Protein 5ITW (pdb70)

Secondary structure (DSSP, 8-state):
--S--TT-EEEEETTTSHHHHHHHHHHHHTT-EEEEEES-HHHHHHHHHHH--TTEEEEE--TTSHHHHHHHHHHHHHHHS---EEEE---------GGG--HHHHHHHHIIIIIHHHHHHHHHHHHHHHHT-EEEEEE--GGGTSPPTT-HHHHHHHHHHHHHHHHHHHHHGGGTEEEEEEEE-SB--HHHHHHHHHHSSS-HHHHHHHHHTTSTTSSPBPHHHHHHHHHHHHSGGGTT--S-EEEESTTGGG-/--S--TT-EEEEETTTSHHHHHHHHHHHHTT-EEEEEES-HHHHHHHHHHH--TTEEEEE--TTSHHHHHHHHHHHHHHHS---EEEE---------TTT--HHHHHHHHIIIIIHHHHHHHHHHHHHHHHT-EEEEEE--GGGTSPPTT-HHHHHHHHHHHHHHHHHHHHHGGGTEEEEEEEE-SB--HHHHHHHHHHSSS-HHHHHHHHHHTSTTSSPBPHHHHHHHHHHHHSGGGTT--S-EEEESTTGGG-/--S--TT-EEEEETTTSHHHHHHHHHHHHTT-EEEEEES-HHHHHHHHHHH--TTEEEEE--TTSHHHHHHHHHHHHHHHS---EEEE---------GGG--HHHHHHHHIIIIIHHHHHHHHHHHHHHHHT-EEEEEE--GGGTSPPTT-HHHHHHHHHHHHHHHHHHHHHGGGTEEEEEEEE--B--HHHHHHHHHHSSS-HHHHHHHHHTTSTT-SPBPHHHHHHHHHHHHSGGGTT--S-EEEESTTGGG-/--S--TT-EEEEETTTSHHHHHHHHHHHHTT-EEEEEES-HHHHHHHHHHH--TTEEEEE--TTSHHHHHHHHHHHHHHHS---EEEE---------GGG--HHHHHHHHIIIIIHHHHHHHHHHHHHHHHT-EEEEEE--GGGTSPPTT-HHHHHHHHHHHHHHHHHHHHHGGGTEEEEEEEE--B--HHHHHHHHHHSSS-HHHHHHHHHTTSTTSSPBPHHHHHHHHHHHHSGGGTT--S-EEEESTTGGG-

Structure (mmCIF, N/CA/C/O backbone):
data_5ITW
#
_entry.id   5ITW
#
_cell.length_a   72.520
_cell.length_b   87.200
_cell.length_c   78.290
_cell.angle_alpha   90.00
_cell.angle_beta   101.08
_cell.angle_gamma   90.00
#
_symmetry.space_group_name_H-M   'P 1 21 1'
#
loop_
_entity.id
_entity.type
_entity.pdbx_description
1 polymer 'Dihydroanticapsin 7-dehydrogenase'
2 non-polymer 'SULFATE ION'
3 water water
#
loop_
_atom_site.group_PDB
_atom_site.id
_atom_site.type_symbol
_atom_site.label_atom_id
_atom_site.label_alt_id
_atom_site.label_comp_id
_atom_site.label_asym_id
_atom_site.label_entity_id
_atom_site.label_seq_id
_atom_site.pdbx_PDB_ins_code
_atom_site.Cartn_x
_atom_site.Cartn_y
_atom_site.Cartn_z
_atom_site.occupancy
_atom_site.B_iso_or_equiv
_atom_site.auth_seq_id
_atom_site.auth_comp_id
_atom_site.auth_asym_id
_atom_site.auth_atom_id
_atom_site.pdbx_PDB_model_num
ATOM 1 N N . MET A 1 1 ? 80.169 26.227 54.722 1.00 55.52 1 MET A N 1
ATOM 2 C CA . MET A 1 1 ? 81.354 25.689 53.996 1.00 23.02 1 MET A CA 1
ATOM 3 C C . MET A 1 1 ? 81.539 26.254 52.606 1.00 21.21 1 MET A C 1
ATOM 4 O O . MET A 1 1 ? 80.722 27.045 52.167 1.00 21.62 1 MET A O 1
ATOM 9 N N . ILE A 1 2 ? 82.645 25.905 51.945 1.00 21.69 2 ILE A N 1
ATOM 10 C CA . ILE A 1 2 ? 82.911 26.487 50.621 1.00 18.87 2 ILE A CA 1
ATOM 11 C C . ILE A 1 2 ? 81.828 26.100 49.615 1.00 18.06 2 ILE A C 1
ATOM 12 O O . ILE A 1 2 ? 81.553 26.866 48.679 1.00 20.40 2 ILE A O 1
ATOM 17 N N A MET A 1 3 ? 81.243 24.915 49.740 0.51 17.38 3 MET A N 1
ATOM 18 N N B MET A 1 3 ? 81.244 24.915 49.745 0.49 15.51 3 MET A N 1
ATOM 19 C CA A MET A 1 3 ? 80.163 24.543 48.827 0.51 18.92 3 MET A CA 1
ATOM 20 C CA B MET A 1 3 ? 80.164 24.522 48.841 0.49 12.52 3 MET A CA 1
ATOM 21 C C A MET A 1 3 ? 78.864 25.277 49.109 0.51 17.56 3 MET A C 1
ATOM 22 C C B MET A 1 3 ? 78.863 25.268 49.112 0.49 13.80 3 MET A C 1
ATOM 23 O O A MET A 1 3 ? 78.141 25.609 48.173 0.51 17.77 3 MET A O 1
ATOM 24 O O B MET A 1 3 ? 78.143 25.609 48.172 0.49 14.04 3 MET A O 1
ATOM 33 N N . ASN A 1 4 ? 78.578 25.505 50.390 1.00 17.37 4 ASN A N 1
ATOM 34 C CA . ASN A 1 4 ? 77.473 26.357 50.782 1.00 16.07 4 ASN A CA 1
ATOM 35 C C . ASN A 1 4 ? 76.110 25.843 50.329 1.00 15.06 4 ASN A C 1
ATOM 36 O O . ASN A 1 4 ? 75.280 26.620 49.867 1.00 17.47 4 ASN A O 1
ATOM 41 N N . LEU A 1 5 ? 75.896 24.540 50.509 1.00 14.04 5 LEU A N 1
ATOM 42 C CA . LEU A 1 5 ? 74.615 23.944 50.112 1.00 13.47 5 LEU A CA 1
ATOM 43 C C . LEU A 1 5 ? 73.675 23.711 51.308 1.00 13.23 5 LEU A C 1
ATOM 44 O O . LEU A 1 5 ? 72.510 23.461 51.108 1.00 14.87 5 LEU A O 1
ATOM 49 N N . THR A 1 6 ? 74.149 23.938 52.536 1.00 15.64 6 THR A N 1
ATOM 50 C CA . THR A 1 6 ? 73.298 23.762 53.679 1.00 15.79 6 THR A CA 1
ATOM 51 C C . THR A 1 6 ? 72.042 24.654 53.541 1.00 14.57 6 THR A C 1
ATOM 52 O O . THR A 1 6 ? 72.134 25.853 53.264 1.00 16.54 6 THR A O 1
ATOM 56 N N . ASP A 1 7 ? 70.879 24.037 53.768 1.00 15.09 7 ASP A N 1
ATOM 57 C CA . ASP A 1 7 ? 69.597 24.726 53.736 1.00 15.16 7 ASP A CA 1
ATOM 58 C C . ASP A 1 7 ? 69.143 25.249 52.388 1.00 14.01 7 ASP A C 1
ATOM 59 O O . ASP A 1 7 ? 68.159 25.996 52.306 1.00 17.11 7 ASP A O 1
ATOM 64 N 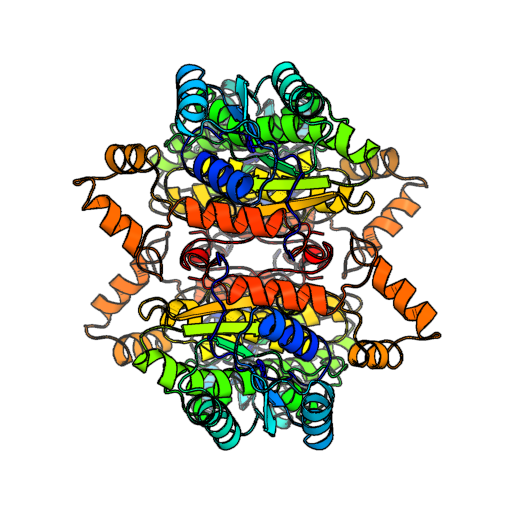N . LYS A 1 8 ? 69.872 24.919 51.336 1.00 13.57 8 LYS A N 1
ATOM 65 C CA . LYS A 1 8 ? 69.410 25.193 49.992 1.00 12.81 8 LYS A CA 1
ATOM 66 C C . LYS A 1 8 ? 68.375 24.119 49.645 1.00 11.53 8 LYS A C 1
ATOM 67 O O . LYS A 1 8 ? 68.492 22.992 50.092 1.00 14.48 8 LYS A O 1
ATOM 73 N N . THR A 1 9 ? 67.378 24.484 48.845 1.00 11.83 9 THR A N 1
ATOM 74 C CA . THR A 1 9 ? 66.332 23.554 48.445 1.00 11.23 9 THR A CA 1
ATOM 75 C C . THR A 1 9 ? 66.567 23.109 47.014 1.00 10.63 9 THR A C 1
ATOM 76 O O . THR A 1 9 ? 66.666 23.966 46.111 1.00 10.54 9 THR A O 1
ATOM 80 N N . VAL A 1 10 ? 66.699 21.802 46.834 1.00 9.99 10 VAL A N 1
ATOM 81 C CA . VAL A 1 10 ? 67.100 21.210 45.591 1.00 9.36 10 VAL A CA 1
ATOM 82 C C . VAL A 1 10 ? 66.002 20.243 45.161 1.00 8.85 10 VAL A C 1
ATOM 83 O O . VAL A 1 10 ? 65.669 19.306 45.872 1.00 11.23 10 VAL A O 1
ATOM 87 N N A LEU A 1 11 ? 65.463 20.469 43.965 0.60 8.96 11 LEU A N 1
ATOM 88 N N B LEU A 1 11 ? 65.458 20.473 43.967 0.40 8.78 11 LEU A N 1
ATOM 89 C CA A LEU A 1 11 ? 64.389 19.640 43.378 0.60 9.09 11 LEU A CA 1
ATOM 90 C CA B LEU A 1 11 ? 64.390 19.649 43.386 0.40 8.89 11 LEU A CA 1
ATOM 91 C C A LEU A 1 11 ? 65.030 18.787 42.310 0.60 8.99 11 LEU A C 1
ATOM 92 C C B LEU A 1 11 ? 65.031 18.788 42.309 0.40 8.88 11 LEU A C 1
ATOM 93 O O A LEU A 1 11 ? 65.619 19.308 41.361 0.60 9.56 11 LEU A O 1
ATOM 94 O O B LEU A 1 11 ? 65.622 19.305 41.356 0.40 9.32 11 LEU A O 1
ATOM 103 N N . ILE A 1 12 ? 64.934 17.472 42.488 1.00 8.84 12 ILE A N 1
ATOM 104 C CA . ILE A 1 12 ? 65.600 16.495 41.611 1.00 9.55 12 ILE A CA 1
ATOM 105 C C . ILE A 1 12 ? 64.546 15.653 40.918 1.00 8.55 12 ILE A C 1
ATOM 106 O O . ILE A 1 12 ? 63.869 14.855 41.570 1.00 10.03 12 ILE A O 1
ATOM 111 N N . THR A 1 13 ? 64.467 15.794 39.594 1.00 9.39 13 THR A N 1
ATOM 112 C CA . THR A 1 13 ? 63.568 14.912 38.823 1.00 9.30 13 THR A CA 1
ATOM 113 C C . THR A 1 13 ? 64.294 13.585 38.585 1.00 9.85 13 THR A C 1
ATOM 114 O O . THR A 1 13 ? 65.502 13.502 38.430 1.00 10.06 13 THR A O 1
ATOM 118 N N . GLY A 1 14 ? 63.527 12.503 38.547 1.00 10.29 14 GLY A N 1
ATOM 119 C CA . GLY A 1 14 ? 64.134 11.163 38.444 1.00 10.41 14 GLY A CA 1
ATOM 120 C C . GLY A 1 14 ? 65.027 10.861 39.656 1.00 10.83 14 GLY A C 1
ATOM 121 O O . GLY A 1 14 ? 65.982 10.100 39.537 1.00 12.46 14 GLY A O 1
ATOM 122 N N . GLY A 1 15 ? 64.706 11.419 40.818 1.00 9.75 15 GLY A N 1
ATOM 123 C CA . GLY A 1 15 ? 65.530 11.261 41.996 1.00 9.66 15 GLY A CA 1
ATOM 124 C C . GLY A 1 15 ? 65.404 10.002 42.807 1.00 9.67 15 GLY A C 1
ATOM 125 O O . GLY A 1 15 ? 66.137 9.832 43.786 1.00 11.40 15 GLY A O 1
ATOM 126 N N . ALA A 1 16 ? 64.463 9.130 42.452 1.00 9.69 16 ALA A N 1
ATOM 127 C CA . ALA A 1 16 ? 64.174 7.989 43.332 1.00 10.70 16 ALA A CA 1
ATOM 128 C C . ALA A 1 16 ? 64.995 6.755 43.009 1.00 12.38 16 ALA A C 1
ATOM 129 O O . ALA A 1 16 ? 64.832 5.732 43.667 1.00 16.73 16 ALA A O 1
ATOM 131 N N . SER A 1 17 ? 65.888 6.803 42.026 1.00 11.03 17 SER A N 1
ATOM 132 C CA . SER A 1 17 ? 66.755 5.678 41.712 1.00 11.52 17 SER A CA 1
ATOM 133 C C . SER A 1 17 ? 67.978 6.156 40.973 1.00 11.10 17 SER A C 1
ATOM 134 O O . SER A 1 17 ? 68.034 7.287 40.515 1.00 11.84 17 SER A O 1
ATOM 137 N N . GLY A 1 18 ? 68.949 5.274 40.836 1.00 12.26 18 GLY A N 1
ATOM 138 C CA . GLY A 1 18 ? 70.089 5.522 39.957 1.00 11.89 18 GLY A CA 1
ATOM 139 C C . GLY A 1 18 ? 70.894 6.756 40.303 1.00 10.76 18 GLY A C 1
ATOM 140 O O . GLY A 1 18 ? 71.150 7.061 41.477 1.00 11.14 18 GLY A O 1
ATOM 141 N N . ILE A 1 19 ? 71.325 7.461 39.270 1.00 10.74 19 ILE A N 1
ATOM 142 C CA . ILE A 1 19 ? 72.067 8.710 39.456 1.00 10.95 19 ILE A CA 1
ATOM 143 C C . ILE A 1 19 ? 71.266 9.717 40.280 1.00 9.62 19 ILE A C 1
ATOM 144 O O . ILE A 1 19 ? 71.797 10.397 41.160 1.00 10.07 19 ILE A O 1
ATOM 149 N N . GLY A 1 20 ? 69.965 9.748 40.042 1.00 10.24 20 GLY A N 1
ATOM 150 C CA . GLY A 1 20 ? 69.113 10.652 40.783 1.00 9.77 20 GLY A CA 1
ATOM 151 C C . GLY A 1 20 ? 69.169 10.412 42.283 1.00 9.67 20 GLY A C 1
ATOM 152 O O . GLY A 1 20 ? 69.272 11.376 43.050 1.00 10.22 20 GLY A O 1
ATOM 153 N N . TYR A 1 21 ? 69.080 9.140 42.691 1.00 10.04 21 TYR A N 1
ATOM 154 C CA . TYR A 1 21 ? 69.143 8.846 44.105 1.00 10.41 21 TYR A CA 1
ATOM 155 C C . TYR A 1 21 ? 70.539 9.095 44.663 1.00 9.94 21 TYR A C 1
ATOM 156 O O . TYR A 1 21 ? 70.686 9.532 45.812 1.00 10.58 21 TYR A O 1
ATOM 165 N N . ALA A 1 22 ? 71.583 8.768 43.892 1.00 10.03 22 ALA A N 1
ATOM 166 C CA . ALA A 1 22 ? 72.939 9.145 44.354 1.00 10.19 22 ALA A CA 1
ATOM 167 C C . ALA A 1 22 ? 73.022 10.654 44.609 1.00 10.02 22 ALA A C 1
ATOM 168 O O . ALA A 1 22 ? 73.665 11.104 45.570 1.00 10.88 22 ALA A O 1
ATOM 170 N N . ALA A 1 23 ? 72.364 11.445 43.765 1.00 9.78 23 ALA A N 1
ATOM 171 C CA . ALA A 1 23 ? 72.311 12.893 43.979 1.00 9.23 23 ALA A CA 1
ATOM 172 C C . ALA A 1 23 ? 71.548 13.268 45.234 1.00 9.36 23 ALA A C 1
ATOM 173 O O . ALA A 1 23 ? 72.003 14.110 46.010 1.00 10.76 23 ALA A O 1
ATOM 175 N N . VAL A 1 24 ? 70.438 12.593 45.467 1.00 9.51 24 VAL A N 1
ATOM 176 C CA . VAL A 1 24 ? 69.724 12.777 46.730 1.00 10.97 24 VAL A CA 1
ATOM 177 C C . VAL A 1 24 ? 70.680 12.600 47.905 1.00 10.84 24 VAL A C 1
ATOM 178 O O . VAL A 1 24 ? 70.720 13.427 48.835 1.00 11.57 24 VAL A O 1
ATOM 182 N N . GLN A 1 25 ? 71.396 11.464 47.903 1.00 10.35 25 GLN A N 1
ATOM 183 C CA . GLN A 1 25 ? 72.315 11.192 49.028 1.00 10.90 25 GLN A CA 1
ATOM 184 C C . GLN A 1 25 ? 73.390 12.255 49.169 1.00 10.98 25 GLN A C 1
ATOM 185 O O . GLN A 1 25 ? 73.681 12.698 50.278 1.00 12.08 25 GLN A O 1
ATOM 191 N N . ALA A 1 26 ? 73.962 12.664 48.046 1.00 10.88 26 ALA A N 1
ATOM 192 C CA . ALA A 1 26 ? 75.028 13.657 48.094 1.00 11.08 26 ALA A CA 1
ATOM 193 C C . ALA A 1 26 ? 74.513 14.990 48.650 1.00 10.53 26 ALA A C 1
ATOM 194 O O . ALA A 1 26 ? 75.170 15.633 49.491 1.00 11.85 26 ALA A O 1
ATOM 196 N N . PHE A 1 27 ? 73.361 15.451 48.160 1.00 10.90 27 PHE A N 1
ATOM 197 C CA . PHE A 1 27 ? 72.793 16.707 48.650 1.00 10.75 27 PHE A CA 1
ATOM 198 C C . PHE A 1 27 ? 72.351 16.633 50.101 1.00 10.86 27 PHE A C 1
ATOM 199 O O . PHE A 1 27 ? 72.587 17.564 50.869 1.00 12.08 27 PHE A O 1
ATOM 207 N N . LEU A 1 28 ? 71.736 15.524 50.501 1.00 11.51 28 LEU A N 1
ATOM 208 C CA . LEU A 1 28 ? 71.365 15.370 51.919 1.00 12.52 28 LEU A CA 1
ATOM 209 C C . LEU A 1 28 ? 72.638 15.406 52.800 1.00 12.69 28 LEU A C 1
ATOM 210 O O . LEU A 1 28 ? 72.620 15.959 53.886 1.00 14.69 28 LEU A O 1
ATOM 215 N N . GLY A 1 29 ? 73.734 14.840 52.300 1.00 11.99 29 GLY A N 1
ATOM 216 C CA . GLY A 1 29 ? 75.008 14.858 53.006 1.00 13.31 29 GLY A CA 1
ATOM 217 C C . GLY A 1 29 ? 75.577 16.249 53.221 1.00 13.29 29 GLY A C 1
ATOM 218 O O . GLY A 1 29 ? 76.312 16.472 54.163 1.00 17.95 29 GLY A O 1
ATOM 219 N N . GLN A 1 30 ? 75.198 17.179 52.347 1.00 13.50 30 GLN A N 1
ATOM 220 C CA . GLN A 1 30 ? 75.554 18.587 52.480 1.00 14.19 30 GLN A CA 1
ATOM 221 C C . GLN A 1 30 ? 74.512 19.391 53.225 1.00 14.65 30 GLN A C 1
ATOM 222 O O . GLN A 1 30 ? 74.595 20.601 53.278 1.00 17.94 30 GLN A O 1
ATOM 228 N N . GLN A 1 31 ? 73.527 18.725 53.794 1.00 14.34 31 GLN A N 1
ATOM 229 C CA . GLN A 1 31 ? 72.440 19.342 54.559 1.00 15.37 31 GLN A CA 1
ATOM 230 C C . GLN A 1 31 ? 71.561 20.269 53.713 1.00 13.76 31 GLN A C 1
ATOM 231 O O . GLN A 1 31 ? 70.979 21.226 54.226 1.00 14.95 31 GLN A O 1
ATOM 237 N N . ALA A 1 32 ? 71.461 19.964 52.422 1.00 12.59 32 ALA A N 1
ATOM 238 C CA . ALA A 1 32 ? 70.456 20.580 51.583 1.00 12.09 32 ALA A CA 1
ATOM 239 C C . ALA A 1 32 ? 69.133 19.893 51.830 1.00 12.30 32 ALA A C 1
ATOM 240 O O . ALA A 1 32 ? 69.087 18.717 52.207 1.00 14.08 32 ALA A O 1
ATOM 242 N N . ASN A 1 33 ? 68.046 20.641 51.610 1.00 11.77 33 ASN A N 1
ATOM 243 C CA . ASN A 1 33 ? 66.714 20.057 51.545 1.00 11.08 33 ASN A CA 1
ATOM 244 C C . ASN A 1 33 ? 66.480 19.581 50.140 1.00 11.56 33 ASN A C 1
ATOM 245 O O . ASN A 1 33 ? 66.842 20.233 49.159 1.00 14.94 33 ASN A O 1
ATOM 250 N N . VAL A 1 34 ? 65.948 18.375 50.039 1.00 10.29 34 VAL A N 1
ATOM 251 C CA . VAL A 1 34 ? 65.803 17.723 48.742 1.00 9.81 34 VAL A CA 1
ATOM 252 C C . VAL A 1 34 ? 64.337 17.378 48.518 1.00 9.26 34 VAL A C 1
ATOM 253 O O . VAL A 1 34 ? 63.730 16.715 49.361 1.00 10.74 34 VAL A O 1
ATOM 257 N N . VAL A 1 35 ? 63.802 17.798 47.362 1.00 9.30 35 VAL A N 1
ATOM 258 C CA . VAL A 1 35 ? 62.511 17.345 46.894 1.00 9.22 35 VAL A CA 1
ATOM 259 C C . VAL A 1 35 ? 62.739 16.455 45.683 1.00 9.29 35 VAL A C 1
ATOM 260 O O . VAL A 1 35 ? 63.322 16.893 44.696 1.00 10.18 35 VAL A O 1
ATOM 264 N N . VAL A 1 36 ?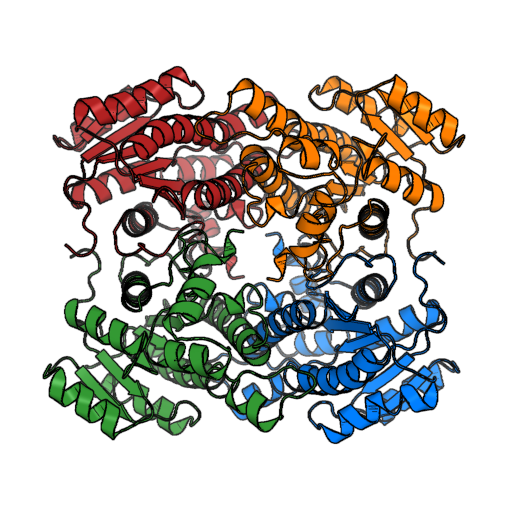 62.256 15.210 45.761 1.00 9.74 36 VAL A N 1
ATOM 265 C CA . VAL A 1 36 ? 62.349 14.293 44.648 1.00 9.46 36 VAL A CA 1
ATOM 266 C C . VAL A 1 36 ? 61.026 14.309 43.910 1.00 9.49 36 VAL A C 1
ATOM 267 O O . VAL A 1 36 ? 59.975 14.042 44.501 1.00 10.62 36 VAL A O 1
ATOM 271 N N . ALA A 1 37 ? 61.106 14.544 42.595 1.00 9.14 37 ALA A N 1
ATOM 272 C CA . ALA A 1 37 ? 59.948 14.478 41.700 1.00 9.76 37 ALA A CA 1
ATOM 273 C C . ALA A 1 37 ? 60.170 13.277 40.790 1.00 10.21 37 ALA A C 1
ATOM 274 O O . ALA A 1 37 ? 61.082 13.293 39.985 1.00 12.40 37 ALA A O 1
ATOM 276 N N . ASP A 1 38 ? 59.372 12.239 40.964 1.00 10.19 38 ASP A N 1
ATOM 277 C CA . ASP A 1 38 ? 59.575 11.039 40.163 1.00 10.14 38 ASP A CA 1
ATOM 278 C C . ASP A 1 38 ? 58.245 10.342 39.967 1.00 11.01 38 ASP A C 1
ATOM 279 O O . ASP A 1 38 ? 57.298 10.591 40.690 1.00 11.09 38 ASP A O 1
ATOM 284 N N . ILE A 1 39 ? 58.223 9.435 38.990 1.00 12.46 39 ILE A N 1
ATOM 285 C CA . ILE A 1 39 ? 56.947 8.955 38.512 1.00 13.11 39 ILE A CA 1
ATOM 286 C C . ILE A 1 39 ? 56.376 7.764 39.267 1.00 12.26 39 ILE A C 1
ATOM 287 O O . ILE A 1 39 ? 55.172 7.573 39.246 1.00 14.78 39 ILE A O 1
ATOM 292 N N . ASP A 1 40 ? 57.227 6.977 39.947 1.00 13.89 40 ASP A N 1
ATOM 293 C CA . ASP A 1 40 ? 56.746 5.752 40.647 1.00 15.54 40 ASP A CA 1
ATOM 294 C C . ASP A 1 40 ? 56.568 6.078 42.126 1.00 13.31 40 ASP A C 1
ATOM 295 O O . ASP A 1 40 ? 57.545 6.270 42.880 1.00 14.18 40 ASP A O 1
ATOM 300 N N . GLU A 1 41 ? 55.313 6.145 42.540 1.00 16.51 41 GLU A N 1
ATOM 301 C CA . GLU A 1 41 ? 54.965 6.563 43.890 1.00 16.17 41 GLU A CA 1
ATOM 302 C C . GLU A 1 41 ? 55.478 5.590 44.962 1.00 15.74 41 GLU A C 1
ATOM 303 O O . GLU A 1 41 ? 56.068 6.017 45.953 1.00 15.98 41 GLU A O 1
ATOM 309 N N . ALA A 1 42 ? 55.270 4.288 44.772 1.00 15.59 42 ALA A N 1
ATOM 310 C CA . ALA A 1 42 ? 55.763 3.322 45.737 1.00 14.95 42 ALA A CA 1
ATOM 311 C C . ALA A 1 42 ? 57.274 3.425 45.908 1.00 14.11 42 ALA A C 1
ATOM 312 O O . ALA A 1 42 ? 57.805 3.349 47.009 1.00 17.09 42 ALA A O 1
ATOM 314 N N . GLN A 1 43 ? 57.983 3.553 44.809 1.00 14.22 43 GLN A N 1
ATOM 315 C CA . GLN A 1 43 ? 59.428 3.656 44.841 1.00 14.96 43 GLN A CA 1
ATOM 316 C C . GLN A 1 43 ? 59.891 4.919 45.603 1.00 13.93 43 GLN A C 1
ATOM 317 O O . GLN A 1 43 ? 60.805 4.869 46.427 1.00 14.88 43 GLN A O 1
ATOM 323 N N . GLY A 1 44 ? 59.256 6.048 45.314 1.00 13.65 44 GLY A N 1
ATOM 324 C CA . GLY A 1 44 ? 59.564 7.276 46.038 1.00 12.14 44 GLY A CA 1
ATOM 325 C C . GLY A 1 44 ? 59.313 7.185 47.519 1.00 11.88 44 GLY A C 1
ATOM 326 O O . GLY A 1 44 ? 60.093 7.629 48.360 1.00 13.25 44 GLY A O 1
ATOM 327 N N . GLU A 1 45 ? 58.175 6.598 47.861 1.00 12.95 45 GLU A N 1
ATOM 328 C CA . GLU A 1 45 ? 57.774 6.508 49.254 1.00 14.46 45 GLU A CA 1
ATOM 329 C C . GLU A 1 45 ? 58.702 5.557 49.994 1.00 14.89 45 GLU A C 1
ATOM 330 O O . GLU A 1 45 ? 59.047 5.782 51.143 1.00 16.83 45 GLU A O 1
ATOM 336 N N . ALA A 1 46 ? 59.115 4.481 49.334 1.00 16.89 46 ALA A N 1
ATOM 337 C CA . ALA A 1 46 ? 60.072 3.552 49.945 1.00 16.00 46 ALA A CA 1
ATOM 338 C C . ALA A 1 46 ? 61.421 4.209 50.185 1.00 14.96 46 ALA A C 1
ATOM 339 O O . ALA A 1 46 ? 62.016 4.008 51.235 1.00 16.71 46 ALA A O 1
ATOM 341 N N . MET A 1 47 ? 61.840 5.084 49.252 1.00 14.95 47 MET A N 1
ATOM 342 C CA . MET A 1 47 ? 63.089 5.846 49.429 1.00 16.28 47 MET A CA 1
ATOM 343 C C . MET A 1 47 ? 62.984 6.750 50.662 1.00 13.74 47 MET A C 1
ATOM 344 O O . MET A 1 47 ? 63.890 6.790 51.495 1.00 14.92 47 MET A O 1
ATOM 349 N N . VAL A 1 48 ? 61.857 7.446 50.791 1.00 13.04 48 VAL A N 1
ATOM 350 C CA . VAL A 1 48 ? 61.663 8.315 51.943 1.00 14.47 48 VAL A CA 1
ATOM 351 C C . VAL A 1 48 ? 61.690 7.531 53.242 1.00 14.53 48 VAL A C 1
ATOM 352 O O . VAL A 1 48 ? 62.314 7.938 54.226 1.00 15.14 48 VAL A O 1
ATOM 356 N N . ARG A 1 49 ? 60.990 6.413 53.274 1.00 17.27 49 ARG A N 1
ATOM 357 C CA . ARG A 1 49 ? 60.933 5.660 54.515 1.00 18.80 49 ARG A CA 1
ATOM 358 C C . ARG A 1 49 ? 62.303 5.161 54.927 1.00 18.86 49 ARG A C 1
ATOM 359 O O . ARG A 1 49 ? 62.692 5.238 56.108 1.00 21.92 49 ARG A O 1
ATOM 367 N N . LYS A 1 50 ? 63.052 4.663 53.951 1.00 17.13 50 LYS A N 1
ATOM 368 C CA . LYS A 1 50 ? 64.386 4.133 54.210 1.00 21.58 50 LYS A CA 1
ATOM 369 C C . LYS A 1 50 ? 65.340 5.224 54.693 1.00 19.24 50 LYS A C 1
ATOM 370 O O . LYS A 1 50 ? 66.139 4.992 55.590 1.00 18.33 50 LYS A O 1
ATOM 376 N N . GLU A 1 51 ? 65.276 6.400 54.061 1.00 17.73 51 GLU A N 1
ATOM 377 C CA . GLU A 1 51 ? 66.241 7.448 54.344 1.00 17.70 51 GLU A CA 1
ATOM 378 C C . GLU A 1 51 ? 65.998 8.030 55.719 1.00 15.75 51 GLU A C 1
ATOM 379 O O . GLU A 1 51 ? 66.926 8.438 56.397 1.00 17.04 51 GLU A O 1
ATOM 385 N N . ASN A 1 52 ? 64.722 8.140 56.078 1.00 16.48 52 ASN A N 1
ATOM 386 C CA . ASN A 1 52 ? 64.300 8.709 57.363 1.00 17.45 52 ASN A CA 1
ATOM 387 C C . ASN A 1 52 ? 65.030 10.001 57.677 1.00 17.09 52 ASN A C 1
ATOM 388 O O . ASN A 1 52 ? 65.679 10.143 58.700 1.00 18.67 52 ASN A O 1
ATOM 393 N N . ASN A 1 53 ? 64.868 10.960 56.775 1.00 15.09 53 ASN A N 1
ATOM 394 C CA . ASN A 1 53 ? 65.550 12.240 56.848 1.00 14.25 53 ASN A CA 1
ATOM 395 C C . ASN A 1 53 ? 64.525 13.331 56.634 1.00 12.83 53 ASN A C 1
ATOM 396 O O . ASN A 1 53 ? 63.923 13.411 55.569 1.00 12.88 53 ASN A O 1
ATOM 401 N N . ASP A 1 54 ? 64.356 14.210 57.620 1.00 13.50 54 ASP A N 1
ATOM 402 C CA . ASP A 1 54 ? 63.364 15.278 57.540 1.00 14.56 54 ASP A CA 1
ATOM 403 C C . ASP A 1 54 ? 63.708 16.346 56.512 1.00 13.55 54 ASP A C 1
ATOM 404 O O . ASP A 1 54 ? 62.878 17.188 56.214 1.00 15.60 54 ASP A O 1
ATOM 409 N N . ARG A 1 55 ? 64.910 16.297 55.941 1.00 12.33 55 ARG A N 1
ATOM 410 C CA . ARG A 1 55 ? 65.267 17.200 54.819 1.00 12.30 55 ARG A CA 1
ATOM 411 C C . ARG A 1 55 ? 64.873 16.630 53.455 1.00 11.30 55 ARG A C 1
ATOM 412 O O . ARG A 1 55 ? 65.142 17.261 52.434 1.00 11.91 55 ARG A O 1
ATOM 420 N N . LEU A 1 56 ? 64.234 15.456 53.430 1.00 11.44 56 LEU A N 1
ATOM 421 C CA . LEU A 1 56 ? 63.812 14.831 52.177 1.00 10.38 56 LEU A CA 1
ATOM 422 C C . LEU A 1 56 ? 62.299 14.835 52.054 1.00 11.48 56 LEU A C 1
ATOM 423 O O . LEU A 1 56 ? 61.582 14.469 52.983 1.00 12.56 56 LEU A O 1
ATOM 428 N N . HIS A 1 57 ? 61.820 15.153 50.854 1.00 9.86 57 HIS A N 1
ATOM 429 C CA . HIS A 1 57 ? 60.391 15.099 50.511 1.00 10.42 57 HIS A CA 1
ATOM 430 C C . HIS A 1 57 ? 60.238 14.470 49.139 1.00 10.31 57 HIS A C 1
ATOM 431 O O . HIS A 1 57 ? 60.989 14.796 48.235 1.00 12.83 57 HIS A O 1
ATOM 438 N N . PHE A 1 58 ? 59.213 13.650 48.984 1.00 10.44 58 PHE A N 1
ATOM 439 C CA . PHE A 1 58 ? 58.883 13.056 47.690 1.00 9.54 58 PHE A CA 1
ATOM 440 C C . PHE A 1 58 ? 57.541 13.569 47.179 1.00 9.81 58 PHE A C 1
ATOM 441 O O . PHE A 1 58 ? 56.571 13.578 47.933 1.00 11.76 58 PHE A O 1
ATOM 449 N N . VAL A 1 59 ? 57.486 13.928 45.890 1.00 9.80 59 VAL A N 1
ATOM 450 C CA . VAL A 1 59 ? 56.242 14.323 45.232 1.00 10.80 59 VAL A CA 1
ATOM 451 C C . VAL A 1 59 ? 56.134 13.579 43.903 1.00 10.77 59 VAL A C 1
ATOM 452 O O . VAL A 1 59 ? 56.923 13.732 42.998 1.00 10.29 59 VAL A O 1
ATOM 456 N N . GLN A 1 60 ? 55.137 12.712 43.823 1.00 11.79 60 GLN A N 1
ATOM 457 C CA . GLN A 1 60 ? 54.942 11.963 42.590 1.00 11.58 60 GLN A CA 1
ATOM 458 C C . GLN A 1 60 ? 54.688 12.947 41.461 1.00 11.78 60 GLN A C 1
ATOM 459 O O . GLN A 1 60 ? 53.861 13.847 41.580 1.00 12.22 60 GLN A O 1
ATOM 465 N N . THR A 1 61 ? 55.405 12.758 40.362 1.00 10.49 61 THR A N 1
ATOM 466 C CA . THR A 1 61 ? 55.387 13.705 39.253 1.00 10.32 61 THR A CA 1
ATOM 467 C C . THR A 1 61 ? 55.632 12.998 37.944 1.00 10.53 61 THR A C 1
ATOM 468 O O . THR A 1 61 ? 56.647 12.329 37.792 1.00 11.60 61 THR A O 1
ATOM 472 N N . ASP A 1 62 ? 54.723 13.212 37.001 1.00 10.47 62 ASP A N 1
ATOM 473 C CA . ASP A 1 62 ? 54.949 12.900 35.584 1.00 11.07 62 ASP A CA 1
ATOM 474 C C . ASP A 1 62 ? 55.373 14.169 34.884 1.00 11.08 62 ASP A C 1
ATOM 475 O O . ASP A 1 62 ? 54.552 15.073 34.665 1.00 11.61 62 ASP A O 1
ATOM 480 N N . ILE A 1 63 ? 56.664 14.302 34.583 1.00 10.36 63 ILE A N 1
ATOM 481 C CA . ILE A 1 63 ? 57.185 15.573 34.064 1.00 11.90 63 ILE A CA 1
ATOM 482 C C . ILE A 1 63 ? 56.697 15.901 32.666 1.00 11.65 63 ILE A C 1
ATOM 483 O O . ILE A 1 63 ? 56.930 17.004 32.190 1.00 13.24 63 ILE A O 1
ATOM 488 N N . THR A 1 64 ? 56.025 14.960 31.988 1.00 11.83 64 THR A N 1
ATOM 489 C CA . THR A 1 64 ? 55.466 15.274 30.686 1.00 13.03 64 THR A CA 1
ATOM 490 C C . THR A 1 64 ? 54.146 16.045 30.806 1.00 12.69 64 THR A C 1
ATOM 491 O O . THR A 1 64 ? 53.590 16.447 29.793 1.00 16.19 64 THR A O 1
ATOM 495 N N . ASP A 1 65 ? 53.631 16.167 32.029 1.00 11.67 65 ASP A N 1
ATOM 496 C CA . ASP A 1 65 ? 52.378 16.863 32.316 1.00 11.79 65 ASP A CA 1
ATOM 497 C C . ASP A 1 65 ? 52.713 18.217 32.958 1.00 11.46 65 ASP A C 1
ATOM 498 O O . ASP A 1 65 ? 53.328 18.266 34.010 1.00 11.86 65 ASP A O 1
ATOM 503 N N . GLU A 1 66 ? 52.317 19.309 32.306 1.00 12.13 66 GLU A N 1
ATOM 504 C CA . GLU A 1 66 ? 52.681 20.624 32.800 1.00 11.85 66 GLU A CA 1
ATOM 505 C C . GLU A 1 66 ? 52.150 20.920 34.219 1.00 10.76 66 GLU A C 1
ATOM 506 O O . GLU A 1 66 ? 52.864 21.464 35.050 1.00 11.24 66 GLU A O 1
ATOM 512 N N . ALA A 1 67 ? 50.893 20.549 34.468 1.00 11.82 67 ALA A N 1
ATOM 513 C CA . ALA A 1 67 ? 50.333 20.761 35.795 1.00 12.52 67 ALA A CA 1
ATOM 514 C C . ALA A 1 67 ? 51.146 20.039 36.864 1.00 11.81 67 ALA A C 1
ATOM 515 O O . ALA A 1 67 ? 51.368 20.556 37.957 1.00 12.24 67 ALA A O 1
ATOM 517 N N . ALA A 1 68 ? 51.625 18.834 36.552 1.00 11.55 68 ALA A N 1
ATOM 518 C CA . ALA A 1 68 ? 52.457 18.074 37.510 1.00 11.46 68 ALA A CA 1
ATOM 519 C C . ALA A 1 68 ? 53.780 18.745 37.742 1.00 9.81 68 ALA A C 1
ATOM 520 O O . ALA A 1 68 ? 54.290 18.745 38.860 1.00 10.43 68 ALA A O 1
ATOM 522 N N . CYS A 1 69 ? 54.357 19.331 36.698 1.00 10.77 69 CYS A N 1
ATOM 523 C CA . CYS A 1 69 ? 55.620 20.078 36.852 1.00 10.34 69 CYS A CA 1
ATOM 524 C C . CYS A 1 69 ? 55.420 21.289 37.746 1.00 10.10 69 CYS A C 1
ATOM 525 O O . CYS A 1 69 ? 56.213 21.552 38.650 1.00 11.23 69 CYS A O 1
ATOM 528 N N . GLN A 1 70 ? 54.351 22.043 37.499 1.00 10.96 70 GLN A N 1
ATOM 529 C CA . GLN A 1 70 ? 54.027 23.189 38.343 1.00 11.87 70 GLN A CA 1
ATOM 530 C C . GLN A 1 70 ? 53.842 22.753 39.806 1.00 11.71 70 GLN A C 1
ATOM 531 O O . GLN A 1 70 ? 54.366 23.371 40.744 1.00 12.07 70 GLN A O 1
ATOM 537 N N . HIS A 1 71 ? 53.136 21.644 39.992 1.00 11.55 71 HIS A N 1
ATOM 538 C CA . HIS A 1 71 ? 52.885 21.108 41.340 1.00 11.87 71 HIS A CA 1
ATOM 539 C C . HIS A 1 71 ? 54.186 20.700 42.056 1.00 10.87 71 HIS A C 1
ATOM 540 O O . HIS A 1 71 ? 54.339 20.893 43.262 1.00 11.69 71 HIS A O 1
ATOM 547 N N . ALA A 1 72 ? 55.150 20.148 41.321 1.00 10.15 72 ALA A N 1
ATOM 548 C CA . ALA A 1 72 ? 56.425 19.781 41.919 1.00 10.32 72 ALA A CA 1
ATOM 549 C C . ALA A 1 72 ? 57.196 20.999 42.402 1.00 10.50 72 ALA A C 1
ATOM 550 O O . ALA A 1 72 ? 57.740 20.997 43.506 1.00 11.08 72 ALA A O 1
ATOM 552 N N . VAL A 1 73 ? 57.215 22.049 41.579 1.00 10.76 73 VAL A N 1
ATOM 553 C CA . VAL A 1 73 ? 57.867 23.305 41.989 1.00 10.20 73 VAL A CA 1
ATOM 554 C C . VAL A 1 73 ? 57.174 23.895 43.220 1.00 10.42 73 VAL A C 1
ATOM 555 O O . VAL A 1 73 ? 57.826 24.278 44.187 1.00 11.81 73 VAL A O 1
ATOM 559 N N . GLU A 1 74 ? 55.847 23.910 43.201 1.00 10.95 74 GLU A N 1
ATOM 560 C CA . GLU A 1 74 ? 55.076 24.416 44.335 1.00 11.93 74 GLU A CA 1
ATOM 561 C C . GLU A 1 74 ? 55.345 23.621 45.605 1.00 12.35 74 GLU A C 1
ATOM 562 O O . GLU A 1 74 ? 55.402 24.174 46.705 1.00 12.75 74 GLU A O 1
ATOM 568 N N A SER A 1 75 ? 55.476 22.311 45.444 0.61 12.17 75 SER A N 1
ATOM 569 N N B SER A 1 75 ? 55.474 22.310 45.439 0.39 12.52 75 SER A N 1
ATOM 570 C CA A SER A 1 75 ? 55.767 21.464 46.595 0.61 12.61 75 SER A CA 1
ATOM 571 C CA B SER A 1 75 ? 55.778 21.420 46.548 0.39 13.26 75 SER A CA 1
ATOM 572 C C A SER A 1 75 ? 57.078 21.845 47.252 0.61 12.11 75 SER A C 1
ATOM 573 C C B SER A 1 75 ? 57.082 21.814 47.237 0.39 12.19 75 SER A C 1
ATOM 574 O O A SER A 1 75 ? 57.167 21.837 48.463 0.61 14.14 75 SER A O 1
ATOM 575 O O B SER A 1 75 ? 57.162 21.825 48.458 0.39 12.39 75 SER A O 1
ATOM 580 N N . ALA A 1 76 ? 58.100 22.156 46.454 1.00 11.83 76 ALA A N 1
ATOM 581 C CA . ALA A 1 76 ? 59.348 22.579 47.030 1.00 12.63 76 ALA A CA 1
ATOM 582 C C . ALA A 1 76 ? 59.156 23.896 47.813 1.00 11.99 76 ALA A C 1
ATOM 583 O O . ALA A 1 76 ? 59.629 23.990 48.936 1.00 12.37 76 ALA A O 1
ATOM 585 N N . VAL A 1 77 ? 58.462 24.866 47.212 1.00 11.48 77 VAL A N 1
ATOM 586 C CA . VAL A 1 77 ? 58.266 26.162 47.840 1.00 12.09 77 VAL A CA 1
ATOM 587 C C . VAL A 1 77 ? 57.448 26.005 49.133 1.00 12.44 77 VAL A C 1
ATOM 588 O O . VAL A 1 77 ? 57.785 26.592 50.170 1.00 14.58 77 VAL A O 1
ATOM 592 N N . HIS A 1 78 ? 56.399 25.187 49.090 1.00 12.54 78 HIS A N 1
ATOM 593 C CA . HIS A 1 78 ? 55.575 24.971 50.276 1.00 14.25 78 HIS A CA 1
ATOM 594 C C . HIS A 1 78 ? 56.245 24.177 51.370 1.00 13.52 78 HIS A C 1
ATOM 595 O O . HIS A 1 78 ? 56.064 24.458 52.546 1.00 17.31 78 HIS A O 1
ATOM 602 N N . THR A 1 79 ? 57.021 23.163 50.989 1.00 11.90 79 THR A N 1
ATOM 603 C CA . THR A 1 79 ? 57.619 22.268 51.968 1.00 12.56 79 THR A CA 1
ATOM 604 C C . THR A 1 79 ? 58.829 22.891 52.666 1.00 12.68 79 THR A C 1
ATOM 605 O O . THR A 1 79 ? 58.964 22.778 53.900 1.00 13.94 79 THR A O 1
ATOM 609 N N . PHE A 1 80 ? 59.709 23.519 51.890 1.00 11.17 80 PHE A N 1
ATOM 610 C CA . PHE A 1 80 ? 60.962 23.991 52.414 1.00 11.68 80 PHE A CA 1
ATOM 611 C C . PHE A 1 80 ? 61.129 25.507 52.323 1.00 12.90 80 PHE A C 1
ATOM 612 O O . PHE A 1 80 ? 62.112 26.030 52.838 1.00 17.73 80 PHE A O 1
ATOM 620 N N . GLY A 1 81 ? 60.198 26.219 51.691 1.00 11.88 81 GLY A N 1
ATOM 621 C CA . GLY A 1 81 ? 60.202 27.680 51.705 1.00 12.43 81 GLY A CA 1
ATOM 622 C C . GLY A 1 81 ? 60.661 28.358 50.427 1.00 12.50 81 GLY A C 1
ATOM 623 O O . GLY A 1 81 ? 60.503 29.577 50.289 1.00 14.90 81 GLY A O 1
ATOM 624 N N . GLY A 1 82 ? 61.227 27.601 49.499 1.00 12.24 82 GLY A N 1
ATOM 625 C CA . GLY A 1 82 ? 61.790 28.178 48.300 1.00 11.98 82 GLY A CA 1
ATOM 626 C C . GLY A 1 82 ? 62.334 27.090 47.417 1.00 11.58 82 GLY A C 1
ATOM 627 O O . GLY A 1 82 ? 62.080 25.919 47.648 1.00 13.43 82 GLY A O 1
ATOM 628 N N . LEU A 1 83 ? 63.056 27.511 46.376 1.00 12.80 83 LEU A N 1
ATOM 629 C CA . LEU A 1 83 ? 63.659 26.602 45.425 1.00 11.60 83 LEU A CA 1
ATOM 630 C C . LEU A 1 83 ? 64.926 27.240 44.899 1.00 11.44 83 LEU A C 1
ATOM 631 O O . LEU A 1 83 ? 64.885 28.237 44.201 1.00 13.19 83 LEU A O 1
ATOM 636 N N . ASP A 1 84 ? 66.052 26.646 45.250 1.00 9.73 84 ASP A N 1
ATOM 637 C CA . ASP A 1 84 ? 67.364 27.166 44.873 1.00 10.30 84 ASP A CA 1
ATOM 638 C C . ASP A 1 84 ? 67.943 26.491 43.643 1.00 9.22 84 ASP A C 1
ATOM 639 O O . ASP A 1 84 ? 68.645 27.143 42.860 1.00 10.03 84 ASP A O 1
ATOM 644 N N . VAL A 1 85 ? 67.727 25.172 43.535 1.00 9.09 85 VAL A N 1
ATOM 645 C CA . VAL A 1 85 ? 68.364 24.401 42.481 1.00 9.20 85 VAL A CA 1
ATOM 646 C C . VAL A 1 85 ? 67.326 23.432 41.913 1.00 8.35 85 VAL A C 1
ATOM 647 O O . VAL A 1 85 ? 66.650 22.737 42.675 1.00 9.39 85 VAL A O 1
ATOM 651 N N . LEU A 1 86 ? 67.231 23.383 40.579 1.00 8.12 86 LEU A N 1
ATOM 652 C CA . LEU A 1 86 ? 66.483 22.304 39.871 1.00 8.23 86 LEU A CA 1
ATOM 653 C C . LEU A 1 86 ? 67.479 21.429 39.167 1.00 8.47 86 LEU A C 1
ATOM 654 O O . LEU A 1 86 ? 68.290 21.937 38.392 1.00 8.86 86 LEU A O 1
ATOM 659 N N . ILE A 1 87 ? 67.377 20.124 39.401 1.00 8.25 87 ILE A N 1
ATOM 660 C CA . ILE A 1 87 ? 68.165 19.136 38.681 1.00 8.08 87 ILE A CA 1
ATOM 661 C C . ILE A 1 87 ? 67.206 18.345 37.809 1.00 7.26 87 ILE A C 1
ATOM 662 O O . ILE A 1 87 ? 66.400 17.553 38.302 1.00 8.91 87 ILE A O 1
ATOM 667 N N . ASN A 1 88 ? 67.291 18.578 36.507 1.00 8.20 88 ASN A N 1
ATOM 668 C CA . ASN A 1 88 ? 66.483 17.855 35.501 1.00 8.22 88 ASN A CA 1
ATOM 669 C C . ASN A 1 88 ? 67.231 16.579 35.107 1.00 8.56 88 ASN A C 1
ATOM 670 O O . ASN A 1 88 ? 68.006 16.562 34.145 1.00 9.86 88 ASN A O 1
ATOM 675 N N . ASN A 1 89 ? 67.035 15.532 35.911 1.00 8.44 89 ASN A N 1
ATOM 676 C CA . ASN A 1 89 ? 67.730 14.263 35.733 1.00 8.80 89 ASN A CA 1
ATOM 677 C C . ASN A 1 89 ? 66.872 13.185 35.077 1.00 11.19 89 ASN A C 1
ATOM 678 O O . ASN A 1 89 ? 67.444 12.228 34.559 1.00 14.01 89 ASN A O 1
ATOM 683 N N . ALA A 1 90 ? 65.551 13.313 35.072 1.00 10.30 90 ALA A N 1
ATOM 684 C CA . ALA A 1 90 ? 64.721 12.278 34.461 1.00 12.10 90 ALA A CA 1
ATOM 685 C C . ALA A 1 90 ? 65.063 12.077 33.016 1.00 12.03 90 ALA A C 1
ATOM 686 O O . ALA A 1 90 ? 65.285 13.045 32.249 1.00 15.08 90 ALA A O 1
ATOM 688 N N . GLY A 1 91 ? 65.024 10.818 32.605 1.00 13.09 91 GLY A N 1
ATOM 689 C CA . GLY A 1 91 ? 65.299 10.474 31.216 1.00 12.64 91 GLY A CA 1
ATOM 690 C C . GLY A 1 91 ? 64.979 9.023 30.955 1.00 14.10 91 GLY A C 1
ATOM 691 O O . GLY A 1 91 ? 64.876 8.216 31.870 1.00 20.86 91 GLY A O 1
ATOM 692 N N . ILE A 1 92 ? 64.786 8.717 29.681 1.00 11.62 92 ILE A N 1
ATOM 693 C CA . ILE A 1 92 ? 64.598 7.365 29.222 1.00 12.48 92 ILE A CA 1
ATOM 694 C C . ILE A 1 92 ? 65.428 7.092 27.982 1.00 11.61 92 ILE A C 1
ATOM 695 O O . ILE A 1 92 ? 65.794 7.974 27.213 1.00 12.29 92 ILE A O 1
ATOM 700 N N . GLU A 1 93 ? 65.674 5.809 27.775 1.00 12.99 93 GLU A N 1
ATOM 701 C CA . GLU A 1 93 ? 66.358 5.303 26.585 1.00 14.31 93 GLU A CA 1
ATOM 702 C C . GLU A 1 93 ? 65.458 4.272 25.914 1.00 14.49 93 GLU A C 1
ATOM 703 O O . GLU A 1 93 ? 65.045 3.311 26.550 1.00 17.33 93 GLU A O 1
ATOM 709 N N . ILE A 1 94 ? 65.168 4.471 24.631 1.00 15.15 94 ILE A N 1
ATOM 710 C CA . ILE A 1 94 ? 64.558 3.429 23.777 1.00 16.80 94 ILE A CA 1
ATOM 711 C C . ILE A 1 94 ? 65.521 3.158 22.638 1.00 16.52 94 ILE A C 1
ATOM 712 O O . ILE A 1 94 ? 66.052 4.091 22.026 1.00 21.31 94 ILE A O 1
ATOM 717 N N . VAL A 1 95 ? 65.774 1.872 22.374 1.00 16.06 95 VAL A N 1
ATOM 718 C CA . VAL A 1 95 ? 66.733 1.473 21.376 1.00 16.15 95 VAL A CA 1
ATOM 719 C C . VAL A 1 95 ? 65.987 1.117 20.086 1.00 15.77 95 VAL A C 1
ATOM 720 O O . VAL A 1 95 ? 65.190 0.177 20.076 1.00 18.83 95 VAL A O 1
ATOM 724 N N . ALA A 1 96 ? 66.284 1.835 19.008 1.00 14.43 96 ALA A N 1
ATOM 725 C CA . ALA A 1 96 ? 65.723 1.541 17.696 1.00 14.91 96 ALA A CA 1
ATOM 726 C C . ALA A 1 96 ? 66.496 2.285 16.640 1.00 14.62 96 ALA A C 1
ATOM 727 O O . ALA A 1 96 ? 66.831 3.456 16.854 1.00 15.27 96 ALA A O 1
ATOM 729 N N . PRO A 1 97 ? 66.652 1.706 15.450 1.00 14.84 97 PRO A N 1
ATOM 730 C CA . PRO A 1 97 ? 67.231 2.478 14.344 1.00 15.84 97 PRO A CA 1
ATOM 731 C C . PRO A 1 97 ? 66.222 3.465 13.782 1.00 14.14 97 PRO A C 1
ATOM 732 O O . PRO A 1 97 ? 65.010 3.185 13.812 1.00 15.66 97 PRO A O 1
ATOM 736 N N . ILE A 1 98 ? 66.701 4.576 13.252 1.00 14.38 98 ILE A N 1
ATOM 737 C CA . ILE A 1 98 ? 65.797 5.542 12.646 1.00 13.47 98 ILE A CA 1
ATOM 738 C C . ILE A 1 98 ? 64.840 4.949 11.614 1.00 15.10 98 ILE A C 1
ATOM 739 O O . ILE A 1 98 ? 63.654 5.263 11.624 1.00 16.18 98 ILE A O 1
ATOM 744 N N . HIS A 1 99 ? 65.358 4.069 10.754 1.00 15.38 99 HIS A N 1
ATOM 745 C CA . HIS A 1 99 ? 64.531 3.592 9.666 1.00 14.79 99 HIS A CA 1
ATOM 746 C C . HIS A 1 99 ? 63.403 2.676 10.118 1.00 16.92 99 HIS A C 1
ATOM 747 O O . HIS A 1 99 ? 62.502 2.399 9.314 1.00 18.46 99 HIS A O 1
ATOM 754 N N . GLU A 1 100 ? 63.457 2.193 11.370 1.00 15.98 100 GLU A N 1
ATOM 755 C CA . GLU A 1 100 ? 62.417 1.351 11.937 1.00 17.13 100 GLU A CA 1
ATOM 756 C C . GLU A 1 100 ? 61.645 1.934 13.082 1.00 18.71 100 GLU A C 1
ATOM 757 O O . GLU A 1 100 ? 60.693 1.336 13.561 1.00 22.16 100 GLU A O 1
ATOM 763 N N . MET A 1 101 ? 62.072 3.077 13.589 1.00 15.46 101 MET A N 1
ATOM 764 C CA . MET A 1 101 ? 61.517 3.558 14.824 1.00 15.78 101 MET A CA 1
ATOM 765 C C . MET A 1 101 ? 60.079 4.022 14.660 1.00 15.28 101 MET A C 1
ATOM 766 O O . MET A 1 101 ? 59.727 4.801 13.767 1.00 16.29 101 MET A O 1
ATOM 771 N N . GLU A 1 102 ? 59.253 3.588 15.591 1.00 14.89 102 GLU A N 1
ATOM 772 C CA . GLU A 1 102 ? 57.877 4.075 15.671 1.00 16.97 102 GLU A CA 1
ATOM 773 C C . GLU A 1 102 ? 57.847 5.543 16.099 1.00 15.16 102 GLU A C 1
ATOM 774 O O . GLU A 1 102 ? 58.526 5.909 17.048 1.00 15.37 102 GLU A O 1
ATOM 780 N N . LEU A 1 103 ? 56.991 6.329 15.460 1.00 15.87 103 LEU A N 1
ATOM 781 C CA . LEU A 1 103 ? 56.807 7.710 15.862 1.00 16.39 103 LEU A CA 1
ATOM 782 C C . LEU A 1 103 ? 56.413 7.814 17.349 1.00 14.76 103 LEU A C 1
ATOM 783 O O . LEU A 1 103 ? 56.882 8.704 18.060 1.00 15.97 103 LEU A O 1
ATOM 788 N N . SER A 1 104 ? 55.571 6.899 17.820 1.00 16.13 104 SER A N 1
ATOM 789 C CA . SER A 1 104 ? 55.176 6.929 19.223 1.00 16.94 104 SER A CA 1
ATOM 790 C C . SER A 1 104 ? 56.382 6.779 20.173 1.00 15.38 104 SER A C 1
ATOM 791 O O . SER A 1 104 ? 56.418 7.418 21.224 1.00 16.35 104 SER A O 1
ATOM 794 N N . ASP A 1 105 ? 57.364 5.962 19.781 1.00 14.54 105 ASP A N 1
ATOM 795 C CA . ASP A 1 105 ? 58.572 5.761 20.588 1.00 14.35 105 ASP A CA 1
ATOM 796 C C . ASP A 1 105 ? 59.480 6.982 20.497 1.00 12.81 105 ASP A C 1
ATOM 797 O O . ASP A 1 105 ? 60.048 7.427 21.511 1.00 13.09 105 ASP A O 1
ATOM 802 N N . TRP A 1 106 ? 59.661 7.511 19.295 1.00 12.84 106 TRP A N 1
ATOM 803 C CA . TRP A 1 106 ? 60.405 8.758 19.125 1.00 13.15 106 TRP A CA 1
ATOM 804 C C . TRP A 1 106 ? 59.818 9.834 20.078 1.00 12.51 106 TRP A C 1
ATOM 805 O O . TRP A 1 106 ? 60.534 10.509 20.811 1.00 13.59 106 TRP A O 1
ATOM 816 N N . ASN A 1 107 ? 58.494 9.970 20.050 1.00 13.59 107 ASN A N 1
ATOM 817 C CA . ASN A 1 107 ? 57.834 10.995 20.838 1.00 14.50 107 ASN A CA 1
ATOM 818 C C . ASN A 1 107 ? 58.030 10.789 22.310 1.00 14.34 107 ASN A C 1
ATOM 819 O O . ASN A 1 107 ? 58.236 11.749 23.053 1.00 16.67 107 ASN A O 1
ATOM 824 N N . LYS A 1 108 ? 57.961 9.546 22.756 1.00 14.69 108 LYS A N 1
ATOM 825 C CA . LYS A 1 108 ? 58.179 9.239 24.195 1.00 15.87 108 LYS A CA 1
ATOM 826 C C . LYS A 1 108 ? 59.557 9.716 24.646 1.00 13.95 108 LYS A C 1
ATOM 827 O O . LYS A 1 108 ? 59.695 10.308 25.712 1.00 14.48 108 LYS A O 1
ATOM 833 N N . VAL A 1 109 ? 60.582 9.390 23.849 1.00 12.34 109 VAL A N 1
ATOM 834 C CA . VAL A 1 109 ? 61.948 9.794 24.218 1.00 12.41 109 VAL A CA 1
ATOM 835 C C . VAL A 1 109 ? 62.031 11.323 24.314 1.00 11.73 109 VAL A C 1
ATOM 836 O O . VAL A 1 109 ? 62.567 11.839 25.290 1.00 12.49 109 VAL A O 1
ATOM 840 N N . LEU A 1 110 ? 61.544 12.003 23.287 1.00 11.70 110 LEU A N 1
ATOM 841 C CA . LEU A 1 110 ? 61.640 13.455 23.303 1.00 12.54 110 LEU A CA 1
ATOM 842 C C . LEU A 1 110 ? 60.790 14.064 24.442 1.00 10.99 110 LEU A C 1
ATOM 843 O O . LEU A 1 110 ? 61.188 15.050 25.056 1.00 11.35 110 LEU A O 1
ATOM 848 N N A GLN A 1 111 ? 59.622 13.484 24.701 0.50 12.18 111 GLN A N 1
ATOM 849 N N B GLN A 1 111 ? 59.619 13.482 24.709 0.50 11.73 111 GLN A N 1
ATOM 850 C CA A GLN A 1 111 ? 58.738 14.030 25.717 0.50 12.96 111 GLN A CA 1
ATOM 851 C CA B GLN A 1 111 ? 58.741 14.031 25.746 0.50 12.28 111 GLN A CA 1
ATOM 852 C C A GLN A 1 111 ? 59.345 13.970 27.122 0.50 12.39 111 GLN A C 1
ATOM 853 C C B GLN A 1 111 ? 59.355 13.975 27.129 0.50 12.05 111 GLN A C 1
ATOM 854 O O A GLN A 1 111 ? 59.253 14.936 27.892 0.50 12.25 111 GLN A O 1
ATOM 855 O O B GLN A 1 111 ? 59.256 14.937 27.897 0.50 12.24 111 GLN A O 1
ATOM 866 N N . VAL A 1 112 ? 59.939 12.826 27.472 1.00 12.34 112 VAL A N 1
ATOM 867 C CA . VAL A 1 112 ? 60.535 12.710 28.801 1.00 12.01 112 VAL A CA 1
ATOM 868 C C . VAL A 1 112 ? 61.840 13.505 28.874 1.00 10.58 112 VAL A C 1
ATOM 869 O O . VAL A 1 112 ? 62.081 14.256 29.829 1.00 12.50 112 VAL A O 1
ATOM 873 N N . ASN A 1 113 ? 62.690 13.313 27.873 1.00 10.69 113 ASN A N 1
ATOM 874 C CA . ASN A 1 113 ? 64.060 13.776 27.983 1.00 10.41 113 ASN A CA 1
ATOM 875 C C . ASN A 1 113 ? 64.211 15.281 27.722 1.00 10.28 113 ASN A C 1
ATOM 876 O O . ASN A 1 113 ? 65.150 15.860 28.224 1.00 10.55 113 ASN A O 1
ATOM 881 N N . LEU A 1 114 ? 63.314 15.820 26.907 1.00 9.60 114 LEU A N 1
ATOM 882 C CA . LEU A 1 114 ? 63.458 17.179 26.461 1.00 9.44 114 LEU A CA 1
ATOM 883 C C . LEU A 1 114 ? 62.246 18.010 26.843 1.00 9.68 114 LEU A C 1
ATOM 884 O O . LEU A 1 114 ? 62.353 19.060 27.492 1.00 10.21 114 LEU A O 1
ATOM 889 N N . THR A 1 115 ? 61.054 17.610 26.436 1.00 10.15 115 THR A N 1
ATOM 890 C CA . THR A 1 115 ? 59.857 18.419 26.807 1.00 10.31 115 THR A CA 1
ATOM 891 C C . THR A 1 115 ? 59.677 18.524 28.307 1.00 9.32 115 THR A C 1
ATOM 892 O O . THR A 1 115 ? 59.348 19.605 28.822 1.00 10.42 115 THR A O 1
ATOM 896 N N . GLY A 1 116 ? 59.890 17.428 29.024 1.00 9.72 116 GLY A N 1
ATOM 897 C CA . GLY A 1 116 ? 59.736 17.476 30.457 1.00 9.83 116 GLY A CA 1
ATOM 898 C C . GLY A 1 116 ? 60.754 18.396 31.136 1.00 9.25 116 GLY A C 1
ATOM 899 O O . GLY A 1 116 ? 60.437 19.064 32.124 1.00 10.09 116 GLY A O 1
ATOM 900 N N . MET A 1 117 ? 61.951 18.440 30.588 1.00 8.63 117 MET A N 1
ATOM 901 C CA . MET A 1 117 ? 62.974 19.358 31.030 1.00 9.18 117 MET A CA 1
ATOM 902 C C . MET A 1 117 ? 62.538 20.806 30.797 1.00 8.61 117 MET A C 1
ATOM 903 O O . MET A 1 117 ? 62.714 21.682 31.655 1.00 9.49 117 MET A O 1
ATOM 908 N N . PHE A 1 118 ? 61.961 21.057 29.631 1.00 8.63 118 PHE A N 1
ATOM 909 C CA . PHE A 1 118 ? 61.398 22.384 29.346 1.00 8.57 118 PHE A CA 1
ATOM 910 C C . PHE A 1 118 ? 60.325 22.758 30.375 1.00 8.85 118 PHE A C 1
ATOM 911 O O . PHE A 1 118 ? 60.347 23.848 30.941 1.00 9.22 118 PHE A O 1
ATOM 919 N N . LEU A 1 119 ? 59.360 21.869 30.608 1.00 9.33 119 LEU A N 1
ATOM 920 C CA . LEU A 1 119 ? 58.220 22.186 31.461 1.00 9.19 119 LEU A CA 1
ATOM 921 C C . LEU A 1 119 ? 58.642 22.398 32.922 1.00 8.95 119 LEU A C 1
ATOM 922 O O . LEU A 1 119 ? 58.181 23.341 33.572 1.00 10.14 119 LEU A O 1
ATOM 927 N N . MET A 1 120 ? 59.548 21.572 33.421 1.00 8.66 120 MET A N 1
ATOM 928 C CA . MET A 1 120 ? 60.078 21.749 34.768 1.00 8.35 120 MET A CA 1
ATOM 929 C C . MET A 1 120 ? 60.821 23.063 34.850 1.00 8.79 120 MET A C 1
ATOM 930 O O . MET A 1 120 ? 60.669 23.812 35.830 1.00 9.21 120 MET A O 1
ATOM 935 N N . SER A 1 121 ? 61.665 23.321 33.858 1.00 8.09 121 SER A N 1
ATOM 936 C CA . SER A 1 121 ? 62.451 24.558 33.857 1.00 9.16 121 SER A CA 1
ATOM 937 C C . SER A 1 121 ? 61.570 25.794 33.790 1.00 8.73 121 SER A C 1
ATOM 938 O O . SER A 1 121 ? 61.823 26.783 34.452 1.00 9.65 121 SER A O 1
ATOM 941 N N . LYS A 1 122 ? 60.528 25.735 32.972 1.00 9.01 122 LYS A N 1
ATOM 942 C CA . LYS A 1 122 ? 59.605 26.851 32.844 1.00 9.33 122 LYS A CA 1
ATOM 943 C C . LYS A 1 122 ? 59.067 27.288 34.199 1.00 8.94 122 LYS A C 1
ATOM 944 O O . LYS A 1 122 ? 59.122 28.466 34.546 1.00 10.05 122 LYS A O 1
ATOM 950 N N . HIS A 1 123 ? 58.567 26.320 34.971 1.00 9.52 123 HIS A N 1
ATOM 951 C CA . HIS A 1 123 ? 57.996 26.660 36.253 1.00 10.16 123 HIS A CA 1
ATOM 952 C C . HIS A 1 123 ? 59.022 26.967 37.338 1.00 9.78 123 HIS A C 1
ATOM 953 O O . HIS A 1 123 ? 58.790 27.864 38.153 1.00 10.08 123 HIS A O 1
ATOM 960 N N . ALA A 1 124 ? 60.173 26.300 37.284 1.00 8.87 124 ALA A N 1
ATOM 961 C CA . ALA A 1 124 ? 61.250 26.687 38.205 1.00 8.90 124 ALA A CA 1
ATOM 962 C C . ALA A 1 124 ? 61.704 28.125 37.908 1.00 9.38 124 ALA A C 1
ATOM 963 O O . ALA A 1 124 ? 61.950 28.906 38.847 1.00 9.94 124 ALA A O 1
ATOM 965 N N . LEU A 1 125 ? 61.837 28.457 36.635 1.00 9.58 125 LEU A N 1
ATOM 966 C CA . LEU A 1 125 ? 62.296 29.802 36.260 1.00 9.65 125 LEU A CA 1
ATOM 967 C C . LEU A 1 125 ? 61.337 30.897 36.699 1.00 10.49 125 LEU A C 1
ATOM 968 O O . LEU A 1 125 ? 61.789 31.961 37.125 1.00 11.49 125 LEU A O 1
ATOM 973 N N . LYS A 1 126 ? 60.034 30.674 36.602 1.00 10.36 126 LYS A N 1
ATOM 974 C CA . LYS A 1 126 ? 59.102 31.673 37.117 1.00 11.99 126 LYS A CA 1
ATOM 975 C C . LYS A 1 126 ? 59.434 32.011 38.570 1.00 12.85 126 LYS A C 1
ATOM 976 O O . LYS A 1 126 ? 59.453 33.178 38.979 1.00 13.46 126 LYS A O 1
ATOM 982 N N . HIS A 1 127 ? 59.677 30.997 39.386 1.00 10.78 127 HIS A N 1
ATOM 983 C CA . HIS A 1 127 ? 60.044 31.198 40.748 1.00 11.30 127 HIS A CA 1
ATOM 984 C C . HIS A 1 127 ? 61.424 31.880 40.904 1.00 11.78 127 HIS A C 1
ATOM 985 O O . HIS A 1 127 ? 61.579 32.823 41.703 1.00 12.91 127 HIS A O 1
ATOM 992 N N . MET A 1 128 ? 62.403 31.347 40.179 1.00 9.75 128 MET A N 1
ATOM 993 C CA . MET A 1 128 ? 63.779 31.833 40.314 1.00 10.58 128 MET A CA 1
ATOM 994 C C . MET A 1 128 ? 63.955 33.287 39.852 1.00 10.75 128 MET A C 1
ATOM 995 O O . MET A 1 128 ? 64.777 34.032 40.410 1.00 11.77 128 MET A O 1
ATOM 1000 N N . LEU A 1 129 ? 63.171 33.675 38.846 1.00 11.62 129 LEU A N 1
ATOM 1001 C CA . LEU A 1 129 ? 63.122 35.091 38.469 1.00 13.53 129 LEU A CA 1
ATOM 1002 C C . LEU A 1 129 ? 62.709 35.962 39.649 1.00 16.05 129 LEU A C 1
ATOM 1003 O O . LEU A 1 129 ? 63.351 36.971 39.968 1.00 18.96 129 LEU A O 1
ATOM 1008 N N . ALA A 1 130 ? 61.654 35.556 40.317 1.00 17.94 130 ALA A N 1
ATOM 1009 C CA . ALA A 1 130 ? 61.171 36.285 41.456 1.00 22.52 130 ALA A CA 1
ATOM 1010 C C . ALA A 1 130 ? 62.127 36.199 42.660 1.00 23.39 130 ALA A C 1
ATOM 1011 O O . ALA A 1 130 ? 62.218 37.157 43.415 1.00 30.80 130 ALA A O 1
ATOM 1013 N N . ALA A 1 131 ? 62.834 35.085 42.815 1.00 20.03 131 ALA A N 1
ATOM 1014 C CA . ALA A 1 131 ? 63.798 34.927 43.904 1.00 20.89 131 ALA A CA 1
ATOM 1015 C C . ALA A 1 131 ? 65.074 35.744 43.699 1.00 20.39 131 ALA A C 1
ATOM 1016 O O . ALA A 1 131 ? 65.830 35.964 44.648 1.00 25.52 131 ALA A O 1
ATOM 1018 N N . GLY A 1 132 ? 65.320 36.150 42.458 1.00 16.12 132 GLY A N 1
ATOM 1019 C CA . GLY A 1 132 ? 66.511 36.918 42.137 1.00 16.64 132 GLY A CA 1
ATOM 1020 C C . GLY A 1 132 ? 67.770 36.102 41.901 1.00 14.10 132 GLY A C 1
ATOM 1021 O O . GLY A 1 132 ? 68.848 36.666 41.751 1.00 14.69 132 GLY A O 1
ATOM 1022 N N . LYS A 1 133 ? 67.653 34.781 41.892 1.00 12.13 133 LYS A N 1
ATOM 1023 C CA . LYS A 1 133 ? 68.773 33.885 41.683 1.00 13.14 133 LYS A CA 1
ATOM 1024 C C . LYS A 1 133 ? 68.234 32.467 41.534 1.00 11.28 133 LYS A C 1
ATOM 1025 O O . LYS A 1 133 ? 67.105 32.168 41.886 1.00 12.03 133 LYS A O 1
ATOM 1031 N N . GLY A 1 134 ? 69.076 31.603 41.011 1.00 9.87 134 GLY A N 1
ATOM 1032 C CA . GLY A 1 134 ? 68.729 30.195 40.888 1.00 10.04 134 GLY A CA 1
ATOM 1033 C C . GLY A 1 134 ? 69.824 29.434 40.192 1.00 8.92 134 GLY A C 1
ATOM 1034 O O . GLY A 1 134 ? 70.829 29.992 39.803 1.00 9.24 134 GLY A O 1
ATOM 1035 N N . ASN A 1 135 ? 69.572 28.137 40.029 1.00 9.19 135 ASN A N 1
ATOM 1036 C CA . ASN A 1 135 ? 70.547 27.257 39.449 1.00 9.04 135 ASN A CA 1
ATOM 1037 C C . ASN A 1 135 ? 69.757 26.093 38.861 1.00 9.32 135 ASN A C 1
ATOM 1038 O O . ASN A 1 135 ? 68.930 25.488 39.547 1.00 9.69 135 ASN A O 1
ATOM 1043 N N . ILE A 1 136 ? 70.019 25.794 37.592 1.00 8.95 136 ILE A N 1
ATOM 1044 C CA . ILE A 1 136 ? 69.425 24.651 36.909 1.00 8.84 136 ILE A CA 1
ATOM 1045 C C . ILE A 1 136 ? 70.558 23.773 36.391 1.00 8.19 136 ILE A C 1
ATOM 1046 O O . ILE A 1 136 ? 71.488 24.271 35.726 1.00 8.84 136 ILE A O 1
ATOM 1051 N N . ILE A 1 137 ? 70.466 22.474 36.708 1.00 7.61 137 ILE A N 1
ATOM 1052 C CA . ILE A 1 137 ? 71.452 21.487 36.272 1.00 7.82 137 ILE A CA 1
ATOM 1053 C C . ILE A 1 137 ? 70.690 20.414 35.484 1.00 7.22 137 ILE A C 1
ATOM 1054 O O . ILE A 1 137 ? 69.774 19.830 36.008 1.00 8.42 137 ILE A O 1
ATOM 1059 N N . ASN A 1 138 ? 71.112 20.227 34.257 1.00 7.44 138 ASN A N 1
ATOM 1060 C CA . ASN A 1 138 ? 70.472 19.246 33.386 1.00 8.28 138 ASN A CA 1
ATOM 1061 C C . ASN A 1 138 ? 71.377 18.050 33.177 1.00 8.13 138 ASN A C 1
ATOM 1062 O O . ASN A 1 138 ? 72.593 18.175 33.010 1.00 8.10 138 ASN A O 1
ATOM 1067 N N . THR A 1 139 ? 70.779 16.860 33.241 1.00 8.33 139 THR A N 1
ATOM 1068 C CA . THR A 1 139 ? 71.518 15.649 32.885 1.00 8.22 139 THR A CA 1
ATOM 1069 C C . THR A 1 139 ? 71.456 15.499 31.383 1.00 8.13 139 THR A C 1
ATOM 1070 O O . THR A 1 139 ? 70.415 15.211 30.791 1.00 9.01 139 THR A O 1
ATOM 1074 N N . CYS A 1 140 ? 72.596 15.760 30.758 1.00 7.80 140 CYS A N 1
ATOM 1075 C CA . CYS A 1 140 ? 72.779 15.567 29.343 1.00 7.91 140 CYS A CA 1
ATOM 1076 C C . CYS A 1 140 ? 73.366 14.127 29.175 1.00 8.31 140 CYS A C 1
ATOM 1077 O O . CYS A 1 140 ? 72.852 13.212 29.813 1.00 9.51 140 CYS A O 1
ATOM 1080 N N A SER A 1 141 ? 74.381 13.946 28.337 0.95 8.57 141 SER A N 1
ATOM 1081 N N B SER A 1 141 ? 74.366 13.943 28.324 0.05 9.46 141 SER A N 1
ATOM 1082 C CA A SER A 1 141 ? 74.986 12.637 28.058 0.95 8.76 141 SER A CA 1
ATOM 1083 C CA B SER A 1 141 ? 75.009 12.638 28.098 0.05 9.51 141 SER A CA 1
ATOM 1084 C C A SER A 1 141 ? 76.143 12.873 27.154 0.95 8.61 141 SER A C 1
ATOM 1085 C C B SER A 1 141 ? 76.149 12.870 27.146 0.05 8.78 141 SER A C 1
ATOM 1086 O O A SER A 1 141 ? 76.166 13.848 26.400 0.95 9.19 141 SER A O 1
ATOM 1087 O O B SER A 1 141 ? 76.174 13.849 26.396 0.05 9.28 141 SER A O 1
ATOM 1092 N N . VAL A 1 142 ? 77.092 11.951 27.163 1.00 8.93 142 VAL A N 1
ATOM 1093 C CA . VAL A 1 142 ? 78.020 11.828 26.056 1.00 9.62 142 VAL A CA 1
ATOM 1094 C C . VAL A 1 142 ? 77.280 11.871 24.714 1.00 9.21 142 VAL A C 1
ATOM 1095 O O . VAL A 1 142 ? 77.779 12.443 23.744 1.00 10.52 142 VAL A O 1
ATOM 1099 N N . GLY A 1 143 ? 76.083 11.272 24.664 1.00 9.60 143 GLY A N 1
ATOM 1100 C CA . GLY A 1 143 ? 75.281 11.237 23.458 1.00 11.01 143 GLY A CA 1
ATOM 1101 C C . GLY A 1 143 ? 74.771 12.597 22.993 1.00 10.90 143 GLY A C 1
ATOM 1102 O O . GLY A 1 143 ? 74.262 12.708 21.874 1.00 13.02 143 GLY A O 1
ATOM 1103 N N . GLY A 1 144 ? 74.867 13.640 23.826 1.00 10.41 144 GLY A N 1
ATOM 1104 C CA . GLY A 1 144 ? 74.613 15.004 23.370 1.00 10.63 144 GLY A CA 1
ATOM 1105 C C . GLY A 1 144 ? 75.775 15.641 22.646 1.00 10.87 144 GLY A C 1
ATOM 1106 O O . GLY A 1 144 ? 75.612 16.699 22.045 1.00 12.23 144 GLY A O 1
ATOM 1107 N N . LEU A 1 145 ? 76.959 15.004 22.717 1.00 10.81 145 LEU A N 1
ATOM 1108 C CA . LEU A 1 145 ? 78.220 15.499 22.174 1.00 11.21 145 LEU A CA 1
ATOM 1109 C C . LEU A 1 145 ? 78.690 14.709 20.961 1.00 10.72 145 LEU A C 1
ATOM 1110 O O . LEU A 1 145 ? 79.186 15.279 19.978 1.00 12.79 145 LEU A O 1
ATOM 1115 N N . VAL A 1 146 ? 78.587 13.388 21.057 1.00 11.19 146 VAL A N 1
ATOM 1116 C CA . VAL A 1 146 ? 78.929 12.457 19.970 1.00 11.23 146 VAL A CA 1
ATOM 1117 C C . VAL A 1 146 ? 77.765 11.489 19.894 1.00 11.29 146 VAL A C 1
ATOM 1118 O O . VAL A 1 146 ? 76.897 11.455 20.773 1.00 13.49 146 VAL A O 1
ATOM 1122 N N . ALA A 1 147 ? 77.743 10.681 18.856 1.00 11.09 147 ALA A N 1
ATOM 1123 C CA . ALA A 1 147 ? 76.663 9.713 18.779 1.00 12.63 147 ALA A CA 1
ATOM 1124 C C . ALA A 1 147 ? 77.052 8.382 19.414 1.00 13.14 147 ALA A C 1
ATOM 1125 O O . ALA A 1 147 ? 77.957 7.751 18.952 1.00 18.99 147 ALA A O 1
ATOM 1127 N N . TRP A 1 148 ? 76.334 7.980 20.450 1.00 13.87 148 TRP A N 1
ATOM 1128 C CA . TRP A 1 148 ? 76.374 6.594 20.861 1.00 14.20 148 TRP A CA 1
ATOM 1129 C C . TRP A 1 148 ? 75.693 5.769 19.742 1.00 13.14 148 TRP A C 1
ATOM 1130 O O . TRP A 1 148 ? 74.664 6.146 19.213 1.00 14.34 148 TRP A O 1
ATOM 1141 N N A PRO A 1 149 ? 76.232 4.573 19.442 0.56 16.43 149 PRO A N 1
ATOM 1142 N N B PRO A 1 149 ? 76.286 4.656 19.328 0.44 14.11 149 PRO A N 1
ATOM 1143 C CA A PRO A 1 149 ? 75.602 3.745 18.413 0.56 16.78 149 PRO A CA 1
ATOM 1144 C CA B PRO A 1 149 ? 75.575 3.844 18.331 0.44 15.25 149 PRO A CA 1
ATOM 1145 C C A PRO A 1 149 ? 74.213 3.251 18.827 0.56 15.78 149 PRO A C 1
ATOM 1146 C C B PRO A 1 149 ? 74.214 3.286 18.806 0.44 15.99 149 PRO A C 1
ATOM 1147 O O A PRO A 1 149 ? 73.959 2.972 19.999 0.56 16.22 149 PRO A O 1
ATOM 1148 O O B PRO A 1 149 ? 73.983 2.974 19.984 0.44 14.85 149 PRO A O 1
ATOM 1155 N N . ASP A 1 150 ? 73.316 3.168 17.837 1.00 14.72 150 ASP A N 1
ATOM 1156 C CA . ASP A 1 150 ? 72.019 2.462 17.992 1.00 15.51 150 ASP A CA 1
ATOM 1157 C C . ASP A 1 150 ? 70.937 3.117 18.831 1.00 13.99 150 ASP A C 1
ATOM 1158 O O . ASP A 1 150 ? 69.833 2.565 18.975 1.00 15.31 150 ASP A O 1
ATOM 1163 N N . ILE A 1 151 ? 71.210 4.343 19.325 1.00 12.40 151 ILE A N 1
ATOM 1164 C CA . ILE A 1 151 ? 70.215 5.082 20.100 1.00 11.70 151 ILE A CA 1
ATOM 1165 C C . ILE A 1 151 ? 70.050 6.504 19.566 1.00 11.34 151 ILE A C 1
ATOM 1166 O O . ILE A 1 151 ? 70.197 7.496 20.268 1.00 10.95 151 ILE A O 1
ATOM 1171 N N . PRO A 1 152 ? 69.684 6.612 18.267 1.00 11.25 152 PRO A N 1
ATOM 1172 C CA . PRO A 1 152 ? 69.649 7.936 17.644 1.00 11.11 152 PRO A CA 1
ATOM 1173 C C . PRO A 1 152 ? 68.622 8.885 18.246 1.00 10.55 152 PRO A C 1
ATOM 1174 O O . PRO A 1 152 ? 68.913 10.094 18.371 1.00 11.32 152 PRO A O 1
ATOM 1178 N N . ALA A 1 153 ? 67.432 8.442 18.608 1.00 11.68 153 ALA A N 1
ATOM 1179 C CA . ALA A 1 153 ? 66.455 9.328 19.248 1.00 11.80 153 ALA A CA 1
ATOM 1180 C C . ALA A 1 153 ? 66.999 9.819 20.576 1.00 11.58 153 ALA A C 1
ATOM 1181 O O . ALA A 1 153 ? 66.835 11.007 20.944 1.00 11.63 153 ALA A O 1
ATOM 1183 N N . TYR A 1 154 ? 67.607 8.954 21.370 1.00 11.02 154 TYR A N 1
ATOM 1184 C CA . TYR A 1 154 ? 68.200 9.376 22.642 1.00 9.97 154 TYR A CA 1
ATOM 1185 C C . TYR A 1 154 ? 69.241 10.445 22.395 1.00 9.43 154 TYR A C 1
ATOM 1186 O O . TYR A 1 154 ? 69.243 11.502 23.053 1.00 9.38 154 TYR A O 1
ATOM 1195 N N . ASN A 1 155 ? 70.144 10.194 21.450 1.00 9.29 155 ASN A N 1
ATOM 1196 C CA . ASN A 1 155 ? 71.187 11.157 21.171 1.00 9.64 155 ASN A CA 1
ATOM 1197 C C . ASN A 1 155 ? 70.598 12.511 20.762 1.00 8.91 155 ASN A C 1
ATOM 1198 O O . ASN A 1 155 ? 71.029 13.582 21.201 1.00 9.21 155 ASN A O 1
ATOM 1203 N N . ALA A 1 156 ? 69.623 12.449 19.854 1.00 9.12 156 ALA A N 1
ATOM 1204 C CA . ALA A 1 156 ? 68.956 13.689 19.433 1.00 8.79 156 ALA A CA 1
ATOM 1205 C C . ALA A 1 156 ? 68.371 14.414 20.627 1.00 9.00 156 ALA A C 1
ATOM 1206 O O . ALA A 1 156 ? 68.529 15.637 20.765 1.00 9.43 156 ALA A O 1
ATOM 1208 N N . SER A 1 157 ? 67.670 13.695 21.500 1.00 9.32 157 SER A N 1
ATOM 1209 C CA . SER A 1 157 ? 67.094 14.389 22.691 1.00 8.52 157 SER A CA 1
ATOM 1210 C C . SER A 1 157 ? 68.156 15.049 23.536 1.00 7.76 157 SER A C 1
ATOM 1211 O O . SER A 1 157 ? 67.908 16.142 24.070 1.00 9.35 157 SER A O 1
ATOM 1214 N N . LYS A 1 158 ? 69.341 14.429 23.626 1.00 8.41 158 LYS A N 1
ATOM 1215 C CA . LYS A 1 158 ? 70.406 14.952 24.462 1.00 8.46 158 LYS A CA 1
ATOM 1216 C C . LYS A 1 158 ? 71.140 16.112 23.799 1.00 8.29 158 LYS A C 1
ATOM 1217 O O . LYS A 1 158 ? 71.605 16.998 24.521 1.00 8.72 158 LYS A O 1
ATOM 1223 N N . GLY A 1 159 ? 71.181 16.150 22.464 1.00 8.38 159 GLY A N 1
ATOM 1224 C CA . GLY A 1 159 ? 71.604 17.363 21.795 1.00 8.28 159 GLY A CA 1
ATOM 1225 C C . GLY A 1 159 ? 70.651 18.487 22.091 1.00 8.44 159 GLY A C 1
ATOM 1226 O O . GLY A 1 159 ? 71.050 19.664 22.273 1.00 8.79 159 GLY A O 1
ATOM 1227 N N . GLY A 1 160 ? 69.352 18.189 22.150 1.00 8.47 160 GLY A N 1
ATOM 1228 C CA . GLY A 1 160 ? 68.371 19.196 22.555 1.00 8.30 160 GLY A CA 1
ATOM 1229 C C . GLY A 1 160 ? 68.639 19.655 23.964 1.00 8.57 160 GLY A C 1
ATOM 1230 O O . GLY A 1 160 ? 68.570 20.885 24.239 1.00 8.95 160 GLY A O 1
ATOM 1231 N N . VAL A 1 161 ? 68.928 18.745 24.898 1.00 8.29 161 VAL A N 1
ATOM 1232 C CA . VAL A 1 161 ? 69.254 19.128 26.261 1.00 8.26 161 VAL A CA 1
ATOM 1233 C C . VAL A 1 161 ? 70.460 20.050 26.315 1.00 7.69 161 VAL A C 1
ATOM 1234 O O . VAL A 1 161 ? 70.435 21.049 27.046 1.00 8.13 161 VAL A O 1
ATOM 1238 N N . LEU A 1 162 ? 71.489 19.716 25.567 1.00 7.99 162 LEU A N 1
ATOM 1239 C CA . LEU A 1 162 ? 72.699 20.523 25.541 1.00 7.93 162 LEU A CA 1
ATOM 1240 C C . LEU A 1 162 ? 72.358 21.973 25.147 1.00 7.57 162 LEU A C 1
ATOM 1241 O O . LEU A 1 162 ? 72.775 22.949 25.795 1.00 8.36 162 LEU A O 1
ATOM 1246 N N . GLN A 1 163 ? 71.620 22.089 24.048 1.00 7.36 163 GLN A N 1
ATOM 1247 C CA . GLN A 1 163 ? 71.316 23.433 23.566 1.00 7.91 163 GLN A CA 1
ATOM 1248 C C . GLN A 1 163 ? 70.269 24.148 24.395 1.00 8.02 163 GLN A C 1
ATOM 1249 O O . GLN A 1 163 ? 70.333 25.389 24.508 1.00 8.51 163 GLN A O 1
ATOM 1255 N N . LEU A 1 164 ? 69.333 23.443 25.007 1.00 7.99 164 LEU A N 1
ATOM 1256 C CA . LEU A 1 164 ? 68.408 24.067 25.957 1.00 8.19 164 LEU A CA 1
ATOM 1257 C C . LEU A 1 164 ? 69.184 24.641 27.149 1.00 7.52 164 LEU A C 1
ATOM 1258 O O . LEU A 1 164 ? 68.871 25.719 27.644 1.00 8.47 164 LEU A O 1
ATOM 1263 N N . THR A 1 165 ? 70.176 23.886 27.618 1.00 7.75 165 THR A N 1
ATOM 1264 C CA . THR A 1 165 ? 71.040 24.305 28.695 1.00 7.31 165 THR A CA 1
ATOM 1265 C C . THR A 1 165 ? 71.723 25.626 28.333 1.00 7.47 165 THR A C 1
ATOM 1266 O O . THR A 1 165 ? 71.678 26.590 29.104 1.00 8.34 165 THR A O 1
ATOM 1270 N N . LYS A 1 166 ? 72.381 25.653 27.183 1.00 7.81 166 LYS A N 1
ATOM 1271 C CA A LYS A 1 166 ? 73.087 26.863 26.775 0.37 8.25 166 LYS A CA 1
ATOM 1272 C CA B LYS A 1 166 ? 73.090 26.858 26.773 0.63 8.62 166 LYS A CA 1
ATOM 1273 C C . LYS A 1 166 ? 72.122 28.028 26.613 1.00 8.52 166 LYS A C 1
ATOM 1274 O O . LYS A 1 166 ? 72.446 29.168 26.940 1.00 8.41 166 LYS A O 1
ATOM 1285 N N . SER A 1 167 ? 70.941 27.748 26.061 1.00 8.16 167 SER A N 1
ATOM 1286 C CA . SER A 1 167 ? 69.973 28.821 25.816 1.00 8.43 167 SER A CA 1
ATOM 1287 C C . SER A 1 167 ? 69.462 29.428 27.093 1.00 7.73 167 SER A C 1
ATOM 1288 O O . SER A 1 167 ? 69.399 30.655 27.226 1.00 9.35 167 SER A O 1
ATOM 1291 N N . MET A 1 168 ? 69.072 28.587 28.059 1.00 8.19 168 MET A N 1
ATOM 1292 C CA . MET A 1 168 ? 68.618 29.117 29.338 1.00 8.09 168 MET A CA 1
ATOM 1293 C C . MET A 1 168 ? 69.790 29.836 30.046 1.00 8.25 168 MET A C 1
ATOM 1294 O O . MET A 1 168 ? 69.578 30.882 30.700 1.00 8.95 168 MET A O 1
ATOM 1299 N N . ALA A 1 169 ? 71.002 29.332 29.904 1.00 7.99 169 ALA A N 1
ATOM 1300 C CA . ALA A 1 169 ? 72.143 30.039 30.497 1.00 8.04 169 ALA A CA 1
ATOM 1301 C C . ALA A 1 169 ? 72.267 31.463 29.932 1.00 8.40 169 ALA A C 1
ATOM 1302 O O . ALA A 1 169 ? 72.433 32.443 30.678 1.00 9.41 169 ALA A O 1
ATOM 1304 N N . VAL A 1 170 ? 72.207 31.582 28.599 1.00 8.54 170 VAL A N 1
ATOM 1305 C CA . VAL A 1 170 ? 72.362 32.886 27.948 1.00 9.41 170 VAL A CA 1
ATOM 1306 C C . VAL A 1 170 ? 71.211 33.783 28.321 1.00 9.62 170 VAL A C 1
ATOM 1307 O O . VAL A 1 170 ? 71.423 34.986 28.599 1.00 11.91 170 VAL A O 1
ATOM 1311 N N . ASP A 1 171 ? 70.000 33.271 28.312 1.00 9.44 171 ASP A N 1
ATOM 1312 C CA . ASP A 1 171 ? 68.815 34.136 28.485 1.00 10.10 171 ASP A CA 1
ATOM 1313 C C . ASP A 1 171 ? 68.620 34.549 29.930 1.00 9.63 171 ASP A C 1
ATOM 1314 O O . ASP A 1 171 ? 68.076 35.625 30.175 1.00 11.60 171 ASP A O 1
ATOM 1319 N N . TYR A 1 172 ? 69.087 33.759 30.897 1.00 8.80 172 TYR A N 1
ATOM 1320 C CA . TYR A 1 172 ? 68.824 34.018 32.304 1.00 9.05 172 TYR A CA 1
ATOM 1321 C C . TYR A 1 172 ? 70.043 34.421 33.138 1.00 8.86 172 TYR A C 1
ATOM 1322 O O . TYR A 1 172 ? 69.913 34.690 34.325 1.00 9.82 172 TYR A O 1
ATOM 1331 N N . ALA A 1 173 ? 71.208 34.531 32.506 1.00 9.11 173 ALA A N 1
ATOM 1332 C CA . ALA A 1 173 ? 72.396 34.916 33.223 1.00 10.23 173 ALA A CA 1
ATOM 1333 C C . ALA A 1 173 ? 72.230 36.273 33.903 1.00 10.31 173 ALA A C 1
ATOM 1334 O O . ALA A 1 173 ? 72.729 36.496 35.017 1.00 11.53 173 ALA A O 1
ATOM 1336 N N . LYS A 1 174 ? 71.566 37.215 33.232 1.00 10.60 174 LYS A N 1
ATOM 1337 C CA . LYS A 1 174 ? 71.417 38.554 33.814 1.00 11.88 174 LYS A CA 1
ATOM 1338 C C . LYS A 1 174 ? 70.546 38.530 35.073 1.00 11.32 174 LYS A C 1
ATOM 1339 O O . LYS A 1 174 ? 70.511 39.513 35.831 1.00 14.36 174 LYS A O 1
ATOM 1345 N N . HIS A 1 175 ? 69.794 37.455 35.247 1.00 10.81 175 HIS A N 1
ATOM 1346 C CA . HIS A 1 175 ? 68.949 37.223 36.412 1.00 11.26 175 HIS A CA 1
ATOM 1347 C C . HIS A 1 175 ? 69.634 36.376 37.491 1.00 11.22 175 HIS A C 1
ATOM 1348 O O . HIS A 1 175 ? 68.984 35.914 38.415 1.00 12.14 175 HIS A O 1
ATOM 1355 N N . GLN A 1 176 ? 70.937 36.146 37.335 1.00 10.78 176 GLN A N 1
ATOM 1356 C CA . GLN A 1 176 ? 71.715 35.348 38.273 1.00 11.43 176 GLN A CA 1
ATOM 1357 C C . GLN A 1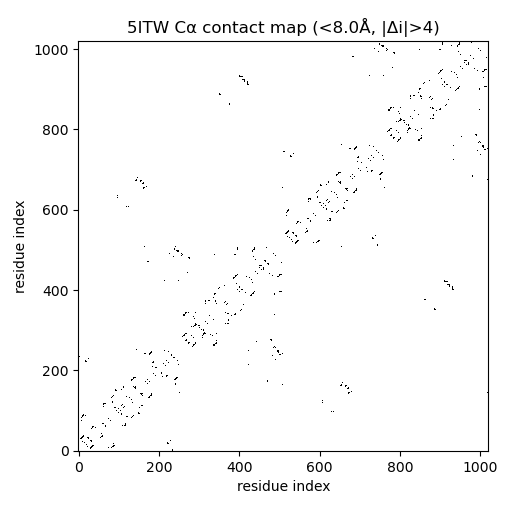 176 ? 71.170 33.924 38.414 1.00 10.15 176 GLN A C 1
ATOM 1358 O O . GLN A 1 176 ? 71.205 33.350 39.494 1.00 11.44 176 GLN A O 1
ATOM 1364 N N . ILE A 1 177 ? 70.657 33.395 37.313 1.00 9.72 177 ILE A N 1
ATOM 1365 C CA . ILE A 1 177 ? 70.265 31.990 37.266 1.00 8.90 177 ILE A CA 1
ATOM 1366 C C . ILE A 1 177 ? 71.286 31.243 36.413 1.00 9.11 177 ILE A C 1
ATOM 1367 O O . ILE A 1 177 ? 71.298 31.417 35.205 1.00 10.64 177 ILE A O 1
ATOM 1372 N N . ARG A 1 178 ? 72.147 30.463 37.069 1.00 8.55 178 ARG A N 1
ATOM 1373 C CA . ARG A 1 178 ? 73.133 29.694 36.363 1.00 8.61 178 ARG A CA 1
ATOM 1374 C C . ARG A 1 178 ? 72.517 28.406 35.836 1.00 8.28 178 ARG A C 1
ATOM 1375 O O . ARG A 1 178 ? 71.676 27.812 36.504 1.00 9.03 178 ARG A O 1
ATOM 1383 N N . VAL A 1 179 ? 72.925 28.029 34.643 1.00 7.56 179 VAL A N 1
ATOM 1384 C CA . VAL A 1 179 ? 72.349 26.819 33.987 1.00 7.26 179 VAL A CA 1
ATOM 1385 C C . VAL A 1 179 ? 73.470 26.033 33.343 1.00 7.44 179 VAL A C 1
ATOM 1386 O O . VAL A 1 179 ? 74.187 26.559 32.505 1.00 7.93 179 VAL A O 1
ATOM 1390 N N . ASN A 1 180 ? 73.668 24.777 33.789 1.00 7.28 180 ASN A N 1
ATOM 1391 C CA . ASN A 1 180 ? 74.784 23.978 33.323 1.00 7.37 180 ASN A CA 1
ATOM 1392 C C . ASN A 1 180 ? 74.292 22.556 33.109 1.00 7.02 180 ASN A C 1
ATOM 1393 O O . ASN A 1 180 ? 73.183 22.197 33.554 1.00 8.18 180 ASN A O 1
ATOM 1398 N N . CYS A 1 181 ? 75.100 21.729 32.446 1.00 7.17 181 CYS A N 1
ATOM 1399 C CA . CYS A 1 181 ? 74.776 20.309 32.325 1.00 7.67 181 CYS A CA 1
ATOM 1400 C C . CYS A 1 181 ? 75.972 19.435 32.596 1.00 7.13 181 CYS A C 1
ATOM 1401 O O . CYS A 1 181 ? 77.106 19.839 32.466 1.00 8.63 181 CYS A O 1
ATOM 1404 N N . VAL A 1 182 ? 75.629 18.210 33.007 1.00 7.27 182 VAL A N 1
ATOM 1405 C CA . VAL A 1 182 ? 76.592 17.141 33.106 1.00 7.43 182 VAL A CA 1
ATOM 1406 C C . VAL A 1 182 ? 76.365 16.178 31.945 1.00 7.41 182 VAL A C 1
ATOM 1407 O O . VAL A 1 182 ? 75.205 15.882 31.625 1.00 8.21 182 VAL A O 1
ATOM 1411 N N . CYS A 1 183 ? 77.445 15.698 31.377 1.00 7.55 183 CYS A N 1
ATOM 1412 C CA . CYS A 1 183 ? 77.403 14.731 30.260 1.00 7.70 183 CYS A CA 1
ATOM 1413 C C . CYS A 1 183 ? 78.030 13.409 30.695 1.00 7.08 183 CYS A C 1
ATOM 1414 O O . CYS A 1 183 ? 79.210 13.189 30.509 1.00 8.64 183 CYS A O 1
ATOM 1417 N N . PRO A 1 184 ? 77.227 12.525 31.326 1.00 7.82 184 PRO A N 1
ATOM 1418 C CA . PRO A 1 184 ? 77.786 11.236 31.770 1.00 8.51 184 PRO A CA 1
ATOM 1419 C C . PRO A 1 184 ? 78.117 10.332 30.614 1.00 7.57 184 PRO A C 1
ATOM 1420 O O . PRO A 1 184 ? 77.406 10.304 29.586 1.00 8.67 184 PRO A O 1
ATOM 1424 N N . GLY A 1 185 ? 79.163 9.536 30.798 1.00 8.30 185 GLY A N 1
ATOM 1425 C CA . GLY A 1 185 ? 79.423 8.367 29.978 1.00 8.48 185 GLY A CA 1
ATOM 1426 C C . GLY A 1 185 ? 78.545 7.201 30.377 1.00 9.35 185 GLY A C 1
ATOM 1427 O O . GLY A 1 185 ? 77.363 7.357 30.678 1.00 11.19 185 GLY A O 1
ATOM 1428 N N . ILE A 1 186 ? 79.142 6.007 30.353 1.00 9.61 186 ILE A N 1
ATOM 1429 C CA . ILE A 1 186 ? 78.427 4.775 30.687 1.00 10.53 186 ILE A CA 1
ATOM 1430 C C . ILE A 1 186 ? 78.508 4.537 32.194 1.00 9.92 186 ILE A C 1
ATOM 1431 O O . ILE A 1 186 ? 79.590 4.322 32.743 1.00 11.35 186 ILE A O 1
ATOM 1436 N N . ILE A 1 187 ? 77.355 4.640 32.856 1.00 10.29 187 ILE A N 1
ATOM 1437 C CA . ILE A 1 187 ? 77.242 4.584 34.306 1.00 9.65 187 ILE A CA 1
ATOM 1438 C C . ILE A 1 187 ? 76.589 3.274 34.707 1.00 10.87 187 ILE A C 1
ATOM 1439 O O . ILE A 1 187 ? 75.559 2.871 34.144 1.00 12.57 187 ILE A O 1
ATOM 1444 N N . ASP A 1 188 ? 77.149 2.636 35.734 1.00 10.64 188 ASP A N 1
ATOM 1445 C CA . ASP A 1 188 ? 76.637 1.351 36.201 1.00 11.12 188 ASP A CA 1
ATOM 1446 C C . ASP A 1 188 ? 75.472 1.604 37.169 1.00 12.23 188 ASP A C 1
ATOM 1447 O O . ASP A 1 188 ? 75.674 1.895 38.371 1.00 16.87 188 ASP A O 1
ATOM 1452 N N . THR A 1 189 ? 74.269 1.540 36.655 1.00 13.28 189 THR A N 1
ATOM 1453 C CA . THR A 1 189 ? 73.071 1.615 37.464 1.00 14.61 189 THR A CA 1
ATOM 1454 C C . THR A 1 189 ? 72.203 0.392 37.139 1.00 17.17 189 THR A C 1
ATOM 1455 O O . THR A 1 189 ? 72.356 -0.208 36.060 1.00 14.53 189 THR A O 1
ATOM 1459 N N . PRO A 1 190 ? 71.329 -0.036 38.091 1.00 18.42 190 PRO A N 1
ATOM 1460 C CA . PRO A 1 190 ? 70.436 -1.150 37.756 1.00 18.46 190 PRO A CA 1
ATOM 1461 C C . PRO A 1 190 ? 69.643 -0.920 36.460 1.00 18.72 190 PRO A C 1
ATOM 1462 O O . PRO A 1 190 ? 69.465 -1.824 35.656 1.00 18.55 190 PRO A O 1
ATOM 1466 N N . LEU A 1 191 ? 69.227 0.298 36.201 1.00 18.70 191 LEU A N 1
ATOM 1467 C CA . LEU A 1 191 ? 68.525 0.578 34.943 1.00 18.67 191 LEU A CA 1
ATOM 1468 C C . LEU A 1 191 ? 69.381 0.346 33.646 1.00 17.62 191 LEU A C 1
ATOM 1469 O O . LEU A 1 191 ? 68.941 -0.243 32.612 1.00 20.22 191 LEU A O 1
ATOM 1474 N N . ASN A 1 192 ? 70.638 0.762 33.723 1.00 15.37 192 ASN A N 1
ATOM 1475 C CA . ASN A 1 192 ? 71.553 0.484 32.599 1.00 14.76 192 ASN A CA 1
ATOM 1476 C C . ASN A 1 192 ? 71.867 -0.997 32.485 1.00 13.22 192 ASN A C 1
ATOM 1477 O O . ASN A 1 192 ? 72.065 -1.510 31.383 1.00 14.65 192 ASN A O 1
ATOM 1482 N N . GLU A 1 193 ? 71.923 -1.691 33.615 1.00 12.81 193 GLU A N 1
ATOM 1483 C CA . GLU A 1 193 ? 72.162 -3.115 33.547 1.00 11.62 193 GLU A CA 1
ATOM 1484 C C . GLU A 1 193 ? 71.047 -3.783 32.730 1.00 10.59 193 GLU A C 1
ATOM 1485 O O . GLU A 1 193 ? 71.271 -4.774 31.991 1.00 12.58 193 GLU A O 1
ATOM 1491 N N . LYS A 1 194 ? 69.823 -3.329 32.889 1.00 11.50 194 LYS A N 1
ATOM 1492 C CA . LYS A 1 194 ? 68.716 -3.867 32.070 1.00 12.16 194 LYS A CA 1
ATOM 1493 C C . LYS A 1 194 ? 68.924 -3.638 30.584 1.00 12.26 194 LYS A C 1
ATOM 1494 O O . LYS A 1 194 ? 68.733 -4.530 29.745 1.00 12.69 194 LYS A O 1
ATOM 1500 N N . SER A 1 195 ? 69.338 -2.421 30.246 1.00 11.43 195 SER A N 1
ATOM 1501 C CA . SER A 1 195 ? 69.627 -2.141 28.857 1.00 12.19 195 SER A CA 1
ATOM 1502 C C . SER A 1 195 ? 70.795 -2.967 28.319 1.00 11.13 195 SER A C 1
ATOM 1503 O O . SER A 1 195 ? 70.754 -3.459 27.181 1.00 12.84 195 SER A O 1
ATOM 1506 N N . PHE A 1 196 ? 71.813 -3.144 29.154 1.00 11.57 196 PHE A N 1
ATOM 1507 C CA . PHE A 1 196 ? 72.930 -3.991 28.756 1.00 11.44 196 PHE A CA 1
ATOM 1508 C C . PHE A 1 196 ? 72.448 -5.384 28.354 1.00 12.63 196 PHE A C 1
ATOM 1509 O O . PHE A 1 196 ? 72.797 -5.920 27.286 1.00 12.03 196 PHE A O 1
ATOM 1517 N N A LEU A 1 197 ? 71.657 -5.989 29.220 0.54 12.01 197 LEU A N 1
ATOM 1518 N N B LEU A 1 197 ? 71.640 -6.003 29.219 0.46 12.10 197 LEU A N 1
ATOM 1519 C CA A LEU A 1 197 ? 71.226 -7.346 28.990 0.54 11.81 197 LEU A CA 1
ATOM 1520 C CA B LEU A 1 197 ? 71.167 -7.376 28.960 0.46 12.49 197 LEU A CA 1
ATOM 1521 C C A LEU A 1 197 ? 70.286 -7.467 27.774 0.54 12.57 197 LEU A C 1
ATOM 1522 C C B LEU A 1 197 ? 70.295 -7.460 27.742 0.46 12.48 197 LEU A C 1
ATOM 1523 O O A LEU A 1 197 ? 70.367 -8.437 27.001 0.54 14.30 197 LEU A O 1
ATOM 1524 O O B LEU A 1 197 ? 70.376 -8.435 26.990 0.46 14.20 197 LEU A O 1
ATOM 1533 N N . GLU A 1 198 ? 69.409 -6.476 27.586 1.00 11.89 198 GLU A N 1
ATOM 1534 C CA . GLU A 1 198 ? 68.434 -6.556 26.539 1.00 12.90 198 GLU A CA 1
ATOM 1535 C C . GLU A 1 198 ? 69.048 -6.366 25.164 1.00 13.39 198 GLU A C 1
ATOM 1536 O O . GLU A 1 198 ? 68.507 -6.882 24.181 1.00 16.41 198 GLU A O 1
ATOM 1542 N N . ASN A 1 199 ? 70.161 -5.629 25.087 1.00 13.14 199 ASN A N 1
ATOM 1543 C CA . ASN A 1 199 ? 70.730 -5.184 23.790 1.00 14.45 199 ASN A CA 1
ATOM 1544 C C . ASN A 1 199 ? 72.045 -5.850 23.376 1.00 15.29 199 ASN A C 1
ATOM 1545 O O . ASN A 1 199 ? 72.649 -5.464 22.410 1.00 18.05 199 ASN A O 1
ATOM 1550 N N . ASN A 1 200 ? 72.467 -6.848 24.141 1.00 14.48 200 ASN A N 1
ATOM 1551 C CA . ASN A 1 200 ? 73.737 -7.532 23.883 1.00 14.19 200 ASN A CA 1
ATOM 1552 C C . ASN A 1 200 ? 73.612 -9.005 24.254 1.00 14.11 200 ASN A C 1
ATOM 1553 O O . ASN A 1 200 ? 72.867 -9.345 25.162 1.00 15.15 200 ASN A O 1
ATOM 1558 N N . GLU A 1 201 ? 74.364 -9.840 23.564 1.00 15.81 201 GLU A N 1
ATOM 1559 C CA . GLU A 1 201 ? 74.474 -11.250 23.920 1.00 17.20 201 GLU A CA 1
ATOM 1560 C C . GLU A 1 201 ? 75.382 -11.380 25.131 1.00 15.20 201 GLU A C 1
ATOM 1561 O O . GLU A 1 201 ? 76.318 -10.596 25.310 1.00 16.32 201 GLU A O 1
ATOM 1567 N N . GLY A 1 202 ? 75.129 -12.431 25.930 1.00 14.86 202 GLY A N 1
ATOM 1568 C CA . GLY A 1 202 ? 75.990 -12.744 27.057 1.00 14.80 202 GLY A CA 1
ATOM 1569 C C . GLY A 1 202 ? 75.327 -12.566 28.402 1.00 13.26 202 GLY A C 1
ATOM 1570 O O . GLY A 1 202 ? 74.213 -12.029 28.519 1.00 12.69 202 GLY A O 1
ATOM 1571 N N . THR A 1 203 ? 76.046 -12.973 29.431 1.00 12.90 203 THR A N 1
ATOM 1572 C CA . THR A 1 203 ? 75.604 -12.710 30.795 1.00 11.88 203 THR A CA 1
ATOM 1573 C C . THR A 1 203 ? 75.823 -11.241 31.144 1.00 12.03 203 THR A C 1
ATOM 1574 O O . THR A 1 203 ? 76.595 -10.525 30.494 1.00 12.95 203 THR A O 1
ATOM 1578 N N . LEU A 1 204 ? 75.151 -10.810 32.202 1.00 12.31 204 LEU A N 1
ATOM 1579 C CA . LEU A 1 204 ? 75.330 -9.427 32.636 1.00 12.14 204 LEU A CA 1
ATOM 1580 C C . LEU A 1 204 ? 76.802 -9.121 32.876 1.00 12.31 204 LEU A C 1
ATOM 1581 O O . LEU A 1 204 ? 77.312 -8.049 32.432 1.00 14.39 204 LEU A O 1
ATOM 1586 N N . GLU A 1 205 ? 77.501 -10.025 33.574 1.00 12.90 205 GLU A N 1
ATOM 1587 C CA . GLU A 1 205 ? 78.888 -9.706 33.882 1.00 15.66 205 GLU A CA 1
ATOM 1588 C C . GLU A 1 205 ? 79.746 -9.625 32.626 1.00 13.73 205 GLU A C 1
ATOM 1589 O O . GLU A 1 205 ? 80.662 -8.803 32.539 1.00 14.84 205 GLU A O 1
ATOM 1595 N N . GLU A 1 206 ? 79.520 -10.511 31.662 1.00 13.31 206 GLU A N 1
ATOM 1596 C CA . GLU A 1 206 ? 80.260 -10.469 30.408 1.00 14.74 206 GLU A CA 1
ATOM 1597 C C . GLU A 1 206 ? 80.020 -9.145 29.696 1.00 13.37 206 GLU A C 1
ATOM 1598 O O . GLU A 1 206 ? 80.932 -8.515 29.160 1.00 14.97 206 GLU A O 1
ATOM 1604 N N . ILE A 1 207 ? 78.764 -8.701 29.676 1.00 12.07 207 ILE A N 1
ATOM 1605 C CA . ILE A 1 207 ? 78.446 -7.479 28.943 1.00 12.52 207 ILE A CA 1
ATOM 1606 C C . ILE A 1 207 ? 79.064 -6.243 29.660 1.00 12.13 207 ILE A C 1
ATOM 1607 O O . ILE A 1 207 ? 79.589 -5.331 29.012 1.00 13.08 207 ILE A O 1
ATOM 1612 N N . LYS A 1 208 ? 79.000 -6.218 30.987 1.00 12.18 208 LYS A N 1
ATOM 1613 C CA . LYS A 1 208 ? 79.621 -5.107 31.724 1.00 13.32 208 LYS A CA 1
ATOM 1614 C C . LYS A 1 208 ? 81.124 -5.015 31.421 1.00 14.29 208 LYS A C 1
ATOM 1615 O O . LYS A 1 208 ? 81.680 -3.899 31.325 1.00 15.33 208 LYS A O 1
ATOM 1621 N N . LYS A 1 209 ? 81.785 -6.166 31.326 1.00 14.47 209 LYS A N 1
ATOM 1622 C CA . LYS A 1 209 ? 83.196 -6.175 30.966 1.00 15.49 209 LYS A CA 1
ATOM 1623 C C . LYS A 1 209 ? 83.446 -5.525 29.600 1.00 15.13 209 LYS A C 1
ATOM 1624 O O . LYS A 1 209 ? 84.393 -4.763 29.411 1.00 17.10 209 LYS A O 1
ATOM 1630 N N . GLU A 1 210 ? 82.619 -5.890 28.640 1.00 14.91 210 GLU A N 1
ATOM 1631 C CA . GLU A 1 210 ? 82.739 -5.285 27.326 1.00 16.16 210 GLU A CA 1
ATOM 1632 C C . GLU A 1 210 ? 82.504 -3.778 27.332 1.00 15.15 210 GLU A C 1
ATOM 1633 O O . GLU A 1 210 ? 83.194 -3.025 26.626 1.00 18.49 210 GLU A O 1
ATOM 1639 N N . LYS A 1 211 ? 81.504 -3.319 28.095 1.00 13.80 211 LYS A N 1
ATOM 1640 C CA . LYS A 1 211 ? 81.183 -1.871 28.141 1.00 14.70 211 LYS A CA 1
ATOM 1641 C C . LYS A 1 211 ? 82.285 -1.097 28.834 1.00 14.48 211 LYS A C 1
ATOM 1642 O O . LYS A 1 211 ? 82.555 0.077 28.498 1.00 15.88 211 LYS A O 1
ATOM 1648 N N . ALA A 1 212 ? 82.932 -1.719 29.808 1.00 13.73 212 ALA A N 1
ATOM 1649 C CA . ALA A 1 212 ? 84.001 -1.027 30.531 1.00 14.07 212 ALA A CA 1
ATOM 1650 C C . ALA A 1 212 ? 85.169 -0.647 29.618 1.00 14.08 212 ALA A C 1
ATOM 1651 O O . ALA A 1 212 ? 85.833 0.383 29.813 1.00 15.45 212 ALA A O 1
ATOM 1653 N N . LYS A 1 213 ? 85.438 -1.501 28.643 1.00 15.19 213 LYS A N 1
ATOM 1654 C CA . LYS A 1 213 ? 86.646 -1.366 27.834 1.00 18.18 213 LYS A CA 1
ATOM 1655 C C . LYS A 1 213 ? 86.635 -0.220 26.855 1.00 15.39 213 LYS A C 1
ATOM 1656 O O . LYS A 1 213 ? 87.668 0.119 26.294 1.00 18.08 213 LYS A O 1
ATOM 1662 N N . VAL A 1 214 ? 85.472 0.375 26.614 1.00 14.30 214 VAL A N 1
ATOM 1663 C CA . VAL A 1 214 ? 85.390 1.408 25.582 1.00 14.79 214 VAL A CA 1
ATOM 1664 C C . VAL A 1 214 ? 85.792 2.786 26.076 1.00 13.43 214 VAL A C 1
ATOM 1665 O O . VAL A 1 214 ? 85.911 3.732 25.293 1.00 16.64 214 VAL A O 1
ATOM 1669 N N . ASN A 1 215 ? 86.065 2.910 27.374 1.00 12.49 215 ASN A N 1
ATOM 1670 C CA A ASN A 1 215 ? 86.537 4.222 27.841 0.42 12.86 215 ASN A CA 1
ATOM 1671 C CA B ASN A 1 215 ? 86.491 4.152 28.036 0.58 12.82 215 ASN A CA 1
ATOM 1672 C C . ASN A 1 215 ? 87.964 4.099 28.365 1.00 11.71 215 ASN A C 1
ATOM 1673 O O . ASN A 1 215 ? 88.412 3.067 28.851 1.00 13.10 215 ASN A O 1
ATOM 1682 N N . PRO A 1 216 ? 88.711 5.213 28.209 1.00 11.57 216 PRO A N 1
ATOM 1683 C CA . PRO A 1 216 ? 90.126 5.196 28.613 1.00 10.44 216 PRO A CA 1
ATOM 1684 C C . PRO A 1 216 ? 90.376 4.732 30.052 1.00 10.04 216 PRO A C 1
ATOM 1685 O O . PRO A 1 216 ? 91.369 4.044 30.303 1.00 10.24 216 PRO A O 1
ATOM 1689 N N A LEU A 1 217 ? 89.508 5.096 30.994 0.46 9.50 217 LEU A N 1
ATOM 1690 N N B LEU A 1 217 ? 89.512 5.099 30.997 0.54 10.06 217 LEU A N 1
ATOM 1691 C CA A LEU A 1 217 ? 89.685 4.665 32.384 0.46 10.10 217 LEU A CA 1
ATOM 1692 C CA B LEU A 1 217 ? 89.695 4.669 32.380 0.54 9.76 217 LEU A CA 1
ATOM 1693 C C A LEU A 1 217 ? 89.444 3.165 32.593 0.46 11.19 217 LEU A C 1
ATOM 1694 C C B LEU A 1 217 ? 89.443 3.172 32.590 0.54 11.09 217 LEU A C 1
ATOM 1695 O O A LEU A 1 217 ? 89.756 2.637 33.659 0.46 12.54 217 LEU A O 1
ATOM 1696 O O B LEU A 1 217 ? 89.750 2.653 33.654 0.54 12.77 217 LEU A O 1
ATOM 1705 N N . LEU A 1 218 ? 88.847 2.508 31.592 1.00 10.78 218 LEU A N 1
ATOM 1706 C CA . LEU A 1 218 ? 88.696 1.043 31.564 1.00 11.61 218 LEU A CA 1
ATOM 1707 C C . LEU A 1 218 ? 87.727 0.553 32.618 1.00 11.93 218 LEU A C 1
ATOM 1708 O O . LEU A 1 218 ? 87.744 -0.629 32.948 1.00 13.88 218 LEU A O 1
ATOM 1713 N N . ARG A 1 219 ? 86.805 1.395 33.053 1.00 11.10 219 ARG A N 1
ATOM 1714 C CA . ARG A 1 219 ? 85.744 1.010 33.947 1.00 10.90 219 ARG A CA 1
ATOM 1715 C C . ARG A 1 219 ? 84.502 1.818 33.667 1.00 9.67 219 ARG A C 1
ATOM 1716 O O . ARG A 1 219 ? 84.592 2.910 33.078 1.00 11.18 219 ARG A O 1
ATOM 1724 N N . LEU A 1 220 ? 83.367 1.311 34.102 1.00 10.13 220 LEU A N 1
ATOM 1725 C CA . LEU A 1 220 ? 82.134 2.061 34.107 1.00 10.56 220 LEU A CA 1
ATOM 1726 C C . LEU A 1 220 ? 82.147 3.073 35.243 1.00 9.81 220 LEU A C 1
ATOM 1727 O O . LEU A 1 220 ? 82.852 2.921 36.236 1.00 10.89 220 LEU A O 1
ATOM 1732 N N . GLY A 1 221 ? 81.414 4.157 35.067 1.00 9.39 221 GLY A N 1
ATOM 1733 C CA . GLY A 1 221 ? 81.243 5.130 36.147 1.00 9.22 221 GLY A CA 1
ATOM 1734 C C . GLY A 1 221 ? 80.240 4.633 37.166 1.00 9.88 221 GLY A C 1
ATOM 1735 O O . GLY A 1 221 ? 79.366 3.816 36.889 1.00 12.05 221 GLY A O 1
ATOM 1736 N N . LYS A 1 222 ? 80.368 5.147 38.371 1.00 10.37 222 LYS A N 1
ATOM 1737 C CA . LYS A 1 222 ? 79.401 4.889 39.445 1.00 10.63 222 LYS A CA 1
ATOM 1738 C C . LYS A 1 222 ? 78.434 6.061 39.562 1.00 9.74 222 LYS A C 1
ATOM 1739 O O . LYS A 1 222 ? 78.816 7.203 39.290 1.00 10.14 222 LYS A O 1
ATOM 1745 N N . PRO A 1 223 ? 77.179 5.825 39.962 1.00 10.23 223 PRO A N 1
ATOM 1746 C CA . PRO A 1 223 ? 76.223 6.932 40.041 1.00 10.86 223 PRO A CA 1
ATOM 1747 C C . PRO A 1 223 ? 76.691 8.082 40.948 1.00 9.65 223 PRO A C 1
ATOM 1748 O O . PRO A 1 223 ? 76.439 9.233 40.647 1.00 10.57 223 PRO A O 1
ATOM 1752 N N . GLU A 1 224 ? 77.379 7.751 42.041 1.00 10.08 224 GLU A N 1
ATOM 1753 C CA . GLU A 1 224 ? 77.902 8.792 42.908 1.00 11.03 224 GLU A CA 1
ATOM 1754 C C . GLU A 1 224 ? 78.863 9.726 42.186 1.00 10.14 224 GLU A C 1
ATOM 1755 O O . GLU A 1 224 ? 78.984 10.887 42.591 1.00 10.52 224 GLU A O 1
ATOM 1761 N N . GLU A 1 225 ? 79.551 9.228 41.157 1.00 9.47 225 GLU A N 1
ATOM 1762 C CA . GLU A 1 225 ? 80.510 10.052 40.430 1.00 9.25 225 GLU A CA 1
ATOM 1763 C C . GLU A 1 225 ? 79.833 11.116 39.553 1.00 9.94 225 GLU A C 1
ATOM 1764 O O . GLU A 1 225 ? 80.411 12.140 39.270 1.00 13.57 225 GLU A O 1
ATOM 1770 N N . ILE A 1 226 ? 78.581 10.872 39.199 1.00 8.36 226 ILE A N 1
ATOM 1771 C CA . ILE A 1 226 ? 77.769 11.884 38.527 1.00 8.43 226 ILE A CA 1
ATOM 1772 C C . ILE A 1 226 ? 77.123 12.792 39.568 1.00 8.60 226 ILE A C 1
ATOM 1773 O O . ILE A 1 226 ? 77.116 14.032 39.393 1.00 9.31 226 ILE A O 1
ATOM 1778 N N . ALA A 1 227 ? 76.607 12.230 40.634 1.00 9.46 227 ALA A N 1
ATOM 1779 C CA . ALA A 1 227 ? 76.105 13.032 41.751 1.00 9.69 227 ALA A CA 1
ATOM 1780 C C . ALA A 1 227 ? 77.100 14.071 42.219 1.00 8.98 227 ALA A C 1
ATOM 1781 O O . ALA A 1 227 ? 76.706 15.215 42.519 1.00 10.17 227 ALA A O 1
ATOM 1783 N N . ASN A 1 228 ? 78.355 13.684 42.287 1.00 9.06 228 ASN A N 1
ATOM 1784 C CA . ASN A 1 228 ? 79.377 14.603 42.774 1.00 9.43 228 ASN A CA 1
ATOM 1785 C C . ASN A 1 228 ? 79.608 15.762 41.832 1.00 8.95 228 ASN A C 1
ATOM 1786 O O . ASN A 1 228 ? 79.951 16.883 42.266 1.00 9.24 228 ASN A O 1
ATOM 1791 N N . VAL A 1 229 ? 79.448 15.539 40.520 1.00 8.98 229 VAL A N 1
ATOM 1792 C CA . VAL A 1 229 ? 79.478 16.654 39.555 1.00 9.01 229 VAL A CA 1
ATOM 1793 C C . VAL A 1 229 ? 78.295 17.584 39.762 1.00 9.36 229 VAL A C 1
ATOM 1794 O O . VAL A 1 229 ? 78.437 18.822 39.723 1.00 9.36 229 VAL A O 1
ATOM 1798 N N . MET A 1 230 ? 77.124 17.019 39.988 1.00 9.17 230 MET A N 1
ATOM 1799 C CA . MET A 1 230 ? 75.963 17.825 40.307 1.00 9.22 230 MET A CA 1
ATOM 1800 C C . MET A 1 230 ? 76.132 18.658 41.566 1.00 9.57 230 MET A C 1
ATOM 1801 O O . MET A 1 230 ? 75.753 19.831 41.599 1.00 9.36 230 MET A O 1
ATOM 1806 N N . LEU A 1 231 ? 76.737 18.091 42.607 1.00 9.63 231 LEU A N 1
ATOM 1807 C CA . LEU A 1 231 ? 77.053 18.829 43.825 1.00 10.70 231 LEU A CA 1
ATOM 1808 C C . LEU A 1 231 ? 77.885 20.055 43.476 1.00 10.22 231 LEU A C 1
ATOM 1809 O O . LEU A 1 231 ? 77.595 21.184 43.918 1.00 10.76 231 LEU A O 1
ATOM 1814 N N . PHE A 1 232 ? 78.939 19.842 42.685 1.00 9.97 232 PHE A N 1
ATOM 1815 C CA . PHE A 1 232 ? 79.826 20.947 42.307 1.00 10.11 232 PHE A CA 1
ATOM 1816 C C . PHE A 1 232 ? 79.052 22.045 41.543 1.00 9.07 232 PHE A C 1
ATOM 1817 O O . PHE A 1 232 ? 79.185 23.216 41.830 1.00 9.37 232 PHE A O 1
ATOM 1825 N N . LEU A 1 233 ? 78.231 21.642 40.572 1.00 8.98 233 LEU A N 1
ATOM 1826 C CA . LEU A 1 233 ? 77.465 22.585 39.754 1.00 9.35 233 LEU A CA 1
ATOM 1827 C C . LEU A 1 233 ? 76.444 23.364 40.577 1.00 9.41 233 LEU A C 1
ATOM 1828 O O . LEU A 1 233 ? 76.179 24.515 40.254 1.00 10.00 233 LEU A O 1
ATOM 1833 N N . ALA A 1 234 ? 75.877 22.762 41.604 1.00 8.57 234 ALA A N 1
ATOM 1834 C CA . ALA A 1 234 ? 74.922 23.451 42.470 1.00 9.75 234 ALA A CA 1
ATOM 1835 C C . ALA A 1 234 ? 75.619 24.398 43.441 1.00 10.89 234 ALA A C 1
ATOM 1836 O O . ALA A 1 234 ? 75.046 25.386 43.875 1.00 12.86 234 ALA A O 1
ATOM 1838 N N . SER A 1 235 ? 76.826 24.013 43.831 1.00 10.83 235 SER A N 1
ATOM 1839 C CA . SER A 1 235 ? 77.604 24.704 44.885 1.00 11.93 235 SER A CA 1
ATOM 1840 C C . SER A 1 235 ? 78.177 26.007 44.403 1.00 11.86 235 SER A C 1
ATOM 1841 O O . SER A 1 235 ? 78.305 26.271 43.212 1.00 11.55 235 SER A O 1
ATOM 1844 N N . ASP A 1 236 ? 78.608 26.778 45.377 1.00 14.52 236 ASP A N 1
ATOM 1845 C CA . ASP A 1 236 ? 79.269 28.030 45.080 1.00 15.99 236 ASP A CA 1
ATOM 1846 C C . ASP A 1 236 ? 80.639 27.832 44.478 1.00 13.68 236 ASP A C 1
ATOM 1847 O O . ASP A 1 236 ? 81.183 28.821 43.933 1.00 15.80 236 ASP A O 1
ATOM 1852 N N . LEU A 1 237 ? 81.203 26.621 44.487 1.00 14.93 237 LEU A N 1
ATOM 1853 C CA . LEU A 1 237 ? 82.498 26.372 43.840 1.00 13.32 237 LEU A CA 1
ATOM 1854 C C . LEU A 1 237 ? 82.413 26.685 42.332 1.00 13.39 237 LEU A C 1
ATOM 1855 O O . LEU A 1 237 ? 83.403 27.104 41.722 1.00 15.47 237 LEU A O 1
ATOM 1860 N N . SER A 1 238 ? 81.236 26.554 41.756 1.00 11.12 238 SER A N 1
ATOM 1861 C CA . SER A 1 238 ? 81.057 26.784 40.343 1.00 9.97 238 SER A CA 1
ATOM 1862 C C . SER A 1 238 ? 80.440 28.156 40.007 1.00 9.08 238 SER A C 1
ATOM 1863 O O . SER A 1 238 ? 79.860 28.318 38.935 1.00 9.67 238 SER A O 1
ATOM 1866 N N . SER A 1 239 ? 80.621 29.140 40.878 1.00 9.59 239 SER A N 1
ATOM 1867 C CA . SER A 1 239 ? 79.940 30.400 40.736 1.00 9.34 239 SER A CA 1
ATOM 1868 C C . SER A 1 239 ? 80.183 31.175 39.436 1.00 9.04 239 SER A C 1
ATOM 1869 O O . SER A 1 239 ? 79.332 31.987 39.082 1.00 10.62 239 SER A O 1
ATOM 1872 N N . TYR A 1 240 ? 81.303 30.978 38.753 1.00 8.47 240 TYR A N 1
ATOM 1873 C CA . TYR A 1 240 ? 81.490 31.665 37.473 1.00 8.47 240 TYR A CA 1
ATOM 1874 C C . TYR A 1 240 ? 81.125 30.798 36.267 1.00 8.78 240 TYR A C 1
ATOM 1875 O O . TYR A 1 240 ? 81.401 31.147 35.142 1.00 10.45 240 TYR A O 1
ATOM 1884 N N . MET A 1 241 ? 80.497 29.653 36.519 1.00 7.75 241 MET A N 1
ATOM 1885 C CA . MET A 1 241 ? 80.135 28.738 35.431 1.00 7.68 241 MET A CA 1
ATOM 1886 C C . MET A 1 241 ? 78.654 28.860 35.105 1.00 7.98 241 MET A C 1
ATOM 1887 O O . MET A 1 241 ? 77.795 28.621 35.943 1.00 8.78 241 MET A O 1
ATOM 1892 N N . THR A 1 242 ? 78.381 29.137 33.824 1.00 7.39 242 THR A N 1
ATOM 1893 C CA . THR A 1 242 ? 77.037 29.015 33.294 1.00 7.25 242 THR A CA 1
ATOM 1894 C C . THR A 1 242 ? 77.180 28.701 31.812 1.00 7.65 242 THR A C 1
ATOM 1895 O O . THR A 1 242 ? 78.124 29.116 31.156 1.00 8.25 242 THR A O 1
ATOM 1899 N N . GLY A 1 243 ? 76.222 27.927 31.324 1.00 7.41 243 GLY A N 1
ATOM 1900 C CA . GLY A 1 243 ? 76.255 27.460 29.953 1.00 8.99 243 GLY A CA 1
ATOM 1901 C C . GLY A 1 243 ? 77.326 26.430 29.654 1.00 8.78 243 GLY A C 1
ATOM 1902 O O . GLY A 1 243 ? 77.625 26.205 28.491 1.00 11.84 243 GLY A O 1
ATOM 1903 N N . SER A 1 244 ? 77.817 25.789 30.702 1.00 9.09 244 SER A N 1
ATOM 1904 C CA . SER A 1 244 ? 78.919 24.803 30.626 1.00 9.50 244 SER A CA 1
ATOM 1905 C C . SER A 1 244 ? 78.339 23.404 30.527 1.00 8.38 244 SER A C 1
ATOM 1906 O O . SER A 1 244 ? 77.347 23.086 31.184 1.00 10.62 244 SER A O 1
ATOM 1909 N N . ALA A 1 245 ? 79.054 22.562 29.809 1.00 7.71 245 ALA A N 1
ATOM 1910 C CA . ALA A 1 245 ? 78.818 21.119 29.767 1.00 8.90 245 ALA A CA 1
ATOM 1911 C C . ALA A 1 245 ? 80.026 20.450 30.405 1.00 10.27 245 ALA A C 1
ATOM 1912 O O . ALA A 1 245 ? 81.157 20.677 29.978 1.00 15.32 245 ALA A O 1
ATOM 1914 N N A ILE A 1 246 ? 79.787 19.695 31.465 0.53 10.40 246 ILE A N 1
ATOM 1915 N N B ILE A 1 246 ? 79.777 19.661 31.428 0.47 9.92 246 ILE A N 1
ATOM 1916 C CA A ILE A 1 246 ? 80.859 18.980 32.167 0.53 10.46 246 ILE A CA 1
ATOM 1917 C CA B ILE A 1 246 ? 80.835 18.932 32.104 0.47 9.27 246 ILE A CA 1
ATOM 1918 C C A ILE A 1 246 ? 80.776 17.503 31.792 0.53 9.95 246 ILE A C 1
ATOM 1919 C C B ILE A 1 246 ? 80.780 17.470 31.747 0.47 8.44 246 ILE A C 1
ATOM 1920 O O A ILE A 1 246 ? 79.818 16.831 32.142 0.53 10.65 246 ILE A O 1
ATOM 1921 O O B ILE A 1 246 ? 79.835 16.811 32.134 0.47 8.88 246 ILE A O 1
ATOM 1930 N N A THR A 1 247 ? 81.778 17.004 31.087 0.53 10.31 247 THR A N 1
ATOM 1931 N N B THR A 1 247 ? 81.786 16.980 31.026 0.47 8.28 247 THR A N 1
ATOM 1932 C CA A THR A 1 247 ? 81.800 15.606 30.723 0.53 9.76 247 THR A CA 1
ATOM 1933 C CA B THR A 1 247 ? 81.837 15.575 30.686 0.47 7.66 247 THR A CA 1
ATOM 1934 C C A THR A 1 247 ? 82.356 14.796 31.883 0.53 8.09 247 THR A C 1
ATOM 1935 C C B THR A 1 247 ? 82.354 14.793 31.873 0.47 7.68 247 THR A C 1
ATOM 1936 O O A THR A 1 247 ? 83.338 15.157 32.502 0.53 10.19 247 THR A O 1
ATOM 1937 O O B THR A 1 247 ? 83.316 15.175 32.498 0.47 9.32 247 THR A O 1
ATOM 1944 N N . ALA A 1 248 ? 81.716 13.658 32.148 1.00 7.71 248 ALA A N 1
ATOM 1945 C CA . ALA A 1 248 ? 82.147 12.723 33.216 1.00 8.55 248 ALA A CA 1
ATOM 1946 C C . ALA A 1 248 ? 81.984 11.319 32.617 1.00 7.73 248 ALA A C 1
ATOM 1947 O O . ALA A 1 248 ? 80.957 10.664 32.784 1.00 8.30 248 ALA A O 1
ATOM 1949 N N . ASP A 1 249 ? 83.016 10.936 31.893 1.00 7.70 249 ASP A N 1
ATOM 1950 C CA . ASP A 1 249 ? 82.917 9.825 30.970 1.00 7.90 249 ASP A CA 1
ATOM 1951 C C . ASP A 1 249 ? 84.140 8.952 30.892 1.00 7.87 249 ASP A C 1
ATOM 1952 O O . ASP A 1 249 ? 84.303 8.174 29.942 1.00 8.62 249 ASP A O 1
ATOM 1957 N N . GLY A 1 250 ? 85.012 9.041 31.891 1.00 8.30 250 GLY A N 1
ATOM 1958 C CA . GLY A 1 250 ? 86.200 8.180 31.857 1.00 8.97 250 GLY A CA 1
ATOM 1959 C C . GLY A 1 250 ? 87.104 8.397 30.690 1.00 8.99 250 GLY A C 1
ATOM 1960 O O . GLY A 1 250 ? 87.921 7.541 30.388 1.00 9.61 250 GLY A O 1
ATOM 1961 N N . GLY A 1 251 ? 87.003 9.568 30.045 1.00 8.81 251 GLY A N 1
ATOM 1962 C CA . GLY A 1 251 ? 87.773 9.873 28.862 1.00 9.92 251 GLY A CA 1
ATOM 1963 C C . GLY A 1 251 ? 87.146 9.583 27.511 1.00 9.16 251 GLY A C 1
ATOM 1964 O O . GLY A 1 251 ? 87.785 9.810 26.485 1.00 10.59 251 GLY A O 1
ATOM 1965 N N . TYR A 1 252 ? 85.903 9.080 27.499 1.00 9.05 252 TYR A N 1
ATOM 1966 C CA . TYR A 1 252 ? 85.319 8.594 26.252 1.00 10.46 252 TYR A CA 1
ATOM 1967 C C . TYR A 1 252 ? 85.393 9.634 25.121 1.00 10.01 252 TYR A C 1
ATOM 1968 O O . TYR A 1 252 ? 85.739 9.310 24.005 1.00 12.47 252 TYR A O 1
ATOM 1977 N N . THR A 1 253 ? 84.984 10.862 25.412 1.00 9.33 253 THR A N 1
ATOM 1978 C CA . THR A 1 253 ? 84.896 11.910 24.380 1.00 10.65 253 THR A CA 1
ATOM 1979 C C . THR A 1 253 ? 86.218 12.568 24.056 1.00 10.13 253 THR A C 1
ATOM 1980 O O . THR A 1 253 ? 86.288 13.370 23.148 1.00 12.99 253 THR A O 1
ATOM 1984 N N . ALA A 1 254 ? 87.278 12.256 24.797 1.00 9.62 254 ALA A N 1
ATOM 1985 C CA . ALA A 1 254 ? 88.600 12.747 24.510 1.00 10.29 254 ALA A CA 1
ATOM 1986 C C . ALA A 1 254 ? 89.299 12.021 23.381 1.00 11.44 254 ALA A C 1
ATOM 1987 O O . ALA A 1 254 ? 90.334 12.494 22.895 1.00 13.71 254 ALA A O 1
ATOM 1989 N N . GLN A 1 255 ? 88.737 10.877 22.963 1.00 13.24 255 GLN A N 1
ATOM 1990 C CA . GLN A 1 255 ? 89.236 10.157 21.837 1.00 15.92 255 GLN A CA 1
ATOM 1991 C C . GLN A 1 255 ? 88.089 10.078 20.758 1.00 21.58 255 GLN A C 1
ATOM 1992 O O . GLN A 1 255 ? 88.456 9.649 19.715 1.00 21.93 255 GLN A O 1
ATOM 1998 N N . MET B 1 1 ? 86.247 14.552 54.441 1.00 38.38 1 MET B N 1
ATOM 1999 C CA . MET B 1 1 ? 85.591 15.409 53.469 1.00 27.07 1 MET B CA 1
ATOM 2000 C C . MET B 1 1 ? 85.679 14.777 52.120 1.00 20.44 1 MET B C 1
ATOM 2001 O O . MET B 1 1 ? 86.593 14.014 51.749 1.00 18.02 1 MET B O 1
ATOM 2006 N N . ILE B 1 2 ? 84.618 15.040 51.430 1.00 18.68 2 ILE B N 1
ATOM 2007 C CA . ILE B 1 2 ? 84.357 14.402 50.161 1.00 18.42 2 ILE B CA 1
ATOM 2008 C C . ILE B 1 2 ? 85.414 14.787 49.135 1.00 14.99 2 ILE B C 1
ATOM 2009 O O . ILE B 1 2 ? 85.694 14.027 48.214 1.00 16.92 2 ILE B O 1
ATOM 2014 N N . MET B 1 3 ? 85.970 15.984 49.252 1.00 13.57 3 MET B N 1
ATOM 2015 C CA . MET B 1 3 ? 87.021 16.365 48.283 1.00 13.05 3 MET B CA 1
ATOM 2016 C C . MET B 1 3 ? 88.332 15.636 48.479 1.00 12.79 3 MET B C 1
ATOM 2017 O O . MET B 1 3 ? 89.018 15.325 47.504 1.00 13.14 3 MET B O 1
ATOM 2022 N N . ASN B 1 4 ? 88.643 15.324 49.734 1.00 13.80 4 ASN B N 1
ATOM 2023 C CA . ASN B 1 4 ? 89.765 14.466 50.055 1.00 14.42 4 ASN B CA 1
ATOM 2024 C C . ASN B 1 4 ? 91.106 15.000 49.554 1.00 13.27 4 ASN B C 1
ATOM 2025 O O . ASN B 1 4 ? 91.946 14.254 49.070 1.00 13.75 4 ASN B O 1
ATOM 2030 N N . LEU B 1 5 ? 91.329 16.309 49.730 1.00 12.16 5 LEU B N 1
ATOM 2031 C CA . LEU B 1 5 ? 92.613 16.944 49.333 1.00 11.70 5 LEU B CA 1
ATOM 2032 C C . LEU B 1 5 ? 93.606 17.075 50.480 1.00 11.66 5 LEU B C 1
ATOM 2033 O O . LEU B 1 5 ? 94.794 17.372 50.261 1.00 12.23 5 LEU B O 1
ATOM 2038 N N . THR B 1 6 ? 93.186 16.827 51.715 1.00 12.29 6 THR B N 1
ATOM 2039 C CA . THR B 1 6 ? 94.088 16.987 52.849 1.00 12.81 6 THR B CA 1
ATOM 2040 C C . THR B 1 6 ? 95.318 16.093 52.672 1.00 12.64 6 THR B C 1
ATOM 2041 O O . THR B 1 6 ? 95.205 14.909 52.392 1.00 13.27 6 THR B O 1
ATOM 2045 N N . ASP B 1 7 ? 96.503 16.645 52.940 1.00 12.68 7 ASP B N 1
ATOM 2046 C CA . ASP B 1 7 ? 97.789 15.936 52.850 1.00 13.23 7 ASP B CA 1
ATOM 2047 C C . ASP B 1 7 ? 98.183 15.457 51.453 1.00 13.32 7 ASP B C 1
ATOM 2048 O O . ASP B 1 7 ? 99.203 14.816 51.299 1.00 15.35 7 ASP B O 1
ATOM 2053 N N . LYS B 1 8 ? 97.444 15.871 50.437 1.00 12.10 8 LYS B N 1
ATOM 2054 C CA . LYS B 1 8 ? 97.900 15.739 49.060 1.00 12.20 8 LYS B CA 1
ATOM 2055 C C . LYS B 1 8 ? 98.928 16.825 48.790 1.00 10.41 8 LYS B C 1
ATOM 2056 O O . LYS B 1 8 ? 98.829 17.898 49.324 1.00 15.04 8 LYS B O 1
ATOM 2062 N N . THR B 1 9 ? 99.843 16.558 47.865 1.00 10.04 9 THR B N 1
ATOM 2063 C CA . THR B 1 9 ? 100.846 17.535 47.471 1.00 9.74 9 THR B CA 1
ATOM 2064 C C . THR B 1 9 ? 100.537 17.991 46.052 1.00 9.02 9 THR B C 1
ATOM 2065 O O . THR B 1 9 ? 100.428 17.201 45.115 1.00 9.49 9 THR B O 1
ATOM 2069 N N . VAL B 1 10 ? 100.437 19.329 45.938 1.00 8.62 10 VAL B N 1
ATOM 2070 C CA . VAL B 1 10 ? 100.009 19.996 44.709 1.00 8.62 10 VAL B CA 1
ATOM 2071 C C . VAL B 1 10 ? 101.111 20.956 44.270 1.00 8.97 10 VAL B C 1
ATOM 2072 O O . VAL B 1 10 ? 101.494 21.853 45.039 1.00 12.05 10 VAL B O 1
ATOM 2076 N N A LEU B 1 11 ? 101.587 20.793 43.049 0.63 8.03 11 LEU B N 1
ATOM 2077 N N B LEU B 1 11 ? 101.587 20.789 43.048 0.37 8.88 11 LEU B N 1
ATOM 2078 C CA A LEU B 1 11 ? 102.625 21.649 42.473 0.63 8.88 11 LEU B CA 1
ATOM 2079 C CA B LEU B 1 11 ? 102.617 21.646 42.478 0.37 8.59 11 LEU B CA 1
ATOM 2080 C C A LEU B 1 11 ? 101.940 22.566 41.468 0.63 9.40 11 LEU B C 1
ATOM 2081 C C B LEU B 1 11 ? 101.936 22.566 41.470 0.37 9.08 11 LEU B C 1
ATOM 2082 O O A LEU B 1 11 ? 101.299 22.098 40.541 0.63 9.97 11 LEU B O 1
ATOM 2083 O O B LEU B 1 11 ? 101.297 22.102 40.536 0.37 9.32 11 LEU B O 1
ATOM 2092 N N . ILE B 1 12 ? 102.050 23.874 41.700 1.00 9.18 12 ILE B N 1
ATOM 2093 C CA . ILE B 1 12 ? 101.343 24.905 40.901 1.00 8.57 12 ILE B CA 1
ATOM 2094 C C . ILE B 1 12 ? 102.361 25.798 40.212 1.00 9.11 12 ILE B C 1
ATOM 2095 O O . ILE B 1 12 ? 103.132 26.521 40.870 1.00 11.42 12 ILE B O 1
ATOM 2100 N N . THR B 1 13 ? 102.412 25.754 38.889 1.00 8.76 13 THR B N 1
ATOM 2101 C CA . THR B 1 13 ? 103.236 26.690 38.147 1.00 9.53 13 THR B CA 1
ATOM 2102 C C . THR B 1 13 ? 102.518 28.028 38.006 1.00 10.52 13 THR B C 1
ATOM 2103 O O . THR B 1 13 ? 101.310 28.098 37.912 1.00 11.07 13 THR B O 1
ATOM 2107 N N . GLY B 1 14 ? 103.290 29.099 38.048 1.00 10.30 14 GLY B N 1
ATOM 2108 C CA . GLY B 1 14 ? 102.711 30.443 38.015 1.00 12.19 14 GLY B CA 1
ATOM 2109 C C . GLY B 1 14 ? 101.869 30.709 39.252 1.00 10.88 14 GLY B C 1
ATOM 2110 O O . GLY B 1 14 ? 100.896 31.436 39.218 1.00 13.14 14 GLY B O 1
ATOM 2111 N N . GLY B 1 15 ? 102.283 30.145 40.382 1.00 11.29 15 GLY B N 1
ATOM 2112 C CA . GLY B 1 15 ? 101.481 30.197 41.578 1.00 10.99 15 GLY B CA 1
ATOM 2113 C C . GLY B 1 15 ? 101.622 31.424 42.457 1.00 12.09 15 GLY B C 1
ATOM 2114 O O . GLY B 1 15 ? 100.915 31.536 43.425 1.00 12.27 15 GLY B O 1
ATOM 2115 N N . ALA B 1 16 ? 102.524 32.342 42.106 1.00 12.41 16 ALA B N 1
ATOM 2116 C CA . ALA B 1 16 ? 102.804 33.464 42.995 1.00 13.53 16 ALA B CA 1
ATOM 2117 C C . ALA B 1 16 ? 101.952 34.698 42.734 1.00 13.43 16 ALA B C 1
ATOM 2118 O O . ALA B 1 16 ? 102.086 35.682 43.390 1.00 17.50 16 ALA B O 1
ATOM 2120 N N . SER B 1 17 ? 101.030 34.622 41.789 1.00 13.04 17 SER B N 1
ATOM 2121 C CA . SER B 1 17 ? 100.125 35.740 41.490 1.00 13.50 17 SER B CA 1
ATOM 2122 C C . SER B 1 17 ? 98.851 35.258 40.808 1.00 12.88 17 SER B C 1
ATOM 2123 O O . SER B 1 17 ? 98.804 34.123 40.308 1.00 12.70 17 SER B O 1
ATOM 2126 N N . GLY B 1 18 ? 97.846 36.119 40.789 1.00 11.98 18 GLY B N 1
ATOM 2127 C CA . GLY B 1 18 ? 96.669 35.884 39.955 1.00 11.86 18 GLY B CA 1
ATOM 2128 C C . GLY B 1 18 ? 95.903 34.625 40.314 1.00 11.30 18 GLY B C 1
ATOM 2129 O O . GLY B 1 18 ? 95.745 34.265 41.485 1.00 11.80 18 GLY B O 1
ATOM 2130 N N . ILE B 1 19 ? 95.433 33.944 39.280 1.00 11.05 19 ILE B N 1
ATOM 2131 C CA . ILE B 1 19 ? 94.740 32.691 39.467 1.00 10.01 19 ILE B CA 1
ATOM 2132 C C . ILE B 1 19 ? 95.634 31.690 40.230 1.00 9.78 19 ILE B C 1
ATOM 2133 O O . ILE B 1 19 ? 95.133 30.965 41.077 1.00 9.82 19 ILE B O 1
ATOM 2138 N N . GLY B 1 20 ? 96.913 31.619 39.853 1.00 10.25 20 GLY B N 1
ATOM 2139 C CA . GLY B 1 20 ? 97.818 30.700 40.536 1.00 10.38 20 GLY B CA 1
ATOM 2140 C C . GLY B 1 20 ? 97.844 30.909 42.040 1.00 9.95 20 GLY B C 1
ATOM 2141 O O . GLY B 1 20 ? 97.778 29.936 42.799 1.00 10.45 20 GLY B O 1
ATOM 2142 N N . TYR B 1 21 ? 97.896 32.178 42.457 1.00 10.34 21 TYR B N 1
ATOM 2143 C CA . TYR B 1 21 ? 97.926 32.456 43.890 1.00 10.76 21 TYR B CA 1
ATOM 2144 C C . TYR B 1 21 ? 96.564 32.177 44.566 1.00 10.04 21 TYR B C 1
ATOM 2145 O O . TYR B 1 21 ? 96.514 31.658 45.677 1.00 10.84 21 TYR B O 1
ATOM 2154 N N . ALA B 1 22 ? 95.471 32.446 43.861 1.00 9.36 22 ALA B N 1
ATOM 2155 C CA . ALA B 1 22 ? 94.180 32.035 44.391 1.00 9.61 22 ALA B CA 1
ATOM 2156 C C . ALA B 1 22 ? 94.133 30.525 44.584 1.00 9.39 22 ALA B C 1
ATOM 2157 O O . ALA B 1 22 ? 93.562 30.009 45.554 1.00 9.98 22 ALA B O 1
ATOM 2159 N N . ALA B 1 23 ? 94.733 29.775 43.648 1.00 8.91 23 ALA B N 1
ATOM 2160 C CA . ALA B 1 23 ? 94.804 28.337 43.773 1.00 8.98 23 ALA B CA 1
ATOM 2161 C C . ALA B 1 23 ? 95.664 27.925 44.983 1.00 8.68 23 ALA B C 1
ATOM 2162 O O . ALA B 1 23 ? 95.285 27.011 45.725 1.00 9.43 23 ALA B O 1
ATOM 2164 N N . VAL B 1 24 ? 96.784 28.605 45.188 1.00 9.15 24 VAL B N 1
ATOM 2165 C CA . VAL B 1 24 ? 97.587 28.337 46.369 1.00 9.85 24 VAL B CA 1
ATOM 2166 C C . VAL B 1 24 ? 96.727 28.480 47.619 1.00 10.54 24 VAL B C 1
ATOM 2167 O O . VAL B 1 24 ? 96.704 27.598 48.482 1.00 11.04 24 VAL B O 1
ATOM 2171 N N . GLN B 1 25 ? 95.999 29.578 47.725 1.00 10.21 25 GLN B N 1
ATOM 2172 C CA . GLN B 1 25 ? 95.155 29.805 48.897 1.00 10.80 25 GLN B CA 1
ATOM 2173 C C . GLN B 1 25 ? 94.082 28.737 49.042 1.00 10.29 25 GLN B C 1
ATOM 2174 O O . GLN B 1 25 ? 93.838 28.241 50.142 1.00 11.46 25 GLN B O 1
ATOM 2180 N N . ALA B 1 26 ? 93.460 28.350 47.917 1.00 10.22 26 ALA B N 1
ATOM 2181 C CA . ALA B 1 26 ? 92.370 27.372 47.967 1.00 10.11 26 ALA B CA 1
ATOM 2182 C C . ALA B 1 26 ? 92.902 26.015 48.429 1.00 9.58 26 ALA B C 1
ATOM 2183 O O . ALA B 1 26 ? 92.278 25.340 49.282 1.00 10.73 26 ALA B O 1
ATOM 2185 N N . PHE B 1 27 ? 94.029 25.592 47.861 1.00 9.14 27 PHE B N 1
ATOM 2186 C CA . PHE B 1 27 ? 94.597 24.296 48.222 1.00 9.27 27 PHE B CA 1
ATOM 2187 C C . PHE B 1 27 ? 95.129 24.272 49.662 1.00 10.33 27 PHE B C 1
ATOM 2188 O O . PHE B 1 27 ? 94.882 23.307 50.398 1.00 11.05 27 PHE B O 1
ATOM 2196 N N . LEU B 1 28 ? 95.798 25.343 50.082 1.00 10.51 28 LEU B N 1
ATOM 2197 C CA . LEU B 1 28 ? 96.192 25.420 51.472 1.00 11.59 28 LEU B CA 1
ATOM 2198 C C . LEU B 1 28 ? 94.968 25.354 52.369 1.00 11.79 28 LEU B C 1
ATOM 2199 O O . LEU B 1 28 ? 95.016 24.757 53.472 1.00 12.70 28 LEU B O 1
ATOM 2204 N N . GLY B 1 29 ? 93.867 25.989 51.975 1.00 11.87 29 GLY B N 1
ATOM 2205 C CA . GLY B 1 29 ? 92.635 25.947 52.753 1.00 13.59 29 GLY B CA 1
ATOM 2206 C C . GLY B 1 29 ? 92.032 24.557 52.867 1.00 12.40 29 GLY B C 1
ATOM 2207 O O . GLY B 1 29 ? 91.260 24.294 53.791 1.00 15.93 29 GLY B O 1
ATOM 2208 N N . GLN B 1 30 ? 92.391 23.641 51.944 1.00 12.00 30 GLN B N 1
ATOM 2209 C CA . GLN B 1 30 ? 91.997 22.237 52.030 1.00 12.01 30 GLN B CA 1
ATOM 2210 C C . GLN B 1 30 ? 93.041 21.385 52.735 1.00 11.85 30 GLN B C 1
ATOM 2211 O O . GLN B 1 30 ? 92.938 20.168 52.719 1.00 13.72 30 GLN B O 1
ATOM 2217 N N . GLN B 1 31 ? 94.029 22.026 53.335 1.00 12.14 31 GLN B N 1
ATOM 2218 C CA . GLN B 1 31 ? 95.125 21.359 54.026 1.00 13.30 31 GLN B CA 1
ATOM 2219 C C . GLN B 1 31 ? 95.949 20.475 53.088 1.00 12.27 31 GLN B C 1
ATOM 2220 O O . GLN B 1 31 ? 96.519 19.459 53.509 1.00 13.18 31 GLN B O 1
ATOM 2226 N N . ALA B 1 32 ? 96.018 20.853 51.813 1.00 11.18 32 ALA B N 1
ATOM 2227 C CA . ALA B 1 32 ? 96.975 20.257 50.912 1.00 10.93 32 ALA B CA 1
ATOM 2228 C C . ALA B 1 32 ? 98.318 20.963 51.097 1.00 10.49 32 ALA B C 1
ATOM 2229 O O . ALA B 1 32 ? 98.369 22.152 51.450 1.00 13.16 32 ALA B O 1
ATOM 2231 N N . ASN B 1 33 ? 99.384 20.233 50.799 1.00 10.81 33 ASN B N 1
ATOM 2232 C CA . ASN B 1 33 ? 100.706 20.852 50.678 1.00 10.81 33 ASN B CA 1
ATOM 2233 C C . ASN B 1 33 ? 100.847 21.430 49.272 1.00 10.42 33 ASN B C 1
ATOM 2234 O O . ASN B 1 33 ? 100.386 20.841 48.301 1.00 11.44 33 ASN B O 1
ATOM 2239 N N . VAL B 1 34 ? 101.398 22.654 49.202 1.00 10.12 34 VAL B N 1
ATOM 2240 C CA . VAL B 1 34 ? 101.521 23.345 47.942 1.00 9.78 34 VAL B CA 1
ATOM 2241 C C . VAL B 1 34 ? 102.960 23.726 47.666 1.00 10.10 34 VAL B C 1
ATOM 2242 O O . VAL B 1 34 ? 103.631 24.341 48.508 1.00 11.59 34 VAL B O 1
ATOM 2246 N N . VAL B 1 35 ? 103.418 23.380 46.470 1.00 10.21 35 VAL B N 1
ATOM 2247 C CA . VAL B 1 35 ? 104.713 23.803 45.984 1.00 10.24 35 VAL B CA 1
ATOM 2248 C C . VAL B 1 35 ? 104.472 24.741 44.792 1.00 9.80 35 VAL B C 1
ATOM 2249 O O . VAL B 1 35 ? 103.782 24.385 43.846 1.00 10.80 35 VAL B O 1
ATOM 2253 N N . VAL B 1 36 ? 104.966 25.968 44.887 1.00 10.55 36 VAL B N 1
ATOM 2254 C CA . VAL B 1 36 ? 104.838 26.939 43.825 1.00 10.58 36 VAL B CA 1
ATOM 2255 C C . VAL B 1 36 ? 106.123 26.983 43.040 1.00 11.31 36 VAL B C 1
ATOM 2256 O O . VAL B 1 36 ? 107.169 27.261 43.631 1.00 13.18 36 VAL B O 1
ATOM 2260 N N . ALA B 1 37 ? 106.004 26.791 41.728 1.00 10.55 37 ALA B N 1
ATOM 2261 C CA . ALA B 1 37 ? 107.090 26.926 40.808 1.00 12.75 37 ALA B CA 1
ATOM 2262 C C . ALA B 1 37 ? 106.807 28.178 40.007 1.00 14.57 37 ALA B C 1
ATOM 2263 O O . ALA B 1 37 ? 105.851 28.211 39.232 1.00 15.92 37 ALA B O 1
ATOM 2265 N N . ASP B 1 38 ? 107.607 29.229 40.169 1.00 13.68 38 ASP B N 1
ATOM 2266 C CA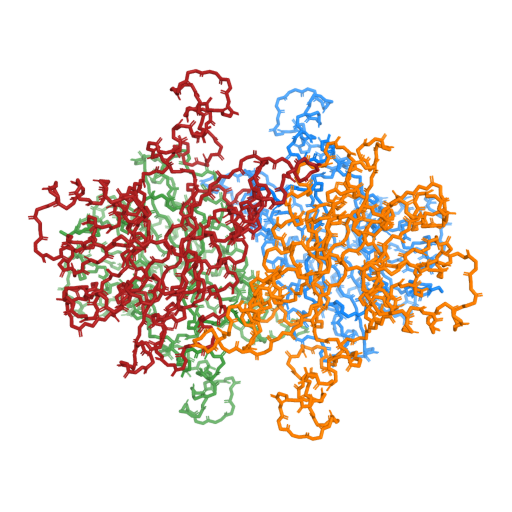 . ASP B 1 38 ? 107.360 30.487 39.479 1.00 14.65 38 ASP B CA 1
ATOM 2267 C C . ASP B 1 38 ? 108.686 31.152 39.284 1.00 19.39 38 ASP B C 1
ATOM 2268 O O . ASP B 1 38 ? 109.683 30.865 39.966 1.00 21.36 38 ASP B O 1
ATOM 2273 N N . ILE B 1 39 ? 108.706 32.073 38.342 1.00 22.17 39 ILE B N 1
ATOM 2274 C CA . ILE B 1 39 ? 109.974 32.603 37.839 1.00 25.28 39 ILE B CA 1
ATOM 2275 C C . ILE B 1 39 ? 110.528 33.771 38.641 1.00 25.80 39 ILE B C 1
ATOM 2276 O O . ILE B 1 39 ? 111.747 33.986 38.617 1.00 31.28 39 ILE B O 1
ATOM 2281 N N . ASP B 1 40 ? 109.686 34.492 39.381 1.00 27.79 40 ASP B N 1
ATOM 2282 C CA . ASP B 1 40 ? 110.099 35.741 40.106 1.00 34.14 40 ASP B CA 1
ATOM 2283 C C . ASP B 1 40 ? 110.312 35.518 41.624 1.00 37.12 40 ASP B C 1
ATOM 2284 O O . ASP B 1 40 ? 109.368 35.240 42.359 1.00 27.48 40 ASP B O 1
ATOM 2289 N N . GLU B 1 41 ? 111.556 35.669 42.081 1.00 30.77 41 GLU B N 1
ATOM 2290 C CA . GLU B 1 41 ? 111.955 35.322 43.488 1.00 32.62 41 GLU B CA 1
ATOM 2291 C C . GLU B 1 41 ? 111.258 36.195 44.500 1.00 28.26 41 GLU B C 1
ATOM 2292 O O . GLU B 1 41 ? 110.766 35.715 45.488 1.00 41.42 41 GLU B O 1
ATOM 2298 N N . ALA B 1 42 ? 111.344 37.497 44.292 1.00 31.12 42 ALA B N 1
ATOM 2299 C CA . ALA B 1 42 ? 110.765 38.474 45.215 1.00 32.38 42 ALA B CA 1
ATOM 2300 C C . ALA B 1 42 ? 109.287 38.216 45.360 1.00 42.98 42 ALA B C 1
ATOM 2301 O O . ALA B 1 42 ? 108.704 38.262 46.451 1.00 38.58 42 ALA B O 1
ATOM 2303 N N . GLN B 1 43 ? 108.662 37.935 44.235 1.00 30.76 43 GLN B N 1
ATOM 2304 C CA . GLN B 1 43 ? 107.271 37.704 44.278 1.00 26.89 43 GLN B CA 1
ATOM 2305 C C . GLN B 1 43 ? 106.960 36.378 45.048 1.00 24.28 43 GLN B C 1
ATOM 2306 O O . GLN B 1 43 ? 106.006 36.302 45.845 1.00 24.50 43 GLN B O 1
ATOM 2312 N N . GLY B 1 44 ? 107.730 35.334 44.783 1.00 24.87 44 GLY B N 1
ATOM 2313 C CA . GLY B 1 44 ? 107.547 34.036 45.502 1.00 22.87 44 GLY B CA 1
ATOM 2314 C C . GLY B 1 44 ? 107.757 34.246 47.013 1.00 28.67 44 GLY B C 1
ATOM 2315 O O . GLY B 1 44 ? 107.015 33.723 47.856 1.00 24.98 44 GLY B O 1
ATOM 2316 N N . GLU B 1 45 ? 108.781 35.013 47.379 1.00 27.34 45 GLU B N 1
ATOM 2317 C CA . GLU B 1 45 ? 109.096 35.214 48.801 1.00 31.96 45 GLU B CA 1
ATOM 2318 C C . GLU B 1 45 ? 107.999 36.031 49.479 1.00 34.48 45 GLU B C 1
ATOM 2319 O O . GLU B 1 45 ? 107.663 35.778 50.623 1.00 29.64 45 GLU B O 1
ATOM 2321 N N . ALA B 1 46 ? 107.454 37.023 48.789 1.00 32.47 46 ALA B N 1
ATOM 2322 C CA . ALA B 1 46 ? 106.343 37.782 49.342 1.00 30.85 46 ALA B CA 1
ATOM 2323 C C . ALA B 1 46 ? 105.131 36.919 49.585 1.00 29.74 46 ALA B C 1
ATOM 2324 O O . ALA B 1 46 ? 104.472 37.078 50.615 1.00 26.88 46 ALA B O 1
ATOM 2326 N N . MET B 1 47 ? 104.858 36.005 48.659 1.00 22.05 47 MET B N 1
ATOM 2327 C CA . MET B 1 47 ? 103.782 35.044 48.862 1.00 22.53 47 MET B CA 1
ATOM 2328 C C . MET B 1 47 ? 104.046 34.208 50.116 1.00 20.77 47 MET B C 1
ATOM 2329 O O . MET B 1 47 ? 103.166 34.064 50.953 1.00 24.5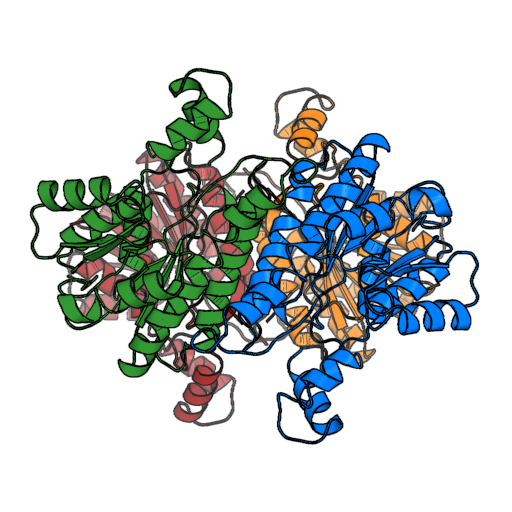2 47 MET B O 1
ATOM 2334 N N . VAL B 1 48 ? 105.232 33.639 50.227 1.00 26.56 48 VAL B N 1
ATOM 2335 C CA . VAL B 1 48 ? 105.569 32.811 51.423 1.00 24.33 48 VAL B CA 1
ATOM 2336 C C . VAL B 1 48 ? 105.423 33.625 52.718 1.00 28.38 48 VAL B C 1
ATOM 2337 O O . VAL B 1 48 ? 104.882 33.141 53.707 1.00 26.55 48 VAL B O 1
ATOM 2341 N N . ARG B 1 49 ? 105.894 34.872 52.726 1.00 30.25 49 ARG B N 1
ATOM 2342 C CA . ARG B 1 49 ? 105.832 35.647 53.933 1.00 33.87 49 ARG B CA 1
ATOM 2343 C C . ARG B 1 49 ? 104.378 35.910 54.339 1.00 35.86 49 ARG B C 1
ATOM 2344 O O . ARG B 1 49 ? 104.020 35.802 55.511 1.00 42.57 49 ARG B O 1
ATOM 2346 N N . LYS B 1 50 ? 103.559 36.268 53.364 1.00 32.74 50 LYS B N 1
ATOM 2347 C CA . LYS B 1 50 ? 102.148 36.595 53.601 1.00 32.04 50 LYS B CA 1
ATOM 2348 C C . LYS B 1 50 ? 101.392 35.363 54.081 1.00 35.77 50 LYS B C 1
ATOM 2349 O O . LYS B 1 50 ? 100.604 35.465 55.030 1.00 34.63 50 LYS B O 1
ATOM 2352 N N . GLU B 1 51 ? 101.623 34.206 53.438 1.00 28.98 51 GLU B N 1
ATOM 2353 C CA . GLU B 1 51 ? 100.857 33.031 53.796 1.00 25.05 51 GLU B CA 1
ATOM 2354 C C . GLU B 1 51 ? 101.290 32.443 55.134 1.00 25.57 51 GLU B C 1
ATOM 2355 O O . GLU B 1 51 ? 100.464 31.934 55.888 1.00 29.63 51 GLU B O 1
ATOM 2361 N N . ASN B 1 52 ? 102.580 32.556 55.433 1.00 26.57 52 ASN B N 1
ATOM 2362 C CA . ASN B 1 52 ? 103.134 32.091 56.711 1.00 24.43 52 ASN B CA 1
ATOM 2363 C C . ASN B 1 52 ? 102.630 30.680 57.070 1.00 22.87 52 ASN B C 1
ATOM 2364 O O . ASN B 1 52 ? 102.057 30.453 58.135 1.00 25.43 52 ASN B O 1
ATOM 2369 N N . ASN B 1 53 ? 102.862 29.740 56.162 1.00 20.74 53 ASN B N 1
ATOM 2370 C CA . ASN B 1 53 ? 102.242 28.422 56.239 1.00 19.25 53 ASN B CA 1
ATOM 2371 C C . ASN B 1 53 ? 103.241 27.310 55.925 1.00 16.80 53 ASN B C 1
ATOM 2372 O O . ASN B 1 53 ? 103.802 27.281 54.852 1.00 17.59 53 ASN B O 1
ATOM 2377 N N . ASP B 1 54 ? 103.468 26.409 56.884 1.00 18.84 54 ASP B N 1
ATOM 2378 C CA . ASP B 1 54 ? 104.436 25.316 56.703 1.00 18.78 54 ASP B CA 1
ATOM 2379 C C . ASP B 1 54 ? 104.044 24.312 55.616 1.00 16.98 54 ASP B C 1
ATOM 2380 O O . ASP B 1 54 ? 104.868 23.512 55.208 1.00 18.48 54 ASP B O 1
ATOM 2385 N N . ARG B 1 55 ? 102.798 24.379 55.124 1.00 15.42 55 ARG B N 1
ATOM 2386 C CA . ARG B 1 55 ? 102.359 23.584 53.981 1.00 14.40 55 ARG B CA 1
ATOM 2387 C C . ARG B 1 55 ? 102.710 24.196 52.642 1.00 13.55 55 ARG B C 1
ATOM 2388 O O . ARG B 1 55 ? 102.355 23.624 51.616 1.00 13.15 55 ARG B O 1
ATOM 2396 N N . LEU B 1 56 ? 103.355 25.370 52.643 1.00 14.57 56 LEU B N 1
ATOM 2397 C CA . LEU B 1 56 ? 103.715 26.057 51.401 1.00 12.56 56 LEU B CA 1
ATOM 2398 C C . LEU B 1 56 ? 105.218 26.101 51.190 1.00 12.15 56 LEU B C 1
ATOM 2399 O O . LEU B 1 56 ? 105.961 26.421 52.115 1.00 15.95 56 LEU B O 1
ATOM 2404 N N . HIS B 1 57 ? 105.641 25.811 49.957 1.00 12.59 57 HIS B N 1
ATOM 2405 C CA . HIS B 1 57 ? 107.046 25.918 49.578 1.00 13.17 57 HIS B CA 1
ATOM 2406 C C . HIS B 1 57 ? 107.152 26.573 48.226 1.00 13.26 57 HIS B C 1
ATOM 2407 O O . HIS B 1 57 ? 106.354 26.288 47.352 1.00 14.45 57 HIS B O 1
ATOM 2414 N N . PHE B 1 58 ? 108.130 27.470 48.089 1.00 14.48 58 PHE B N 1
ATOM 2415 C CA . PHE B 1 58 ? 108.377 28.144 46.825 1.00 16.34 58 PHE B CA 1
ATOM 2416 C C . PHE B 1 58 ? 109.671 27.620 46.248 1.00 15.37 58 PHE B C 1
ATOM 2417 O O . PHE B 1 58 ? 110.674 27.532 46.977 1.00 20.81 58 PHE B O 1
ATOM 2425 N N . VAL B 1 59 ? 109.655 27.272 44.953 1.00 15.91 59 VAL B N 1
ATOM 2426 C CA . VAL B 1 59 ? 110.851 26.888 44.221 1.00 16.44 59 VAL B CA 1
ATOM 2427 C C . VAL B 1 59 ? 110.954 27.723 42.955 1.00 16.79 59 VAL B C 1
ATOM 2428 O O . VAL B 1 59 ? 110.133 27.620 42.052 1.00 16.38 59 VAL B O 1
ATOM 2432 N N . GLN B 1 60 ? 111.953 28.603 42.884 1.00 20.43 60 GLN B N 1
ATOM 2433 C CA . GLN B 1 60 ? 112.106 29.428 41.699 1.00 20.14 60 GLN B CA 1
ATOM 2434 C C . GLN B 1 60 ? 112.331 28.498 40.506 1.00 21.28 60 GLN B C 1
ATOM 2435 O O . GLN B 1 60 ? 113.155 27.594 40.552 1.00 23.91 60 GLN B O 1
ATOM 2441 N N . THR B 1 61 ? 111.583 28.731 39.437 1.00 19.23 61 THR B N 1
ATOM 2442 C CA . THR B 1 61 ? 111.558 27.832 38.289 1.00 18.49 61 THR B CA 1
ATOM 2443 C C . THR B 1 61 ? 111.269 28.619 37.024 1.00 17.25 61 THR B C 1
ATOM 2444 O O . THR B 1 61 ? 110.260 29.302 36.957 1.00 19.16 61 THR B O 1
ATOM 2448 N N . ASP B 1 62 ? 112.147 28.473 36.033 1.00 17.27 62 ASP B N 1
ATOM 2449 C CA . ASP B 1 62 ? 111.869 28.846 34.644 1.00 17.70 62 ASP B CA 1
ATOM 2450 C C . ASP B 1 62 ? 111.388 27.585 33.911 1.00 16.92 62 ASP B C 1
ATOM 2451 O O . ASP B 1 62 ? 112.181 26.728 33.580 1.00 17.87 62 ASP B O 1
ATOM 2456 N N . ILE B 1 63 ? 110.082 27.484 33.660 1.00 15.17 63 ILE B N 1
ATOM 2457 C CA . ILE B 1 63 ? 109.515 26.250 33.093 1.00 15.36 63 ILE B CA 1
ATOM 2458 C C . ILE B 1 63 ? 109.900 26.003 31.642 1.00 17.37 63 ILE B C 1
ATOM 2459 O O . ILE B 1 63 ? 109.618 24.938 31.126 1.00 18.38 63 ILE B O 1
ATOM 2464 N N . THR B 1 64 ? 110.566 26.953 31.002 1.00 16.55 64 THR B N 1
ATOM 2465 C CA . THR B 1 64 ? 111.040 26.718 29.651 1.00 17.93 64 THR B CA 1
ATOM 2466 C C . THR B 1 64 ? 112.355 25.961 29.646 1.00 17.78 64 THR B C 1
ATOM 2467 O O . THR B 1 64 ? 112.825 25.574 28.583 1.00 22.31 64 THR B O 1
ATOM 2471 N N . ASP B 1 65 ? 112.940 25.755 30.833 1.00 17.45 65 ASP B N 1
ATOM 2472 C CA . ASP B 1 65 ? 114.181 25.025 30.998 1.00 17.76 65 ASP B CA 1
ATOM 2473 C C . ASP B 1 65 ? 113.860 23.650 31.601 1.00 17.01 65 ASP B C 1
ATOM 2474 O O . ASP B 1 65 ? 113.289 23.549 32.702 1.00 16.73 65 ASP B O 1
ATOM 2479 N N . GLU B 1 66 ? 114.233 22.585 30.899 1.00 16.53 66 GLU B N 1
ATOM 2480 C CA . GLU B 1 66 ? 113.853 21.247 31.346 1.00 16.04 66 GLU B CA 1
ATOM 2481 C C . GLU B 1 66 ? 114.450 20.881 32.709 1.00 15.38 66 GLU B C 1
ATOM 2482 O O . GLU B 1 66 ? 113.766 20.303 33.560 1.00 16.15 66 GLU B O 1
ATOM 2488 N N . ALA B 1 67 ? 115.716 21.215 32.908 1.00 16.20 67 ALA B N 1
ATOM 2489 C CA . ALA B 1 67 ? 116.338 20.950 34.200 1.00 17.62 67 ALA B CA 1
ATOM 2490 C C . ALA B 1 67 ? 115.592 21.624 35.358 1.00 15.31 67 ALA B C 1
ATOM 2491 O O . ALA B 1 67 ? 115.442 21.061 36.437 1.00 16.21 67 ALA B O 1
ATOM 2493 N N . ALA B 1 68 ? 115.111 22.844 35.120 1.00 15.47 68 ALA B N 1
ATOM 2494 C CA . ALA B 1 68 ? 114.355 23.565 36.154 1.00 14.30 68 ALA B CA 1
ATOM 2495 C C . ALA B 1 68 ? 113.025 22.876 36.431 1.00 14.95 68 ALA B C 1
ATOM 2496 O O . ALA B 1 68 ? 112.578 22.808 37.571 1.00 15.16 68 ALA B O 1
ATOM 2498 N N . CYS B 1 69 ? 112.372 22.384 35.379 1.00 13.14 69 CYS B N 1
ATOM 2499 C CA . CYS B 1 69 ? 111.120 21.625 35.550 1.00 13.58 69 CYS B CA 1
ATOM 2500 C C . CYS B 1 69 ? 111.375 20.358 36.395 1.00 13.71 69 CYS B C 1
ATOM 2501 O O . CYS B 1 69 ? 110.597 20.043 37.309 1.00 13.74 69 CYS B O 1
ATOM 2504 N N . GLN B 1 70 ? 112.430 19.624 36.043 1.00 14.16 70 GLN B N 1
ATOM 2505 C CA . GLN B 1 70 ? 112.765 18.412 36.808 1.00 15.15 70 GLN B CA 1
ATOM 2506 C C . GLN B 1 70 ? 112.996 18.776 38.265 1.00 13.88 70 GLN B C 1
ATOM 2507 O O . GLN B 1 70 ? 112.507 18.105 39.195 1.00 15.02 70 GLN B O 1
ATOM 2513 N N . HIS B 1 71 ? 113.729 19.865 38.469 1.00 13.44 71 HIS B N 1
ATOM 2514 C CA . HIS B 1 71 ? 114.023 20.290 39.837 1.00 14.37 71 HIS B CA 1
ATOM 2515 C C . HIS B 1 71 ? 112.758 20.670 40.623 1.00 14.02 71 HIS B C 1
ATOM 2516 O O . HIS B 1 71 ? 112.661 20.424 41.837 1.00 14.68 71 HIS B O 1
ATOM 2523 N N . ALA B 1 72 ? 111.790 21.286 39.962 1.00 12.69 72 ALA B N 1
ATOM 2524 C CA . ALA B 1 72 ? 110.559 21.661 40.645 1.00 12.28 72 ALA B CA 1
ATOM 2525 C C . ALA B 1 72 ? 109.793 20.416 41.114 1.00 12.37 72 ALA B C 1
ATOM 2526 O O . ALA B 1 72 ? 109.275 20.382 42.232 1.00 12.99 72 ALA B O 1
ATOM 2528 N N . VAL B 1 73 ? 109.700 19.408 40.248 1.00 11.39 73 VAL B N 1
ATOM 2529 C CA . VAL B 1 73 ? 109.040 18.160 40.597 1.00 11.35 73 VAL B CA 1
ATOM 2530 C C . VAL B 1 73 ? 109.777 17.510 41.776 1.00 11.98 73 VAL B C 1
ATOM 2531 O O . VAL B 1 73 ? 109.159 17.071 42.757 1.00 13.10 73 VAL B O 1
ATOM 2535 N N . GLU B 1 74 ? 111.110 17.434 41.706 1.00 13.02 74 GLU B N 1
ATOM 2536 C CA . GLU B 1 74 ? 111.908 16.865 42.797 1.00 13.93 74 GLU B CA 1
ATOM 2537 C C . GLU B 1 74 ? 111.710 17.622 44.107 1.00 14.30 74 GLU B C 1
ATOM 2538 O O . GLU B 1 74 ? 111.691 17.021 45.175 1.00 14.94 74 GLU B O 1
ATOM 2544 N N A SER B 1 75 ? 111.607 18.942 44.027 0.72 13.84 75 SER B N 1
ATOM 2545 N N B SER B 1 75 ? 111.613 18.946 44.013 0.28 14.97 75 SER B N 1
ATOM 2546 C CA A SER B 1 75 ? 111.390 19.760 45.208 0.72 15.92 75 SER B CA 1
ATOM 2547 C CA B SER B 1 75 ? 111.381 19.810 45.165 0.28 16.39 75 SER B CA 1
ATOM 2548 C C A SER B 1 75 ? 110.099 19.404 45.900 0.72 13.95 75 SER B C 1
ATOM 2549 C C B SER B 1 75 ? 110.100 19.428 45.887 0.28 12.28 75 SER B C 1
ATOM 2550 O O A SER B 1 75 ? 110.052 19.327 47.111 0.72 16.27 75 SER B O 1
ATOM 2551 O O B SER B 1 75 ? 110.078 19.339 47.110 0.28 13.70 75 SER B O 1
ATOM 2556 N N . ALA B 1 76 ? 109.043 19.149 45.129 1.00 12.84 76 ALA B N 1
ATOM 2557 C CA . ALA B 1 76 ? 107.795 18.734 45.733 1.00 11.86 76 ALA B CA 1
ATOM 2558 C C . ALA B 1 76 ? 107.964 17.406 46.460 1.00 12.08 76 ALA B C 1
ATOM 2559 O O . ALA B 1 76 ? 107.552 17.249 47.601 1.00 12.06 76 ALA B O 1
ATOM 2561 N N . VAL B 1 77 ? 108.582 16.450 45.789 1.00 11.46 77 VAL B N 1
ATOM 2562 C CA . VAL B 1 77 ? 108.750 15.103 46.359 1.00 12.08 77 VAL B CA 1
ATOM 2563 C C . VAL B 1 77 ? 109.659 15.158 47.605 1.00 12.71 77 VAL B C 1
ATOM 2564 O O . VAL B 1 77 ? 109.361 14.527 48.631 1.00 13.74 77 VAL B O 1
ATOM 2568 N N . HIS B 1 78 ? 110.732 15.948 47.546 1.00 12.04 78 HIS B N 1
ATOM 2569 C CA . HIS B 1 78 ? 111.602 16.065 48.713 1.00 13.38 78 HIS B CA 1
ATOM 2570 C C . HIS B 1 78 ? 110.948 16.797 49.873 1.00 14.16 78 HIS B C 1
ATOM 2571 O O . HIS B 1 78 ? 111.201 16.434 51.029 1.00 17.16 78 HIS B O 1
ATOM 2578 N N . THR B 1 79 ? 110.219 17.868 49.580 1.00 13.05 79 THR B N 1
ATOM 2579 C CA . THR B 1 79 ? 109.730 18.723 50.624 1.00 14.09 79 THR B CA 1
ATOM 2580 C C . THR B 1 79 ? 108.565 18.102 51.352 1.00 13.22 79 THR B C 1
ATOM 2581 O O . THR B 1 79 ? 108.513 18.139 52.593 1.00 16.11 79 THR B O 1
ATOM 2585 N N . PHE B 1 80 ? 107.661 17.484 50.597 1.00 13.72 80 PHE B N 1
ATOM 2586 C CA . PHE B 1 80 ? 106.435 16.958 51.164 1.00 13.68 80 PHE B CA 1
ATOM 2587 C C . PHE B 1 80 ? 106.208 15.444 51.054 1.00 13.42 80 PHE B C 1
ATOM 2588 O O . PHE B 1 80 ? 105.253 14.939 51.632 1.00 16.87 80 PHE B O 1
ATOM 2596 N N . GLY B 1 81 ? 107.071 14.733 50.340 1.00 12.58 81 GLY B N 1
ATOM 2597 C CA . GLY B 1 81 ? 107.049 13.285 50.301 1.00 13.22 81 GLY B CA 1
ATOM 2598 C C . GLY B 1 81 ? 106.516 12.672 49.039 1.00 13.76 81 GLY B C 1
ATOM 2599 O O . GLY B 1 81 ? 106.715 11.487 48.824 1.00 17.33 81 GLY B O 1
ATOM 2600 N N . GLY B 1 82 ? 105.880 13.458 48.180 1.00 13.07 82 GLY B N 1
ATOM 2601 C CA . GLY B 1 82 ? 105.306 12.933 46.973 1.00 13.08 82 GLY B CA 1
ATOM 2602 C C . GLY B 1 82 ? 104.725 14.063 46.145 1.00 10.72 82 GLY B C 1
ATOM 2603 O O . GLY B 1 82 ? 104.996 15.224 46.395 1.00 12.65 82 GLY B O 1
ATOM 2604 N N . LEU B 1 83 ? 103.976 13.693 45.122 1.00 10.32 83 LEU B N 1
ATOM 2605 C CA . LEU B 1 83 ? 103.334 14.647 44.182 1.00 9.73 83 LEU B CA 1
ATOM 2606 C C . LEU B 1 83 ? 102.046 14.024 43.672 1.00 9.42 83 LEU B C 1
ATOM 2607 O O . LEU B 1 83 ? 102.087 13.055 42.919 1.00 11.83 83 LEU B O 1
ATOM 2612 N N . ASP B 1 84 ? 100.945 14.572 44.108 1.00 8.51 84 ASP B N 1
ATOM 2613 C CA . ASP B 1 84 ? 99.643 14.073 43.754 1.00 8.81 84 ASP B CA 1
ATOM 2614 C C . ASP B 1 84 ? 99.008 14.802 42.572 1.00 8.26 84 ASP B C 1
ATOM 2615 O O . ASP B 1 84 ? 98.277 14.178 41.778 1.00 8.68 84 ASP B O 1
ATOM 2620 N N . VAL B 1 85 ? 99.231 16.119 42.507 1.00 7.75 85 VAL B N 1
ATOM 2621 C CA . VAL B 1 85 ? 98.563 16.964 41.528 1.00 7.46 85 VAL B CA 1
ATOM 2622 C C . VAL B 1 85 ? 99.586 17.963 40.967 1.00 7.65 85 VAL B C 1
ATOM 2623 O O . VAL B 1 85 ? 100.299 18.594 41.747 1.00 8.87 85 VAL B O 1
ATOM 2627 N N . LEU B 1 86 ? 99.656 18.054 39.628 1.00 7.49 86 LEU B N 1
ATOM 2628 C CA . LEU B 1 86 ? 100.390 19.098 38.960 1.00 7.59 86 LEU B CA 1
ATOM 2629 C C . LEU B 1 86 ? 99.348 20.035 38.347 1.00 7.36 86 LEU B C 1
ATOM 2630 O O . LEU B 1 86 ? 98.480 19.587 37.582 1.00 8.16 86 LEU B O 1
ATOM 2635 N N . ILE B 1 87 ? 99.466 21.339 38.626 1.00 6.92 87 ILE B N 1
ATOM 2636 C CA . ILE B 1 87 ? 98.649 22.366 38.001 1.00 7.40 87 ILE B CA 1
ATOM 2637 C C . ILE B 1 87 ? 99.544 23.236 37.130 1.00 7.54 87 ILE B C 1
ATOM 2638 O O . ILE B 1 87 ? 100.387 24.013 37.629 1.00 8.38 87 ILE B O 1
ATOM 2643 N N . ASN B 1 88 ? 99.420 23.022 35.815 1.00 7.40 88 ASN B N 1
ATOM 2644 C CA . ASN B 1 88 ? 100.161 23.827 34.839 1.00 7.85 88 ASN B CA 1
ATOM 2645 C C . ASN B 1 88 ? 99.393 25.092 34.574 1.00 8.35 88 ASN B C 1
ATOM 2646 O O . ASN B 1 88 ? 98.566 25.147 33.655 1.00 9.40 88 ASN B O 1
ATOM 2651 N N . ASN B 1 89 ? 99.631 26.100 35.392 1.00 9.01 89 ASN B N 1
ATOM 2652 C CA . ASN B 1 89 ? 98.930 27.362 35.315 1.00 9.31 89 ASN B CA 1
ATOM 2653 C C . ASN B 1 89 ? 99.710 28.481 34.659 1.00 10.24 89 ASN B C 1
ATOM 2654 O O . ASN B 1 89 ? 99.091 29.440 34.188 1.00 14.34 89 ASN B O 1
ATOM 2659 N N . ALA B 1 90 ? 101.031 28.401 34.614 1.00 10.00 90 ALA B N 1
ATOM 2660 C CA . ALA B 1 90 ? 101.815 29.463 34.036 1.00 11.13 90 ALA B CA 1
ATOM 2661 C C . ALA B 1 90 ? 101.407 29.757 32.613 1.00 11.77 90 ALA B C 1
ATOM 2662 O O . ALA B 1 90 ? 101.195 28.856 31.786 1.00 13.19 90 ALA B O 1
ATOM 2664 N N . GLY B 1 91 ? 101.387 31.045 32.291 1.00 14.08 91 GLY B N 1
ATOM 2665 C CA . GLY B 1 91 ? 101.083 31.467 30.955 1.00 13.99 91 GLY B CA 1
ATOM 2666 C C . GLY B 1 91 ? 101.317 32.946 30.782 1.00 16.18 91 GLY B C 1
ATOM 2667 O O . GLY B 1 91 ? 101.300 33.702 31.758 1.00 22.49 91 GLY B O 1
ATOM 2668 N N . ILE B 1 92 ? 101.584 33.354 29.554 1.00 12.00 92 ILE B N 1
ATOM 2669 C CA . ILE B 1 92 ? 101.743 34.767 29.213 1.00 12.06 92 ILE B CA 1
ATOM 2670 C C . ILE B 1 92 ? 100.918 35.109 27.999 1.00 12.33 92 ILE B C 1
ATOM 2671 O O . ILE B 1 92 ? 100.559 34.244 27.185 1.00 12.81 92 ILE B O 1
ATOM 2676 N N . GLU B 1 93 ? 100.659 36.403 27.890 1.00 13.73 93 GLU B N 1
ATOM 2677 C CA . GLU B 1 93 ? 99.940 36.968 26.778 1.00 15.48 93 GLU B CA 1
ATOM 2678 C C . GLU B 1 93 ? 100.838 38.034 26.159 1.00 16.31 93 GLU B C 1
ATOM 2679 O O . GLU B 1 93 ? 101.276 38.949 26.867 1.00 17.71 93 GLU B O 1
ATOM 2685 N N . ILE B 1 94 ? 101.094 37.926 24.862 1.00 15.33 94 ILE B N 1
ATOM 2686 C CA . ILE B 1 94 ? 101.678 39.046 24.095 1.00 15.81 94 ILE B CA 1
ATOM 2687 C C . ILE B 1 94 ? 100.663 39.372 23.021 1.00 15.96 94 ILE B C 1
ATOM 2688 O O . ILE B 1 94 ? 100.142 38.500 22.356 1.00 21.04 94 ILE B O 1
ATOM 2693 N N . VAL B 1 95 ? 100.356 40.670 22.884 1.00 16.22 95 VAL B N 1
ATOM 2694 C CA . VAL B 1 95 ? 99.357 41.132 21.941 1.00 15.14 95 VAL B CA 1
ATOM 2695 C C . VAL B 1 95 ? 100.071 41.611 20.654 1.00 17.67 95 VAL B C 1
ATOM 2696 O O . VAL B 1 95 ? 100.881 42.536 20.681 1.00 19.28 95 VAL B O 1
ATOM 2700 N N . ALA B 1 96 ? 99.778 40.947 19.540 1.00 15.00 96 ALA B N 1
ATOM 2701 C CA . ALA B 1 96 ? 100.338 41.300 18.241 1.00 15.46 96 ALA B CA 1
ATOM 2702 C C . ALA B 1 96 ? 99.565 40.572 17.154 1.00 13.73 96 ALA B C 1
ATOM 2703 O O . ALA B 1 96 ? 99.191 39.422 17.334 1.00 15.35 96 ALA B O 1
ATOM 2705 N N . PRO B 1 97 ? 99.351 41.224 16.019 1.00 16.05 97 PRO B N 1
ATOM 2706 C CA . PRO B 1 97 ? 98.723 40.521 14.903 1.00 16.48 97 PRO B CA 1
ATOM 2707 C C . PRO B 1 97 ? 99.705 39.611 14.235 1.00 15.86 97 PRO B C 1
ATOM 2708 O O . PRO B 1 97 ? 100.903 39.879 14.241 1.00 16.18 97 PRO B O 1
ATOM 2712 N N . ILE B 1 98 ? 99.199 38.548 13.630 1.00 15.50 98 ILE B N 1
ATOM 2713 C CA . ILE B 1 98 ? 100.101 37.593 12.971 1.00 14.76 98 ILE B CA 1
ATOM 2714 C C . ILE B 1 98 ? 101.012 38.279 11.971 1.00 15.83 98 ILE B C 1
ATOM 2715 O O . ILE B 1 98 ? 102.181 37.951 11.884 1.00 16.29 98 ILE B O 1
ATOM 2720 N N . HIS B 1 99 ? 100.471 39.214 11.188 1.00 15.44 99 HIS B N 1
ATOM 2721 C CA . HIS B 1 99 ? 101.275 39.780 10.091 1.00 17.31 99 HIS B CA 1
ATOM 2722 C C . HIS B 1 99 ? 102.402 40.669 10.570 1.00 16.83 99 HIS B C 1
ATOM 2723 O O . HIS B 1 99 ? 103.292 41.003 9.791 1.00 20.16 99 HIS B O 1
ATOM 2730 N N . GLU B 1 100 ? 102.358 41.057 11.850 1.00 16.99 100 GLU B N 1
ATOM 2731 C CA . GLU B 1 100 ? 103.410 41.871 12.446 1.00 19.72 100 GLU B CA 1
ATOM 2732 C C . GLU B 1 100 ? 104.212 41.162 13.514 1.00 18.14 100 GLU B C 1
ATOM 2733 O O . GLU B 1 100 ? 105.192 41.723 13.989 1.00 20.97 100 GLU B O 1
ATOM 2739 N N . MET B 1 101 ? 103.815 39.987 13.963 1.00 16.33 101 MET B N 1
ATOM 2740 C CA . MET B 1 101 ? 104.431 39.439 15.156 1.00 17.02 101 MET B CA 1
ATOM 2741 C C . MET B 1 101 ? 105.866 38.964 14.921 1.00 16.83 101 MET B C 1
ATOM 2742 O O . MET B 1 101 ? 106.165 38.254 13.955 1.00 17.47 101 MET B O 1
ATOM 2747 N N . GLU B 1 102 ? 106.747 39.360 15.844 1.00 16.83 102 GLU B N 1
ATOM 2748 C CA . GLU B 1 102 ? 108.122 38.900 15.844 1.00 16.34 102 GLU B CA 1
ATOM 2749 C C . GLU B 1 102 ? 108.158 37.409 16.184 1.00 16.74 102 GLU B C 1
ATOM 2750 O O . GLU B 1 102 ? 107.479 36.963 17.106 1.00 15.90 102 GLU B O 1
ATOM 2756 N N . LEU B 1 103 ? 108.987 36.660 15.460 1.00 16.79 103 LEU B N 1
ATOM 2757 C CA . LEU B 1 103 ? 109.175 35.248 15.764 1.00 16.94 103 LEU B CA 1
ATOM 2758 C C . LEU B 1 103 ? 109.619 35.054 17.217 1.00 16.41 103 LEU B C 1
ATOM 2759 O O . LEU B 1 103 ? 109.161 34.119 17.887 1.00 16.61 103 LEU B O 1
ATOM 2764 N N . SER B 1 104 ? 110.479 35.947 17.721 1.00 16.07 104 SER B N 1
ATOM 2765 C CA . SER B 1 104 ? 110.912 35.812 19.101 1.00 16.85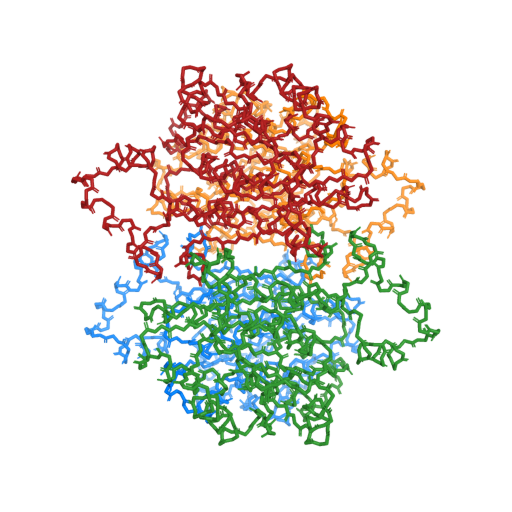 104 SER B CA 1
ATOM 2766 C C . SER B 1 104 ? 109.742 35.921 20.099 1.00 15.84 104 SER B C 1
ATOM 2767 O O . SER B 1 104 ? 109.725 35.219 21.116 1.00 17.11 104 SER B O 1
ATOM 2770 N N . ASP B 1 105 ? 108.747 36.751 19.777 1.00 15.71 105 ASP B N 1
ATOM 2771 C CA . ASP B 1 105 ? 107.572 36.895 20.626 1.00 15.26 105 ASP B CA 1
ATOM 2772 C C . ASP B 1 105 ? 106.642 35.686 20.514 1.00 14.55 105 ASP B C 1
ATOM 2773 O O . ASP B 1 105 ? 106.112 35.213 21.509 1.00 14.12 105 ASP B O 1
ATOM 2778 N N . TRP B 1 106 ? 106.431 35.210 19.292 1.00 13.68 106 TRP B N 1
ATOM 2779 C CA . TRP B 1 106 ? 105.678 33.971 19.054 1.00 13.35 106 TRP B CA 1
ATOM 2780 C C . TRP B 1 106 ? 106.288 32.862 19.924 1.00 13.26 106 TRP B C 1
ATOM 2781 O O . TRP B 1 106 ? 105.594 32.147 20.645 1.00 12.97 106 TRP B O 1
ATOM 2792 N N . ASN B 1 107 ? 107.590 32.711 19.808 1.00 14.10 107 ASN B N 1
ATOM 2793 C CA . ASN B 1 107 ? 108.281 31.655 20.541 1.00 15.85 107 ASN B CA 1
ATOM 2794 C C . ASN B 1 107 ? 108.152 31.792 22.038 1.00 14.48 107 ASN B C 1
ATOM 2795 O O . ASN B 1 107 ? 107.978 30.775 22.710 1.00 16.96 107 ASN B O 1
ATOM 2800 N N . LYS B 1 108 ? 108.210 33.027 22.553 1.00 14.98 108 LYS B N 1
ATOM 2801 C CA . LYS B 1 108 ? 108.061 33.251 24.013 1.00 16.27 108 LYS B CA 1
ATOM 2802 C C . LYS B 1 108 ? 106.698 32.741 24.475 1.00 14.38 108 LYS B C 1
ATOM 2803 O O . LYS B 1 108 ? 106.592 32.022 25.460 1.00 14.83 108 LYS B O 1
ATOM 2809 N N . VAL B 1 109 ? 105.651 33.092 23.732 1.00 13.55 109 VAL B N 1
ATOM 2810 C CA . VAL B 1 109 ? 104.301 32.651 24.107 1.00 12.77 109 VAL B CA 1
ATOM 2811 C C . VAL B 1 109 ? 104.208 31.132 24.093 1.00 12.25 109 VAL B C 1
ATOM 2812 O O . VAL B 1 109 ? 103.699 30.517 25.034 1.00 12.54 109 VAL B O 1
ATOM 2816 N N . LEU B 1 110 ? 104.662 30.508 23.005 1.00 11.68 110 LEU B N 1
ATOM 2817 C CA . LEU B 1 110 ? 104.529 29.042 22.917 1.00 11.95 110 LEU B CA 1
ATOM 2818 C C . LEU B 1 110 ? 105.413 28.351 23.931 1.00 11.36 110 LEU B C 1
ATOM 2819 O O . LEU B 1 110 ? 105.047 27.298 24.483 1.00 12.23 110 LEU B O 1
ATOM 2824 N N . GLN B 1 111 ? 106.606 28.887 24.194 1.00 11.78 111 GLN B N 1
ATOM 2825 C CA . GLN B 1 111 ? 107.513 28.259 25.133 1.00 12.46 111 GLN B CA 1
ATOM 2826 C C . GLN B 1 111 ? 106.978 28.234 26.539 1.00 11.76 111 GLN B C 1
ATOM 2827 O O . GLN B 1 111 ? 107.095 27.210 27.226 1.00 13.01 111 GLN B O 1
ATOM 2833 N N . VAL B 1 112 ? 106.424 29.349 26.994 1.00 11.94 112 VAL B N 1
ATOM 2834 C CA . VAL B 1 112 ? 105.882 29.387 28.346 1.00 12.07 112 VAL B CA 1
ATOM 2835 C C . VAL B 1 112 ? 104.571 28.599 28.405 1.00 11.76 112 VAL B C 1
ATOM 2836 O O . VAL B 1 112 ? 104.359 27.776 29.302 1.00 12.19 112 VAL B O 1
ATOM 2840 N N . ASN B 1 113 ? 103.690 28.835 27.439 1.00 10.36 113 ASN B N 1
ATOM 2841 C CA . ASN B 1 113 ? 102.326 28.387 27.583 1.00 9.75 113 ASN B CA 1
ATOM 2842 C C . ASN B 1 113 ? 102.139 26.914 27.260 1.00 9.08 113 ASN B C 1
ATOM 2843 O O . ASN B 1 113 ? 101.219 26.281 27.739 1.00 10.57 113 ASN B O 1
ATOM 2848 N N . LEU B 1 114 ? 102.995 26.421 26.376 1.00 9.47 114 LEU B N 1
ATOM 2849 C CA . LEU B 1 114 ? 102.857 25.074 25.832 1.00 9.47 114 LEU B CA 1
ATOM 2850 C C . LEU B 1 114 ? 104.089 24.198 26.084 1.00 9.78 114 LEU B C 1
ATOM 2851 O O . LEU B 1 114 ? 103.969 23.153 26.688 1.00 10.01 114 LEU B O 1
ATOM 2856 N N . THR B 1 115 ? 105.262 24.638 25.651 1.00 10.10 115 THR B N 1
ATOM 2857 C CA . THR B 1 115 ? 106.472 23.834 25.920 1.00 11.21 115 THR B CA 1
ATOM 2858 C C . THR B 1 115 ? 106.684 23.625 27.404 1.00 11.03 115 THR B C 1
ATOM 2859 O O . THR B 1 115 ? 107.008 22.499 27.823 1.00 11.64 115 THR B O 1
ATOM 2863 N N . GLY B 1 116 ? 106.485 24.651 28.215 1.00 10.55 116 GLY B N 1
ATOM 2864 C CA . GLY B 1 116 ? 106.705 24.512 29.636 1.00 10.56 116 GLY B CA 1
ATOM 2865 C C . GLY B 1 116 ? 105.723 23.531 30.248 1.00 10.37 116 GLY B C 1
ATOM 2866 O O . GLY B 1 116 ? 106.049 22.830 31.193 1.00 10.89 116 GLY B O 1
ATOM 2867 N N . MET B 1 117 ? 104.493 23.541 29.744 1.00 9.94 117 MET B N 1
ATOM 2868 C CA . MET B 1 117 ? 103.487 22.579 30.187 1.00 9.69 117 MET B CA 1
ATOM 2869 C C . MET B 1 117 ? 103.913 21.154 29.842 1.00 9.31 117 MET B C 1
ATOM 2870 O O . MET B 1 117 ? 103.746 20.234 30.656 1.00 10.13 117 MET B O 1
ATOM 2875 N N . PHE B 1 118 ? 104.416 20.975 28.632 1.00 9.99 118 PHE B N 1
ATOM 2876 C CA . PHE B 1 118 ? 104.985 19.685 28.241 1.00 9.87 118 PHE B CA 1
ATOM 2877 C C . PHE B 1 118 ? 106.100 19.255 29.214 1.00 9.55 118 PHE B C 1
ATOM 2878 O O . PHE B 1 118 ? 106.077 18.121 29.711 1.00 10.01 118 PHE B O 1
ATOM 2886 N N . LEU B 1 119 ? 107.070 20.123 29.462 1.00 9.30 119 LEU B N 1
ATOM 2887 C CA . LEU B 1 119 ? 108.233 19.748 30.248 1.00 10.37 119 LEU B CA 1
ATOM 2888 C C . LEU B 1 119 ? 107.881 19.454 31.713 1.00 10.47 119 LEU B C 1
ATOM 2889 O O . LEU B 1 119 ? 108.357 18.458 32.294 1.00 10.80 119 LEU B O 1
ATOM 2894 N N . MET B 1 120 ? 106.997 20.253 32.286 1.00 9.80 120 MET B N 1
ATOM 2895 C CA . MET B 1 120 ? 106.536 20.002 33.639 1.00 8.93 120 MET B CA 1
ATOM 2896 C C . MET B 1 120 ? 105.792 18.666 33.694 1.00 8.49 120 MET B C 1
ATOM 2897 O O . MET B 1 120 ? 105.960 17.879 34.622 1.00 9.68 120 MET B O 1
ATOM 2902 N N . SER B 1 121 ? 104.878 18.480 32.738 1.00 8.21 121 SER B N 1
ATOM 2903 C CA . SER B 1 121 ? 104.103 17.265 32.700 1.00 8.41 121 SER B CA 1
ATOM 2904 C C . SER B 1 121 ? 104.991 16.028 32.528 1.00 8.63 121 SER B C 1
ATOM 2905 O O . SER B 1 121 ? 104.759 14.992 33.161 1.00 9.24 121 SER B O 1
ATOM 2908 N N . LYS B 1 122 ? 105.995 16.125 31.667 1.00 8.95 122 LYS B N 1
ATOM 2909 C CA . LYS B 1 122 ? 106.900 15.012 31.444 1.00 9.64 122 LYS B CA 1
ATOM 2910 C C . LYS B 1 122 ? 107.473 14.530 32.770 1.00 9.04 122 LYS B C 1
ATOM 2911 O O . LYS B 1 122 ? 107.471 13.313 33.032 1.00 10.45 122 LYS B O 1
ATOM 2917 N N . HIS B 1 123 ? 108.034 15.432 33.562 1.00 9.35 123 HIS B N 1
ATOM 2918 C CA . HIS B 1 123 ? 108.690 15.060 34.800 1.00 9.74 123 HIS B CA 1
ATOM 2919 C C . HIS B 1 123 ? 107.697 14.675 35.891 1.00 9.37 123 HIS B C 1
ATOM 2920 O O . HIS B 1 123 ? 107.951 13.736 36.659 1.00 10.85 123 HIS B O 1
ATOM 2927 N N . ALA B 1 124 ? 106.529 15.310 35.921 1.00 9.60 124 ALA B N 1
ATOM 2928 C CA . ALA B 1 124 ? 105.511 14.870 36.862 1.00 9.09 124 ALA B CA 1
ATOM 2929 C C . ALA B 1 124 ? 105.024 13.457 36.530 1.00 8.87 124 ALA B C 1
ATOM 2930 O O . ALA B 1 124 ? 104.799 12.662 37.432 1.00 9.29 124 ALA B O 1
ATOM 2932 N N . LEU B 1 125 ? 104.860 13.206 35.232 1.00 9.05 125 LEU B N 1
ATOM 2933 C CA . LEU B 1 125 ? 104.374 11.891 34.824 1.00 9.44 125 LEU B CA 1
ATOM 2934 C C . LEU B 1 125 ? 105.358 10.801 35.184 1.00 9.63 125 LEU B C 1
ATOM 2935 O O . LEU B 1 125 ? 104.938 9.692 35.541 1.00 10.32 125 LEU B O 1
ATOM 2940 N N . LYS B 1 126 ? 106.654 11.051 35.059 1.00 10.13 126 LYS B N 1
ATOM 2941 C CA . LYS B 1 126 ? 107.606 10.008 35.444 1.00 11.56 126 LYS B CA 1
ATOM 2942 C C . LYS B 1 126 ? 107.361 9.598 36.908 1.00 9.68 126 LYS B C 1
ATOM 2943 O O . LYS B 1 126 ? 107.338 8.396 37.251 1.00 11.48 126 LYS B O 1
ATOM 2949 N N . HIS B 1 127 ? 107.117 10.582 37.783 1.00 10.57 127 HIS B N 1
ATOM 2950 C CA . HIS B 1 127 ? 106.803 10.274 39.157 1.00 9.00 127 HIS B CA 1
ATOM 2951 C C . HIS B 1 127 ? 105.446 9.568 39.331 1.00 9.30 127 HIS B C 1
ATOM 2952 O O . HIS B 1 127 ? 105.319 8.566 40.053 1.00 10.22 127 HIS B O 1
ATOM 2959 N N . MET B 1 128 ? 104.422 10.133 38.703 1.00 9.09 128 MET B N 1
ATOM 2960 C CA . MET B 1 128 ? 103.049 9.635 38.849 1.00 9.29 128 MET B CA 1
ATOM 2961 C C . MET B 1 128 ? 102.873 8.217 38.288 1.00 9.18 128 MET B C 1
ATOM 2962 O O . MET B 1 128 ? 102.069 7.421 38.809 1.00 10.14 128 MET B O 1
ATOM 2967 N N . LEU B 1 129 ? 103.572 7.896 37.202 1.00 9.46 129 LEU B N 1
ATOM 2968 C CA . LEU B 1 129 ? 103.594 6.532 36.674 1.00 10.14 129 LEU B CA 1
ATOM 2969 C C . LEU B 1 129 ? 104.104 5.577 37.742 1.00 10.10 129 LEU B C 1
ATOM 2970 O O . LEU B 1 129 ? 103.501 4.543 38.020 1.00 12.65 129 LEU B O 1
ATOM 2975 N N . ALA B 1 130 ? 105.214 5.927 38.374 1.00 10.42 130 ALA B N 1
ATOM 2976 C CA . ALA B 1 130 ? 105.772 5.080 39.412 1.00 11.69 130 ALA B CA 1
ATOM 2977 C C . ALA B 1 130 ? 104.863 5.004 40.621 1.00 10.38 130 ALA B C 1
ATOM 2978 O O . ALA B 1 130 ? 104.747 3.944 41.250 1.00 11.86 130 ALA B O 1
ATOM 2980 N N . ALA B 1 131 ? 104.198 6.101 40.978 1.00 10.36 131 ALA B N 1
ATOM 2981 C CA . ALA B 1 131 ? 103.329 6.148 42.133 1.00 10.33 131 ALA B CA 1
ATOM 2982 C C . ALA B 1 131 ? 102.024 5.412 41.936 1.00 10.78 131 ALA B C 1
ATOM 2983 O O . ALA B 1 131 ? 101.317 5.099 42.903 1.00 13.31 131 ALA B O 1
ATOM 2985 N N . GLY B 1 132 ? 101.693 5.131 40.685 1.00 10.51 132 GLY B N 1
ATOM 2986 C CA . GLY B 1 132 ? 100.468 4.379 40.357 1.00 11.31 132 GLY B CA 1
ATOM 2987 C C . GLY B 1 132 ? 99.213 5.220 40.228 1.00 10.82 132 GLY B C 1
ATOM 2988 O O . GLY B 1 132 ? 98.135 4.661 40.010 1.00 12.65 132 GLY B O 1
ATOM 2989 N N . LYS B 1 133 ? 99.337 6.540 40.340 1.00 10.63 133 LYS B N 1
ATOM 2990 C CA . LYS B 1 133 ? 98.181 7.449 40.217 1.00 11.55 133 LYS B CA 1
ATOM 2991 C C . LYS B 1 133 ? 98.677 8.877 40.156 1.00 10.08 133 LYS B C 1
ATOM 2992 O O . LYS B 1 133 ? 99.814 9.146 40.498 1.00 10.51 133 LYS B O 1
ATOM 2998 N N . GLY B 1 134 ? 97.802 9.764 39.679 1.00 9.08 134 GLY B N 1
ATOM 2999 C CA . GLY B 1 134 ? 98.143 11.184 39.667 1.00 8.92 134 GLY B CA 1
ATOM 3000 C C . GLY B 1 134 ? 97.038 11.981 39.062 1.00 8.15 134 GLY B C 1
ATOM 3001 O O . GLY B 1 134 ? 95.995 11.452 38.668 1.00 8.34 134 GLY B O 1
ATOM 3002 N N . ASN B 1 135 ? 97.283 13.274 38.971 1.00 7.96 135 ASN B N 1
ATOM 3003 C CA . ASN B 1 135 ? 96.274 14.204 38.466 1.00 8.36 135 ASN B CA 1
ATOM 3004 C C . ASN B 1 135 ? 97.018 15.411 37.898 1.00 7.46 135 ASN B C 1
ATOM 3005 O O . ASN B 1 135 ? 97.896 15.966 38.581 1.00 8.46 135 ASN B O 1
ATOM 3010 N N . ILE B 1 136 ? 96.731 15.765 36.649 1.00 7.72 136 ILE B N 1
ATOM 3011 C CA . ILE B 1 136 ? 97.276 16.952 36.025 1.00 6.96 136 ILE B CA 1
ATOM 3012 C C . ILE B 1 136 ? 96.107 17.817 35.619 1.00 6.73 136 ILE B C 1
ATOM 3013 O O . ILE B 1 136 ? 95.145 17.392 34.965 1.00 7.93 136 ILE B O 1
ATOM 3018 N N . ILE B 1 137 ? 96.205 19.100 36.009 1.00 6.34 137 ILE B N 1
ATOM 3019 C CA . ILE B 1 137 ? 95.203 20.134 35.661 1.00 7.23 137 ILE B CA 1
ATOM 3020 C C . ILE B 1 137 ? 95.905 21.214 34.899 1.00 7.29 137 ILE B C 1
ATOM 3021 O O . ILE B 1 137 ? 96.892 21.799 35.409 1.00 8.46 137 ILE B O 1
ATOM 3026 N N . ASN B 1 138 ? 95.468 21.474 33.670 1.00 7.00 138 ASN B N 1
ATOM 3027 C CA . ASN B 1 138 ? 96.055 22.536 32.866 1.00 7.29 138 ASN B CA 1
ATOM 3028 C C . ASN B 1 138 ? 95.146 23.731 32.802 1.00 7.37 138 ASN B C 1
ATOM 3029 O O . ASN B 1 138 ? 93.936 23.595 32.651 1.00 7.96 138 ASN B O 1
ATOM 3034 N N . THR B 1 139 ? 95.730 24.923 32.929 1.00 7.77 139 THR B N 1
ATOM 3035 C CA . THR B 1 139 ? 95.002 26.148 32.664 1.00 7.75 139 THR B CA 1
ATOM 3036 C C . THR B 1 139 ? 94.999 26.372 31.171 1.00 7.75 139 THR B C 1
ATOM 3037 O O . THR B 1 139 ? 96.016 26.690 30.564 1.00 8.83 139 THR B O 1
ATOM 3041 N N . CYS B 1 140 ? 93.829 26.178 30.583 1.00 7.82 140 CYS B N 1
ATOM 3042 C CA . CYS B 1 140 ? 93.586 26.457 29.171 1.00 7.96 140 CYS B CA 1
ATOM 3043 C C . CYS B 1 140 ? 93.018 27.882 29.121 1.00 8.20 140 CYS B C 1
ATOM 3044 O O . CYS B 1 140 ? 93.560 28.745 29.820 1.00 10.18 140 CYS B O 1
ATOM 3047 N N . SER B 1 141 ? 91.961 28.119 28.362 1.00 7.86 141 SER B N 1
ATOM 3048 C CA . SER B 1 141 ? 91.345 29.441 28.217 1.00 8.45 141 SER B CA 1
ATOM 3049 C C . SER B 1 141 ? 90.120 29.242 27.357 1.00 8.16 141 SER B C 1
ATOM 3050 O O . SER B 1 141 ? 90.079 28.337 26.515 1.00 9.02 141 SER B O 1
ATOM 3053 N N . VAL B 1 142 ? 89.186 30.191 27.449 1.00 8.46 142 VAL B N 1
ATOM 3054 C CA . VAL B 1 142 ? 88.211 30.383 26.379 1.00 8.82 142 VAL B CA 1
ATOM 3055 C C . VAL B 1 142 ? 88.903 30.444 25.013 1.00 8.81 142 VAL B C 1
ATOM 3056 O O . VAL B 1 142 ? 88.386 29.951 24.024 1.00 9.30 142 VAL B O 1
ATOM 3060 N N . GLY B 1 143 ? 90.091 31.055 24.971 1.00 10.08 143 GLY B N 1
ATOM 3061 C CA . GLY B 1 143 ? 90.879 31.185 23.760 1.00 10.73 143 GLY B CA 1
ATOM 3062 C C . GLY B 1 143 ? 91.388 29.854 23.188 1.00 11.25 143 GLY B C 1
ATOM 3063 O O . GLY B 1 143 ? 91.856 29.805 22.044 1.00 13.92 143 GLY B O 1
ATOM 3064 N N . GLY B 1 144 ? 91.299 28.766 23.944 1.00 10.49 144 GLY B N 1
ATOM 3065 C CA . GLY B 1 144 ? 91.541 27.439 23.378 1.00 11.02 144 GLY B CA 1
ATOM 3066 C C . GLY B 1 144 ? 90.353 26.819 22.663 1.00 9.83 144 GLY B C 1
ATOM 3067 O O . GLY B 1 144 ? 90.514 25.814 21.981 1.00 11.91 144 GLY B O 1
ATOM 3068 N N . LEU B 1 145 ? 89.176 27.449 22.809 1.00 10.21 145 LEU B N 1
ATOM 3069 C CA . LEU B 1 145 ? 87.903 26.985 22.268 1.00 10.61 145 LEU B CA 1
ATOM 3070 C C . LEU B 1 145 ? 87.411 27.863 21.140 1.00 10.57 145 LEU B C 1
ATOM 3071 O O . LEU B 1 145 ? 86.891 27.363 20.139 1.00 12.42 145 LEU B O 1
ATOM 3076 N N . VAL B 1 146 ? 87.512 29.175 21.325 1.00 10.43 146 VAL B N 1
ATOM 3077 C CA . VAL B 1 146 ? 87.158 30.167 20.311 1.00 11.19 146 VAL B CA 1
ATOM 3078 C C . VAL B 1 146 ? 88.314 31.141 20.247 1.00 10.10 146 VAL B C 1
ATOM 3079 O O . VAL B 1 146 ? 89.188 31.117 21.119 1.00 12.97 146 VAL B O 1
ATOM 3083 N N . ALA B 1 147 ? 88.334 32.041 19.292 1.00 11.04 147 ALA B N 1
ATOM 3084 C CA . ALA B 1 147 ? 89.420 32.977 19.211 1.00 12.47 147 ALA B CA 1
ATOM 3085 C C . ALA B 1 147 ? 89.055 34.278 19.890 1.00 13.75 147 ALA B C 1
ATOM 3086 O O . ALA B 1 147 ? 88.120 34.938 19.513 1.00 19.74 147 ALA B O 1
ATOM 3088 N N . TRP B 1 148 ? 89.783 34.635 20.946 1.00 13.97 148 TRP B N 1
ATOM 3089 C CA . TRP B 1 148 ? 89.776 36.011 21.437 1.00 13.60 148 TRP B CA 1
ATOM 3090 C C . TRP B 1 148 ? 90.405 36.918 20.353 1.00 13.46 148 TRP B C 1
ATOM 3091 O O . TRP B 1 148 ? 91.422 36.541 19.747 1.00 13.86 148 TRP B O 1
ATOM 3102 N N . PRO B 1 149 ? 89.876 38.119 20.151 1.00 15.75 149 PRO B N 1
ATOM 3103 C CA . PRO B 1 149 ? 90.489 38.963 19.127 1.00 15.41 149 PRO B CA 1
ATOM 3104 C C . PRO B 1 149 ? 91.901 39.432 19.521 1.00 14.44 149 PRO B C 1
ATOM 3105 O O . PRO B 1 149 ? 92.177 39.662 20.701 1.00 15.95 149 PRO B O 1
ATOM 3109 N N . ASP B 1 150 ? 92.770 39.575 18.529 1.00 14.34 150 ASP B N 1
ATOM 3110 C CA . ASP B 1 150 ? 94.050 40.268 18.657 1.00 16.18 150 ASP B CA 1
ATOM 3111 C C . ASP B 1 150 ? 95.149 39.561 19.426 1.00 14.35 150 ASP B C 1
ATOM 3112 O O . ASP B 1 150 ? 96.255 40.103 19.583 1.00 14.93 150 ASP B O 1
ATOM 3117 N N . ILE B 1 151 ? 94.908 38.311 19.819 1.00 12.39 151 ILE B N 1
ATOM 3118 C CA . ILE B 1 151 ? 95.929 37.531 20.550 1.00 11.60 151 ILE B CA 1
ATOM 3119 C C . ILE B 1 151 ? 96.098 36.155 19.945 1.00 11.10 151 ILE B C 1
ATOM 3120 O O . ILE B 1 151 ? 95.925 35.115 20.592 1.00 11.56 151 ILE B O 1
ATOM 3125 N N . PRO B 1 152 ? 96.398 36.111 18.636 1.00 11.37 152 PRO B N 1
ATOM 3126 C CA . PRO B 1 152 ? 96.413 34.828 17.934 1.00 11.46 152 PRO B CA 1
ATOM 3127 C C . PRO B 1 152 ? 97.443 33.826 18.447 1.00 11.26 152 PRO B C 1
ATOM 3128 O O . PRO B 1 152 ? 97.135 32.637 18.522 1.00 11.63 152 PRO B O 1
ATOM 3132 N N . ALA B 1 153 ? 98.629 34.276 18.837 1.00 11.58 153 ALA B N 1
ATOM 3133 C CA . ALA B 1 153 ? 99.640 33.365 19.387 1.00 12.37 153 ALA B CA 1
ATOM 3134 C C . ALA B 1 153 ? 99.145 32.764 20.699 1.00 11.26 153 ALA B C 1
ATOM 3135 O O . ALA B 1 153 ? 99.286 31.559 20.945 1.00 12.42 153 ALA B O 1
ATOM 3137 N N . TYR B 1 154 ? 98.532 33.591 21.526 1.00 10.59 154 TYR B N 1
ATOM 3138 C CA . TYR B 1 154 ? 97.948 33.093 22.784 1.00 10.07 154 TYR B CA 1
ATOM 3139 C C . TYR B 1 154 ? 96.897 32.036 22.504 1.00 9.46 154 TYR B C 1
ATOM 3140 O O . TYR B 1 154 ? 96.915 30.935 23.087 1.00 9.76 154 TYR B O 1
ATOM 3149 N N . ASN B 1 155 ? 95.957 32.345 21.619 1.00 9.40 155 ASN B N 1
ATOM 3150 C CA . ASN B 1 155 ? 94.899 31.373 21.315 1.00 8.91 155 ASN B CA 1
ATOM 3151 C C . ASN B 1 155 ? 95.473 30.077 20.754 1.00 8.78 155 ASN B C 1
ATOM 3152 O O . ASN B 1 155 ? 95.080 28.985 21.170 1.00 9.49 155 ASN B O 1
ATOM 3157 N N . ALA B 1 156 ? 96.437 30.174 19.843 1.00 9.47 156 ALA B N 1
ATOM 3158 C CA . ALA B 1 156 ? 97.095 28.997 19.320 1.00 9.40 156 ALA B CA 1
ATOM 3159 C C . ALA B 1 156 ? 97.720 28.177 20.442 1.00 9.12 156 ALA B C 1
ATOM 3160 O O . ALA B 1 156 ? 97.548 26.932 20.478 1.00 9.84 156 ALA B O 1
ATOM 3162 N N . SER B 1 157 ? 98.439 28.827 21.364 1.00 9.47 157 SER B N 1
ATOM 3163 C CA . SER B 1 157 ? 99.044 28.108 22.455 1.00 9.06 157 SER B CA 1
ATOM 3164 C C . SER B 1 157 ? 98.010 27.374 23.279 1.00 8.67 157 SER B C 1
ATOM 3165 O O . SER B 1 157 ? 98.261 26.233 23.727 1.00 9.32 157 SER B O 1
ATOM 3168 N N . LYS B 1 158 ? 96.846 27.984 23.470 1.00 8.87 158 LYS B N 1
ATOM 3169 C CA . LYS B 1 158 ? 95.807 27.384 24.285 1.00 8.56 158 LYS B CA 1
ATOM 3170 C C . LYS B 1 158 ? 95.047 26.271 23.579 1.00 8.03 158 LYS B C 1
ATOM 3171 O O . LYS B 1 158 ? 94.585 25.335 24.243 1.00 8.41 158 LYS B O 1
ATOM 3177 N N . GLY B 1 159 ? 94.948 26.344 22.265 1.00 8.43 159 GLY B N 1
ATOM 3178 C CA . GLY B 1 159 ? 94.495 25.171 21.524 1.00 8.78 159 GLY B CA 1
ATOM 3179 C C . GLY B 1 159 ? 95.459 24.006 21.699 1.00 8.38 159 GLY B C 1
ATOM 3180 O O . GLY B 1 159 ? 95.056 22.838 21.813 1.00 9.30 159 GLY B O 1
ATOM 3181 N N . GLY B 1 160 ? 96.761 24.326 21.723 1.00 9.02 160 GLY B N 1
ATOM 3182 C CA . GLY B 1 160 ? 97.764 23.294 22.045 1.00 9.19 160 GLY B CA 1
ATOM 3183 C C . GLY B 1 160 ? 97.568 22.718 23.434 1.00 8.62 160 GLY B C 1
ATOM 3184 O O . GLY B 1 160 ? 97.590 21.490 23.600 1.00 9.18 160 GLY B O 1
ATOM 3185 N N . VAL B 1 161 ? 97.303 23.576 24.419 1.00 8.68 161 VAL B N 1
ATOM 3186 C CA . VAL B 1 161 ? 97.032 23.115 25.759 1.00 8.41 161 VAL B CA 1
ATOM 3187 C C . VAL B 1 161 ? 95.818 22.184 25.808 1.00 8.00 161 VAL B C 1
ATOM 3188 O O . VAL B 1 161 ? 95.841 21.132 26.453 1.00 8.06 161 VAL B O 1
ATOM 3192 N N . LEU B 1 162 ? 94.749 22.546 25.118 1.00 8.25 162 LEU B N 1
ATOM 3193 C CA . LEU B 1 162 ? 93.539 21.730 25.093 1.00 7.70 162 LEU B CA 1
ATOM 3194 C C . LEU B 1 162 ? 93.852 20.325 24.576 1.00 7.79 162 LEU B C 1
ATOM 3195 O O . LEU B 1 162 ? 93.451 19.306 25.181 1.00 8.28 162 LEU B O 1
ATOM 3200 N N . GLN B 1 163 ? 94.521 20.243 23.438 1.00 7.99 163 GLN B N 1
ATOM 3201 C CA . GLN B 1 163 ? 94.813 18.945 22.878 1.00 8.20 163 GLN B CA 1
ATOM 3202 C C . GLN B 1 163 ? 95.882 18.181 23.638 1.00 8.52 163 GLN B C 1
ATOM 3203 O O . GLN B 1 163 ? 95.826 16.941 23.665 1.00 9.11 163 GLN B O 1
ATOM 3209 N N . LEU B 1 164 ? 96.840 18.859 24.238 1.00 8.52 164 LEU B N 1
ATOM 3210 C CA . LEU B 1 164 ? 97.798 18.175 25.096 1.00 8.75 164 LEU B CA 1
ATOM 3211 C C . LEU B 1 164 ? 97.063 17.546 26.281 1.00 8.37 164 LEU B C 1
ATOM 3212 O O . LEU B 1 164 ? 97.398 16.438 26.706 1.00 9.23 164 LEU B O 1
ATOM 3217 N N . THR B 1 165 ? 96.100 18.280 26.829 1.00 7.90 165 THR B N 1
ATOM 3218 C CA . THR B 1 165 ? 95.290 17.773 27.923 1.00 8.11 165 THR B CA 1
ATOM 3219 C C . THR B 1 165 ? 94.577 16.479 27.528 1.00 7.83 165 THR B C 1
ATOM 3220 O O . THR B 1 165 ? 94.659 15.456 28.225 1.00 8.28 165 THR B O 1
ATOM 3224 N N A LYS B 1 166 ? 93.881 16.505 26.401 0.52 8.00 166 LYS B N 1
ATOM 3225 N N B LYS B 1 166 ? 93.875 16.510 26.401 0.48 7.96 166 LYS B N 1
ATOM 3226 C CA A LYS B 1 166 ? 93.154 15.316 25.936 0.52 8.01 166 LYS B CA 1
ATOM 3227 C CA B LYS B 1 166 ? 93.133 15.330 25.933 0.48 8.74 166 LYS B CA 1
ATOM 3228 C C A LYS B 1 166 ? 94.086 14.153 25.642 0.52 8.23 166 LYS B C 1
ATOM 3229 C C B LYS B 1 166 ? 94.077 14.159 25.635 0.48 8.45 166 LYS B C 1
ATOM 3230 O O A LYS B 1 166 ? 93.776 13.002 25.941 0.52 8.71 166 LYS B O 1
ATOM 3231 O O B LYS B 1 166 ? 93.769 13.006 25.939 0.48 8.88 166 LYS B O 1
ATOM 3242 N N . SER B 1 167 ? 95.246 14.478 25.081 1.00 7.90 167 SER B N 1
ATOM 3243 C CA . SER B 1 167 ? 96.199 13.472 24.720 1.00 9.12 167 SER B CA 1
ATOM 3244 C C . SER B 1 167 ? 96.759 12.755 25.957 1.00 8.46 167 SER B C 1
ATOM 3245 O O . SER B 1 167 ? 96.820 11.508 26.013 1.00 9.26 167 SER B O 1
ATOM 3248 N N . MET B 1 168 ? 97.194 13.510 26.949 1.00 8.62 168 MET B N 1
ATOM 3249 C CA . MET B 1 168 ? 97.699 12.898 28.162 1.00 8.47 168 MET B CA 1
ATOM 3250 C C . MET B 1 168 ? 96.581 12.141 28.875 1.00 8.15 168 MET B C 1
ATOM 3251 O O . MET B 1 168 ? 96.816 11.079 29.460 1.00 8.41 168 MET B O 1
ATOM 3256 N N . ALA B 1 169 ? 95.357 12.647 28.825 1.00 7.55 169 ALA B N 1
ATOM 3257 C CA . ALA B 1 169 ? 94.251 11.931 29.417 1.00 8.18 169 ALA B CA 1
ATOM 3258 C C . ALA B 1 169 ? 94.097 10.536 28.790 1.00 8.46 169 ALA B C 1
ATOM 3259 O O . ALA B 1 169 ? 93.950 9.523 29.479 1.00 9.26 169 ALA B O 1
ATOM 3261 N N . VAL B 1 170 ? 94.068 10.488 27.466 1.00 8.72 170 VAL B N 1
ATOM 3262 C CA . VAL B 1 170 ? 93.872 9.220 26.757 1.00 9.60 170 VAL B CA 1
ATOM 3263 C C . VAL B 1 170 ? 95.047 8.292 27.017 1.00 9.59 170 VAL B C 1
ATOM 3264 O O . VAL B 1 170 ? 94.845 7.077 27.216 1.00 11.43 170 VAL B O 1
ATOM 3268 N N . ASP B 1 171 ? 96.263 8.816 26.956 1.00 9.67 171 ASP B N 1
ATOM 3269 C CA . ASP B 1 171 ? 97.455 7.964 27.038 1.00 10.18 171 ASP B CA 1
ATOM 3270 C C . ASP B 1 171 ? 97.693 7.434 28.464 1.00 9.65 171 ASP B C 1
ATOM 3271 O O . ASP B 1 171 ? 98.296 6.362 28.616 1.00 11.49 171 ASP B O 1
ATOM 3276 N N . TYR B 1 172 ? 97.264 8.167 29.490 1.00 9.00 172 TYR B N 1
ATOM 3277 C CA . TYR B 1 172 ? 97.585 7.840 30.869 1.00 9.02 172 TYR B CA 1
ATOM 3278 C C . TYR B 1 172 ? 96.409 7.382 31.717 1.00 9.30 172 TYR B C 1
ATOM 3279 O O . TYR B 1 172 ? 96.592 7.074 32.901 1.00 9.25 172 TYR B O 1
ATOM 3288 N N . ALA B 1 173 ? 95.222 7.305 31.126 1.00 9.32 173 ALA B N 1
ATOM 3289 C CA . ALA B 1 173 ? 94.067 6.858 31.882 1.00 9.07 173 ALA B CA 1
ATOM 3290 C C . ALA B 1 173 ? 94.261 5.457 32.467 1.00 10.03 173 ALA B C 1
ATOM 3291 O O . ALA B 1 173 ? 93.825 5.191 33.595 1.00 10.76 173 ALA B O 1
ATOM 3293 N N . LYS B 1 174 ? 94.917 4.569 31.721 1.00 10.62 174 LYS B N 1
ATOM 3294 C CA . LYS B 1 174 ? 95.129 3.216 32.220 1.00 11.36 174 LYS B CA 1
ATOM 3295 C C . LYS B 1 174 ? 96.066 3.185 33.420 1.00 11.24 174 LYS B C 1
ATOM 3296 O O . LYS B 1 174 ? 96.122 2.143 34.100 1.00 13.83 174 LYS B O 1
ATOM 3302 N N . HIS B 1 175 ? 96.813 4.266 33.637 1.00 10.50 175 HIS B N 1
ATOM 3303 C CA . HIS B 1 175 ? 97.709 4.444 34.744 1.00 10.54 175 HIS B CA 1
ATOM 3304 C C . HIS B 1 175 ? 97.067 5.245 35.871 1.00 10.56 175 HIS B C 1
ATOM 3305 O O . HIS B 1 175 ? 97.763 5.655 36.805 1.00 11.42 175 HIS B O 1
ATOM 3312 N N . GLN B 1 176 ? 95.762 5.463 35.800 1.00 10.49 176 GLN B N 1
ATOM 3313 C CA . GLN B 1 176 ? 95.057 6.196 36.853 1.00 10.49 176 GLN B CA 1
ATOM 3314 C C . GLN B 1 176 ? 95.608 7.601 37.060 1.00 9.67 176 GLN B C 1
ATOM 3315 O O . GLN B 1 176 ? 95.624 8.118 38.173 1.00 11.20 176 GLN B O 1
ATOM 3321 N N . ILE B 1 177 ? 96.027 8.215 35.960 1.00 8.19 177 ILE B N 1
ATOM 3322 C CA . ILE B 1 177 ? 96.462 9.611 35.997 1.00 8.60 177 ILE B CA 1
ATOM 3323 C C . ILE B 1 177 ? 95.404 10.411 35.233 1.00 7.78 177 ILE B C 1
ATOM 3324 O O . ILE B 1 177 ? 95.324 10.326 34.009 1.00 9.24 177 ILE B O 1
ATOM 3329 N N . ARG B 1 178 ? 94.568 11.123 35.969 1.00 7.21 178 ARG B N 1
ATOM 3330 C CA . ARG B 1 178 ? 93.516 11.931 35.370 1.00 7.44 178 ARG B CA 1
ATOM 3331 C C . ARG B 1 178 ? 94.109 13.244 34.881 1.00 7.14 178 ARG B C 1
ATOM 3332 O O . ARG B 1 178 ? 94.972 13.828 35.547 1.00 8.13 178 ARG B O 1
ATOM 3340 N N . VAL B 1 179 ? 93.650 13.704 33.715 1.00 6.85 179 VAL B N 1
ATOM 3341 C CA . VAL B 1 179 ? 94.191 14.941 33.138 1.00 6.82 179 VAL B CA 1
ATOM 3342 C C . VAL B 1 179 ? 93.042 15.728 32.603 1.00 6.65 179 VAL B C 1
ATOM 3343 O O . VAL B 1 179 ? 92.310 15.264 31.734 1.00 7.36 179 VAL B O 1
ATOM 3347 N N . ASN B 1 180 ? 92.877 16.960 33.097 1.00 6.54 180 ASN B N 1
ATOM 3348 C CA . ASN B 1 180 ? 91.745 17.800 32.717 1.00 6.62 180 ASN B CA 1
ATOM 3349 C C . ASN B 1 180 ? 92.221 19.251 32.591 1.00 6.62 180 ASN B C 1
ATOM 3350 O O . ASN B 1 180 ? 93.342 19.563 32.995 1.00 7.73 180 ASN B O 1
ATOM 3355 N N . CYS B 1 181 ? 91.393 20.098 31.984 1.00 6.42 181 CYS B N 1
ATOM 3356 C CA . CYS B 1 181 ? 91.743 21.506 31.948 1.00 6.89 181 CYS B CA 1
ATOM 3357 C C . CYS B 1 181 ? 90.558 22.350 32.320 1.00 7.21 181 CYS B C 1
ATOM 3358 O O . CYS B 1 181 ? 89.397 21.972 32.218 1.00 8.29 181 CYS B O 1
ATOM 3361 N N . VAL B 1 182 ? 90.898 23.558 32.818 1.00 7.56 182 VAL B N 1
ATOM 3362 C CA . VAL B 1 182 ? 89.913 24.591 32.998 1.00 7.01 182 VAL B CA 1
ATOM 3363 C C . VAL B 1 182 ? 90.129 25.646 31.919 1.00 7.53 182 VAL B C 1
ATOM 3364 O O . VAL B 1 182 ? 91.273 25.954 31.550 1.00 8.45 182 VAL B O 1
ATOM 3368 N N . CYS B 1 183 ? 89.033 26.179 31.443 1.00 6.90 183 CYS B N 1
ATOM 3369 C CA . CYS B 1 183 ? 89.027 27.190 30.366 1.00 7.28 183 CYS B CA 1
ATOM 3370 C C . CYS B 1 183 ? 88.404 28.495 30.915 1.00 7.03 183 CYS B C 1
ATOM 3371 O O . CYS B 1 183 ? 87.211 28.709 30.771 1.00 8.16 183 CYS B O 1
ATOM 3374 N N . PRO B 1 184 ? 89.248 29.324 31.579 1.00 7.54 184 PRO B N 1
ATOM 3375 C CA . PRO B 1 184 ? 88.699 30.553 32.106 1.00 7.24 184 PRO B CA 1
ATOM 3376 C C . PRO B 1 184 ? 88.313 31.535 31.016 1.00 7.72 184 PRO B C 1
ATOM 3377 O O . PRO B 1 184 ? 88.985 31.613 29.986 1.00 8.29 184 PRO B O 1
ATOM 3381 N N . GLY B 1 185 ? 87.297 32.303 31.326 1.00 7.55 185 GLY B N 1
ATOM 3382 C CA . GLY B 1 185 ? 86.990 33.514 30.554 1.00 7.61 185 GLY B CA 1
ATOM 3383 C C . GLY B 1 185 ? 87.883 34.665 30.954 1.00 7.98 185 GLY B C 1
ATOM 3384 O O . GLY B 1 185 ? 89.072 34.497 31.187 1.00 10.95 185 GLY B O 1
ATOM 3385 N N . ILE B 1 186 ? 87.265 35.825 31.091 1.00 8.38 186 ILE B N 1
ATOM 3386 C CA . ILE B 1 186 ? 87.974 37.052 31.454 1.00 8.60 186 ILE B CA 1
ATOM 3387 C C . ILE B 1 186 ? 87.961 37.212 32.946 1.00 8.23 186 ILE B C 1
ATOM 3388 O O . ILE B 1 186 ? 86.914 37.382 33.561 1.00 9.54 186 ILE B O 1
ATOM 3393 N N . ILE B 1 187 ? 89.147 37.068 33.528 1.00 8.67 187 ILE B N 1
ATOM 3394 C CA . ILE B 1 187 ? 89.325 37.072 34.976 1.00 9.00 187 ILE B CA 1
ATOM 3395 C C . ILE B 1 187 ? 90.000 38.361 35.421 1.00 9.65 187 ILE B C 1
ATOM 3396 O O . ILE B 1 187 ? 90.975 38.809 34.826 1.00 11.08 187 ILE B O 1
ATOM 3401 N N . ASP B 1 188 ? 89.498 38.916 36.509 1.00 9.78 188 ASP B N 1
ATOM 3402 C CA . ASP B 1 188 ? 90.052 40.169 37.051 1.00 10.44 188 ASP B CA 1
ATOM 3403 C C . ASP B 1 188 ? 91.282 39.871 37.912 1.00 10.72 188 ASP B C 1
ATOM 3404 O O . ASP B 1 188 ? 91.161 39.530 39.081 1.00 15.21 188 ASP B O 1
ATOM 3409 N N . THR B 1 189 ? 92.451 39.973 37.283 1.00 11.20 189 THR B N 1
ATOM 3410 C CA . THR B 1 189 ? 93.740 39.805 37.935 1.00 13.41 189 THR B CA 1
ATOM 3411 C C . THR B 1 189 ? 94.597 41.021 37.604 1.00 14.20 189 THR B C 1
ATOM 3412 O O . THR B 1 189 ? 94.337 41.739 36.622 1.00 12.63 189 THR B O 1
ATOM 3416 N N A PRO B 1 190 ? 95.552 41.365 38.488 0.54 17.75 190 PRO B N 1
ATOM 3417 N N B PRO B 1 190 ? 95.691 41.195 38.358 0.46 14.34 190 PRO B N 1
ATOM 3418 C CA A PRO B 1 190 ? 96.410 42.502 38.141 0.54 18.92 190 PRO B CA 1
ATOM 3419 C CA B PRO B 1 190 ? 96.483 42.412 38.138 0.46 15.16 190 PRO B CA 1
ATOM 3420 C C A PRO B 1 190 ? 97.078 42.423 36.751 0.54 16.19 190 PRO B C 1
ATOM 3421 C C B PRO B 1 190 ? 97.089 42.414 36.750 0.46 15.90 190 PRO B C 1
ATOM 3422 O O A PRO B 1 190 ? 97.149 43.441 36.075 0.54 17.77 190 PRO B O 1
ATOM 3423 O O B PRO B 1 190 ? 97.151 43.447 36.091 0.46 15.79 190 PRO B O 1
ATOM 3430 N N . LEU B 1 191 ? 97.517 41.244 36.301 1.00 18.36 191 LEU B N 1
ATOM 3431 C CA . LEU B 1 191 ? 98.108 41.144 34.961 1.00 18.79 191 LEU B CA 1
ATOM 3432 C C . LEU B 1 191 ? 97.096 41.474 33.878 1.00 15.81 191 LEU B C 1
ATOM 3433 O O . LEU B 1 191 ? 97.427 42.151 32.898 1.00 15.37 191 LEU B O 1
ATOM 3438 N N A ASN B 1 192 ? 95.857 41.038 34.067 0.63 13.86 192 ASN B N 1
ATOM 3439 N N B ASN B 1 192 ? 95.863 41.044 34.067 0.37 13.60 192 ASN B N 1
ATOM 3440 C CA A ASN B 1 192 ? 94.828 41.388 33.110 0.63 12.99 192 ASN B CA 1
ATOM 3441 C CA B ASN B 1 192 ? 94.838 41.365 33.118 0.37 12.66 192 ASN B CA 1
ATOM 3442 C C A ASN B 1 192 ? 94.486 42.855 33.145 0.63 11.78 192 ASN B C 1
ATOM 3443 C C B ASN B 1 192 ? 94.458 42.839 33.154 0.37 11.64 192 ASN B C 1
ATOM 3444 O O A ASN B 1 192 ? 94.197 43.427 32.116 0.63 12.78 192 ASN B O 1
ATOM 3445 O O B ASN B 1 192 ? 94.186 43.422 32.122 0.37 12.34 192 ASN B O 1
ATOM 3454 N N . GLU B 1 193 ? 94.486 43.445 34.336 1.00 10.67 193 GLU B N 1
ATOM 3455 C CA . GLU B 1 193 ? 94.257 44.913 34.433 1.00 11.06 193 GLU B CA 1
ATOM 3456 C C . GLU B 1 193 ? 95.269 45.668 33.581 1.00 10.66 193 GLU B C 1
ATOM 3457 O O . GLU B 1 193 ? 94.927 46.665 32.910 1.00 11.38 193 GLU B O 1
ATOM 3463 N N . LYS B 1 194 ? 96.520 45.233 33.622 1.00 10.89 194 LYS B N 1
ATOM 3464 C CA . LYS B 1 194 ? 97.555 45.881 32.853 1.00 11.14 194 LYS B CA 1
ATOM 3465 C C . LYS B 1 194 ? 97.266 45.751 31.357 1.00 10.08 194 LYS B C 1
ATOM 3466 O O . LYS B 1 194 ? 97.375 46.722 30.599 1.00 12.27 194 LYS B O 1
ATOM 3472 N N . SER B 1 195 ? 96.906 44.530 30.940 1.00 10.13 195 SER B N 1
ATOM 3473 C CA . SER B 1 195 ? 96.569 44.316 29.558 1.00 10.16 195 SER B CA 1
ATOM 3474 C C . SER B 1 195 ? 95.335 45.114 29.127 1.00 10.86 195 SER B C 1
ATOM 3475 O O . SER B 1 195 ? 95.306 45.663 28.015 1.00 11.34 195 SER B O 1
ATOM 3478 N N . PHE B 1 196 ? 94.342 45.192 30.000 1.00 10.56 196 PHE B N 1
ATOM 3479 C CA . PHE B 1 196 ? 93.150 45.995 29.717 1.00 11.27 196 PHE B CA 1
ATOM 3480 C C . PHE B 1 196 ? 93.547 47.417 29.365 1.00 11.14 196 PHE B C 1
ATOM 3481 O O . PHE B 1 196 ? 93.107 47.965 28.362 1.00 11.54 196 PHE B O 1
ATOM 3489 N N . LEU B 1 197 ? 94.365 48.022 30.215 1.00 10.11 197 LEU B N 1
ATOM 3490 C CA . LEU B 1 197 ? 94.720 49.425 30.009 1.00 10.24 197 LEU B CA 1
ATOM 3491 C C . LEU B 1 197 ? 95.546 49.594 28.738 1.00 12.41 197 LEU B C 1
ATOM 3492 O O . LEU B 1 197 ? 95.395 50.589 28.037 1.00 15.31 197 LEU B O 1
ATOM 3497 N N . GLU B 1 198 ? 96.475 48.669 28.485 1.00 12.17 198 GLU B N 1
ATOM 3498 C CA . GLU B 1 198 ? 97.410 48.788 27.366 1.00 14.33 198 GLU B CA 1
ATOM 3499 C C . GLU B 1 198 ? 96.715 48.690 26.029 1.00 14.28 198 GLU B C 1
ATOM 3500 O O . GLU B 1 198 ? 97.170 49.246 25.042 1.00 17.24 198 GLU B O 1
ATOM 3506 N N . ASN B 1 199 ? 95.622 47.912 26.005 1.00 13.36 199 ASN B N 1
ATOM 3507 C CA . ASN B 1 199 ? 95.021 47.490 24.750 1.00 13.36 199 ASN B CA 1
ATOM 3508 C C . ASN B 1 199 ? 93.627 48.025 24.470 1.00 13.46 199 ASN B C 1
ATOM 3509 O O . ASN B 1 199 ? 92.997 47.627 23.469 1.00 16.97 199 ASN B O 1
ATOM 3514 N N . ASN B 1 200 ? 93.157 48.964 25.277 1.00 13.18 200 ASN B N 1
ATOM 3515 C CA . ASN B 1 200 ? 91.818 49.543 25.100 1.00 12.99 200 ASN B CA 1
ATOM 3516 C C . ASN B 1 200 ? 91.823 50.995 25.535 1.00 12.90 200 ASN B C 1
ATOM 3517 O O . ASN B 1 200 ? 92.591 51.383 26.424 1.00 14.80 200 ASN B O 1
ATOM 3522 N N . GLU B 1 201 ? 90.948 51.786 24.920 1.00 14.53 201 GLU B N 1
ATOM 3523 C CA . GLU B 1 201 ? 90.718 53.155 25.341 1.00 16.03 201 GLU B CA 1
ATOM 3524 C C . GLU B 1 201 ? 89.866 53.145 26.594 1.00 14.85 201 GLU B C 1
ATOM 3525 O O . GLU B 1 201 ? 89.013 52.277 26.767 1.00 15.99 201 GLU B O 1
ATOM 3531 N N . GLY B 1 202 ? 90.122 54.118 27.473 1.00 14.72 202 GLY B N 1
ATOM 3532 C CA . GLY B 1 202 ? 89.329 54.318 28.646 1.00 14.56 202 GLY B CA 1
ATOM 3533 C C . GLY B 1 202 ? 90.069 54.180 29.946 1.00 13.22 202 GLY B C 1
ATOM 3534 O O . GLY B 1 202 ? 91.207 53.718 29.989 1.00 13.69 202 GLY B O 1
ATOM 3535 N N . THR B 1 203 ? 89.390 54.563 31.019 1.00 13.62 203 THR B N 1
ATOM 3536 C CA . THR B 1 203 ? 89.914 54.291 32.348 1.00 13.40 203 THR B CA 1
ATOM 3537 C C . THR B 1 203 ? 89.811 52.802 32.676 1.00 11.84 203 THR B C 1
ATOM 3538 O O . THR B 1 203 ? 89.066 52.045 32.033 1.00 12.77 203 THR B O 1
ATOM 3542 N N . LEU B 1 204 ? 90.509 52.390 33.731 1.00 11.72 204 LEU B N 1
ATOM 3543 C CA . LEU B 1 204 ? 90.444 50.989 34.149 1.00 11.65 204 LEU B CA 1
ATOM 3544 C C . LEU B 1 204 ? 88.998 50.589 34.396 1.00 13.01 204 LEU B C 1
ATOM 3545 O O . LEU B 1 204 ? 88.557 49.514 33.949 1.00 12.98 204 LEU B O 1
ATOM 3550 N N . GLU B 1 205 ? 88.268 51.428 35.141 1.00 12.72 205 GLU B N 1
ATOM 3551 C CA A GLU B 1 205 ? 86.912 51.029 35.497 0.55 13.96 205 GLU B CA 1
ATOM 3552 C CA B GLU B 1 205 ? 86.888 51.087 35.493 0.45 14.20 205 GLU B CA 1
ATOM 3553 C C . GLU B 1 205 ? 86.018 50.940 34.253 1.00 12.40 205 GLU B C 1
ATOM 3554 O O . GLU B 1 205 ? 85.170 50.055 34.159 1.00 14.95 205 GLU B O 1
ATOM 3565 N N . GLU B 1 206 ? 86.209 51.850 33.298 1.00 12.74 206 GLU B N 1
ATOM 3566 C CA . GLU B 1 206 ? 85.436 51.792 32.050 1.00 12.40 206 GLU B CA 1
ATOM 3567 C C . GLU B 1 206 ? 85.732 50.515 31.287 1.00 13.28 206 GLU B C 1
ATOM 3568 O O . GLU B 1 206 ? 84.822 49.877 30.767 1.00 13.33 206 GLU B O 1
ATOM 3574 N N . ILE B 1 207 ? 87.007 50.167 31.194 1.00 11.18 207 ILE B N 1
ATOM 3575 C CA . ILE B 1 207 ? 87.381 48.971 30.431 1.00 11.31 207 ILE B CA 1
ATOM 3576 C C . ILE B 1 207 ? 86.886 47.695 31.119 1.00 11.65 207 ILE B C 1
ATOM 3577 O O . ILE B 1 207 ? 86.400 46.793 30.450 1.00 12.13 207 ILE B O 1
ATOM 3582 N N . LYS B 1 208 ? 86.974 47.639 32.451 1.00 11.30 208 LYS B N 1
ATOM 3583 C CA . LYS B 1 208 ? 86.426 46.487 33.159 1.00 11.88 208 LYS B CA 1
ATOM 3584 C C . LYS B 1 208 ? 84.943 46.345 32.858 1.00 11.78 208 LYS B C 1
ATOM 3585 O O . LYS B 1 208 ? 84.454 45.238 32.709 1.00 12.60 208 LYS B O 1
ATOM 3591 N N . LYS B 1 209 ? 84.210 47.458 32.802 1.00 12.17 209 LYS B N 1
ATOM 3592 C CA . LYS B 1 209 ? 82.784 47.376 32.489 1.00 12.74 209 LYS B CA 1
ATOM 3593 C C . LYS B 1 209 ? 82.570 46.831 31.086 1.00 12.16 209 LYS B C 1
ATOM 3594 O O . LYS B 1 209 ? 81.655 46.039 30.854 1.00 12.84 209 LYS B O 1
ATOM 3600 N N . GLU B 1 210 ? 83.357 47.320 30.130 1.00 10.86 210 GLU B N 1
ATOM 3601 C CA . GLU B 1 210 ? 83.258 46.842 28.754 1.00 12.27 210 GLU B CA 1
ATOM 3602 C C . GLU B 1 210 ? 83.517 45.342 28.680 1.00 12.39 210 GLU B C 1
ATOM 3603 O O . GLU B 1 210 ? 82.810 44.629 27.956 1.00 14.31 210 GLU B O 1
ATOM 3609 N N . LYS B 1 211 ? 84.541 44.871 29.374 1.00 10.94 211 LYS B N 1
ATOM 3610 C CA . LYS B 1 211 ? 84.909 43.472 29.351 1.00 11.81 211 LYS B CA 1
ATOM 3611 C C . LYS B 1 211 ? 83.858 42.630 30.078 1.00 12.78 211 LYS B C 1
ATOM 3612 O O . LYS B 1 211 ? 83.602 41.494 29.698 1.00 14.97 211 LYS B O 1
ATOM 3618 N N . ALA B 1 212 ? 83.246 43.184 31.125 1.00 11.93 212 ALA B N 1
ATOM 3619 C CA . ALA B 1 212 ? 82.202 42.479 31.833 1.00 12.24 212 ALA B CA 1
ATOM 3620 C C . ALA B 1 212 ? 81.021 42.205 30.941 1.00 13.30 212 ALA B C 1
ATOM 3621 O O . ALA B 1 212 ? 80.418 41.149 31.022 1.00 14.36 212 ALA B O 1
ATOM 3623 N N . LYS B 1 213 ? 80.688 43.152 30.078 1.00 13.44 213 LYS B N 1
ATOM 3624 C CA . LYS B 1 213 ? 79.469 43.061 29.269 1.00 14.23 213 LYS B CA 1
ATOM 3625 C C . LYS B 1 213 ? 79.470 42.072 28.162 1.00 13.67 213 LYS B C 1
ATOM 3626 O O . LYS B 1 213 ? 78.392 41.731 27.670 1.00 17.55 213 LYS B O 1
ATOM 3632 N N . VAL B 1 214 ? 80.637 41.547 27.814 1.00 13.61 214 VAL B N 1
ATOM 3633 C CA . VAL B 1 214 ? 80.677 40.544 26.765 1.00 13.69 214 VAL B CA 1
ATOM 3634 C C . VAL B 1 214 ? 80.282 39.177 27.258 1.00 12.72 214 VAL B C 1
ATOM 3635 O O . VAL B 1 214 ? 80.169 38.263 26.451 1.00 16.01 214 VAL B O 1
ATOM 3639 N N . ASN B 1 215 ? 80.098 39.038 28.585 1.00 11.45 215 ASN B N 1
ATOM 3640 C CA . ASN B 1 215 ? 79.698 37.781 29.189 1.00 11.27 215 ASN B CA 1
ATOM 3641 C C . ASN B 1 215 ? 78.258 37.824 29.611 1.00 10.02 215 ASN B C 1
ATOM 3642 O O . ASN B 1 215 ? 77.819 38.812 30.193 1.00 10.72 215 ASN B O 1
ATOM 3647 N N . PRO B 1 216 ? 77.524 36.725 29.421 1.00 9.41 216 PRO B N 1
ATOM 3648 C CA . PRO B 1 216 ? 76.147 36.721 29.881 1.00 9.10 216 PRO B CA 1
ATOM 3649 C C . PRO B 1 216 ? 75.960 37.104 31.367 1.00 8.39 216 PRO B C 1
ATOM 3650 O O . PRO B 1 216 ? 74.978 37.757 31.698 1.00 9.52 216 PRO B O 1
ATOM 3654 N N A LEU B 1 217 ? 76.864 36.676 32.249 0.76 8.51 217 LEU B N 1
ATOM 3655 N N B LEU B 1 217 ? 76.864 36.673 32.225 0.24 8.32 217 LEU B N 1
ATOM 3656 C CA A LEU B 1 217 ? 76.735 36.989 33.689 0.76 9.51 217 LEU B CA 1
ATOM 3657 C CA B LEU B 1 217 ? 76.755 36.966 33.628 0.24 8.69 217 LEU B CA 1
ATOM 3658 C C A LEU B 1 217 ? 77.002 38.451 33.968 0.76 9.16 217 LEU B C 1
ATOM 3659 C C B LEU B 1 217 ? 77.016 38.433 33.965 0.24 9.43 217 LEU B C 1
ATOM 3660 O O A LEU B 1 217 ? 76.734 38.875 35.094 0.76 11.17 217 LEU B O 1
ATOM 3661 O O B LEU B 1 217 ? 76.741 38.856 35.090 0.24 9.99 217 LEU B O 1
ATOM 3670 N N . LEU B 1 218 ? 77.564 39.181 33.006 1.00 9.37 218 LEU B N 1
ATOM 3671 C CA . LEU B 1 218 ? 77.727 40.651 33.099 1.00 9.65 218 LEU B CA 1
ATOM 3672 C C . LEU B 1 218 ? 78.707 41.054 34.191 1.00 9.61 218 LEU B C 1
ATOM 3673 O O . LEU B 1 218 ? 78.624 42.149 34.733 1.00 10.72 218 LEU B O 1
ATOM 3678 N N . ARG B 1 219 ? 79.670 40.202 34.448 1.00 9.67 219 ARG B N 1
ATOM 3679 C CA . ARG B 1 219 ? 80.777 40.496 35.354 1.00 9.57 219 ARG B CA 1
ATOM 3680 C C . ARG B 1 219 ? 81.988 39.721 34.930 1.00 9.05 219 ARG B C 1
ATOM 3681 O O . ARG B 1 219 ? 81.875 38.687 34.253 1.00 9.86 219 ARG B O 1
ATOM 3689 N N . LEU B 1 220 ? 83.163 40.207 35.321 1.00 9.36 220 LEU B N 1
ATOM 3690 C CA . LEU B 1 220 ? 84.397 39.474 35.222 1.00 9.78 220 LEU B CA 1
ATOM 3691 C C . LEU B 1 220 ? 84.437 38.377 36.265 1.00 9.31 220 LEU B C 1
ATOM 3692 O O . LEU B 1 220 ? 83.790 38.469 37.310 1.00 10.71 220 LEU B O 1
ATOM 3697 N N . GLY B 1 221 ? 85.214 37.350 35.982 1.00 9.07 221 GLY B N 1
ATOM 3698 C CA . GLY B 1 221 ? 85.433 36.341 37.010 1.00 9.90 221 GLY B CA 1
ATOM 3699 C C . GLY B 1 221 ? 86.475 36.783 38.020 1.00 9.28 221 GLY B C 1
ATOM 3700 O O . GLY B 1 221 ? 87.342 37.600 37.724 1.00 11.21 221 GLY B O 1
ATOM 3701 N N . LYS B 1 222 ? 86.397 36.212 39.207 1.00 9.38 222 LYS B N 1
ATOM 3702 C CA . LYS B 1 222 ? 87.410 36.424 40.214 1.00 9.68 222 LYS B CA 1
ATOM 3703 C C . LYS B 1 222 ? 88.385 35.264 40.182 1.00 8.93 222 LYS B C 1
ATOM 3704 O O . LYS B 1 222 ? 87.998 34.124 39.895 1.00 9.53 222 LYS B O 1
ATOM 3710 N N . PRO B 1 223 ? 89.659 35.482 40.542 1.00 9.50 223 PRO B N 1
ATOM 3711 C CA . PRO B 1 223 ? 90.608 34.386 40.486 1.00 9.28 223 PRO B CA 1
ATOM 3712 C C . PRO B 1 223 ? 90.204 33.213 41.370 1.00 9.17 223 PRO B C 1
ATOM 3713 O O . PRO B 1 223 ? 90.444 32.067 41.004 1.00 9.25 223 PRO B O 1
ATOM 3717 N N . GLU B 1 224 ? 89.580 33.471 42.514 1.00 9.19 224 GLU B N 1
ATOM 3718 C CA . GLU B 1 224 ? 89.124 32.403 43.387 1.00 9.26 224 GLU B CA 1
ATOM 3719 C C . GLU B 1 224 ? 88.108 31.481 42.702 1.00 9.08 224 GLU B C 1
ATOM 3720 O O . GLU B 1 224 ? 88.018 30.306 43.053 1.00 10.05 224 GLU B O 1
ATOM 3726 N N . GLU B 1 225 ? 87.351 32.015 41.738 1.00 8.66 225 GLU B N 1
ATOM 3727 C CA . GLU B 1 225 ? 86.363 31.223 41.039 1.00 8.68 225 GLU B CA 1
ATOM 3728 C C . GLU B 1 225 ? 87.021 30.209 40.098 1.00 8.34 225 GLU B C 1
ATOM 3729 O O . GLU B 1 225 ? 86.434 29.175 39.797 1.00 12.34 225 GLU B O 1
ATOM 3735 N N . ILE B 1 226 ? 88.201 30.521 39.593 1.00 7.97 226 ILE B N 1
ATOM 3736 C CA . ILE B 1 226 ? 88.975 29.548 38.815 1.00 8.36 226 ILE B CA 1
ATOM 3737 C C . ILE B 1 226 ? 89.694 28.570 39.752 1.00 7.59 226 ILE B C 1
ATOM 3738 O O . ILE B 1 226 ? 89.688 27.354 39.524 1.00 7.98 226 ILE B O 1
ATOM 3743 N N . ALA B 1 227 ? 90.261 29.056 40.850 1.00 7.94 227 ALA B N 1
ATOM 3744 C CA . ALA B 1 227 ? 90.825 28.187 41.887 1.00 8.65 227 ALA B CA 1
ATOM 3745 C C . ALA B 1 227 ? 89.839 27.131 42.340 1.00 8.15 227 ALA B C 1
ATOM 3746 O O . ALA B 1 227 ? 90.234 25.988 42.578 1.00 8.28 227 ALA B O 1
ATOM 3748 N N . ASN B 1 228 ? 88.572 27.495 42.484 1.00 7.67 228 ASN B N 1
ATOM 3749 C CA . ASN B 1 228 ? 87.568 26.569 42.974 1.00 8.06 228 ASN B CA 1
ATOM 3750 C C . ASN B 1 228 ? 87.299 25.451 41.955 1.00 7.50 228 ASN B C 1
ATOM 3751 O O . ASN B 1 228 ? 87.011 24.317 42.344 1.00 9.08 228 ASN B O 1
ATOM 3756 N N . VAL B 1 229 ? 87.384 25.773 40.669 1.00 7.77 229 VAL B N 1
ATOM 3757 C CA . VAL B 1 229 ? 87.287 24.733 39.644 1.00 8.62 229 VAL B CA 1
ATOM 3758 C C . VAL B 1 229 ? 88.489 23.794 39.740 1.00 8.03 229 VAL B C 1
ATOM 3759 O O . VAL B 1 229 ? 88.359 22.561 39.585 1.00 8.30 229 VAL B O 1
ATOM 3763 N N . MET B 1 230 ? 89.671 24.362 39.979 1.00 7.99 230 MET B N 1
ATOM 3764 C CA . MET B 1 230 ? 90.853 23.524 40.165 1.00 7.78 230 MET B CA 1
ATOM 3765 C C . MET B 1 230 ? 90.716 22.612 41.380 1.00 7.25 230 MET B C 1
ATOM 3766 O O . MET B 1 230 ? 91.117 21.463 41.314 1.00 8.08 230 MET B O 1
ATOM 3771 N N . LEU B 1 231 ? 90.157 23.095 42.487 1.00 7.68 231 LEU B N 1
ATOM 3772 C CA . LEU B 1 231 ? 89.872 22.236 43.630 1.00 8.12 231 LEU B CA 1
ATOM 3773 C C . LEU B 1 231 ? 89.053 21.030 43.191 1.00 8.00 231 LEU B C 1
ATOM 3774 O O . LEU B 1 231 ? 89.348 19.890 43.523 1.00 8.74 231 LEU B O 1
ATOM 3779 N N . PHE B 1 232 ? 87.979 21.309 42.458 1.00 7.97 232 PHE B N 1
ATOM 3780 C CA . PHE B 1 232 ? 87.083 20.259 42.025 1.00 8.07 232 PHE B CA 1
ATOM 3781 C C . PHE B 1 232 ? 87.823 19.244 41.147 1.00 7.92 232 PHE B C 1
ATOM 3782 O O . PHE B 1 232 ? 87.714 18.037 41.360 1.00 8.26 232 PHE B O 1
ATOM 3790 N N . LEU B 1 233 ? 88.593 19.713 40.162 1.00 7.83 233 LEU B N 1
ATOM 3791 C CA . LEU B 1 233 ? 89.333 18.813 39.279 1.00 7.18 233 LEU B CA 1
ATOM 3792 C C . LEU B 1 233 ? 90.404 17.989 39.995 1.00 7.83 233 LEU B C 1
ATOM 3793 O O . LEU B 1 233 ? 90.662 16.844 39.605 1.00 8.80 233 LEU B O 1
ATOM 3798 N N . ALA B 1 234 ? 91.021 18.522 41.055 1.00 7.60 234 ALA B N 1
ATOM 3799 C CA . ALA B 1 234 ? 91.986 17.788 41.829 1.00 8.23 234 ALA B CA 1
ATOM 3800 C C . ALA B 1 234 ? 91.350 16.784 42.783 1.00 8.36 234 ALA B C 1
ATOM 3801 O O . ALA B 1 234 ? 91.962 15.755 43.144 1.00 10.78 234 ALA B O 1
ATOM 3803 N N . SER B 1 235 ? 90.139 17.095 43.223 1.00 8.62 235 SER B N 1
ATOM 3804 C CA . SER B 1 235 ? 89.420 16.376 44.252 1.00 9.38 235 SER B CA 1
ATOM 3805 C C . SER B 1 235 ? 88.841 15.071 43.741 1.00 9.81 235 SER B C 1
ATOM 3806 O O . SER B 1 235 ? 88.655 14.874 42.558 1.00 9.28 235 SER B O 1
ATOM 3809 N N . ASP B 1 236 ? 88.413 14.265 44.680 1.00 11.89 236 ASP B N 1
ATOM 3810 C CA . ASP B 1 236 ? 87.736 13.014 44.370 1.00 12.67 236 ASP B CA 1
ATOM 3811 C C . ASP B 1 236 ? 86.335 13.255 43.826 1.00 11.79 236 ASP B C 1
ATOM 3812 O O . ASP B 1 236 ? 85.786 12.301 43.258 1.00 12.93 236 ASP B O 1
ATOM 3817 N N . LEU B 1 237 ? 85.766 14.457 43.924 1.00 11.45 237 LEU B N 1
ATOM 3818 C CA . LEU B 1 237 ? 84.475 14.731 43.294 1.00 12.89 237 LEU B CA 1
ATOM 3819 C C . LEU B 1 237 ? 84.502 14.490 41.798 1.00 12.40 237 LEU B C 1
ATOM 3820 O O . LEU B 1 237 ? 83.506 14.088 41.205 1.00 13.50 237 LEU B O 1
ATOM 3825 N N . SER B 1 238 ? 85.663 14.696 41.188 1.00 9.54 238 SER B N 1
ATOM 3826 C CA . SER B 1 238 ? 85.811 14.537 39.761 1.00 9.01 238 SER B CA 1
ATOM 3827 C C . SER B 1 238 ? 86.410 13.188 39.344 1.00 8.53 238 SER B C 1
ATOM 3828 O O . SER B 1 238 ? 86.954 13.065 38.264 1.00 8.64 238 SER B O 1
ATOM 3831 N N . SER B 1 239 ? 86.223 12.168 40.173 1.00 8.63 239 SER B N 1
ATOM 3832 C CA . SER B 1 239 ? 86.895 10.892 39.952 1.00 8.76 239 SER B CA 1
ATOM 3833 C C . SER B 1 239 ? 86.601 10.169 38.629 1.00 8.71 239 SER B C 1
ATOM 3834 O O . SER B 1 239 ? 87.428 9.372 38.173 1.00 9.74 239 SER B O 1
ATOM 3837 N N . TYR B 1 240 ? 85.454 10.431 37.992 1.00 8.26 240 TYR B N 1
ATOM 3838 C CA . TYR B 1 240 ? 85.211 9.810 36.672 1.00 8.14 240 TYR B CA 1
ATOM 3839 C C . TYR B 1 240 ? 85.503 10.749 35.529 1.00 8.95 240 TYR B C 1
ATOM 3840 O O . TYR B 1 240 ? 85.167 10.469 34.377 1.00 10.59 240 TYR B O 1
ATOM 3849 N N . MET B 1 241 ? 86.171 11.883 35.808 1.00 8.26 241 MET B N 1
ATOM 3850 C CA . MET B 1 241 ? 86.494 12.860 34.770 1.00 7.78 241 MET B CA 1
ATOM 3851 C C . MET B 1 241 ? 87.951 12.797 34.362 1.00 6.66 241 MET B C 1
ATOM 3852 O O . MET B 1 241 ? 88.869 13.001 35.177 1.00 7.89 241 MET B O 1
ATOM 3857 N N . THR B 1 242 ? 88.169 12.571 33.085 1.00 6.80 242 THR B N 1
ATOM 3858 C CA . THR B 1 242 ? 89.481 12.737 32.491 1.00 7.13 242 THR B CA 1
ATOM 3859 C C . THR B 1 242 ? 89.292 13.128 31.051 1.00 7.16 242 THR B C 1
ATOM 3860 O O . THR B 1 242 ? 88.321 12.748 30.373 1.00 8.03 242 THR B O 1
ATOM 3864 N N . GLY B 1 243 ? 90.207 13.982 30.576 1.00 6.86 243 GLY B N 1
ATOM 3865 C CA . GLY B 1 243 ? 90.133 14.513 29.232 1.00 8.18 243 GLY B CA 1
ATOM 3866 C C . GLY B 1 243 ? 89.065 15.567 29.058 1.00 8.99 243 GLY B C 1
ATOM 3867 O O . GLY B 1 243 ? 88.706 15.852 27.910 1.00 10.99 243 GLY B O 1
ATOM 3868 N N . SER B 1 244 ? 88.578 16.147 30.158 1.00 8.53 244 SER B N 1
ATOM 3869 C CA . SER B 1 244 ? 87.484 17.143 30.182 1.00 9.68 244 SER B CA 1
ATOM 3870 C C . SER B 1 244 ? 88.066 18.555 30.139 1.00 8.05 244 SER B C 1
ATOM 3871 O O . SER B 1 244 ? 89.107 18.812 30.747 1.00 9.54 244 SER B O 1
ATOM 3874 N N . ALA B 1 245 ? 87.347 19.427 29.470 1.00 8.07 245 ALA B N 1
ATOM 3875 C CA . ALA B 1 245 ? 87.587 20.852 29.480 1.00 8.58 245 ALA B CA 1
ATOM 3876 C C . ALA B 1 245 ? 86.411 21.503 30.183 1.00 11.32 245 ALA B C 1
ATOM 3877 O O . ALA B 1 245 ? 85.268 21.324 29.787 1.00 17.00 245 ALA B O 1
ATOM 3879 N N A ILE B 1 246 ? 86.679 22.225 31.252 0.61 9.52 246 ILE B N 1
ATOM 3880 N N B ILE B 1 246 ? 86.668 22.162 31.313 0.39 9.99 246 ILE B N 1
ATOM 3881 C CA A ILE B 1 246 ? 85.640 22.878 32.039 0.61 9.05 246 ILE B CA 1
ATOM 3882 C CA B ILE B 1 246 ? 85.619 22.807 32.127 0.39 8.84 246 ILE B CA 1
ATOM 3883 C C A ILE B 1 246 ? 85.677 24.367 31.779 0.61 8.66 246 ILE B C 1
ATOM 3884 C C B ILE B 1 246 ? 85.679 24.305 31.883 0.39 9.00 246 ILE B C 1
ATOM 3885 O O A ILE B 1 246 ? 86.661 24.994 32.180 0.61 9.17 246 ILE B O 1
ATOM 3886 O O B ILE B 1 246 ? 86.663 24.965 32.210 0.39 9.81 246 ILE B O 1
ATOM 3895 N N A THR B 1 247 ? 84.650 24.894 31.107 0.61 8.07 247 THR B N 1
ATOM 3896 N N B THR B 1 247 ? 84.651 24.833 31.262 0.39 9.62 247 THR B N 1
ATOM 3897 C CA A THR B 1 247 ? 84.573 26.351 30.923 0.61 7.29 247 THR B CA 1
ATOM 3898 C CA B THR B 1 247 ? 84.636 26.254 30.985 0.39 9.53 247 THR B CA 1
ATOM 3899 C C A THR B 1 247 ? 84.131 27.031 32.217 0.61 7.47 247 THR B C 1
ATOM 3900 C C B THR B 1 247 ? 84.121 27.032 32.200 0.39 8.53 247 THR B C 1
ATOM 3901 O O A THR B 1 247 ? 83.186 26.598 32.840 0.61 9.21 247 THR B O 1
ATOM 3902 O O B THR B 1 247 ? 83.169 26.616 32.827 0.39 9.94 247 THR B O 1
ATOM 3909 N N . ALA B 1 248 ? 84.794 28.136 32.529 1.00 7.84 248 ALA B N 1
ATOM 3910 C CA . ALA B 1 248 ? 84.402 28.989 33.660 1.00 7.85 248 ALA B CA 1
ATOM 3911 C C . ALA B 1 248 ? 84.532 30.420 33.170 1.00 7.55 248 ALA B C 1
ATOM 3912 O O . ALA B 1 248 ? 85.579 31.064 33.294 1.00 7.70 248 ALA B O 1
ATOM 3914 N N . ASP B 1 249 ? 83.470 30.866 32.508 1.00 7.79 249 ASP B N 1
ATOM 3915 C CA . ASP B 1 249 ? 83.527 32.035 31.643 1.00 7.91 249 ASP B CA 1
ATOM 3916 C C . ASP B 1 249 ? 82.294 32.894 31.693 1.00 7.87 249 ASP B C 1
ATOM 3917 O O . ASP B 1 249 ? 82.077 33.699 30.788 1.00 8.08 249 ASP B O 1
ATOM 3922 N N . GLY B 1 250 ? 81.482 32.741 32.712 1.00 7.45 250 GLY B N 1
ATOM 3923 C CA . GLY B 1 250 ? 80.285 33.545 32.801 1.00 8.17 250 GLY B CA 1
ATOM 3924 C C . GLY B 1 250 ? 79.332 33.420 31.636 1.00 8.01 250 GLY B C 1
ATOM 3925 O O . GLY B 1 250 ? 78.500 34.317 31.431 1.00 8.82 250 GLY B O 1
ATOM 3926 N N . GLY B 1 251 ? 79.416 32.301 30.919 1.00 7.82 251 GLY B N 1
ATOM 3927 C CA . GLY B 1 251 ? 78.586 32.066 29.773 1.00 8.70 251 GLY B CA 1
ATOM 3928 C C . GLY B 1 251 ? 79.147 32.456 28.405 1.00 8.62 251 GLY B C 1
ATOM 3929 O O . GLY B 1 251 ? 78.474 32.299 27.410 1.00 9.45 251 GLY B O 1
ATOM 3930 N N . TYR B 1 252 ? 80.379 32.989 28.364 1.00 8.58 252 TYR B N 1
ATOM 3931 C CA . TYR B 1 252 ? 80.910 33.536 27.121 1.00 9.21 252 TYR B CA 1
ATOM 3932 C C . TYR B 1 252 ? 80.796 32.565 25.938 1.00 8.90 252 TYR B C 1
ATOM 3933 O O . TYR B 1 252 ? 80.374 32.955 24.872 1.00 11.05 252 TYR B O 1
ATOM 3942 N N . THR B 1 253 ? 81.195 31.314 26.125 1.00 8.93 253 THR B N 1
ATOM 3943 C CA . THR B 1 253 ? 81.252 30.356 25.037 1.00 9.74 253 THR B CA 1
ATOM 3944 C C . THR B 1 253 ? 79.899 29.705 24.756 1.00 10.34 253 THR B C 1
ATOM 3945 O O . THR B 1 253 ? 79.793 28.984 23.761 1.00 12.08 253 THR B O 1
ATOM 3949 N N . ALA B 1 254 ? 78.882 29.985 25.554 1.00 9.24 254 ALA B N 1
ATOM 3950 C CA . ALA B 1 254 ? 77.540 29.489 25.291 1.00 10.25 254 ALA B CA 1
ATOM 3951 C C . ALA B 1 254 ? 76.792 30.298 24.264 1.00 12.01 254 ALA B C 1
ATOM 3952 O O . ALA B 1 254 ? 75.735 29.898 23.818 1.00 12.65 254 ALA B O 1
ATOM 3954 N N . GLN B 1 255 ? 77.342 31.454 23.887 1.00 12.52 255 GLN B N 1
ATOM 3955 C CA . GLN B 1 255 ? 76.773 32.306 22.877 1.00 15.29 255 GLN B CA 1
ATOM 3956 C C . GLN B 1 255 ? 77.829 32.434 21.735 1.00 19.71 255 GLN B C 1
ATOM 3957 O O . GLN B 1 255 ? 77.458 33.008 20.724 1.00 22.51 255 GLN B O 1
ATOM 3963 N N . MET C 1 1 ? 82.771 18.074 -15.235 1.00 39.65 1 MET C N 1
ATOM 3964 C CA . MET C 1 1 ? 82.479 18.730 -13.905 1.00 39.99 1 MET C CA 1
ATOM 3965 C C . MET C 1 1 ? 82.729 17.878 -12.665 1.00 34.91 1 MET C C 1
ATOM 3966 O O . MET C 1 1 ? 82.174 16.785 -12.469 1.00 35.59 1 MET C O 1
ATOM 3971 N N . ILE C 1 2 ? 83.596 18.409 -11.820 1.00 35.22 2 ILE C N 1
ATOM 3972 C CA . ILE C 1 2 ? 84.076 17.681 -10.661 1.00 33.64 2 ILE C CA 1
ATOM 3973 C C . ILE C 1 2 ? 82.997 17.447 -9.594 1.00 27.46 2 ILE C C 1
ATOM 3974 O O . ILE C 1 2 ? 83.083 16.470 -8.854 1.00 33.02 2 ILE C O 1
ATOM 3979 N N . MET C 1 3 ? 81.993 18.316 -9.491 1.00 27.49 3 MET C N 1
ATOM 3980 C CA . MET C 1 3 ? 80.912 18.075 -8.486 1.00 27.23 3 MET C CA 1
ATOM 3981 C C . MET C 1 3 ? 80.010 16.962 -8.893 1.00 25.90 3 MET C C 1
ATOM 3982 O O . MET C 1 3 ? 79.510 16.196 -8.023 1.00 25.20 3 MET C O 1
ATOM 3987 N N . ASN C 1 4 ? 79.809 16.830 -10.211 1.00 21.29 4 ASN C N 1
ATOM 3988 C CA . ASN C 1 4 ? 79.198 15.640 -10.743 1.00 20.78 4 ASN C CA 1
ATOM 3989 C C . ASN C 1 4 ? 77.758 15.403 -10.268 1.00 19.25 4 ASN C C 1
ATOM 3990 O O . ASN C 1 4 ? 77.362 14.293 -9.944 1.00 19.17 4 ASN C O 1
ATOM 3995 N N . LEU C 1 5 ? 76.972 16.464 -10.237 1.00 21.96 5 LEU C N 1
ATOM 3996 C CA . LEU C 1 5 ? 75.583 16.368 -9.752 1.00 23.65 5 LEU C CA 1
ATOM 3997 C C . LEU C 1 5 ? 74.563 16.125 -10.847 1.00 22.56 5 LEU C C 1
ATOM 3998 O O . LEU C 1 5 ? 73.371 15.884 -10.542 1.00 26.00 5 LEU C O 1
ATOM 4003 N N . THR C 1 6 ? 75.015 16.148 -12.102 1.00 23.11 6 THR C N 1
ATOM 4004 C CA . THR C 1 6 ? 74.111 15.986 -13.212 1.00 23.61 6 THR C CA 1
ATOM 4005 C C . THR C 1 6 ? 73.380 14.629 -13.064 1.00 22.94 6 THR C C 1
ATOM 4006 O O . THR C 1 6 ? 73.984 13.580 -12.804 1.00 31.96 6 THR C O 1
ATOM 4010 N N . ASP C 1 7 ? 72.064 14.662 -13.167 1.00 26.57 7 ASP C N 1
ATOM 4011 C CA . ASP C 1 7 ? 71.189 13.480 -13.070 1.00 24.34 7 ASP C CA 1
ATOM 4012 C C . ASP C 1 7 ? 71.067 12.802 -11.715 1.00 24.75 7 ASP C C 1
ATOM 4013 O O . ASP C 1 7 ? 70.444 11.763 -11.605 1.00 29.76 7 ASP C O 1
ATOM 4018 N N . LYS C 1 8 ? 71.633 13.423 -10.677 1.00 23.24 8 LYS C N 1
ATOM 4019 C CA . LYS C 1 8 ? 71.354 13.013 -9.288 1.00 22.43 8 LYS C CA 1
ATOM 4020 C C . LYS C 1 8 ? 69.957 13.528 -8.921 1.00 22.74 8 LYS C C 1
ATOM 4021 O O . LYS C 1 8 ? 69.540 14.587 -9.395 1.00 25.36 8 LYS C O 1
ATOM 4027 N N . THR C 1 9 ? 69.224 12.803 -8.081 1.00 22.77 9 THR C N 1
ATOM 4028 C CA . THR C 1 9 ? 67.885 13.218 -7.619 1.00 22.28 9 THR C CA 1
ATOM 4029 C C . THR C 1 9 ? 67.957 13.670 -6.161 1.00 21.21 9 THR C C 1
ATOM 4030 O O . THR C 1 9 ? 68.337 12.882 -5.279 1.00 19.50 9 THR C O 1
ATOM 4034 N N . VAL C 1 10 ? 67.524 14.924 -5.964 1.00 17.77 10 VAL C N 1
ATOM 4035 C CA . VAL C 1 10 ? 67.637 15.608 -4.688 1.00 16.24 10 VAL C CA 1
ATOM 4036 C C . VAL C 1 10 ? 66.223 15.998 -4.212 1.00 17.39 10 VAL C C 1
ATOM 4037 O O . VAL C 1 10 ? 65.500 16.695 -4.921 1.00 19.78 10 VAL C O 1
ATOM 4041 N N A LEU C 1 11 ? 65.856 15.549 -3.004 0.55 14.63 11 LEU C N 1
ATOM 4042 N N B LEU C 1 11 ? 65.864 15.550 -3.004 0.45 13.68 11 LEU C N 1
ATOM 4043 C CA A LEU C 1 11 ? 64.573 15.888 -2.386 0.55 14.44 11 LEU C CA 1
ATOM 4044 C CA B LEU C 1 11 ? 64.586 15.893 -2.396 0.45 13.26 11 LEU C CA 1
ATOM 4045 C C A LEU C 1 11 ? 64.851 16.934 -1.325 0.55 15.50 11 LEU C C 1
ATOM 4046 C C B LEU C 1 11 ? 64.854 16.940 -1.324 0.45 14.82 11 LEU C C 1
ATOM 4047 O O A LEU C 1 11 ? 65.605 16.664 -0.391 0.55 18.28 11 LEU C O 1
ATOM 4048 O O B LEU C 1 11 ? 65.613 16.690 -0.389 0.45 13.83 11 LEU C O 1
ATOM 4057 N N . ILE C 1 12 ? 64.222 18.106 -1.471 1.00 15.25 12 ILE C N 1
ATOM 4058 C CA . ILE C 1 12 ? 64.465 19.252 -0.577 1.00 14.57 12 ILE C CA 1
ATOM 4059 C C . ILE C 1 12 ? 63.174 19.607 0.153 1.00 13.15 12 ILE C C 1
ATOM 4060 O O . ILE C 1 12 ? 62.195 20.038 -0.466 1.00 16.50 12 ILE C O 1
ATOM 4065 N N . THR C 1 13 ? 63.191 19.455 1.482 1.00 13.98 13 THR C N 1
ATOM 4066 C CA . THR C 1 13 ? 62.048 19.910 2.274 1.00 13.30 13 THR C CA 1
ATOM 4067 C C . THR C 1 13 ? 62.175 21.406 2.519 1.00 14.16 13 THR C C 1
ATOM 4068 O O . THR C 1 13 ? 63.263 21.939 2.640 1.00 15.66 13 THR C O 1
ATOM 4072 N N . GLY C 1 14 ? 61.044 22.084 2.572 1.00 15.48 14 GLY C N 1
ATOM 4073 C CA . GLY C 1 14 ? 61.035 23.536 2.695 1.00 15.60 14 GLY C CA 1
ATOM 4074 C C . GLY C 1 14 ? 61.667 24.187 1.478 1.00 16.22 14 GLY C C 1
ATOM 4075 O O . GLY C 1 14 ? 62.290 25.246 1.575 1.00 18.75 14 GLY C O 1
ATOM 4076 N N . GLY C 1 15 ? 61.545 23.548 0.316 1.00 16.66 15 GLY C N 1
ATOM 4077 C CA . GLY C 1 15 ? 62.245 23.998 -0.883 1.00 16.86 15 GLY C CA 1
ATOM 4078 C C . GLY C 1 15 ? 61.586 25.104 -1.684 1.00 16.70 15 GLY C C 1
ATOM 4079 O O . GLY C 1 15 ? 62.176 25.593 -2.636 1.00 17.34 15 GLY C O 1
ATOM 4080 N N . ALA C 1 16 ? 60.387 25.532 -1.296 1.00 16.06 16 ALA C N 1
ATOM 4081 C CA . ALA C 1 16 ? 59.649 26.485 -2.131 1.00 19.25 16 ALA C CA 1
ATOM 4082 C C . ALA C 1 16 ? 59.893 27.956 -1.775 1.00 18.59 16 ALA C C 1
ATOM 4083 O O . ALA C 1 16 ? 59.318 28.851 -2.411 1.00 23.96 16 ALA C O 1
ATOM 4085 N N . SER C 1 17 ? 60.767 28.214 -0.802 1.00 16.65 17 SER C N 1
ATOM 4086 C CA . SER C 1 17 ? 61.151 29.592 -0.462 1.00 18.73 17 SER C CA 1
ATOM 4087 C C . SER C 1 17 ? 62.504 29.622 0.230 1.00 16.72 17 SER C C 1
ATOM 4088 O O . SER C 1 17 ? 63.017 28.589 0.660 1.00 17.26 17 SER C O 1
ATOM 4091 N N . GLY C 1 18 ? 63.078 30.824 0.344 1.00 17.32 18 GLY C N 1
ATOM 4092 C CA . GLY C 1 18 ? 64.275 31.039 1.175 1.00 15.60 18 GLY C CA 1
ATOM 4093 C C . GLY C 1 18 ? 65.490 30.233 0.770 1.00 16.09 18 GLY C C 1
ATOM 4094 O O . GLY C 1 18 ? 65.802 30.077 -0.423 1.00 17.27 18 GLY C O 1
ATOM 4095 N N . ILE C 1 19 ? 66.241 29.757 1.771 1.00 15.07 19 ILE C N 1
ATOM 4096 C CA . ILE C 1 19 ? 67.406 28.919 1.518 1.00 15.04 19 ILE C CA 1
ATOM 4097 C C . ILE C 1 19 ? 66.999 27.682 0.684 1.00 14.28 19 ILE C C 1
ATOM 4098 O O . ILE C 1 19 ? 67.714 27.279 -0.241 1.00 14.56 19 ILE C O 1
ATOM 4103 N N . GLY C 1 20 ? 65.843 27.113 1.002 1.00 14.93 20 GLY C N 1
ATOM 4104 C CA . GLY C 1 20 ? 65.373 25.927 0.283 1.00 13.74 20 GLY C CA 1
ATOM 4105 C C . GLY C 1 20 ? 65.257 26.192 -1.221 1.00 14.80 20 GLY C C 1
ATOM 4106 O O . GLY C 1 20 ? 65.712 25.405 -2.041 1.00 15.85 20 GLY C O 1
ATOM 4107 N N . TYR C 1 21 ? 64.678 27.328 -1.586 1.00 15.76 21 TYR C N 1
ATOM 4108 C CA . TYR C 1 21 ? 64.533 27.680 -2.993 1.00 16.41 21 TYR C CA 1
ATOM 4109 C C . TYR C 1 21 ? 65.881 28.055 -3.632 1.00 16.39 21 TYR C C 1
ATOM 4110 O O . TYR C 1 21 ? 66.121 27.710 -4.780 1.00 16.81 21 TYR C O 1
ATOM 4119 N N . ALA C 1 22 ? 66.761 28.755 -2.899 1.00 15.19 22 ALA C N 1
ATOM 4120 C CA . ALA C 1 22 ? 68.115 28.952 -3.413 1.00 16.05 22 ALA C CA 1
ATOM 4121 C C . ALA C 1 22 ? 68.766 27.616 -3.736 1.00 16.12 22 ALA C C 1
ATOM 4122 O O . ALA C 1 22 ? 69.480 27.466 -4.740 1.00 17.24 22 ALA C O 1
ATOM 4124 N N . ALA C 1 23 ? 68.542 26.620 -2.887 1.00 14.83 23 ALA C N 1
ATOM 4125 C CA . ALA C 1 23 ? 69.061 25.281 -3.144 1.00 15.48 23 ALA C CA 1
ATOM 4126 C C . ALA C 1 23 ? 68.450 24.675 -4.392 1.00 14.68 23 ALA C C 1
ATOM 4127 O O . ALA C 1 23 ? 69.133 24.044 -5.174 1.00 17.87 23 ALA C O 1
ATOM 4129 N N . VAL C 1 24 ? 67.143 24.819 -4.553 1.00 15.07 24 VAL C N 1
ATOM 4130 C CA . VAL C 1 24 ? 66.468 24.334 -5.767 1.00 16.97 24 VAL C CA 1
ATOM 4131 C C . VAL C 1 24 ? 67.171 24.926 -6.991 1.00 16.91 24 VAL C C 1
ATOM 4132 O O . VAL C 1 24 ? 67.506 24.188 -7.917 1.00 18.19 24 VAL C O 1
ATOM 4136 N N . GLN C 1 25 ? 67.359 26.245 -7.001 1.00 18.60 25 GLN C N 1
ATOM 4137 C CA . GLN C 1 25 ? 68.006 26.890 -8.138 1.00 19.02 25 GLN C CA 1
ATOM 4138 C C . GLN C 1 25 ? 69.425 26.382 -8.356 1.00 17.89 25 GLN C C 1
ATOM 4139 O O . GLN C 1 25 ? 69.802 26.087 -9.488 1.00 20.27 25 GLN C O 1
ATOM 4145 N N . ALA C 1 26 ? 70.179 26.220 -7.271 1.00 18.24 26 ALA C N 1
ATOM 4146 C CA . ALA C 1 26 ? 71.556 25.774 -7.381 1.00 20.24 26 ALA C CA 1
ATOM 4147 C C . ALA C 1 26 ? 71.615 24.361 -7.959 1.00 20.07 26 ALA C C 1
ATOM 4148 O O . ALA C 1 26 ? 72.411 24.070 -8.860 1.00 20.51 26 ALA C O 1
ATOM 4150 N N . PHE C 1 27 ? 70.780 23.470 -7.435 1.00 19.62 27 PHE C N 1
ATOM 4151 C CA . PHE C 1 27 ? 70.776 22.089 -7.922 1.00 19.54 27 PHE C CA 1
ATOM 4152 C C . PHE C 1 27 ? 70.277 21.967 -9.374 1.00 19.22 27 PHE C C 1
ATOM 4153 O O . PHE C 1 27 ? 70.846 21.213 -10.153 1.00 19.61 27 PHE C O 1
ATOM 4161 N N . LEU C 1 28 ? 69.233 22.689 -9.718 1.00 18.56 28 LEU C N 1
ATOM 4162 C CA . LEU C 1 28 ? 68.772 22.678 -11.109 1.00 18.54 28 LEU C CA 1
ATOM 4163 C C . LEU C 1 28 ? 69.869 23.198 -12.034 1.00 21.22 28 LEU C C 1
ATOM 4164 O O . LEU C 1 28 ? 70.060 22.671 -13.137 1.00 22.47 28 LEU C O 1
ATOM 4169 N N . GLY C 1 29 ? 70.612 24.201 -11.574 1.00 19.68 29 GLY C N 1
ATOM 4170 C CA . GLY C 1 29 ? 71.733 24.726 -12.333 1.00 21.54 29 GLY C CA 1
ATOM 4171 C C . GLY C 1 29 ? 72.840 23.720 -12.582 1.00 24.53 29 GLY C C 1
ATOM 4172 O O . GLY C 1 29 ? 73.605 23.854 -13.531 1.00 28.52 29 GLY C O 1
ATOM 4173 N N . GLN C 1 30 ? 72.951 22.730 -11.692 1.00 23.26 30 GLN C N 1
ATOM 4174 C CA . GLN C 1 30 ? 73.897 21.634 -11.851 1.00 22.35 30 GLN C CA 1
ATOM 4175 C C . GLN C 1 30 ? 73.286 20.436 -12.579 1.00 22.19 30 GLN C C 1
ATOM 4176 O O . GLN C 1 30 ? 73.886 19.377 -12.662 1.00 24.51 30 GLN C O 1
ATOM 4182 N N . GLN C 1 31 ? 72.095 20.618 -13.138 1.00 21.86 31 GLN C N 1
ATOM 4183 C CA . GLN C 1 31 ? 71.366 19.571 -13.878 1.00 21.40 31 GLN C CA 1
ATOM 4184 C C . GLN C 1 31 ? 71.016 18.361 -13.008 1.00 21.60 31 GLN C C 1
ATOM 4185 O O . GLN C 1 31 ? 70.880 17.229 -13.510 1.00 23.78 31 GLN C O 1
ATOM 4191 N N . ALA C 1 32 ? 70.838 18.601 -11.707 1.00 22.11 32 ALA C N 1
ATOM 4192 C CA . ALA C 1 32 ? 70.219 17.611 -10.840 1.00 21.56 32 ALA C CA 1
ATOM 4193 C C . ALA C 1 32 ? 68.704 17.691 -10.982 1.00 20.36 32 ALA C C 1
ATOM 4194 O O . ALA C 1 32 ? 68.145 18.752 -11.285 1.00 23.56 32 ALA C O 1
ATOM 4196 N N . ASN C 1 33 ? 68.048 16.558 -10.751 1.00 19.70 33 ASN C N 1
ATOM 4197 C CA . ASN C 1 33 ? 66.586 16.522 -10.599 1.00 20.31 33 ASN C CA 1
ATOM 4198 C C . ASN C 1 33 ? 66.255 16.915 -9.169 1.00 20.47 33 ASN C C 1
ATOM 4199 O O . ASN C 1 33 ? 66.908 16.458 -8.233 1.00 21.50 33 ASN C O 1
ATOM 4204 N N . VAL C 1 34 ? 65.240 17.759 -9.015 1.00 20.28 34 VAL C N 1
ATOM 4205 C CA . VAL C 1 34 ? 64.902 18.298 -7.693 1.00 18.19 34 VAL C CA 1
ATOM 4206 C C . VAL C 1 34 ? 63.409 18.050 -7.420 1.00 17.92 34 VAL C C 1
ATOM 4207 O O . VAL C 1 34 ? 62.528 18.329 -8.260 1.00 20.53 34 VAL C O 1
ATOM 4211 N N . VAL C 1 35 ? 63.156 17.444 -6.264 1.00 18.89 35 VAL C N 1
ATOM 4212 C CA . VAL C 1 35 ? 61.795 17.290 -5.783 1.00 17.63 35 VAL C CA 1
ATOM 4213 C C . VAL C 1 35 ? 61.646 18.159 -4.560 1.00 17.50 35 VAL C C 1
ATOM 4214 O O . VAL C 1 35 ? 62.398 18.018 -3.607 1.00 17.20 35 VAL C O 1
ATOM 4218 N N . VAL C 1 36 ? 60.688 19.075 -4.597 1.00 17.85 36 VAL C N 1
ATOM 4219 C CA . VAL C 1 36 ? 60.416 19.966 -3.475 1.00 17.22 36 VAL C CA 1
ATOM 4220 C C . VAL C 1 36 ? 59.232 19.466 -2.690 1.00 16.19 36 VAL C C 1
ATOM 4221 O O . VAL C 1 36 ? 58.150 19.254 -3.260 1.00 18.11 36 VAL C O 1
ATOM 4225 N N . ALA C 1 37 ? 59.466 19.225 -1.395 1.00 16.70 37 ALA C N 1
ATOM 4226 C CA . ALA C 1 37 ? 58.391 18.844 -0.487 1.00 16.32 37 ALA C CA 1
ATOM 4227 C C . ALA C 1 37 ? 58.151 20.037 0.437 1.00 17.86 37 ALA C C 1
ATOM 4228 O O . ALA C 1 37 ? 59.026 20.401 1.230 1.00 18.40 37 ALA C O 1
ATOM 4230 N N . ASP C 1 38 ? 56.990 20.670 0.305 1.00 19.20 38 ASP C N 1
ATOM 4231 C CA . ASP C 1 38 ? 56.727 21.884 1.102 1.00 17.98 38 ASP C CA 1
ATOM 4232 C C . ASP C 1 38 ? 55.216 21.988 1.297 1.00 18.83 38 ASP C C 1
ATOM 4233 O O . ASP C 1 38 ? 54.420 21.322 0.605 1.00 20.14 38 ASP C O 1
ATOM 4238 N N . ILE C 1 39 ? 54.832 22.785 2.277 1.00 20.73 39 ILE C N 1
ATOM 4239 C CA . ILE C 1 39 ? 53.473 22.718 2.806 1.00 23.99 39 ILE C CA 1
ATOM 4240 C C . ILE C 1 39 ? 52.434 23.522 2.023 1.00 20.99 39 ILE C C 1
ATOM 4241 O O . ILE C 1 39 ? 51.256 23.220 2.100 1.00 26.24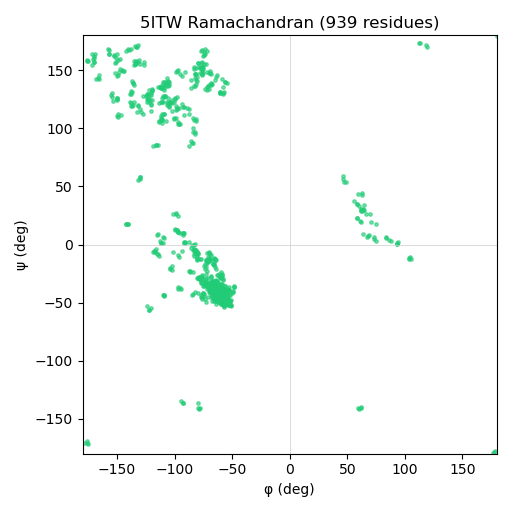 39 ILE C O 1
ATOM 4246 N N . ASP C 1 40 ? 52.868 24.538 1.285 1.00 22.73 40 ASP C N 1
ATOM 4247 C CA . ASP C 1 40 ? 51.912 25.460 0.628 1.00 24.37 40 ASP C CA 1
ATOM 4248 C C . ASP C 1 40 ? 51.759 25.086 -0.856 1.00 22.99 40 ASP C C 1
ATOM 4249 O O . ASP C 1 40 ? 52.682 25.306 -1.637 1.00 22.21 40 ASP C O 1
ATOM 4254 N N . GLU C 1 41 ? 50.608 24.523 -1.217 1.00 23.36 41 GLU C N 1
ATOM 4255 C CA . GLU C 1 41 ? 50.373 24.033 -2.577 1.00 24.27 41 GLU C CA 1
ATOM 4256 C C . GLU C 1 41 ? 50.440 25.142 -3.633 1.00 24.18 41 GLU C C 1
ATOM 4257 O O . GLU C 1 41 ? 51.108 24.996 -4.654 1.00 26.91 41 GLU C O 1
ATOM 4263 N N . ALA C 1 42 ? 49.785 26.261 -3.368 1.00 25.58 42 ALA C N 1
ATOM 4264 C CA . ALA C 1 42 ? 49.817 27.394 -4.319 1.00 28.48 42 ALA C CA 1
ATOM 4265 C C . ALA C 1 42 ? 51.239 27.893 -4.555 1.00 27.43 42 ALA C C 1
ATOM 4266 O O . ALA C 1 42 ? 51.635 28.166 -5.686 1.00 26.00 42 ALA C O 1
ATOM 4268 N N . GLN C 1 43 ? 52.012 28.002 -3.481 1.00 24.85 43 GLN C N 1
ATOM 4269 C CA . GLN C 1 43 ? 53.391 28.459 -3.571 1.00 22.89 43 GLN C CA 1
ATOM 4270 C C . GLN C 1 43 ? 54.211 27.465 -4.407 1.00 23.18 43 GLN C C 1
ATOM 4271 O O . GLN C 1 43 ? 54.995 27.863 -5.257 1.00 21.93 43 GLN C O 1
ATOM 4277 N N . GLY C 1 44 ? 54.026 26.167 -4.159 1.00 22.19 44 GLY C N 1
ATOM 4278 C CA . GLY C 1 44 ? 54.764 25.159 -4.899 1.00 21.94 44 GLY C CA 1
ATOM 4279 C C . GLY C 1 44 ? 54.406 25.145 -6.383 1.00 23.06 44 GLY C C 1
ATOM 4280 O O . GLY C 1 44 ? 55.299 25.076 -7.237 1.00 22.55 44 GLY C O 1
ATOM 4281 N N . GLU C 1 45 ? 53.119 25.259 -6.689 1.00 24.02 45 GLU C N 1
ATOM 4282 C CA . GLU C 1 45 ? 52.680 25.247 -8.075 1.00 25.69 45 GLU C CA 1
ATOM 4283 C C . GLU C 1 45 ? 53.177 26.500 -8.800 1.00 25.42 45 GLU C C 1
ATOM 4284 O O . GLU C 1 45 ? 53.622 26.419 -9.931 1.00 27.49 45 GLU C O 1
ATOM 4286 N N . ALA C 1 46 ? 53.170 27.644 -8.118 1.00 23.45 46 ALA C N 1
ATOM 4287 C CA . ALA C 1 46 ? 53.723 28.870 -8.709 1.00 24.21 46 ALA C CA 1
ATOM 4288 C C . ALA C 1 46 ? 55.216 28.735 -9.002 1.00 24.46 46 ALA C C 1
ATOM 4289 O O . ALA C 1 46 ? 55.689 29.187 -10.045 1.00 25.17 46 ALA C O 1
ATOM 4291 N N . MET C 1 47 ? 55.955 28.095 -8.098 1.00 23.02 47 MET C N 1
ATOM 4292 C CA . MET C 1 47 ? 57.374 27.855 -8.318 1.00 24.22 47 MET C CA 1
ATOM 4293 C C . MET C 1 47 ? 57.580 27.011 -9.562 1.00 20.98 47 MET C C 1
ATOM 4294 O O . MET C 1 47 ? 58.432 27.296 -10.382 1.00 22.15 47 MET C O 1
ATOM 4299 N N . VAL C 1 48 ? 56.827 25.925 -9.660 1.00 23.10 48 VAL C N 1
ATOM 4300 C CA . VAL C 1 48 ? 56.962 25.036 -10.821 1.00 22.94 48 VAL C CA 1
ATOM 4301 C C . VAL C 1 48 ? 56.631 25.756 -12.139 1.00 24.67 48 VAL C C 1
ATOM 4302 O O . VAL C 1 48 ? 57.350 25.640 -13.126 1.00 25.40 48 VAL C O 1
ATOM 4306 N N . ARG C 1 49 ? 55.587 26.559 -12.125 1.00 26.16 49 ARG C N 1
ATOM 4307 C CA . ARG C 1 49 ? 55.196 27.280 -13.341 1.00 26.55 49 ARG C CA 1
ATOM 4308 C C . ARG C 1 49 ? 56.295 28.287 -13.767 1.00 26.32 49 ARG C C 1
ATOM 4309 O O . ARG C 1 49 ? 56.686 28.361 -14.934 1.00 31.61 49 ARG C O 1
ATOM 4317 N N . LYS C 1 50 ? 56.873 28.977 -12.792 1.00 25.59 50 LYS C N 1
ATOM 4318 C CA . LYS C 1 50 ? 57.953 29.944 -13.034 1.00 27.53 50 LYS C CA 1
ATOM 4319 C C . LYS C 1 50 ? 59.227 29.280 -13.535 1.00 24.71 50 LYS C C 1
ATOM 4320 O O . LYS C 1 50 ? 59.875 29.793 -14.441 1.00 29.13 50 LYS C O 1
ATOM 4326 N N . GLU C 1 51 ? 59.627 28.176 -12.897 1.00 25.23 51 GLU C N 1
ATOM 4327 C CA . GLU C 1 51 ? 60.921 27.550 -13.238 1.00 27.38 51 GLU C CA 1
ATOM 4328 C C . GLU C 1 51 ? 60.831 26.889 -14.611 1.00 26.40 51 GLU C C 1
ATOM 4329 O O . GLU C 1 51 ? 61.818 26.863 -15.346 1.00 27.27 51 GLU C O 1
ATOM 4335 N N . ASN C 1 52 ? 59.649 26.353 -14.937 1.00 26.16 52 ASN C N 1
ATOM 4336 C CA . ASN C 1 52 ? 59.394 25.718 -16.237 1.00 25.87 52 ASN C CA 1
ATOM 4337 C C . ASN C 1 52 ? 60.531 24.757 -16.599 1.00 28.53 52 ASN C C 1
ATOM 4338 O O . ASN C 1 52 ? 61.155 24.867 -17.647 1.00 32.02 52 ASN C O 1
ATOM 4343 N N . ASN C 1 53 ? 60.808 23.834 -15.684 1.00 24.75 53 ASN C N 1
ATOM 4344 C CA . ASN C 1 53 ? 61.956 22.961 -15.800 1.00 24.10 53 ASN C CA 1
ATOM 4345 C C . ASN C 1 53 ? 61.521 21.529 -15.542 1.00 22.44 53 ASN C C 1
ATOM 4346 O O . ASN C 1 53 ? 61.043 21.222 -14.448 1.00 23.40 53 ASN C O 1
ATOM 4351 N N . ASP C 1 54 ? 61.705 20.657 -16.527 1.00 23.77 54 ASP C N 1
ATOM 4352 C CA . ASP C 1 54 ? 61.280 19.257 -16.395 1.00 22.15 54 ASP C CA 1
ATOM 4353 C C . ASP C 1 54 ? 62.055 18.494 -15.324 1.00 20.93 54 ASP C C 1
ATOM 4354 O O . ASP C 1 54 ? 61.660 17.384 -14.968 1.00 25.32 54 ASP C O 1
ATOM 4359 N N . ARG C 1 55 ? 63.161 19.061 -14.836 1.00 21.06 55 ARG C N 1
ATOM 4360 C CA . ARG C 1 55 ? 63.919 18.451 -13.760 1.00 20.54 55 ARG C CA 1
ATOM 4361 C C . ARG C 1 55 ? 63.368 18.807 -12.389 1.00 20.67 55 ARG C C 1
ATOM 4362 O O . ARG C 1 55 ? 63.907 18.366 -11.384 1.00 21.45 55 ARG C O 1
ATOM 4370 N N . LEU C 1 56 ? 62.299 19.606 -12.334 1.00 20.34 56 LEU C N 1
ATOM 4371 C CA . LEU C 1 56 ? 61.709 20.018 -11.065 1.00 19.61 56 LEU C CA 1
ATOM 4372 C C . LEU C 1 56 ? 60.321 19.399 -10.867 1.00 21.91 56 LEU C C 1
ATOM 4373 O O . LEU C 1 56 ? 59.486 19.415 -11.768 1.00 24.53 56 LEU C O 1
ATOM 4378 N N . HIS C 1 57 ? 60.095 18.894 -9.646 1.00 19.36 57 HIS C N 1
ATOM 4379 C CA . HIS C 1 57 ? 58.781 18.366 -9.298 1.00 18.92 57 HIS C CA 1
ATOM 4380 C C . HIS C 1 57 ? 58.429 18.883 -7.898 1.00 17.92 57 HIS C C 1
ATOM 4381 O O . HIS C 1 57 ? 59.266 18.893 -7.016 1.00 21.41 57 HIS C O 1
ATOM 4388 N N . PHE C 1 58 ? 57.170 19.268 -7.724 1.00 18.46 58 PHE C N 1
ATOM 4389 C CA . PHE C 1 58 ? 56.684 19.703 -6.416 1.00 20.41 58 PHE C CA 1
ATOM 4390 C C . PHE C 1 58 ? 55.681 18.677 -5.885 1.00 20.50 58 PHE C C 1
ATOM 4391 O O . PHE C 1 58 ? 54.780 18.230 -6.617 1.00 22.04 58 PHE C O 1
ATOM 4399 N N . VAL C 1 59 ? 55.845 18.335 -4.608 1.00 20.09 59 VAL C N 1
ATOM 4400 C CA . VAL C 1 59 ? 54.870 17.498 -3.935 1.00 18.83 59 VAL C CA 1
ATOM 4401 C C . VAL C 1 59 ? 54.472 18.161 -2.598 1.00 17.32 59 VAL C C 1
ATOM 4402 O O . VAL C 1 59 ? 55.284 18.319 -1.688 1.00 18.96 59 VAL C O 1
ATOM 4406 N N . GLN C 1 60 ? 53.206 18.521 -2.484 1.00 20.68 60 GLN C N 1
ATOM 4407 C CA . GLN C 1 60 ? 52.752 19.114 -1.225 1.00 20.16 60 GLN C CA 1
ATOM 4408 C C . GLN C 1 60 ? 52.949 18.131 -0.079 1.00 20.89 60 GLN C C 1
ATOM 4409 O O . GLN C 1 60 ? 52.564 16.969 -0.185 1.00 20.75 60 GLN C O 1
ATOM 4415 N N . THR C 1 61 ? 53.556 18.605 0.995 1.00 18.91 61 THR C N 1
ATOM 4416 C CA . THR C 1 61 ? 53.951 17.739 2.101 1.00 19.31 61 THR C CA 1
ATOM 4417 C C . THR C 1 61 ? 53.922 18.513 3.416 1.00 20.15 61 THR C C 1
ATOM 4418 O O . THR C 1 61 ? 54.573 19.542 3.533 1.00 19.70 61 THR C O 1
ATOM 4422 N N . ASP C 1 62 ? 53.186 17.981 4.390 1.00 19.13 62 ASP C N 1
ATOM 4423 C CA . ASP C 1 62 ? 53.290 18.386 5.797 1.00 19.72 62 ASP C CA 1
ATOM 4424 C C . ASP C 1 62 ? 54.212 17.384 6.472 1.00 18.49 62 ASP C C 1
ATOM 4425 O O . ASP C 1 62 ? 53.814 16.250 6.726 1.00 20.04 62 ASP C O 1
ATOM 4430 N N . ILE C 1 63 ? 55.450 17.788 6.769 1.00 19.18 63 ILE C N 1
ATOM 4431 C CA . ILE C 1 63 ? 56.450 16.819 7.266 1.00 20.87 63 ILE C CA 1
ATOM 4432 C C . ILE C 1 63 ? 56.189 16.348 8.678 1.00 20.12 63 ILE C C 1
ATOM 4433 O O . ILE C 1 63 ? 56.863 15.436 9.150 1.00 23.05 63 ILE C O 1
ATOM 4438 N N . THR C 1 64 ? 55.220 16.944 9.349 1.00 20.38 64 THR C N 1
ATOM 4439 C CA . THR C 1 64 ? 54.858 16.423 10.659 1.00 23.81 64 THR C CA 1
ATOM 4440 C C . THR C 1 64 ? 53.914 15.212 10.574 1.00 23.29 64 THR C C 1
ATOM 4441 O O . THR C 1 64 ? 53.639 14.604 11.594 1.00 26.26 64 THR C O 1
ATOM 4445 N N . ASP C 1 65 ? 53.445 14.897 9.370 1.00 21.08 65 ASP C N 1
ATOM 4446 C CA . ASP C 1 65 ? 52.573 13.761 9.114 1.00 21.05 65 ASP C CA 1
ATOM 4447 C C . ASP C 1 65 ? 53.386 12.650 8.444 1.00 18.63 65 ASP C C 1
ATOM 4448 O O . ASP C 1 65 ? 53.987 12.851 7.381 1.00 20.21 65 ASP C O 1
ATOM 4453 N N . GLU C 1 66 ? 53.471 11.496 9.096 1.00 19.33 66 GLU C N 1
ATOM 4454 C CA . GLU C 1 66 ? 54.355 10.447 8.585 1.00 20.40 66 GLU C CA 1
ATOM 4455 C C . GLU C 1 66 ? 53.936 9.965 7.183 1.00 19.89 66 GLU C C 1
ATOM 4456 O O . GLU C 1 66 ? 54.795 9.728 6.325 1.00 20.13 66 GLU C O 1
ATOM 4462 N N . ALA C 1 67 ? 52.632 9.802 6.962 1.00 22.24 67 ALA C N 1
ATOM 4463 C CA . ALA C 1 67 ? 52.147 9.384 5.641 1.00 22.93 67 ALA C CA 1
ATOM 4464 C C . ALA C 1 67 ? 52.586 10.382 4.556 1.00 22.71 67 ALA C C 1
ATOM 4465 O O . ALA C 1 67 ? 52.974 9.974 3.459 1.00 23.20 67 ALA C O 1
ATOM 4467 N N . ALA C 1 68 ? 52.565 11.676 4.872 1.00 21.97 68 ALA C N 1
ATOM 4468 C CA . ALA C 1 68 ? 52.997 12.688 3.896 1.00 21.30 68 ALA C CA 1
ATOM 4469 C C . ALA C 1 68 ? 54.485 12.590 3.619 1.00 19.81 68 ALA C C 1
ATOM 4470 O O . ALA C 1 68 ? 54.934 12.758 2.485 1.00 20.32 68 ALA C O 1
ATOM 4472 N N . CYS C 1 69 ? 55.281 12.340 4.661 1.00 19.25 69 CYS C N 1
ATOM 4473 C CA . CYS C 1 69 ? 56.723 12.125 4.463 1.00 18.06 69 CYS C CA 1
ATOM 4474 C C . CYS C 1 69 ? 56.993 10.917 3.554 1.00 19.02 69 CYS C C 1
ATOM 4475 O O . CYS C 1 69 ? 57.822 10.975 2.630 1.00 20.02 69 CYS C O 1
ATOM 4478 N N . GLN C 1 70 ? 56.338 9.803 3.845 1.00 20.52 70 GLN C N 1
ATOM 4479 C CA . GLN C 1 70 ? 56.467 8.611 3.003 1.00 21.67 70 GLN C CA 1
ATOM 4480 C C . GLN C 1 70 ? 56.101 8.928 1.545 1.00 23.88 70 GLN C C 1
ATOM 4481 O O . GLN C 1 70 ? 56.819 8.547 0.609 1.00 23.02 70 GLN C O 1
ATOM 4487 N N . HIS C 1 71 ? 55.000 9.660 1.373 1.00 22.09 71 HIS C N 1
ATOM 4488 C CA . HIS C 1 71 ? 54.541 10.013 0.036 1.00 21.92 71 HIS C CA 1
ATOM 4489 C C . HIS C 1 71 ? 55.530 10.910 -0.721 1.00 23.60 71 HIS C C 1
ATOM 4490 O O . HIS C 1 71 ? 55.745 10.753 -1.920 1.00 24.11 71 HIS C O 1
ATOM 4497 N N . ALA C 1 72 ? 56.190 11.816 -0.000 1.00 20.61 72 ALA C N 1
ATOM 4498 C CA . ALA C 1 72 ? 57.208 12.668 -0.628 1.00 19.64 72 ALA C CA 1
ATOM 4499 C C . ALA C 1 72 ? 58.386 11.855 -1.144 1.00 19.86 72 ALA C C 1
ATOM 4500 O O . ALA C 1 72 ? 58.887 12.069 -2.258 1.00 20.28 72 ALA C O 1
ATOM 4502 N N . VAL C 1 73 ? 58.863 10.922 -0.324 1.00 21.26 73 VAL C N 1
ATOM 4503 C CA . VAL C 1 73 ? 59.973 10.075 -0.728 1.00 19.78 73 VAL C CA 1
ATOM 4504 C C . VAL C 1 73 ? 59.581 9.211 -1.933 1.00 19.42 73 VAL C C 1
ATOM 4505 O O . VAL C 1 73 ? 60.303 9.135 -2.926 1.00 20.27 73 VAL C O 1
ATOM 4509 N N . GLU C 1 74 ? 58.404 8.599 -1.853 1.00 23.56 74 GLU C N 1
ATOM 4510 C CA . GLU C 1 74 ? 57.887 7.813 -2.961 1.00 24.80 74 GLU C CA 1
ATOM 4511 C C . GLU C 1 74 ? 57.745 8.616 -4.258 1.00 24.98 74 GLU C C 1
ATOM 4512 O O . GLU C 1 74 ? 58.054 8.119 -5.350 1.00 28.43 74 GLU C O 1
ATOM 4518 N N A SER C 1 75 ? 57.297 9.861 -4.134 0.38 23.13 75 SER C N 1
ATOM 4519 N N B SER C 1 75 ? 57.255 9.841 -4.144 0.62 23.91 75 SER C N 1
ATOM 4520 C CA A SER C 1 75 ? 57.190 10.758 -5.281 0.38 21.08 75 SER C CA 1
ATOM 4521 C CA B SER C 1 75 ? 57.107 10.699 -5.315 0.62 19.65 75 SER C CA 1
ATOM 4522 C C A SER C 1 75 ? 58.516 10.968 -5.978 0.38 21.80 75 SER C C 1
ATOM 4523 C C B SER C 1 75 ? 58.486 10.958 -5.978 0.62 20.17 75 SER C C 1
ATOM 4524 O O A SER C 1 75 ? 58.598 10.962 -7.201 0.38 28.33 75 SER C O 1
ATOM 4525 O O B SER C 1 75 ? 58.570 10.925 -7.200 0.62 25.37 75 SER C O 1
ATOM 4530 N N . ALA C 1 76 ? 59.569 11.172 -5.199 1.00 21.71 76 ALA C N 1
ATOM 4531 C CA . ALA C 1 76 ? 60.906 11.346 -5.796 1.00 24.54 76 ALA C CA 1
ATOM 4532 C C . ALA C 1 76 ? 61.304 10.097 -6.554 1.00 28.03 76 ALA C C 1
ATOM 4533 O O . ALA C 1 76 ? 61.767 10.145 -7.699 1.00 29.62 76 ALA C O 1
ATOM 4535 N N . VAL C 1 77 ? 61.141 8.958 -5.890 1.00 26.82 77 VAL C N 1
ATOM 4536 C CA . VAL C 1 77 ? 61.534 7.679 -6.500 1.00 27.75 77 VAL C CA 1
ATOM 4537 C C . VAL C 1 77 ? 60.713 7.401 -7.787 1.00 28.41 77 VAL C C 1
ATOM 4538 O O . VAL C 1 77 ? 61.236 6.963 -8.833 1.00 48.95 77 VAL C O 1
ATOM 4542 N N . HIS C 1 78 ? 59.408 7.606 -7.705 1.00 33.06 78 HIS C N 1
ATOM 4543 C CA . HIS C 1 78 ? 58.549 7.327 -8.842 1.00 34.66 78 HIS C CA 1
ATOM 4544 C C . HIS C 1 78 ? 58.792 8.317 -9.995 1.00 30.29 78 HIS C C 1
ATOM 4545 O O . HIS C 1 78 ? 58.745 7.938 -11.176 1.00 37.78 78 HIS C O 1
ATOM 4547 N N . THR C 1 79 ? 59.053 9.578 -9.676 1.00 30.62 79 THR C N 1
ATOM 4548 C CA . THR C 1 79 ? 59.177 10.612 -10.684 1.00 27.29 79 THR C CA 1
ATOM 4549 C C . THR C 1 79 ? 60.518 10.546 -11.418 1.00 24.97 79 THR C C 1
ATOM 4550 O O . THR C 1 79 ? 60.540 10.711 -12.656 1.00 30.93 79 THR C O 1
ATOM 4554 N N . PHE C 1 80 ? 61.612 10.373 -10.678 1.00 23.13 80 PHE C N 1
ATOM 4555 C CA . PHE C 1 80 ? 62.940 10.470 -11.270 1.00 25.09 80 PHE C CA 1
ATOM 4556 C C . PHE C 1 80 ? 63.725 9.176 -11.217 1.00 30.43 80 PHE C C 1
ATOM 4557 O O . PHE C 1 80 ? 64.825 9.118 -11.755 1.00 33.18 80 PHE C O 1
ATOM 4565 N N . GLY C 1 81 ? 63.163 8.148 -10.586 1.00 29.97 81 GLY C N 1
ATOM 4566 C CA . GLY C 1 81 ? 63.732 6.811 -10.641 1.00 37.54 81 GLY C CA 1
ATOM 4567 C C . GLY C 1 81 ? 64.483 6.358 -9.410 1.00 55.01 81 GLY C C 1
ATOM 4568 O O . GLY C 1 81 ? 64.798 5.185 -9.256 1.00 98.30 81 GLY C O 1
ATOM 4569 N N . GLY C 1 82 ? 64.777 7.279 -8.515 1.00 33.76 82 GLY C N 1
ATOM 4570 C CA . GLY C 1 82 ? 65.522 6.963 -7.340 1.00 30.88 82 GLY C CA 1
ATOM 4571 C C . GLY C 1 82 ? 65.576 8.204 -6.505 1.00 34.75 82 GLY C C 1
ATOM 4572 O O . GLY C 1 82 ? 64.942 9.237 -6.755 1.00 55.87 82 GLY C O 1
ATOM 4573 N N . LEU C 1 83 ? 66.379 8.108 -5.470 1.00 24.86 83 LEU C N 1
ATOM 4574 C CA . LEU C 1 83 ? 66.590 9.228 -4.537 1.00 22.67 83 LEU C CA 1
ATOM 4575 C C . LEU C 1 83 ? 68.013 9.131 -4.063 1.00 19.52 83 LEU C C 1
ATOM 4576 O O . LEU C 1 83 ? 68.364 8.218 -3.314 1.00 27.63 83 LEU C O 1
ATOM 4581 N N . ASP C 1 84 ? 68.825 10.104 -4.489 1.00 19.72 84 ASP C N 1
ATOM 4582 C CA . ASP C 1 84 ? 70.221 10.100 -4.178 1.00 18.49 84 ASP C CA 1
ATOM 4583 C C . ASP C 1 84 ? 70.526 10.938 -2.912 1.00 16.26 84 ASP C C 1
ATOM 4584 O O . ASP C 1 84 ? 71.402 10.577 -2.111 1.00 17.84 84 ASP C O 1
ATOM 4589 N N . VAL C 1 85 ? 69.823 12.052 -2.775 1.00 14.72 85 VAL C N 1
ATOM 4590 C CA . VAL C 1 85 ? 70.112 13.031 -1.699 1.00 13.87 85 VAL C CA 1
ATOM 4591 C C . VAL C 1 85 ? 68.802 13.538 -1.087 1.00 14.86 85 VAL C C 1
ATOM 4592 O O . VAL C 1 85 ? 67.886 13.954 -1.821 1.00 17.25 85 VAL C O 1
ATOM 4596 N N . LEU C 1 86 ? 68.713 13.495 0.245 1.00 13.52 86 LEU C N 1
ATOM 4597 C CA . LEU C 1 86 ? 67.641 14.139 0.962 1.00 13.92 86 LEU C CA 1
ATOM 4598 C C . LEU C 1 86 ? 68.236 15.332 1.669 1.00 12.93 86 LEU C C 1
ATOM 4599 O O . LEU C 1 86 ? 69.193 15.175 2.427 1.00 14.34 86 LEU C O 1
ATOM 4604 N N . ILE C 1 87 ? 67.624 16.500 1.464 1.00 12.93 87 ILE C N 1
ATOM 4605 C CA . ILE C 1 87 ? 67.961 17.729 2.193 1.00 11.80 87 ILE C CA 1
ATOM 4606 C C . ILE C 1 87 ? 66.804 18.059 3.093 1.00 12.38 87 ILE C C 1
ATOM 4607 O O . ILE C 1 87 ? 65.729 18.531 2.656 1.00 13.83 87 ILE C O 1
ATOM 4612 N N . ASN C 1 88 ? 67.016 17.846 4.388 1.00 12.76 88 ASN C N 1
ATOM 4613 C CA . ASN C 1 88 ? 66.050 18.227 5.410 1.00 12.19 88 ASN C CA 1
ATOM 4614 C C . ASN C 1 88 ? 66.272 19.683 5.789 1.00 11.83 88 ASN C C 1
ATOM 4615 O O . ASN C 1 88 ? 67.003 19.999 6.715 1.00 13.00 88 ASN C O 1
ATOM 4620 N N . ASN C 1 89 ? 65.595 20.551 5.046 1.00 12.79 89 ASN C N 1
ATOM 4621 C CA . ASN C 1 89 ? 65.744 21.982 5.258 1.00 12.19 89 ASN C CA 1
ATOM 4622 C C . ASN C 1 89 ? 64.599 22.655 5.988 1.00 13.63 89 ASN C C 1
ATOM 4623 O O . ASN C 1 89 ? 64.796 23.762 6.494 1.00 16.61 89 ASN C O 1
ATOM 4628 N N . ALA C 1 90 ? 63.416 22.067 6.002 1.00 14.16 90 ALA C N 1
ATOM 4629 C CA . ALA C 1 90 ? 62.263 22.691 6.638 1.00 15.98 90 ALA C CA 1
ATOM 4630 C C . ALA C 1 90 ? 62.540 23.017 8.101 1.00 16.85 90 ALA C C 1
ATOM 4631 O O . ALA C 1 90 ? 63.134 22.223 8.843 1.00 16.66 90 ALA C O 1
ATOM 4633 N N . GLY C 1 91 ? 62.056 24.168 8.511 1.00 15.44 91 GLY C N 1
ATOM 4634 C CA . GLY C 1 91 ? 62.209 24.620 9.879 1.00 16.40 91 GLY C CA 1
ATOM 4635 C C . GLY C 1 91 ? 61.360 25.848 10.131 1.00 16.60 91 GLY C C 1
ATOM 4636 O O . GLY C 1 91 ? 61.029 26.593 9.215 1.00 23.84 91 GLY C O 1
ATOM 4637 N N . ILE C 1 92 ? 61.049 26.065 11.399 1.00 12.94 92 ILE C N 1
ATOM 4638 C CA . ILE C 1 92 ? 60.370 27.244 11.837 1.00 13.23 92 ILE C CA 1
ATOM 4639 C C . ILE C 1 92 ? 61.045 27.818 13.059 1.00 13.53 92 ILE C C 1
ATOM 4640 O O . ILE C 1 92 ? 61.764 27.148 13.807 1.00 14.33 92 ILE C O 1
ATOM 4645 N N . GLU C 1 93 ? 60.803 29.117 13.255 1.00 15.13 93 GLU C N 1
ATOM 4646 C CA . GLU C 1 93 ? 61.280 29.878 14.417 1.00 16.21 93 GLU C CA 1
ATOM 4647 C C . GLU C 1 93 ? 60.080 30.457 15.136 1.00 17.16 93 GLU C C 1
ATOM 4648 O O . GLU C 1 93 ? 59.290 31.143 14.521 1.00 18.92 93 GLU C O 1
ATOM 4654 N N . ILE C 1 94 ? 59.945 30.164 16.429 1.00 19.39 94 ILE C N 1
ATOM 4655 C CA . ILE C 1 94 ? 59.002 30.895 17.291 1.00 17.85 94 ILE C CA 1
ATOM 4656 C C . ILE C 1 94 ? 59.861 31.535 18.390 1.00 17.37 94 ILE C C 1
ATOM 4657 O O . ILE C 1 94 ? 60.674 30.863 18.986 1.00 24.69 94 ILE C O 1
ATOM 4662 N N . VAL C 1 95 ? 59.606 32.827 18.650 1.00 16.61 95 VAL C N 1
ATOM 4663 C CA . VAL C 1 95 ? 60.347 33.626 19.627 1.00 15.78 95 VAL C CA 1
ATOM 4664 C C . VAL C 1 95 ? 59.557 33.672 20.934 1.00 15.77 95 VAL C C 1
ATOM 4665 O O . VAL C 1 95 ? 58.448 34.200 20.993 1.00 17.18 95 VAL C O 1
ATOM 4669 N N . ALA C 1 96 ? 60.133 33.111 21.987 1.00 13.24 96 ALA C N 1
ATOM 4670 C CA . ALA C 1 96 ? 59.509 33.098 23.305 1.00 13.49 96 ALA C CA 1
ATOM 4671 C C . ALA C 1 96 ? 60.529 32.657 24.332 1.00 12.27 96 ALA C C 1
ATOM 4672 O O . ALA C 1 96 ? 61.287 31.754 24.099 1.00 13.21 96 ALA C O 1
ATOM 4674 N N . PRO C 1 97 ? 60.491 33.259 25.524 1.00 12.98 97 PRO C N 1
ATOM 4675 C CA . PRO C 1 97 ? 61.361 32.777 26.616 1.00 12.82 97 PRO C CA 1
ATOM 4676 C C . PRO C 1 97 ? 60.811 31.506 27.216 1.00 11.65 97 PRO C C 1
ATOM 4677 O O . PRO C 1 97 ? 59.600 31.306 27.233 1.00 12.88 97 PRO C O 1
ATOM 4681 N N . ILE C 1 98 ? 61.698 30.674 27.724 1.00 11.33 98 ILE C N 1
ATOM 4682 C CA . ILE C 1 98 ? 61.244 29.413 28.335 1.00 11.09 98 ILE C CA 1
ATOM 4683 C C . ILE C 1 98 ? 60.176 29.635 29.398 1.00 11.16 98 ILE C C 1
ATOM 4684 O O . ILE C 1 98 ? 59.197 28.892 29.454 1.00 11.87 98 ILE C O 1
ATOM 4689 N N . HIS C 1 99 ? 60.343 30.623 30.267 1.00 10.58 99 HIS C N 1
ATOM 4690 C CA . HIS C 1 99 ? 59.445 30.774 31.384 1.00 11.61 99 HIS C CA 1
ATOM 4691 C C . HIS C 1 99 ? 58.040 31.242 30.986 1.00 11.46 99 HIS C C 1
ATOM 4692 O O . HIS C 1 99 ? 57.135 31.149 31.794 1.00 13.66 99 HIS C O 1
ATOM 4699 N N . GLU C 1 100 ? 57.860 31.671 29.725 1.00 11.15 100 GLU C N 1
ATOM 4700 C CA . GLU C 1 100 ? 56.552 32.045 29.196 1.00 13.22 100 GLU C CA 1
ATOM 4701 C C . GLU C 1 100 ? 56.038 31.205 28.056 1.00 13.48 100 GLU C C 1
ATOM 4702 O O . GLU C 1 100 ? 54.935 31.455 27.568 1.00 17.39 100 GLU C O 1
ATOM 4708 N N . MET C 1 101 ? 56.836 30.283 27.562 1.00 11.95 101 MET C N 1
ATOM 4709 C CA . MET C 1 101 ? 56.478 29.635 26.311 1.00 11.62 101 MET C CA 1
ATOM 4710 C C . MET C 1 101 ? 55.331 28.653 26.504 1.00 11.44 101 MET C C 1
ATOM 4711 O O . MET C 1 101 ? 55.325 27.842 27.430 1.00 12.05 101 MET C O 1
ATOM 4716 N N . GLU C 1 102 ? 54.365 28.724 25.599 1.00 12.08 102 GLU C N 1
ATOM 4717 C CA . GLU C 1 102 ? 53.254 27.776 25.575 1.00 12.24 102 GLU C CA 1
ATOM 4718 C C . GLU C 1 102 ? 53.769 26.403 25.133 1.00 12.27 102 GLU C C 1
ATOM 4719 O O . GLU C 1 102 ? 54.522 26.291 24.173 1.00 11.96 102 GLU C O 1
ATOM 4725 N N . LEU C 1 103 ? 53.297 25.356 25.806 1.00 11.94 103 LEU C N 1
ATOM 4726 C CA . LEU C 1 103 ? 53.636 23.980 25.425 1.00 12.00 103 LEU C CA 1
ATOM 4727 C C . LEU C 1 103 ? 53.294 23.740 23.960 1.00 12.06 103 LEU C C 1
ATOM 4728 O O . LEU C 1 103 ? 54.048 23.083 23.226 1.00 13.12 103 LEU C O 1
ATOM 4733 N N . SER C 1 104 ? 52.153 24.257 23.503 1.00 13.16 104 SER C N 1
ATOM 4734 C CA . SER C 1 104 ? 51.768 24.048 22.113 1.00 14.44 104 SER C CA 1
ATOM 4735 C C . SER C 1 104 ? 52.806 24.634 21.151 1.00 13.50 104 SER C C 1
ATOM 4736 O O . SER C 1 104 ? 53.062 24.058 20.076 1.00 14.52 104 SER C O 1
ATOM 4739 N N . ASP C 1 105 ? 53.377 25.788 21.499 1.00 12.33 105 ASP C N 1
ATOM 4740 C CA . ASP C 1 105 ? 54.393 26.421 20.661 1.00 12.29 105 ASP C CA 1
ATOM 4741 C C . ASP C 1 105 ? 55.722 25.641 20.689 1.00 10.96 105 ASP C C 1
ATOM 4742 O O . ASP C 1 105 ? 56.392 25.462 19.664 1.00 12.77 105 ASP C O 1
ATOM 4747 N N . TRP C 1 106 ? 56.140 25.238 21.886 1.00 11.20 106 TRP C N 1
ATOM 4748 C CA . TRP C 1 106 ? 57.324 24.358 22.050 1.00 11.67 106 TRP C CA 1
ATOM 4749 C C . TRP C 1 106 ? 57.162 23.136 21.114 1.00 12.48 106 TRP C C 1
ATOM 4750 O O . TRP C 1 106 ? 58.059 22.785 20.352 1.00 12.07 106 TRP C O 1
ATOM 4761 N N . ASN C 1 107 ? 56.008 22.470 21.230 1.00 12.47 107 ASN C N 1
ATOM 4762 C CA . ASN C 1 107 ? 55.767 21.266 20.450 1.00 14.76 107 ASN C CA 1
ATOM 4763 C C . ASN C 1 107 ? 55.814 21.548 18.939 1.00 14.65 107 ASN C C 1
ATOM 4764 O O . ASN C 1 107 ? 56.348 20.730 18.175 1.00 17.02 107 ASN C O 1
ATOM 4769 N N . LYS C 1 108 ? 55.259 22.686 18.505 1.00 14.56 108 LYS C N 1
ATOM 4770 C CA . LYS C 1 108 ? 55.294 23.037 17.062 1.00 15.51 108 LYS C CA 1
ATOM 4771 C C . LYS C 1 108 ? 56.734 23.122 16.562 1.00 13.97 108 LYS C C 1
ATOM 4772 O O . LYS C 1 108 ? 57.070 22.614 15.482 1.00 15.03 108 LYS C O 1
ATOM 4778 N N . VAL C 1 109 ? 57.586 23.803 17.323 1.00 12.80 109 VAL C N 1
ATOM 4779 C CA . VAL C 1 109 ? 58.964 23.981 16.898 1.00 13.01 109 VAL C CA 1
ATOM 4780 C C . VAL C 1 109 ? 59.658 22.625 16.791 1.00 12.82 109 VAL C C 1
ATOM 4781 O O . VAL C 1 109 ? 60.322 22.327 15.797 1.00 13.04 109 VAL C O 1
ATOM 4785 N N A LEU C 1 110 ? 59.503 21.803 17.824 0.51 11.69 110 LEU C N 1
ATOM 4786 N N B LEU C 1 110 ? 59.512 21.795 17.826 0.49 11.77 110 LEU C N 1
ATOM 4787 C CA A LEU C 1 110 ? 60.177 20.503 17.800 0.51 11.67 110 LEU C CA 1
ATOM 4788 C CA B LEU C 1 110 ? 60.174 20.481 17.803 0.49 12.16 110 LEU C CA 1
ATOM 4789 C C A LEU C 1 110 ? 59.589 19.585 16.705 0.51 11.09 110 LEU C C 1
ATOM 4790 C C B LEU C 1 110 ? 59.593 19.590 16.688 0.49 11.33 110 LEU C C 1
ATOM 4791 O O A LEU C 1 110 ? 60.323 18.836 16.056 0.51 12.10 110 LEU C O 1
ATOM 4792 O O B LEU C 1 110 ? 60.326 18.842 16.031 0.49 12.37 110 LEU C O 1
ATOM 4801 N N . GLN C 1 111 ? 58.280 19.656 16.493 1.00 13.13 111 GLN C N 1
ATOM 4802 C CA A GLN C 1 111 ? 57.622 18.814 15.501 0.54 13.54 111 GLN C CA 1
ATOM 4803 C CA B GLN C 1 111 ? 57.622 18.816 15.495 0.46 13.66 111 GLN C CA 1
ATOM 4804 C C . GLN C 1 111 ? 58.086 19.094 14.074 1.00 12.96 111 GLN C C 1
ATOM 4805 O O . GLN C 1 111 ? 58.375 18.164 13.298 1.00 14.67 111 GLN C O 1
ATOM 4816 N N . VAL C 1 112 ? 58.198 20.365 13.725 1.00 13.40 112 VAL C N 1
ATOM 4817 C CA . VAL C 1 112 ? 58.655 20.685 12.368 1.00 13.09 112 VAL C CA 1
ATOM 4818 C C . VAL C 1 112 ? 60.168 20.484 12.242 1.00 12.95 112 VAL C C 1
ATOM 4819 O O . VAL C 1 112 ? 60.652 19.883 11.279 1.00 14.44 112 VAL C O 1
ATOM 4823 N N . ASN C 1 113 ? 60.918 21.000 13.210 1.00 11.26 113 ASN C N 1
ATOM 4824 C CA . ASN C 1 113 ? 62.354 21.112 13.035 1.00 10.92 113 ASN C CA 1
ATOM 4825 C C . ASN C 1 113 ? 63.100 19.808 13.256 1.00 10.49 113 ASN C C 1
ATOM 4826 O O . ASN C 1 113 ? 64.187 19.611 12.711 1.00 12.04 113 ASN C O 1
ATOM 4831 N N . LEU C 1 114 ? 62.522 18.978 14.126 1.00 10.86 114 LEU C N 1
ATOM 4832 C CA . LEU C 1 114 ? 63.207 17.745 14.565 1.00 10.92 114 LEU C CA 1
ATOM 4833 C C . LEU C 1 114 ? 62.415 16.497 14.234 1.00 11.21 114 LEU C C 1
ATOM 4834 O O . LEU C 1 114 ? 62.900 15.618 13.526 1.00 12.34 114 LEU C O 1
ATOM 4839 N N . THR C 1 115 ? 61.165 16.424 14.669 1.00 11.78 115 THR C N 1
ATOM 4840 C CA . THR C 1 115 ? 60.377 15.224 14.345 1.00 12.98 115 THR C CA 1
ATOM 4841 C C . THR C 1 115 ? 60.190 15.048 12.839 1.00 11.90 115 THR C C 1
ATOM 4842 O O . THR C 1 115 ? 60.302 13.949 12.319 1.00 13.07 115 THR C O 1
ATOM 4846 N N . GLY C 1 116 ? 59.965 16.147 12.116 1.00 12.49 116 GLY C N 1
ATOM 4847 C CA . GLY C 1 116 ? 59.773 16.052 10.679 1.00 12.80 116 GLY C CA 1
ATOM 4848 C C . GLY C 1 116 ? 61.033 15.583 9.968 1.00 13.75 116 GLY C C 1
ATOM 4849 O O . GLY C 1 116 ? 60.977 14.831 8.984 1.00 14.17 116 GLY C O 1
ATOM 4850 N N . MET C 1 117 ? 62.183 16.013 10.488 1.00 12.89 117 MET C N 1
ATOM 4851 C CA . MET C 1 117 ? 63.461 15.547 9.980 1.00 13.55 117 MET C CA 1
ATOM 4852 C C . MET C 1 117 ? 63.626 14.028 10.227 1.00 12.97 117 MET C C 1
ATOM 4853 O O . MET C 1 117 ? 64.118 13.284 9.343 1.00 13.71 117 MET C O 1
ATOM 4858 N N . PHE C 1 118 ? 63.233 13.556 11.407 1.00 12.07 118 PHE C N 1
ATOM 4859 C CA . PHE C 1 118 ? 63.229 12.120 11.714 1.00 12.07 118 PHE C CA 1
ATOM 4860 C C . PHE C 1 118 ? 62.345 11.375 10.720 1.00 12.43 118 PHE C C 1
ATOM 4861 O O . PHE C 1 118 ? 62.791 10.378 10.127 1.00 14.11 118 PHE C O 1
ATOM 4869 N N . LEU C 1 119 ? 61.112 11.841 10.525 1.00 12.81 119 LEU C N 1
ATOM 4870 C CA . LEU C 1 119 ? 60.172 11.104 9.681 1.00 14.34 119 LEU C CA 1
ATOM 4871 C C . LEU C 1 119 ? 60.600 11.072 8.221 1.00 13.35 119 LEU C C 1
ATOM 4872 O O . LEU C 1 119 ? 60.512 10.020 7.560 1.00 15.78 119 LEU C O 1
ATOM 4877 N N . MET C 1 120 ? 61.084 12.203 7.716 1.00 13.84 120 MET C N 1
ATOM 4878 C CA . MET C 1 120 ? 61.582 12.226 6.326 1.00 13.58 120 MET C CA 1
ATOM 4879 C C . MET C 1 120 ? 62.785 11.293 6.184 1.00 14.29 120 MET C C 1
ATOM 4880 O O . MET C 1 120 ? 62.918 10.540 5.214 1.00 14.72 120 MET C O 1
ATOM 4885 N N . SER C 1 121 ? 63.693 11.358 7.155 1.00 12.93 121 SER C N 1
ATOM 4886 C CA . SER C 1 121 ? 64.887 10.550 7.106 1.00 12.67 121 SER C CA 1
ATOM 4887 C C . SER C 1 121 ? 64.556 9.060 7.198 1.00 13.58 121 SER C C 1
ATOM 4888 O O . SER C 1 121 ? 65.145 8.224 6.497 1.00 14.44 121 SER C O 1
ATOM 4891 N N . LYS C 1 122 ? 63.609 8.711 8.080 1.00 14.23 122 LYS C N 1
ATOM 4892 C CA . LYS C 1 122 ? 63.183 7.309 8.208 1.00 14.00 122 LYS C CA 1
ATOM 4893 C C . LYS C 1 122 ? 62.830 6.728 6.849 1.00 13.71 122 LYS C C 1
ATOM 4894 O O . LYS C 1 122 ? 63.269 5.649 6.484 1.00 16.63 122 LYS C O 1
ATOM 4900 N N . HIS C 1 123 ? 61.981 7.425 6.127 1.00 14.53 123 HIS C N 1
ATOM 4901 C CA . HIS C 1 123 ? 61.502 6.907 4.855 1.00 16.34 123 HIS C CA 1
ATOM 4902 C C . HIS C 1 123 ? 62.541 6.989 3.744 1.00 16.75 123 HIS C C 1
ATOM 4903 O O . HIS C 1 123 ? 62.636 6.114 2.884 1.00 17.46 123 HIS C O 1
ATOM 4910 N N . ALA C 1 124 ? 63.345 8.044 3.752 1.00 15.07 124 ALA C N 1
ATOM 4911 C CA . ALA C 1 124 ? 64.454 8.109 2.798 1.00 16.48 124 ALA C CA 1
ATOM 4912 C C . ALA C 1 124 ? 65.435 6.990 3.035 1.00 16.61 124 ALA C C 1
ATOM 4913 O O . ALA C 1 124 ? 65.937 6.372 2.081 1.00 17.20 124 ALA C O 1
ATOM 4915 N N . LEU C 1 125 ? 65.706 6.699 4.304 1.00 15.89 125 LEU C N 1
ATOM 4916 C CA . LEU C 1 125 ? 66.653 5.621 4.624 1.00 14.99 125 LEU C CA 1
ATOM 4917 C C . LEU C 1 125 ? 66.178 4.245 4.152 1.00 15.88 125 LEU C C 1
ATOM 4918 O O . LEU C 1 125 ? 66.982 3.440 3.732 1.00 17.31 125 LEU C O 1
ATOM 4923 N N . LYS C 1 126 ? 64.883 3.980 4.239 1.00 17.29 126 LYS C N 1
ATOM 4924 C CA . LYS C 1 126 ? 64.369 2.697 3.721 1.00 17.78 126 LYS C CA 1
ATOM 4925 C C . LYS C 1 126 ? 64.746 2.558 2.253 1.00 16.89 126 LYS C C 1
ATOM 4926 O O . LYS C 1 126 ? 65.200 1.502 1.829 1.00 22.01 126 LYS C O 1
ATOM 4932 N N . HIS C 1 127 ? 64.609 3.648 1.493 1.00 20.24 127 HIS C N 1
ATOM 4933 C CA . HIS C 1 127 ? 64.975 3.618 0.089 1.00 18.91 127 HIS C CA 1
ATOM 4934 C C . HIS C 1 127 ? 66.496 3.483 -0.119 1.00 17.70 127 HIS C C 1
ATOM 4935 O O . HIS C 1 127 ? 66.971 2.662 -0.920 1.00 21.24 127 HIS C O 1
ATOM 4942 N N . MET C 1 128 ? 67.252 4.255 0.653 1.00 16.52 128 MET C N 1
ATOM 4943 C CA . MET C 1 128 ? 68.696 4.288 0.491 1.00 16.04 128 MET C CA 1
ATOM 4944 C C . MET C 1 128 ? 69.380 2.985 0.892 1.00 16.43 128 MET C C 1
ATOM 4945 O O . MET C 1 128 ? 70.409 2.609 0.343 1.00 17.13 128 MET C O 1
ATOM 4950 N N . LEU C 1 129 ? 68.820 2.306 1.885 1.00 15.73 129 LEU C N 1
ATOM 4951 C CA . LEU C 1 129 ? 69.309 0.983 2.268 1.00 16.71 129 LEU C CA 1
ATOM 4952 C C . LEU C 1 129 ? 69.149 0.039 1.074 1.00 17.63 129 LEU C C 1
ATOM 4953 O O . LEU C 1 129 ? 70.060 -0.708 0.732 1.00 19.76 129 LEU C O 1
ATOM 4958 N N . ALA C 1 130 ? 67.989 0.087 0.439 1.00 18.11 130 ALA C N 1
ATOM 4959 C CA . ALA C 1 130 ? 67.752 -0.778 -0.703 1.00 21.02 130 ALA C CA 1
ATOM 4960 C C . ALA C 1 130 ? 68.640 -0.399 -1.889 1.00 19.55 130 ALA C C 1
ATOM 4961 O O . ALA C 1 130 ? 69.066 -1.270 -2.649 1.00 19.88 130 ALA C O 1
ATOM 4963 N N . ALA C 1 131 ? 68.913 0.895 -2.050 1.00 19.77 131 ALA C N 1
ATOM 4964 C CA . ALA C 1 131 ? 69.752 1.362 -3.151 1.00 22.72 131 ALA C CA 1
ATOM 4965 C C . ALA C 1 131 ? 71.236 1.062 -2.928 1.00 20.64 131 ALA C C 1
ATOM 4966 O O . ALA C 1 131 ? 72.021 1.120 -3.862 1.00 23.43 131 ALA C O 1
ATOM 4968 N N . GLY C 1 132 ? 71.623 0.801 -1.677 1.00 18.98 132 GLY C N 1
ATOM 4969 C CA . GLY C 1 132 ? 73.007 0.526 -1.358 1.00 18.57 132 GLY C CA 1
ATOM 4970 C C . GLY C 1 132 ? 73.870 1.755 -1.153 1.00 18.41 132 GLY C C 1
ATOM 4971 O O . GLY C 1 132 ? 75.064 1.640 -1.012 1.00 21.04 132 GLY C O 1
ATOM 4972 N N . LYS C 1 133 ? 73.252 2.937 -1.153 1.00 16.43 133 LYS C N 1
ATOM 4973 C CA . LYS C 1 133 ? 73.961 4.189 -0.976 1.00 20.30 133 LYS C CA 1
ATOM 4974 C C . LYS C 1 133 ? 72.977 5.323 -0.776 1.00 17.37 133 LYS C C 1
ATOM 4975 O O . LYS C 1 133 ? 71.814 5.215 -1.097 1.00 16.60 133 LYS C O 1
ATOM 4981 N N . GLY C 1 134 ? 73.447 6.431 -0.219 1.00 18.14 134 GLY C N 1
ATOM 4982 C CA . GLY C 1 134 ? 72.627 7.601 -0.111 1.00 16.13 134 GLY C CA 1
ATOM 4983 C C . GLY C 1 134 ? 73.367 8.724 0.555 1.00 15.23 134 GLY C C 1
ATOM 4984 O O . GLY C 1 134 ? 74.539 8.595 0.934 1.00 14.84 134 GLY C O 1
ATOM 4985 N N . ASN C 1 135 ? 72.686 9.830 0.685 1.00 15.04 135 ASN C N 1
ATOM 4986 C CA . ASN C 1 135 ? 73.268 11.079 1.239 1.00 13.95 135 ASN C CA 1
ATOM 4987 C C . ASN C 1 135 ? 72.154 11.887 1.850 1.00 12.80 135 ASN C C 1
ATOM 4988 O O . ASN C 1 135 ? 71.123 12.134 1.199 1.00 16.04 135 ASN C O 1
ATOM 4993 N N . ILE C 1 136 ? 72.305 12.221 3.135 1.00 12.49 136 ILE C N 1
ATOM 4994 C CA . ILE C 1 136 ? 71.328 13.052 3.819 1.00 12.21 136 ILE C CA 1
ATOM 4995 C C . ILE C 1 136 ? 72.046 14.292 4.307 1.00 11.86 136 ILE C C 1
ATOM 4996 O O . ILE C 1 136 ? 73.109 14.184 4.952 1.00 13.11 136 ILE C O 1
ATOM 5001 N N . ILE C 1 137 ? 71.487 15.460 3.982 1.00 11.00 137 ILE C N 1
ATOM 5002 C CA . ILE C 1 137 ? 72.016 16.764 4.407 1.00 11.41 137 ILE C CA 1
ATOM 5003 C C . ILE C 1 137 ? 70.953 17.469 5.215 1.00 10.08 137 ILE C C 1
ATOM 5004 O O . ILE C 1 137 ? 69.822 17.652 4.744 1.00 12.20 137 ILE C O 1
ATOM 5009 N N . ASN C 1 138 ? 71.278 17.780 6.467 1.00 10.20 138 ASN C N 1
ATOM 5010 C CA . ASN C 1 138 ? 70.345 18.431 7.343 1.00 10.32 138 ASN C CA 1
ATOM 5011 C C . ASN C 1 138 ? 70.706 19.890 7.530 1.00 11.06 138 ASN C C 1
ATOM 5012 O O . ASN C 1 138 ? 71.885 20.221 7.684 1.00 11.18 138 ASN C O 1
ATOM 5017 N N . THR C 1 139 ? 69.704 20.773 7.483 1.00 11.02 139 THR C N 1
ATOM 5018 C CA . THR C 1 139 ? 69.907 22.144 7.848 1.00 10.30 139 THR C CA 1
ATOM 5019 C C . THR C 1 139 ? 69.854 22.269 9.369 1.00 9.66 139 THR C C 1
ATOM 5020 O O . THR C 1 139 ? 68.781 22.138 9.984 1.00 11.60 139 THR C O 1
ATOM 5024 N N . CYS C 1 140 ? 71.016 22.468 9.953 1.00 10.14 140 CYS C N 1
ATOM 5025 C CA . CYS C 1 140 ? 71.151 22.736 11.363 1.00 10.29 140 CYS C CA 1
ATOM 5026 C C . CYS C 1 140 ? 71.144 24.270 11.517 1.00 10.85 140 CYS C C 1
ATOM 5027 O O . CYS C 1 140 ? 70.291 24.908 10.906 1.00 12.41 140 CYS C O 1
ATOM 5030 N N . SER C 1 141 ? 72.027 24.818 12.329 1.00 10.24 141 SER C N 1
ATOM 5031 C CA . SER C 1 141 ? 72.095 26.256 12.597 1.00 10.26 141 SER C CA 1
ATOM 5032 C C . SER C 1 141 ? 73.293 26.482 13.463 1.00 9.98 141 SER C C 1
ATOM 5033 O O . SER C 1 141 ? 73.702 25.596 14.231 1.00 10.59 141 SER C O 1
ATOM 5036 N N . VAL C 1 142 ? 73.801 27.702 13.454 1.00 10.54 142 VAL C N 1
ATOM 5037 C CA . VAL C 1 142 ? 74.652 28.151 14.560 1.00 10.28 142 VAL C CA 1
ATOM 5038 C C . VAL C 1 142 ? 74.015 27.834 15.911 1.00 10.37 142 VAL C C 1
ATOM 5039 O O . VAL C 1 142 ? 74.705 27.515 16.866 1.00 10.72 142 VAL C O 1
ATOM 5043 N N . GLY C 1 143 ? 72.689 27.929 15.994 1.00 11.34 143 GLY C N 1
ATOM 5044 C CA . GLY C 1 143 ? 71.941 27.638 17.208 1.00 11.52 143 GLY C CA 1
ATOM 5045 C C . GLY C 1 143 ? 71.994 26.186 17.677 1.00 12.96 143 GLY C C 1
ATOM 5046 O O . GLY C 1 143 ? 71.602 25.908 18.809 1.00 12.85 143 GLY C O 1
ATOM 5047 N N . GLY C 1 144 ? 72.473 25.282 16.841 1.00 11.12 144 GLY C N 1
ATOM 5048 C CA . GLY C 1 144 ? 72.784 23.940 17.299 1.00 12.07 144 GLY C CA 1
ATOM 5049 C C . GLY C 1 144 ? 74.125 23.811 18.012 1.00 11.29 144 GLY C C 1
ATOM 5050 O O . GLY C 1 144 ? 74.394 22.750 18.582 1.00 11.96 144 GLY C O 1
ATOM 5051 N N . LEU C 1 145 ? 74.966 24.838 17.894 1.00 11.10 145 LEU C N 1
ATOM 5052 C CA . LEU C 1 145 ? 76.344 24.869 18.393 1.00 11.88 145 LEU C CA 1
ATOM 5053 C C . LEU C 1 145 ? 76.482 25.814 19.599 1.00 10.76 145 LEU C C 1
ATOM 5054 O O . LEU C 1 145 ? 77.160 25.490 20.579 1.00 12.00 145 LEU C O 1
ATOM 5059 N N . VAL C 1 146 ? 75.869 27.000 19.522 1.00 10.55 146 VAL C N 1
ATOM 5060 C CA . VAL C 1 146 ? 75.818 27.964 20.600 1.00 10.99 146 VAL C CA 1
ATOM 5061 C C . VAL C 1 146 ? 74.381 28.428 20.686 1.00 10.31 146 VAL C C 1
ATOM 5062 O O . VAL C 1 146 ? 73.560 28.118 19.809 1.00 12.77 146 VAL C O 1
ATOM 5066 N N . ALA C 1 147 ? 74.033 29.164 21.722 1.00 10.29 147 ALA C N 1
ATOM 5067 C CA . ALA C 1 147 ? 72.650 29.590 21.834 1.00 11.79 147 ALA C CA 1
ATOM 5068 C C . ALA C 1 147 ? 72.497 30.961 21.224 1.00 12.76 147 ALA C C 1
ATOM 5069 O O . ALA C 1 147 ? 73.114 31.928 21.674 1.00 15.97 147 ALA C O 1
ATOM 5071 N N . TRP C 1 148 ? 71.637 31.084 20.207 1.00 12.16 148 TRP C N 1
ATOM 5072 C CA . TRP C 1 148 ? 71.137 32.407 19.841 1.00 12.74 148 TRP C CA 1
ATOM 5073 C C . TRP C 1 148 ? 70.232 32.924 20.958 1.00 11.97 148 TRP C C 1
ATOM 5074 O O . TRP C 1 148 ? 69.461 32.192 21.530 1.00 12.38 148 TRP C O 1
ATOM 5085 N N . PRO C 1 149 ? 70.317 34.215 21.308 1.00 15.08 149 PRO C N 1
ATOM 5086 C CA . PRO C 1 149 ? 69.449 34.732 22.357 1.00 13.80 149 PRO C CA 1
ATOM 5087 C C . PRO C 1 149 ? 67.980 34.654 21.983 1.00 13.23 149 PRO C C 1
ATOM 5088 O O . PRO C 1 149 ? 67.607 34.859 20.801 1.00 14.70 149 PRO C O 1
ATOM 5092 N N . ASP C 1 150 ? 67.129 34.418 22.969 1.00 13.10 150 ASP C N 1
ATOM 5093 C CA . ASP C 1 150 ? 65.669 34.609 22.870 1.00 14.71 150 ASP C CA 1
ATOM 5094 C C . ASP C 1 150 ? 64.894 33.575 22.030 1.00 12.75 150 ASP C C 1
ATOM 5095 O O . ASP C 1 150 ? 63.662 33.684 21.899 1.00 13.64 150 ASP C O 1
ATOM 5100 N N . ILE C 1 151 ? 65.575 32.547 21.538 1.00 11.38 151 ILE C N 1
ATOM 5101 C CA . ILE C 1 151 ? 64.924 31.488 20.752 1.00 10.62 151 ILE C CA 1
ATOM 5102 C C . ILE C 1 151 ? 65.314 30.089 21.298 1.00 10.25 151 ILE C C 1
ATOM 5103 O O . ILE C 1 151 ? 65.836 29.242 20.562 1.00 10.97 151 ILE C O 1
ATOM 5108 N N . PRO C 1 152 ? 65.060 29.846 22.584 1.00 10.29 152 PRO C N 1
ATOM 5109 C CA . PRO C 1 152 ? 65.548 28.633 23.205 1.00 10.71 152 PRO C CA 1
ATOM 5110 C C . PRO C 1 152 ? 64.977 27.341 22.593 1.00 10.36 152 PRO C C 1
ATOM 5111 O O . PRO C 1 152 ? 65.713 26.367 22.454 1.00 10.86 152 PRO C O 1
ATOM 5115 N N . ALA C 1 153 ? 63.697 27.323 22.264 1.00 11.10 153 ALA C N 1
ATOM 5116 C CA . ALA C 1 153 ? 63.110 26.125 21.652 1.00 12.06 153 ALA C CA 1
ATOM 5117 C C . ALA C 1 153 ? 63.754 25.855 20.270 1.00 10.97 153 ALA C C 1
ATOM 5118 O O . ALA C 1 153 ? 64.079 24.721 19.946 1.00 11.36 153 ALA C O 1
ATOM 5120 N N . TYR C 1 154 ? 63.963 26.906 19.489 1.00 10.54 154 TYR C N 1
ATOM 5121 C CA . TYR C 1 154 ? 64.670 26.756 18.226 1.00 9.86 154 TYR C CA 1
ATOM 5122 C C . TYR C 1 154 ? 66.056 26.150 18.432 1.00 9.33 154 TYR C C 1
ATOM 5123 O O . TYR C 1 154 ? 66.442 25.180 17.763 1.00 9.49 154 TYR C O 1
ATOM 5132 N N . ASN C 1 155 ? 66.821 26.702 19.372 1.00 8.60 155 ASN C N 1
ATOM 5133 C CA . ASN C 1 155 ? 68.179 26.222 19.589 1.00 8.78 155 ASN C CA 1
ATOM 5134 C C . ASN C 1 155 ? 68.136 24.752 20.028 1.00 8.36 155 ASN C C 1
ATOM 5135 O O . ASN C 1 155 ? 68.936 23.922 19.567 1.00 9.02 155 ASN C O 1
ATOM 5140 N N . ALA C 1 156 ? 67.225 24.433 20.948 1.00 9.15 156 ALA C N 1
ATOM 5141 C CA . ALA C 1 156 ? 67.085 23.043 21.393 1.00 8.67 156 ALA C CA 1
ATOM 5142 C C . ALA C 1 156 ? 66.823 22.147 20.209 1.00 8.66 156 ALA C C 1
ATOM 5143 O O . ALA C 1 156 ? 67.433 21.076 20.060 1.00 10.15 156 ALA C O 1
ATOM 5145 N N . SER C 1 157 ? 65.894 22.553 19.343 1.00 9.36 157 SER C N 1
ATOM 5146 C CA . SER C 1 157 ? 65.580 21.728 18.159 1.00 9.19 157 SER C CA 1
ATOM 5147 C C . SER C 1 157 ? 66.784 21.478 17.286 1.00 9.50 157 SER C C 1
ATOM 5148 O O . SER C 1 157 ? 66.980 20.363 16.762 1.00 9.98 157 SER C O 1
ATOM 5151 N N . LYS C 1 158 ? 67.623 22.497 17.157 1.00 9.49 158 LYS C N 1
ATOM 5152 C CA . LYS C 1 158 ? 68.781 22.397 16.278 1.00 9.07 158 LYS C CA 1
ATOM 5153 C C . LYS C 1 158 ? 69.935 21.632 16.925 1.00 8.75 158 LYS C C 1
ATOM 5154 O O . LYS C 1 158 ? 70.716 20.982 16.214 1.00 9.65 158 LYS C O 1
ATOM 5160 N N . GLY C 1 159 ? 70.044 21.660 18.259 1.00 8.85 159 GLY C N 1
ATOM 5161 C CA . GLY C 1 159 ? 70.919 20.659 18.930 1.00 9.49 159 GLY C CA 1
ATOM 5162 C C . GLY C 1 159 ? 70.461 19.224 18.666 1.00 8.85 159 GLY C C 1
ATOM 5163 O O . GLY C 1 159 ? 71.280 18.323 18.455 1.00 9.06 159 GLY C O 1
ATOM 5164 N N . GLY C 1 160 ? 69.149 19.038 18.644 1.00 8.70 160 GLY C N 1
ATOM 5165 C CA . GLY C 1 160 ? 68.603 17.733 18.231 1.00 9.38 160 GLY C CA 1
ATOM 5166 C C . GLY C 1 160 ? 68.994 17.373 16.826 1.00 8.39 160 GLY C C 1
ATOM 5167 O O . GLY C 1 160 ? 69.400 16.240 16.556 1.00 10.19 160 GLY C O 1
ATOM 5168 N N . VAL C 1 161 ? 68.879 18.326 15.899 1.00 8.74 161 VAL C N 1
ATOM 5169 C CA . VAL C 1 161 ? 69.293 18.099 14.517 1.00 9.39 161 VAL C CA 1
ATOM 5170 C C . VAL C 1 161 ? 70.764 17.726 14.413 1.00 9.18 161 VAL C C 1
ATOM 5171 O O . VAL C 1 161 ? 71.116 16.787 13.701 1.00 9.65 161 VAL C O 1
ATOM 5175 N N . LEU C 1 162 ? 71.626 18.413 15.160 1.00 9.08 162 LEU C N 1
ATOM 5176 C CA . LEU C 1 162 ? 73.045 18.123 15.123 1.00 8.86 162 LEU C CA 1
ATOM 5177 C C . LEU C 1 162 ? 73.307 16.664 15.530 1.00 8.80 162 LEU C C 1
ATOM 5178 O O . LEU C 1 162 ? 74.038 15.907 14.869 1.00 9.36 162 LEU C O 1
ATOM 5183 N N . GLN C 1 163 ? 72.713 16.259 16.641 1.00 8.33 163 GLN C N 1
ATOM 5184 C CA . GLN C 1 163 ? 72.952 14.911 17.123 1.00 9.29 163 GLN C CA 1
ATOM 5185 C C . GLN C 1 163 ? 72.254 13.852 16.311 1.00 9.55 163 GLN C C 1
ATOM 5186 O O . GLN C 1 163 ? 72.769 12.748 16.187 1.00 10.31 163 GLN C O 1
ATOM 5192 N N . LEU C 1 164 ? 71.092 14.161 15.750 1.00 9.82 164 LEU C N 1
ATOM 5193 C CA . LEU C 1 164 ? 70.430 13.221 14.844 1.00 10.71 164 LEU C CA 1
ATOM 5194 C C . LEU C 1 164 ? 71.327 13.019 13.609 1.00 8.88 164 LEU C C 1
ATOM 5195 O O . LEU C 1 164 ? 71.467 11.889 13.098 1.00 10.79 164 LEU C O 1
ATOM 5200 N N . THR C 1 165 ? 71.959 14.097 13.136 1.00 10.25 165 THR C N 1
ATOM 5201 C CA . THR C 1 165 ? 72.916 14.013 12.020 1.00 9.90 165 THR C CA 1
ATOM 5202 C C . THR C 1 165 ? 74.053 13.048 12.331 1.00 9.38 165 THR C C 1
ATOM 5203 O O . THR C 1 165 ? 74.352 12.126 11.552 1.00 10.72 165 THR C O 1
ATOM 5207 N N . LYS C 1 166 ? 74.683 13.266 13.473 1.00 9.02 166 LYS C N 1
ATOM 5208 C CA . LYS C 1 166 ? 75.810 12.422 13.856 1.00 9.84 166 LYS C CA 1
ATOM 5209 C C . LYS C 1 166 ? 75.380 10.963 14.057 1.00 9.70 166 LYS C C 1
ATOM 5210 O O . LYS C 1 166 ? 76.108 10.041 13.694 1.00 10.88 166 LYS C O 1
ATOM 5216 N N . SER C 1 167 ? 74.208 10.773 14.633 1.00 10.03 167 SER C N 1
ATOM 5217 C CA . SER C 1 167 ? 73.703 9.447 14.909 1.00 9.95 167 SER C CA 1
ATOM 5218 C C . SER C 1 167 ? 73.432 8.667 13.631 1.00 10.21 167 SER C C 1
ATOM 5219 O O . SER C 1 167 ? 73.838 7.491 13.495 1.00 11.46 167 SER C O 1
ATOM 5222 N N . MET C 1 168 ? 72.725 9.284 12.681 1.00 10.72 168 MET C N 1
ATOM 5223 C CA . MET C 1 168 ? 72.478 8.603 11.421 1.00 11.51 168 MET C CA 1
ATOM 5224 C C . MET C 1 168 ? 73.793 8.368 10.677 1.00 11.62 168 MET C C 1
ATOM 5225 O O . MET C 1 168 ? 73.962 7.321 10.036 1.00 12.48 168 MET C O 1
ATOM 5230 N N . ALA C 1 169 ? 74.746 9.280 10.769 1.00 11.02 169 ALA C N 1
ATOM 5231 C CA . ALA C 1 169 ? 76.037 9.072 10.146 1.00 11.97 169 ALA C CA 1
ATOM 5232 C C . ALA C 1 169 ? 76.701 7.808 10.711 1.00 11.34 169 ALA C C 1
ATOM 5233 O O . ALA C 1 169 ? 77.197 6.957 9.955 1.00 13.12 169 ALA C O 1
ATOM 5235 N N . VAL C 1 170 ? 76.733 7.692 12.036 1.00 12.02 170 VAL C N 1
ATOM 5236 C CA . VAL C 1 170 ? 77.363 6.543 12.661 1.00 11.88 170 VAL C CA 1
ATOM 5237 C C . VAL C 1 170 ? 76.653 5.248 12.348 1.00 12.43 170 VAL C C 1
ATOM 5238 O O . VAL C 1 170 ? 77.309 4.233 12.051 1.00 14.60 170 VAL C O 1
ATOM 5242 N N . ASP C 1 171 ? 75.336 5.280 12.401 1.00 12.88 171 ASP C N 1
ATOM 5243 C CA . ASP C 1 171 ? 74.565 4.045 12.272 1.00 14.24 171 ASP C CA 1
ATOM 5244 C C . ASP C 1 171 ? 74.506 3.570 10.814 1.00 13.45 171 ASP C C 1
ATOM 5245 O O . ASP C 1 171 ? 74.385 2.347 10.585 1.00 16.42 171 ASP C O 1
ATOM 5250 N N . TYR C 1 172 ? 74.622 4.469 9.830 1.00 13.07 172 TYR C N 1
ATOM 5251 C CA . TYR C 1 172 ? 74.421 4.117 8.423 1.00 13.68 172 TYR C CA 1
ATOM 5252 C C . TYR C 1 172 ? 75.669 4.191 7.561 1.00 12.61 172 TYR C C 1
ATOM 5253 O O . TYR C 1 172 ? 75.614 3.880 6.380 1.00 14.59 172 TYR C O 1
ATOM 5262 N N . ALA C 1 173 ? 76.810 4.506 8.153 1.00 13.24 173 ALA C N 1
ATOM 5263 C CA . ALA C 1 173 ? 78.067 4.566 7.403 1.00 13.48 173 ALA C CA 1
ATOM 5264 C C . ALA C 1 173 ? 78.378 3.248 6.730 1.00 14.79 173 ALA C C 1
ATOM 5265 O O . ALA C 1 173 ? 78.874 3.230 5.604 1.00 16.10 173 ALA C O 1
ATOM 5267 N N . LYS C 1 174 ? 78.133 2.143 7.429 1.00 13.94 174 LYS C N 1
ATOM 5268 C CA . LYS C 1 174 ? 78.454 0.832 6.875 1.00 16.21 174 LYS C CA 1
ATOM 5269 C C . LYS C 1 174 ? 77.597 0.517 5.650 1.00 16.92 174 LYS C C 1
ATOM 5270 O O . LYS C 1 174 ? 77.925 -0.397 4.888 1.00 18.89 174 LYS C O 1
ATOM 5276 N N . HIS C 1 175 ? 76.494 1.266 5.492 1.00 15.81 175 HIS C N 1
ATOM 5277 C CA . HIS C 1 175 ? 75.574 1.165 4.358 1.00 16.47 175 HIS C CA 1
ATOM 5278 C C . HIS C 1 175 ? 75.839 2.220 3.278 1.00 16.97 175 HIS C C 1
ATOM 5279 O O . HIS C 1 175 ? 75.056 2.375 2.355 1.00 18.27 175 HIS C O 1
ATOM 5286 N N . GLN C 1 176 ? 76.976 2.887 3.360 1.00 16.17 176 GLN C N 1
ATOM 5287 C CA . GLN C 1 176 ? 77.356 3.900 2.381 1.00 18.62 176 GLN C CA 1
ATOM 5288 C C . GLN C 1 176 ? 76.305 4.987 2.258 1.00 16.73 176 GLN C C 1
ATOM 5289 O O . GLN C 1 176 ? 76.124 5.574 1.193 1.00 18.36 176 GLN C O 1
ATOM 5295 N N . ILE C 1 177 ? 75.697 5.342 3.395 1.00 15.40 177 ILE C N 1
ATOM 5296 C CA . ILE C 1 177 ? 74.811 6.475 3.446 1.00 14.36 177 ILE C CA 1
ATOM 5297 C C . ILE C 1 177 ? 75.504 7.549 4.297 1.00 13.78 177 ILE C C 1
ATOM 5298 O O . ILE C 1 177 ? 75.612 7.413 5.505 1.00 16.78 177 ILE C O 1
ATOM 5303 N N . ARG C 1 178 ? 75.974 8.601 3.631 1.00 12.53 178 ARG C N 1
ATOM 5304 C CA . ARG C 1 178 ? 76.663 9.702 4.319 1.00 13.53 178 ARG C CA 1
ATOM 5305 C C . ARG C 1 178 ? 75.629 10.701 4.824 1.00 12.06 178 ARG C C 1
ATOM 5306 O O . ARG C 1 178 ? 74.603 10.910 4.177 1.00 13.51 178 ARG C O 1
ATOM 5314 N N . VAL C 1 179 ? 75.866 11.240 6.015 1.00 11.09 179 VAL C N 1
ATOM 5315 C CA . VAL C 1 179 ? 74.922 12.153 6.646 1.00 10.56 179 VAL C CA 1
ATOM 5316 C C . VAL C 1 179 ? 75.702 13.319 7.230 1.00 9.79 179 VAL C C 1
ATOM 5317 O O . VAL C 1 179 ? 76.555 13.096 8.086 1.00 10.80 179 VAL C O 1
ATOM 5321 N N . ASN C 1 180 ? 75.417 14.532 6.788 1.00 10.40 180 ASN C N 1
ATOM 5322 C CA . ASN C 1 180 ? 76.124 15.725 7.249 1.00 10.78 180 ASN C CA 1
ATOM 5323 C C . ASN C 1 180 ? 75.120 16.840 7.466 1.00 10.05 180 ASN C C 1
ATOM 5324 O O . ASN C 1 180 ? 73.967 16.746 7.060 1.00 10.86 180 ASN C O 1
ATOM 5329 N N . CYS C 1 181 ? 75.559 17.904 8.102 1.00 10.67 181 CYS C N 1
ATOM 5330 C CA . CYS C 1 181 ? 74.713 19.066 8.251 1.00 10.25 181 CYS C CA 1
ATOM 5331 C C . CYS C 1 181 ? 75.447 20.350 7.953 1.00 10.59 181 CYS C C 1
ATOM 5332 O O . CYS C 1 181 ? 76.681 20.415 8.006 1.00 11.80 181 CYS C O 1
ATOM 5335 N N . VAL C 1 182 ? 74.660 21.348 7.550 1.00 10.49 182 VAL C N 1
ATOM 5336 C CA . VAL C 1 182 ? 75.150 22.716 7.445 1.00 10.89 182 VAL C CA 1
ATOM 5337 C C . VAL C 1 182 ? 74.595 23.530 8.617 1.00 9.94 182 VAL C C 1
ATOM 5338 O O . VAL C 1 182 ? 73.425 23.360 8.991 1.00 10.87 182 VAL C O 1
ATOM 5342 N N . CYS C 1 183 ? 75.434 24.395 9.191 1.00 9.53 183 CYS C N 1
ATOM 5343 C CA . CYS C 1 183 ? 75.055 25.230 10.311 1.00 9.28 183 CYS C CA 1
ATOM 5344 C C . CYS C 1 183 ? 75.128 26.706 9.872 1.00 10.39 183 CYS C C 1
ATOM 5345 O O . CYS C 1 183 ? 76.154 27.344 10.012 1.00 11.18 183 CYS C O 1
ATOM 5348 N N . PRO C 1 184 ? 74.041 27.195 9.265 1.00 10.09 184 PRO C N 1
ATOM 5349 C CA . PRO C 1 184 ? 74.051 28.595 8.836 1.00 10.03 184 PRO C CA 1
ATOM 5350 C C . PRO C 1 184 ? 74.012 29.568 10.007 1.00 10.06 184 PRO C C 1
ATOM 5351 O O . PRO C 1 184 ? 73.392 29.297 11.034 1.00 10.59 184 PRO C O 1
ATOM 5355 N N . GLY C 1 185 ? 74.662 30.703 9.789 1.00 10.26 185 GLY C N 1
ATOM 5356 C CA . GLY C 1 185 ? 74.493 31.888 10.639 1.00 11.09 185 GLY C CA 1
ATOM 5357 C C . GLY C 1 185 ? 73.223 32.637 10.319 1.00 11.90 185 GLY C C 1
ATOM 5358 O O . GLY C 1 185 ? 72.193 32.017 10.021 1.00 13.88 185 GLY C O 1
ATOM 5359 N N . ILE C 1 186 ? 73.296 33.961 10.350 1.00 11.65 186 ILE C N 1
ATOM 5360 C CA . ILE C 1 186 ? 72.125 34.811 10.060 1.00 12.33 186 ILE C CA 1
ATOM 5361 C C . ILE C 1 186 ? 72.084 35.049 8.556 1.00 12.48 186 ILE C C 1
ATOM 5362 O O . ILE C 1 186 ? 72.995 35.639 7.997 1.00 14.92 186 ILE C O 1
ATOM 5367 N N . ILE C 1 187 ? 71.017 34.567 7.926 1.00 12.38 187 ILE C N 1
ATOM 5368 C CA . ILE C 1 187 ? 70.856 34.607 6.486 1.00 12.33 187 ILE C CA 1
ATOM 5369 C C . ILE C 1 187 ? 69.738 35.574 6.099 1.00 13.96 187 ILE C C 1
ATOM 5370 O O . ILE C 1 187 ? 68.646 35.590 6.701 1.00 15.58 187 ILE C O 1
ATOM 5375 N N . ASP C 1 188 ? 70.032 36.391 5.100 1.00 14.30 188 ASP C N 1
ATOM 5376 C CA . ASP C 1 188 ? 69.095 37.429 4.631 1.00 15.54 188 ASP C CA 1
ATOM 5377 C C . ASP C 1 188 ? 68.069 36.794 3.669 1.00 18.94 188 ASP C C 1
ATOM 5378 O O . ASP C 1 188 ? 68.320 36.635 2.504 1.00 24.53 188 ASP C O 1
ATOM 5383 N N . THR C 1 189 ? 66.906 36.440 4.192 1.00 19.97 189 THR C N 1
ATOM 5384 C CA . THR C 1 189 ? 65.778 35.938 3.394 1.00 22.10 189 THR C CA 1
ATOM 5385 C C . THR C 1 189 ? 64.573 36.779 3.715 1.00 22.99 189 THR C C 1
ATOM 5386 O O . THR C 1 189 ? 64.513 37.391 4.796 1.00 21.19 189 THR C O 1
ATOM 5390 N N . PRO C 1 190 ? 63.594 36.820 2.798 1.00 25.33 190 PRO C N 1
ATOM 5391 C CA . PRO C 1 190 ? 62.364 37.535 3.127 1.00 28.57 190 PRO C CA 1
ATOM 5392 C C . PRO C 1 190 ? 61.688 37.073 4.422 1.00 25.33 190 PRO C C 1
ATOM 5393 O O . PRO C 1 190 ? 61.234 37.909 5.204 1.00 24.22 190 PRO C O 1
ATOM 5397 N N . LEU C 1 191 ? 61.689 35.781 4.703 1.00 24.68 191 LEU C N 1
ATOM 5398 C CA . LEU C 1 191 ? 61.145 35.289 5.972 1.00 23.90 191 LEU C CA 1
ATOM 5399 C C . LEU C 1 191 ? 61.902 35.839 7.211 1.00 22.27 191 LEU C C 1
ATOM 5400 O O . LEU C 1 191 ? 61.276 36.220 8.214 1.00 24.34 191 LEU C O 1
ATOM 5403 N N . ASN C 1 192 ? 63.232 35.903 7.132 1.00 22.38 192 ASN C N 1
ATOM 5404 C CA . ASN C 1 192 ? 64.017 36.456 8.235 1.00 22.87 192 ASN C CA 1
ATOM 5405 C C . ASN C 1 192 ? 63.786 37.949 8.352 1.00 21.72 192 ASN C C 1
ATOM 5406 O O . ASN C 1 192 ? 63.766 38.474 9.457 1.00 24.60 192 ASN C O 1
ATOM 5411 N N . GLU C 1 193 ? 63.607 38.646 7.236 1.00 22.16 193 GLU C N 1
ATOM 5412 C CA . GLU C 1 193 ? 63.323 40.073 7.295 1.00 22.01 193 GLU C CA 1
ATOM 5413 C C . GLU C 1 193 ? 62.028 40.317 8.061 1.00 22.66 193 GLU C C 1
ATOM 5414 O O . GLU C 1 193 ? 61.926 41.252 8.853 1.00 23.97 193 GLU C O 1
ATOM 5420 N N . LYS C 1 194 ? 61.032 39.467 7.846 1.00 23.62 194 LYS C N 1
ATOM 5421 C CA . LYS C 1 194 ? 59.759 39.574 8.566 1.00 25.49 194 LYS C CA 1
ATOM 5422 C C . LYS C 1 194 ? 59.967 39.360 10.054 1.00 24.26 194 LYS C C 1
ATOM 5423 O O . LYS C 1 194 ? 59.445 40.117 10.872 1.00 25.71 194 LYS C O 1
ATOM 5428 N N . SER C 1 195 ? 60.755 38.355 10.414 1.00 23.51 195 SER C N 1
ATOM 5429 C CA . SER C 1 195 ? 61.079 38.097 11.816 1.00 23.36 195 SER C CA 1
ATOM 5430 C C . SER C 1 195 ? 61.856 39.264 12.434 1.00 23.11 195 SER C C 1
ATOM 5431 O O . SER C 1 195 ? 61.609 39.651 13.584 1.00 24.46 195 SER C O 1
ATOM 5434 N N . PHE C 1 196 ? 62.805 39.820 11.675 1.00 22.04 196 PHE C N 1
ATOM 5435 C CA . PHE C 1 196 ? 63.592 40.986 12.139 1.00 21.85 196 PHE C CA 1
ATOM 5436 C C . PHE C 1 196 ? 62.643 42.101 12.544 1.00 24.16 196 PHE C C 1
ATOM 5437 O O . PHE C 1 196 ? 62.743 42.666 13.621 1.00 21.72 196 PHE C O 1
ATOM 5445 N N . LEU C 1 197 ? 61.708 42.419 11.651 1.00 21.31 197 LEU C N 1
ATOM 5446 C CA . LEU C 1 197 ? 60.794 43.530 11.889 1.00 23.31 197 LEU C CA 1
ATOM 5447 C C . LEU C 1 197 ? 59.833 43.230 13.046 1.00 22.78 197 LEU C C 1
ATOM 5448 O O . LEU C 1 197 ? 59.500 44.115 13.809 1.00 27.46 197 LEU C O 1
ATOM 5453 N N . GLU C 1 198 ? 59.346 41.995 13.119 1.00 22.61 198 GLU C N 1
ATOM 5454 C CA . GLU C 1 198 ? 58.360 41.611 14.130 1.00 22.82 198 GLU C CA 1
ATOM 5455 C C . GLU C 1 198 ? 58.938 41.622 15.543 1.00 24.62 198 GLU C C 1
ATOM 5456 O O . GLU C 1 198 ? 58.209 41.888 16.497 1.00 28.14 198 GLU C O 1
ATOM 5459 N N . ASN C 1 199 ? 60.240 41.348 15.663 1.00 21.77 199 ASN C N 1
ATOM 5460 C CA . ASN C 1 199 ? 60.872 41.137 16.955 1.00 21.99 199 ASN C CA 1
ATOM 5461 C C . ASN C 1 199 ? 61.812 42.250 17.422 1.00 22.64 199 ASN C C 1
ATOM 5462 O O . ASN C 1 199 ? 62.428 42.128 18.468 1.00 27.65 199 ASN C O 1
ATOM 5467 N N . ASN C 1 200 ? 61.891 43.346 16.676 1.00 22.94 200 ASN C N 1
ATOM 5468 C CA . ASN C 1 200 ? 62.752 44.481 17.009 1.00 22.64 200 ASN C CA 1
ATOM 5469 C C . ASN C 1 200 ? 62.118 45.775 16.635 1.00 22.91 200 ASN C C 1
ATOM 5470 O O . ASN C 1 200 ? 61.450 45.845 15.630 1.00 25.37 200 ASN C O 1
ATOM 5475 N N . GLU C 1 201 ? 62.424 46.824 17.386 1.00 21.13 201 GLU C N 1
ATOM 5476 C CA . GLU C 1 201 ? 62.105 48.186 17.002 1.00 21.22 201 GLU C CA 1
ATOM 5477 C C . GLU C 1 201 ? 63.088 48.637 15.918 1.00 26.46 201 GLU C C 1
ATOM 5478 O O . GLU C 1 201 ? 64.261 48.232 15.889 1.00 34.39 201 GLU C O 1
ATOM 5484 N N . GLY C 1 202 ? 62.589 49.494 15.023 1.00 24.96 202 GLY C N 1
ATOM 5485 C CA . GLY C 1 202 ? 63.435 50.090 13.994 1.00 30.05 202 GLY C CA 1
ATOM 5486 C C . GLY C 1 202 ? 62.993 49.715 12.609 1.00 26.58 202 GLY C C 1
ATOM 5487 O O . GLY C 1 202 ? 62.130 48.879 12.417 1.00 26.46 202 GLY C O 1
ATOM 5488 N N . THR C 1 203 ? 63.609 50.362 11.637 1.00 21.55 203 THR C N 1
ATOM 5489 C CA . THR C 1 203 ? 63.382 50.017 10.245 1.00 20.14 203 THR C CA 1
ATOM 5490 C C . THR C 1 203 ? 64.110 48.711 9.898 1.00 25.25 203 THR C C 1
ATOM 5491 O O . THR C 1 203 ? 65.044 48.308 10.606 1.00 27.52 203 THR C O 1
ATOM 5495 N N . LEU C 1 204 ? 63.704 48.100 8.787 1.00 26.49 204 LEU C N 1
ATOM 5496 C CA . LEU C 1 204 ? 64.332 46.883 8.333 1.00 26.15 204 LEU C CA 1
ATOM 5497 C C . LEU C 1 204 ? 65.829 47.123 8.183 1.00 30.00 204 LEU C C 1
ATOM 5498 O O . LEU C 1 204 ? 66.652 46.332 8.616 1.00 34.41 204 LEU C O 1
ATOM 5500 N N . GLU C 1 205 ? 66.144 48.295 7.597 1.00 30.84 205 GLU C N 1
ATOM 5501 C CA . GLU C 1 205 ? 67.557 48.552 7.327 1.00 34.53 205 GLU C CA 1
ATOM 5502 C C . GLU C 1 205 ? 68.390 48.738 8.593 1.00 28.84 205 GLU C C 1
ATOM 5503 O O . GLU C 1 205 ? 69.504 48.250 8.671 1.00 32.75 205 GLU C O 1
ATOM 5509 N N . GLU C 1 206 ? 67.836 49.395 9.602 1.00 25.08 206 GLU C N 1
ATOM 5510 C CA . GLU C 1 206 ? 68.485 49.511 10.897 1.00 23.15 206 GLU C CA 1
ATOM 5511 C C . GLU C 1 206 ? 68.713 48.145 11.532 1.00 26.82 206 GLU C C 1
ATOM 5512 O O . GLU C 1 206 ? 69.804 47.880 12.053 1.00 28.28 206 GLU C O 1
ATOM 5518 N N . ILE C 1 207 ? 67.708 47.260 11.471 1.00 23.96 207 ILE C N 1
ATOM 5519 C CA . ILE C 1 207 ? 67.786 45.983 12.164 1.00 24.36 207 ILE C CA 1
ATOM 5520 C C . ILE C 1 207 ? 68.825 45.089 11.455 1.00 22.92 207 ILE C C 1
ATOM 5521 O O . ILE C 1 207 ? 69.620 44.446 12.084 1.00 30.47 207 ILE C O 1
ATOM 5526 N N . LYS C 1 208 ? 68.780 45.157 10.112 1.00 35.48 208 LYS C N 1
ATOM 5527 C CA . LYS C 1 208 ? 69.784 44.384 9.351 1.00 37.38 208 LYS C CA 1
ATOM 5528 C C . LYS C 1 208 ? 71.224 44.802 9.648 1.00 32.03 208 LYS C C 1
ATOM 5529 O O . LYS C 1 208 ? 72.120 43.940 9.742 1.00 35.76 208 LYS C O 1
ATOM 5535 N N . LYS C 1 209 ? 71.439 46.116 9.793 1.00 29.32 209 LYS C N 1
ATOM 5536 C CA . LYS C 1 209 ? 72.763 46.640 10.104 1.00 30.08 209 LYS C CA 1
ATOM 5537 C C . LYS C 1 209 ? 73.222 46.091 11.449 1.00 27.51 209 LYS C C 1
ATOM 5538 O O . LYS C 1 209 ? 74.382 45.669 11.603 1.00 29.75 209 LYS C O 1
ATOM 5544 N N . GLU C 1 210 ? 72.315 46.080 12.423 1.00 25.95 210 GLU C N 1
ATOM 5545 C CA . GLU C 1 210 ? 72.650 45.540 13.736 1.00 25.99 210 GLU C CA 1
ATOM 5546 C C . GLU C 1 210 ? 72.978 44.054 13.699 1.00 27.28 210 GLU C C 1
ATOM 5547 O O . GLU C 1 210 ? 73.938 43.607 14.334 1.00 27.67 210 GLU C O 1
ATOM 5553 N N . LYS C 1 211 ? 72.181 43.298 12.931 1.00 24.82 211 LYS C N 1
ATOM 5554 C CA . LYS C 1 211 ? 72.411 41.839 12.833 1.00 24.67 211 LYS C CA 1
ATOM 5555 C C . LYS C 1 211 ? 73.725 41.532 12.098 1.00 22.04 211 LYS C C 1
ATOM 5556 O O . LYS C 1 211 ? 74.399 40.538 12.372 1.00 23.69 211 LYS C O 1
ATOM 5562 N N . ALA C 1 212 ? 74.085 42.350 11.119 1.00 20.97 212 ALA C N 1
ATOM 5563 C CA . ALA C 1 212 ? 75.319 42.125 10.370 1.00 22.07 212 ALA C CA 1
ATOM 5564 C C . ALA C 1 212 ? 76.568 42.226 11.256 1.00 19.54 212 ALA C C 1
ATOM 5565 O O . ALA C 1 212 ? 77.547 41.527 11.031 1.00 21.18 212 ALA C O 1
ATOM 5567 N N . LYS C 1 213 ? 76.520 43.131 12.234 1.00 20.67 213 LYS C N 1
ATOM 5568 C CA . LYS C 1 213 ? 77.699 43.505 13.007 1.00 21.77 213 LYS C CA 1
ATOM 5569 C C . LYS C 1 213 ? 78.168 42.449 13.963 1.00 19.80 213 LYS C C 1
ATOM 5570 O O . LYS C 1 213 ? 79.280 42.518 14.447 1.00 22.95 213 LYS C O 1
ATOM 5576 N N . VAL C 1 214 ? 77.322 41.451 14.224 1.00 19.32 214 VAL C N 1
ATOM 5577 C CA . VAL C 1 214 ? 77.693 40.436 15.208 1.00 20.31 214 VAL C CA 1
ATOM 5578 C C . VAL C 1 214 ? 78.594 39.357 14.618 1.00 18.22 214 VAL C C 1
ATOM 5579 O O . VAL C 1 214 ? 79.024 38.479 15.336 1.00 21.04 214 VAL C O 1
ATOM 5583 N N . ASN C 1 215 ? 78.832 39.409 13.309 1.00 16.57 215 ASN C N 1
ATOM 5584 C CA . ASN C 1 215 ? 79.656 38.427 12.619 1.00 16.91 215 ASN C CA 1
ATOM 5585 C C . ASN C 1 215 ? 80.982 39.027 12.221 1.00 14.79 215 ASN C C 1
ATOM 5586 O O . ASN C 1 215 ? 80.984 40.167 11.760 1.00 17.93 215 ASN C O 1
ATOM 5591 N N . PRO C 1 216 ? 82.101 38.316 12.329 1.00 13.70 216 PRO C N 1
ATOM 5592 C CA . PRO C 1 216 ? 83.377 38.825 11.826 1.00 14.30 216 PRO C CA 1
ATOM 5593 C C . PRO C 1 216 ? 83.357 39.367 10.388 1.00 13.94 216 PRO C C 1
ATOM 5594 O O . PRO C 1 216 ? 83.967 40.404 10.128 1.00 15.20 216 PRO C O 1
ATOM 5598 N N . LEU C 1 217 ? 82.659 38.690 9.467 1.00 14.64 217 LEU C N 1
ATOM 5599 C CA . LEU C 1 217 ? 82.580 39.200 8.076 1.00 15.03 217 LEU C CA 1
ATOM 5600 C C . LEU C 1 217 ? 81.755 40.467 7.940 1.00 16.23 217 LEU C C 1
ATOM 5601 O O . LEU C 1 217 ? 81.804 41.094 6.876 1.00 19.54 217 LEU C O 1
ATOM 5606 N N . LEU C 1 218 ? 80.981 40.825 8.973 1.00 14.87 218 LEU C N 1
ATOM 5607 C CA . LEU C 1 218 ? 80.275 42.116 9.061 1.00 15.35 218 LEU C CA 1
ATOM 5608 C C . LEU C 1 218 ? 79.139 42.186 8.060 1.00 15.90 218 LEU C C 1
ATOM 5609 O O . LEU C 1 218 ? 78.752 43.290 7.648 1.00 20.12 218 LEU C O 1
ATOM 5614 N N . ARG C 1 219 ? 78.603 41.033 7.695 1.00 14.80 219 ARG C N 1
ATOM 5615 C CA . ARG C 1 219 ? 77.465 40.975 6.778 1.00 15.11 219 ARG C CA 1
ATOM 5616 C C . ARG C 1 219 ? 76.657 39.746 7.060 1.00 13.78 219 ARG C C 1
ATOM 5617 O O . ARG C 1 219 ? 77.168 38.774 7.648 1.00 14.61 219 ARG C O 1
ATOM 5625 N N . LEU C 1 220 ? 75.388 39.815 6.677 1.00 13.48 220 LEU C N 1
ATOM 5626 C CA . LEU C 1 220 ? 74.527 38.635 6.666 1.00 13.63 220 LEU C CA 1
ATOM 5627 C C . LEU C 1 220 ? 74.886 37.729 5.498 1.00 13.43 220 LEU C C 1
ATOM 5628 O O . LEU C 1 220 ? 75.462 38.173 4.505 1.00 16.20 220 LEU C O 1
ATOM 5633 N N . GLY C 1 221 ? 74.580 36.451 5.642 1.00 12.43 221 GLY C N 1
ATOM 5634 C CA . GLY C 1 221 ? 74.768 35.538 4.523 1.00 12.99 221 GLY C CA 1
ATOM 5635 C C . GLY C 1 221 ? 73.633 35.695 3.535 1.00 12.52 221 GLY C C 1
ATOM 5636 O O . GLY C 1 221 ? 72.507 36.070 3.874 1.00 15.41 221 GLY C O 1
ATOM 5637 N N . LYS C 1 222 ? 73.931 35.412 2.269 1.00 14.62 222 LYS C N 1
ATOM 5638 C CA . LYS C 1 222 ? 72.905 35.321 1.238 1.00 14.18 222 LYS C CA 1
ATOM 5639 C C . LYS C 1 222 ? 72.430 33.852 1.166 1.00 13.52 222 LYS C C 1
ATOM 5640 O O . LYS C 1 222 ? 73.216 32.897 1.400 1.00 14.74 222 LYS C O 1
ATOM 5646 N N . PRO C 1 223 ? 71.149 33.617 0.830 1.00 15.41 223 PRO C N 1
ATOM 5647 C CA . PRO C 1 223 ? 70.690 32.220 0.758 1.00 14.11 223 PRO C CA 1
ATOM 5648 C C . PRO C 1 223 ? 71.497 31.340 -0.179 1.00 14.32 223 PRO C C 1
ATOM 5649 O O . PRO C 1 223 ? 71.680 30.141 0.087 1.00 14.51 223 PRO C O 1
ATOM 5653 N N . GLU C 1 224 ? 71.955 31.908 -1.290 1.00 14.57 224 GLU C N 1
ATOM 5654 C CA . GLU C 1 224 ? 72.770 31.148 -2.214 1.00 17.05 224 GLU C CA 1
ATOM 5655 C C . GLU C 1 224 ? 74.063 30.627 -1.576 1.00 15.39 224 GLU C C 1
ATOM 5656 O O . GLU C 1 224 ? 74.590 29.605 -2.016 1.00 15.88 224 GLU C O 1
ATOM 5662 N N . GLU C 1 225 ? 74.587 31.344 -0.571 1.00 13.86 225 GLU C N 1
ATOM 5663 C CA . GLU C 1 225 ? 75.818 30.938 0.102 1.00 12.70 225 GLU C CA 1
ATOM 5664 C C . GLU C 1 225 ? 75.621 29.656 0.928 1.00 13.72 225 GLU C C 1
ATOM 5665 O O . GLU C 1 225 ? 76.572 28.934 1.176 1.00 17.48 225 GLU C O 1
ATOM 5671 N N . ILE C 1 226 ? 74.395 29.419 1.376 1.00 12.74 226 ILE C N 1
ATOM 5672 C CA . ILE C 1 226 ? 74.057 28.178 2.078 1.00 12.93 226 ILE C CA 1
ATOM 5673 C C . ILE C 1 226 ? 73.742 27.117 1.036 1.00 13.60 226 ILE C C 1
ATOM 5674 O O . ILE C 1 226 ? 74.212 25.969 1.159 1.00 13.81 226 ILE C O 1
ATOM 5679 N N . ALA C 1 227 ? 73.006 27.459 -0.021 1.00 13.51 227 ALA C N 1
ATOM 5680 C CA . ALA C 1 227 ? 72.789 26.501 -1.113 1.00 14.80 227 ALA C CA 1
ATOM 5681 C C . ALA C 1 227 ? 74.116 25.953 -1.647 1.00 15.03 227 ALA C C 1
ATOM 5682 O O . ALA C 1 227 ? 74.192 24.767 -1.980 1.00 15.25 227 ALA C O 1
ATOM 5684 N N . ASN C 1 228 ? 75.146 26.793 -1.749 1.00 14.96 228 ASN C N 1
ATOM 5685 C CA . ASN C 1 228 ? 76.440 26.371 -2.282 1.00 14.74 228 ASN C CA 1
ATOM 5686 C C . ASN C 1 228 ? 77.144 25.364 -1.375 1.00 14.43 228 ASN C C 1
ATOM 5687 O O . ASN C 1 228 ? 77.830 24.448 -1.863 1.00 15.69 228 ASN C O 1
ATOM 5692 N N . VAL C 1 229 ? 76.933 25.470 -0.064 1.00 14.33 229 VAL C N 1
ATOM 5693 C CA . VAL C 1 229 ? 77.434 24.455 0.866 1.00 13.61 229 VAL C CA 1
ATOM 5694 C C . VAL C 1 229 ? 76.692 23.144 0.647 1.00 13.46 229 VAL C C 1
ATOM 5695 O O . VAL C 1 229 ? 77.282 22.045 0.672 1.00 14.84 229 VAL C O 1
ATOM 5699 N N . MET C 1 230 ? 75.389 23.249 0.436 1.00 14.27 230 MET C N 1
ATOM 5700 C CA . MET C 1 230 ? 74.617 22.056 0.147 1.00 14.25 230 MET C CA 1
ATOM 5701 C C . MET C 1 230 ? 75.066 21.363 -1.140 1.00 15.52 230 MET C C 1
ATOM 5702 O O . MET C 1 230 ? 75.115 20.136 -1.187 1.00 16.28 230 MET C O 1
ATOM 5707 N N . LEU C 1 231 ? 75.377 22.148 -2.176 1.00 15.18 231 LEU C N 1
ATOM 5708 C CA . LEU C 1 231 ? 75.942 21.593 -3.420 1.00 15.31 231 LEU C CA 1
ATOM 5709 C C . LEU C 1 231 ? 77.185 20.761 -3.087 1.00 17.14 231 LEU C C 1
ATOM 5710 O O . LEU C 1 231 ? 77.327 19.618 -3.521 1.00 17.67 231 LEU C O 1
ATOM 5715 N N . PHE C 1 232 ? 78.098 21.332 -2.316 1.00 16.16 232 PHE C N 1
ATOM 5716 C CA . PHE C 1 232 ? 79.329 20.631 -1.947 1.00 16.19 232 PHE C CA 1
ATOM 5717 C C . PHE C 1 232 ? 78.995 19.308 -1.214 1.00 14.78 232 PHE C C 1
ATOM 5718 O O . PHE C 1 232 ? 79.581 18.247 -1.475 1.00 16.95 232 PHE C O 1
ATOM 5726 N N . LEU C 1 233 ? 78.136 19.385 -0.192 1.00 14.92 233 LEU C N 1
ATOM 5727 C CA . LEU C 1 233 ? 77.804 18.194 0.605 1.00 14.59 233 LEU C CA 1
ATOM 5728 C C . LEU C 1 233 ? 77.111 17.092 -0.200 1.00 16.46 233 LEU C C 1
ATOM 5729 O O . LEU C 1 233 ? 77.281 15.903 0.077 1.00 17.08 233 LEU C O 1
ATOM 5734 N N . ALA C 1 234 ? 76.344 17.487 -1.207 1.00 15.40 234 ALA C N 1
ATOM 5735 C CA . ALA C 1 234 ? 75.697 16.522 -2.080 1.00 15.51 234 ALA C CA 1
ATOM 5736 C C . ALA C 1 234 ? 76.661 15.920 -3.106 1.00 17.72 234 ALA C C 1
ATOM 5737 O O . ALA C 1 234 ? 76.448 14.806 -3.626 1.00 22.73 234 ALA C O 1
ATOM 5739 N N . SER C 1 235 ? 77.663 16.700 -3.469 1.00 17.98 235 SER C N 1
ATOM 5740 C CA . SER C 1 235 ? 78.582 16.388 -4.551 1.00 20.63 235 SER C CA 1
ATOM 5741 C C . SER C 1 235 ? 79.551 15.310 -4.167 1.00 20.92 235 SER C C 1
ATOM 5742 O O . SER C 1 235 ? 79.770 15.026 -2.972 1.00 17.86 235 SER C O 1
ATOM 5745 N N . ASP C 1 236 ? 80.241 14.824 -5.187 1.00 22.51 236 ASP C N 1
ATOM 5746 C CA . ASP C 1 236 ? 81.278 13.842 -4.968 1.00 22.12 236 ASP C CA 1
ATOM 5747 C C . ASP C 1 236 ? 82.456 14.344 -4.171 1.00 19.15 236 ASP C C 1
ATOM 5748 O O . ASP C 1 236 ? 83.265 13.536 -3.630 1.00 20.53 236 ASP C O 1
ATOM 5753 N N . LEU C 1 237 ? 82.590 15.680 -4.116 1.00 19.57 237 LEU C N 1
ATOM 5754 C CA . LEU C 1 237 ? 83.715 16.290 -3.430 1.00 20.86 237 LEU C CA 1
ATOM 5755 C C . LEU C 1 237 ? 83.755 15.929 -1.958 1.00 20.61 237 LEU C C 1
ATOM 5756 O O . LEU C 1 237 ? 84.824 15.900 -1.364 1.00 22.39 237 LEU C O 1
ATOM 5761 N N . SER C 1 238 ? 82.586 15.647 -1.391 1.00 15.82 238 SER C N 1
ATOM 5762 C CA . SER C 1 238 ? 82.514 15.362 0.027 1.00 15.63 238 SER C CA 1
ATOM 5763 C C . SER C 1 238 ? 82.501 13.886 0.376 1.00 14.01 238 SER C C 1
ATOM 5764 O O . SER C 1 238 ? 82.092 13.499 1.453 1.00 15.49 238 SER C O 1
ATOM 5767 N N . SER C 1 239 ? 83.045 13.052 -0.495 1.00 15.35 239 SER C N 1
ATOM 5768 C CA . SER C 1 239 ? 82.964 11.600 -0.362 1.00 16.13 239 SER C CA 1
ATOM 5769 C C . SER C 1 239 ? 83.550 11.007 0.930 1.00 16.58 239 SER C C 1
ATOM 5770 O O . SER C 1 239 ? 83.124 9.936 1.327 1.00 16.95 239 SER C O 1
ATOM 5773 N N . TYR C 1 240 ? 84.536 11.644 1.570 1.00 14.22 240 TYR C N 1
ATOM 5774 C CA . TYR C 1 240 ? 85.038 11.110 2.846 1.00 14.35 240 TYR C CA 1
ATOM 5775 C C . TYR C 1 240 ? 84.423 11.783 4.066 1.00 13.53 240 TYR C C 1
ATOM 5776 O O . TYR C 1 240 ? 84.904 11.600 5.189 1.00 15.44 240 TYR C O 1
ATOM 5785 N N . MET C 1 241 ? 83.375 12.584 3.858 1.00 12.69 241 MET C N 1
ATOM 5786 C CA . MET C 1 241 ? 82.734 13.285 4.964 1.00 11.93 241 MET C CA 1
ATOM 5787 C C . MET C 1 241 ? 81.453 12.619 5.393 1.00 11.65 241 MET C C 1
ATOM 5788 O O . MET C 1 241 ? 80.526 12.477 4.570 1.00 13.19 241 MET C O 1
ATOM 5793 N N . THR C 1 242 ? 81.382 12.228 6.656 1.00 11.75 242 THR C N 1
ATOM 5794 C CA . THR C 1 242 ? 80.113 11.851 7.235 1.00 11.15 242 THR C CA 1
ATOM 5795 C C . THR C 1 242 ? 80.142 12.197 8.707 1.00 10.42 242 THR C C 1
ATOM 5796 O O . THR C 1 242 ? 81.192 12.156 9.370 1.00 11.78 242 THR C O 1
ATOM 5800 N N . GLY C 1 243 ? 78.980 12.593 9.205 1.00 10.80 243 GLY C N 1
ATOM 5801 C CA . GLY C 1 243 ? 78.839 13.031 10.566 1.00 11.50 243 GLY C CA 1
ATOM 5802 C C . GLY C 1 243 ? 79.423 14.384 10.854 1.00 12.60 243 GLY C C 1
ATOM 5803 O O . GLY C 1 243 ? 79.679 14.708 12.007 1.00 15.98 243 GLY C O 1
ATOM 5804 N N A SER C 1 244 ? 79.620 15.186 9.838 0.51 12.51 244 SER C N 1
ATOM 5805 N N B SER C 1 244 ? 79.667 15.169 9.788 0.49 12.73 244 SER C N 1
ATOM 5806 C CA A SER C 1 244 ? 80.207 16.455 10.126 0.51 12.80 244 SER C CA 1
ATOM 5807 C CA B SER C 1 244 ? 80.310 16.499 9.804 0.49 11.31 244 SER C CA 1
ATOM 5808 C C A SER C 1 244 ? 79.231 17.586 9.972 0.51 12.23 244 SER C C 1
ATOM 5809 C C B SER C 1 244 ? 79.265 17.591 9.911 0.49 11.66 244 SER C C 1
ATOM 5810 O O A SER C 1 244 ? 78.203 17.506 9.295 0.51 14.01 244 SER C O 1
ATOM 5811 O O B SER C 1 244 ? 78.201 17.487 9.302 0.49 13.95 244 SER C O 1
ATOM 5816 N N . ALA C 1 245 ? 79.606 18.662 10.625 1.00 10.93 245 ALA C N 1
ATOM 5817 C CA . ALA C 1 245 ? 78.853 19.887 10.645 1.00 12.03 245 ALA C CA 1
ATOM 5818 C C . ALA C 1 245 ? 79.701 20.939 9.919 1.00 14.84 245 ALA C C 1
ATOM 5819 O O . ALA C 1 245 ? 80.837 21.169 10.329 1.00 19.47 245 ALA C O 1
ATOM 5821 N N . ILE C 1 246 ? 79.153 21.576 8.878 1.00 13.82 246 ILE C N 1
ATOM 5822 C CA . ILE C 1 246 ? 79.868 22.629 8.163 1.00 13.51 246 ILE C CA 1
ATOM 5823 C C . ILE C 1 246 ? 79.220 23.963 8.588 1.00 11.55 246 ILE C C 1
ATOM 5824 O O . ILE C 1 246 ? 78.043 24.213 8.297 1.00 13.32 246 ILE C O 1
ATOM 5829 N N A THR C 1 247 ? 79.980 24.809 9.252 0.40 11.72 247 THR C N 1
ATOM 5830 N N B THR C 1 247 ? 79.983 24.824 9.284 0.60 12.60 247 THR C N 1
ATOM 5831 C CA A THR C 1 247 ? 79.456 26.083 9.673 0.40 10.89 247 THR C CA 1
ATOM 5832 C CA B THR C 1 247 ? 79.464 26.152 9.704 0.60 11.29 247 THR C CA 1
ATOM 5833 C C A THR C 1 247 ? 79.625 27.104 8.551 0.40 11.55 247 THR C C 1
ATOM 5834 C C B THR C 1 247 ? 79.629 27.117 8.560 0.60 11.27 247 THR C C 1
ATOM 5835 O O A THR C 1 247 ? 80.647 27.123 7.893 0.40 13.76 247 THR C O 1
ATOM 5836 O O B THR C 1 247 ? 80.699 27.169 7.965 0.60 12.21 247 THR C O 1
ATOM 5843 N N . ALA C 1 248 ? 78.570 27.872 8.291 1.00 10.63 248 ALA C N 1
ATOM 5844 C CA . ALA C 1 248 ? 78.604 28.922 7.262 1.00 10.64 248 ALA C CA 1
ATOM 5845 C C . ALA C 1 248 ? 77.925 30.149 7.883 1.00 10.01 248 ALA C C 1
ATOM 5846 O O . ALA C 1 248 ? 76.708 30.339 7.768 1.00 11.04 248 ALA C O 1
ATOM 5848 N N . ASP C 1 249 ? 78.756 30.884 8.621 1.00 10.56 249 ASP C N 1
ATOM 5849 C CA . ASP C 1 249 ? 78.250 31.874 9.555 1.00 10.48 249 ASP C CA 1
ATOM 5850 C C . ASP C 1 249 ? 79.058 33.146 9.595 1.00 10.96 249 ASP C C 1
ATOM 5851 O O . ASP C 1 249 ? 78.963 33.908 10.566 1.00 11.73 249 ASP C O 1
ATOM 5856 N N . GLY C 1 250 ? 79.876 33.397 8.588 1.00 11.46 250 GLY C N 1
ATOM 5857 C CA . GLY C 1 250 ? 80.637 34.637 8.570 1.00 12.06 250 GLY C CA 1
ATOM 5858 C C . GLY C 1 250 ? 81.595 34.764 9.739 1.00 11.25 250 GLY C C 1
ATOM 5859 O O . GLY C 1 250 ? 82.036 35.870 10.050 1.00 12.94 250 GLY C O 1
ATOM 5860 N N . GLY C 1 251 ? 81.936 33.629 10.383 1.00 11.04 251 GLY C N 1
ATOM 5861 C CA . GLY C 1 251 ? 82.837 33.630 11.515 1.00 11.37 251 GLY C CA 1
ATOM 5862 C C . GLY C 1 251 ? 82.181 33.686 12.880 1.00 10.65 251 GLY C C 1
ATOM 5863 O O . GLY C 1 251 ? 82.888 33.710 13.895 1.00 12.47 251 GLY C O 1
ATOM 5864 N N . TYR C 1 252 ? 80.847 33.685 12.935 1.00 10.52 252 TYR C N 1
ATOM 5865 C CA . TYR C 1 252 ? 80.151 33.923 14.211 1.00 11.81 252 TYR C CA 1
ATOM 5866 C C . TYR C 1 252 ? 80.619 32.990 15.330 1.00 10.80 252 TYR C C 1
ATOM 5867 O O . TYR C 1 252 ? 80.914 33.428 16.440 1.00 13.51 252 TYR C O 1
ATOM 5876 N N . THR C 1 253 ? 80.723 31.692 15.034 1.00 10.79 253 THR C N 1
ATOM 5877 C CA . THR C 1 253 ? 81.077 30.687 16.035 1.00 11.66 253 THR C CA 1
ATOM 5878 C C . THR C 1 253 ? 82.578 30.578 16.289 1.00 12.60 253 THR C C 1
ATOM 5879 O O . THR C 1 253 ? 82.985 29.865 17.222 1.00 14.09 253 THR C O 1
ATOM 5883 N N . ALA C 1 254 ? 83.412 31.286 15.547 1.00 11.04 254 ALA C N 1
ATOM 5884 C CA . ALA C 1 254 ? 84.851 31.302 15.770 1.00 12.34 254 ALA C CA 1
ATOM 5885 C C . ALA C 1 254 ? 85.270 32.278 16.855 1.00 12.34 254 ALA C C 1
ATOM 5886 O O . ALA C 1 254 ? 86.420 32.250 17.256 1.00 13.59 254 ALA C O 1
ATOM 5888 N N . GLN C 1 255 ? 84.339 33.105 17.338 1.00 13.54 255 GLN C N 1
ATOM 5889 C CA . GLN C 1 255 ? 84.623 34.044 18.435 1.00 16.05 255 GLN C CA 1
ATOM 5890 C C . GLN C 1 255 ? 83.721 33.767 19.689 1.00 20.68 255 GLN C C 1
ATOM 5891 O O . GLN C 1 255 ? 82.716 33.071 19.496 1.00 26.80 255 GLN C O 1
ATOM 5897 N N . MET D 1 1 ? 83.759 29.368 -13.955 1.00 72.35 1 MET D N 1
ATOM 5898 C CA . MET D 1 1 ? 82.846 28.377 -13.324 1.00 43.62 1 MET D CA 1
ATOM 5899 C C . MET D 1 1 ? 82.418 28.779 -11.913 1.00 48.48 1 MET D C 1
ATOM 5900 O O . MET D 1 1 ? 82.857 29.802 -11.416 1.00 57.50 1 MET D O 1
ATOM 5905 N N . ILE D 1 2 ? 81.533 27.994 -11.292 1.00 39.72 2 ILE D N 1
ATOM 5906 C CA . ILE D 1 2 ? 81.009 28.340 -9.945 1.00 36.77 2 ILE D CA 1
ATOM 5907 C C . ILE D 1 2 ? 82.106 28.394 -8.871 1.00 32.39 2 ILE D C 1
ATOM 5908 O O . ILE D 1 2 ? 82.061 29.214 -7.930 1.00 35.04 2 ILE D O 1
ATOM 5913 N N . MET D 1 3 ? 83.121 27.558 -9.036 1.00 31.69 3 MET D N 1
ATOM 5914 C CA . MET D 1 3 ? 84.241 27.610 -8.100 1.00 27.49 3 MET D CA 1
ATOM 5915 C C . MET D 1 3 ? 85.157 28.797 -8.319 1.00 30.11 3 MET D C 1
ATOM 5916 O O . MET D 1 3 ? 85.696 29.333 -7.340 1.00 25.19 3 MET D O 1
ATOM 5921 N N . ASN D 1 4 ? 85.349 29.183 -9.583 1.00 27.47 4 ASN D N 1
ATOM 5922 C CA . ASN D 1 4 ? 86.040 30.414 -9.911 1.00 31.57 4 ASN D CA 1
ATOM 5923 C C . ASN D 1 4 ? 87.490 30.430 -9.449 1.00 24.91 4 ASN D C 1
ATOM 5924 O O . ASN D 1 4 ? 87.981 31.430 -8.910 1.00 28.18 4 ASN D O 1
ATOM 5929 N N . LEU D 1 5 ? 88.192 29.330 -9.680 1.00 27.71 5 LEU D N 1
ATOM 5930 C CA . LEU D 1 5 ? 89.609 29.243 -9.319 1.00 24.68 5 LEU D CA 1
ATOM 5931 C C . LEU D 1 5 ? 90.578 29.526 -10.480 1.00 23.21 5 LEU D C 1
ATOM 5932 O O . LEU D 1 5 ? 91.785 29.637 -10.255 1.00 26.55 5 LEU D O 1
ATOM 5937 N N . THR D 1 6 ? 90.072 29.632 -11.706 1.00 24.65 6 THR D N 1
ATOM 5938 C CA . THR D 1 6 ? 90.954 29.851 -12.863 1.00 26.00 6 THR D CA 1
ATOM 5939 C C . THR D 1 6 ? 91.783 31.127 -12.671 1.00 27.45 6 THR D C 1
ATOM 5940 O O . THR D 1 6 ? 91.255 32.165 -12.291 1.00 28.93 6 THR D O 1
ATOM 5944 N N . ASP D 1 7 ? 93.095 31.013 -12.876 1.00 24.33 7 ASP D N 1
ATOM 5945 C CA . ASP D 1 7 ? 94.047 32.116 -12.761 1.00 29.43 7 ASP D CA 1
ATOM 5946 C C . ASP D 1 7 ? 94.261 32.663 -11.344 1.00 28.48 7 ASP D C 1
ATOM 5947 O O . ASP D 1 7 ? 94.936 33.673 -11.180 1.00 33.90 7 ASP D O 1
ATOM 5952 N N . LYS D 1 8 ? 93.698 31.999 -10.336 1.00 25.60 8 LYS D N 1
ATOM 5953 C CA . LYS D 1 8 ? 94.030 32.277 -8.947 1.00 23.61 8 LYS D CA 1
ATOM 5954 C C . LYS D 1 8 ? 95.382 31.638 -8.686 1.00 22.48 8 LYS D C 1
ATOM 5955 O O . LYS D 1 8 ? 95.711 30.607 -9.246 1.00 27.26 8 LYS D O 1
ATOM 5961 N N . THR D 1 9 ? 96.176 32.262 -7.832 1.00 23.43 9 THR D N 1
ATOM 5962 C CA . THR D 1 9 ? 97.486 31.730 -7.476 1.00 22.55 9 THR D CA 1
ATOM 5963 C C . THR D 1 9 ? 97.424 31.154 -6.060 1.00 21.97 9 THR D C 1
ATOM 5964 O O . THR D 1 9 ? 97.042 31.857 -5.113 1.00 19.49 9 THR D O 1
ATOM 5968 N N . VAL D 1 10 ? 97.831 29.888 -5.940 1.00 19.02 10 VAL D N 1
ATOM 5969 C CA . VAL D 1 10 ? 97.708 29.102 -4.733 1.00 20.79 10 VAL D CA 1
ATOM 5970 C C . VAL D 1 10 ? 99.089 28.591 -4.325 1.00 19.01 10 VAL D C 1
ATOM 5971 O O . VAL D 1 10 ? 99.766 27.902 -5.098 1.00 21.25 10 VAL D O 1
ATOM 5975 N N . LEU D 1 11 ? 99.503 28.931 -3.111 1.00 17.85 11 LEU D N 1
ATOM 5976 C CA . LEU D 1 11 ? 100.792 28.500 -2.563 1.00 16.82 11 LEU D CA 1
ATOM 5977 C C . LEU D 1 11 ? 100.510 27.382 -1.570 1.00 18.32 11 LEU D C 1
ATOM 5978 O O . LEU D 1 11 ? 99.754 27.590 -0.621 1.00 16.67 11 LEU D O 1
ATOM 5983 N N . ILE D 1 12 ? 101.110 26.208 -1.797 1.00 17.35 12 ILE D N 1
ATOM 5984 C CA . ILE D 1 12 ? 100.841 25.003 -1.002 1.00 16.60 12 ILE D CA 1
ATOM 5985 C C . ILE D 1 12 ? 102.132 24.536 -0.348 1.00 16.67 12 ILE D C 1
ATOM 5986 O O . ILE D 1 12 ? 103.093 24.153 -1.024 1.00 19.01 12 ILE D O 1
ATOM 5991 N N . THR D 1 13 ? 102.173 24.593 0.986 1.00 16.24 13 THR D N 1
ATOM 5992 C CA . THR D 1 13 ? 103.327 24.056 1.698 1.00 16.11 13 THR D CA 1
ATOM 5993 C C . THR D 1 13 ? 103.162 22.538 1.837 1.00 16.06 13 THR D C 1
ATOM 5994 O O . THR D 1 13 ? 102.052 22.012 1.952 1.00 16.29 13 THR D O 1
ATOM 5998 N N . GLY D 1 14 ? 104.276 21.826 1.800 1.00 16.68 14 GLY D N 1
ATOM 5999 C CA . GLY D 1 14 ? 104.222 20.365 1.839 1.00 16.82 14 GLY D CA 1
ATOM 6000 C C . GLY D 1 14 ? 103.534 19.812 0.597 1.00 18.66 14 GLY D C 1
ATOM 6001 O O . GLY D 1 14 ? 102.899 18.759 0.643 1.00 20.62 14 GLY D O 1
ATOM 6002 N N . GLY D 1 15 ? 103.645 20.521 -0.515 1.00 17.81 15 GLY D N 1
ATOM 6003 C CA . GLY D 1 15 ? 102.902 20.179 -1.721 1.00 17.68 15 GLY D CA 1
ATOM 6004 C C . GLY D 1 15 ? 103.496 19.098 -2.594 1.00 20.67 15 GLY D C 1
ATOM 6005 O O . GLY D 1 15 ? 102.880 18.738 -3.594 1.00 20.32 15 GLY D O 1
ATOM 6006 N N . ALA D 1 16 ? 104.686 18.597 -2.266 1.00 21.16 16 ALA D N 1
ATOM 6007 C CA . ALA D 1 16 ? 105.380 17.685 -3.186 1.00 22.30 16 ALA D CA 1
ATOM 6008 C C . ALA D 1 16 ? 105.069 16.215 -2.933 1.00 21.88 16 ALA D C 1
ATOM 6009 O O . ALA D 1 16 ? 105.612 15.366 -3.595 1.00 25.67 16 ALA D O 1
ATOM 6011 N N . SER D 1 17 ? 104.209 15.915 -1.968 1.00 20.58 17 SER D N 1
ATOM 6012 C CA . SER D 1 17 ? 103.811 14.552 -1.699 1.00 21.40 17 SER D CA 1
ATOM 6013 C C . SER D 1 17 ? 102.476 14.510 -0.982 1.00 21.20 17 SER D C 1
ATOM 6014 O O . SER D 1 17 ? 101.994 15.533 -0.485 1.00 19.37 17 SER D O 1
ATOM 6017 N N . GLY D 1 18 ? 101.864 13.343 -0.978 1.00 20.70 18 GLY D N 1
ATOM 6018 C CA . GLY D 1 18 ? 100.697 13.088 -0.142 1.00 19.03 18 GLY D CA 1
ATOM 6019 C C . GLY D 1 18 ? 99.501 13.972 -0.455 1.00 18.71 18 GLY D C 1
ATOM 6020 O O . GLY D 1 18 ? 99.178 14.243 -1.625 1.00 19.94 18 GLY D O 1
ATOM 6021 N N . ILE D 1 19 ? 98.826 14.406 0.596 1.00 18.85 19 ILE D N 1
ATOM 6022 C CA . ILE D 1 19 ? 97.686 15.313 0.461 1.00 18.25 19 ILE D CA 1
ATOM 6023 C C . ILE D 1 19 ? 98.081 16.576 -0.286 1.00 16.81 19 ILE D C 1
ATOM 6024 O O . ILE D 1 19 ? 97.349 17.065 -1.151 1.00 17.92 19 ILE D O 1
ATOM 6029 N N . GLY D 1 20 ? 99.261 17.095 0.032 1.00 16.66 20 GLY D N 1
ATOM 6030 C CA . GLY D 1 20 ? 99.741 18.311 -0.617 1.00 18.81 20 GLY D CA 1
ATOM 6031 C C . GLY D 1 20 ? 99.778 18.148 -2.117 1.00 17.83 20 GLY D C 1
ATOM 6032 O O . GLY D 1 20 ? 99.354 19.028 -2.879 1.00 18.96 20 GLY D O 1
ATOM 6033 N N . TYR D 1 21 ? 100.309 17.023 -2.570 1.00 18.71 21 TYR D N 1
ATOM 6034 C CA . TYR D 1 21 ? 100.420 16.785 -4.016 1.00 17.52 21 TYR D CA 1
ATOM 6035 C C . TYR D 1 21 ? 99.058 16.527 -4.654 1.00 17.62 21 TYR D C 1
ATOM 6036 O O . TYR D 1 21 ? 98.791 16.969 -5.773 1.00 18.89 21 TYR D O 1
ATOM 6045 N N . ALA D 1 22 ? 98.163 15.851 -3.951 1.00 17.98 22 ALA D N 1
ATOM 6046 C CA . ALA D 1 22 ? 96.783 15.732 -4.459 1.00 18.30 22 ALA D CA 1
ATOM 6047 C C . ALA D 1 22 ? 96.145 17.106 -4.618 1.00 18.62 22 ALA D C 1
ATOM 6048 O O . ALA D 1 22 ? 95.419 17.371 -5.579 1.00 19.39 22 ALA D O 1
ATOM 6050 N N . ALA D 1 23 ? 96.439 18.005 -3.697 1.00 17.03 23 ALA D N 1
ATOM 6051 C CA . ALA D 1 23 ? 95.953 19.379 -3.798 1.00 17.20 23 ALA D CA 1
ATOM 6052 C C . ALA D 1 23 ? 96.565 20.093 -5.002 1.00 18.29 23 ALA D C 1
ATOM 6053 O O . ALA D 1 23 ? 95.869 20.797 -5.744 1.00 18.67 23 ALA D O 1
ATOM 6055 N N . VAL D 1 24 ? 97.857 19.900 -5.234 1.00 17.47 24 VAL D N 1
ATOM 6056 C CA . VAL D 1 24 ? 98.500 20.428 -6.437 1.00 17.73 24 VAL D CA 1
ATOM 6057 C C . VAL D 1 24 ? 97.732 19.995 -7.672 1.00 19.69 24 VAL D C 1
ATOM 6058 O O . VAL D 1 24 ? 97.372 20.823 -8.533 1.00 19.48 24 VAL D O 1
ATOM 6062 N N . GLN D 1 25 ? 97.486 18.701 -7.783 1.00 19.20 25 GLN D N 1
ATOM 6063 C CA . GLN D 1 25 ? 96.766 18.201 -8.960 1.00 19.53 25 GLN D CA 1
ATOM 6064 C C . GLN D 1 25 ? 95.377 18.818 -9.067 1.00 20.32 25 GLN D C 1
ATOM 6065 O O . GLN D 1 25 ? 94.941 19.183 -10.162 1.00 22.76 25 GLN D O 1
ATOM 6071 N N . ALA D 1 26 ? 94.667 18.907 -7.946 1.00 20.22 26 ALA D N 1
ATOM 6072 C CA . ALA D 1 26 ? 93.288 19.405 -7.967 1.00 21.71 26 ALA D CA 1
ATOM 6073 C C . ALA D 1 26 ? 93.243 20.860 -8.408 1.00 19.68 26 ALA D C 1
ATOM 6074 O O . ALA D 1 26 ? 92.424 21.257 -9.265 1.00 21.72 26 ALA D O 1
ATOM 6076 N N . PHE D 1 27 ? 94.139 21.671 -7.846 1.00 19.39 27 PHE D N 1
ATOM 6077 C CA . PHE D 1 27 ? 94.184 23.093 -8.217 1.00 18.65 27 PHE D CA 1
ATOM 6078 C C . PHE D 1 27 ? 94.652 23.336 -9.640 1.00 19.13 27 PHE D C 1
ATOM 6079 O O . PHE D 1 27 ? 94.065 24.152 -10.369 1.00 19.87 27 PHE D O 1
ATOM 6087 N N . LEU D 1 28 ? 95.647 22.585 -10.083 1.00 20.86 28 LEU D N 1
ATOM 6088 C CA . LEU D 1 28 ? 96.043 22.672 -11.511 1.00 20.59 28 LEU D CA 1
ATOM 6089 C C . LEU D 1 28 ? 94.883 22.307 -12.427 1.00 22.18 28 LEU D C 1
ATOM 6090 O O . LEU D 1 28 ? 94.691 22.916 -13.480 1.00 22.68 28 LEU D O 1
ATOM 6095 N N . GLY D 1 29 ? 94.116 21.306 -12.033 1.00 20.88 29 GLY D N 1
ATOM 6096 C CA . GLY D 1 29 ? 92.935 20.894 -12.787 1.00 24.25 29 GLY D CA 1
ATOM 6097 C C . GLY D 1 29 ? 91.868 21.975 -12.910 1.00 20.98 29 GLY D C 1
ATOM 6098 O O . GLY D 1 29 ? 91.076 21.957 -13.855 1.00 26.60 29 GLY D O 1
ATOM 6099 N N . GLN D 1 30 ? 91.851 22.910 -11.960 1.00 23.30 30 GLN D N 1
ATOM 6100 C CA . GLN D 1 30 ? 90.959 24.070 -11.991 1.00 23.47 30 GLN D CA 1
ATOM 6101 C C . GLN D 1 30 ? 91.586 25.294 -12.650 1.00 25.36 30 GLN D C 1
ATOM 6102 O O . GLN D 1 30 ? 91.024 26.382 -12.605 1.00 27.78 30 GLN D O 1
ATOM 6108 N N . GLN D 1 31 ? 92.736 25.091 -13.275 1.00 25.44 31 GLN D N 1
ATOM 6109 C CA . GLN D 1 31 ? 93.473 26.127 -13.969 1.00 24.60 31 GLN D CA 1
ATOM 6110 C C . GLN D 1 31 ? 93.944 27.236 -13.027 1.00 26.36 31 GLN D C 1
ATOM 6111 O O . GLN D 1 31 ? 94.107 28.397 -13.448 1.00 26.17 31 GLN D O 1
ATOM 6117 N N . ALA D 1 32 ? 94.178 26.883 -11.766 1.00 23.52 32 ALA D N 1
ATOM 6118 C CA . ALA D 1 32 ? 94.871 27.772 -10.843 1.00 21.95 32 ALA D CA 1
ATOM 6119 C C . ALA D 1 32 ? 96.374 27.610 -11.051 1.00 20.06 32 ALA D C 1
ATOM 6120 O O . ALA D 1 32 ? 96.849 26.546 -11.476 1.00 26.76 32 ALA D O 1
ATOM 6122 N N . ASN D 1 33 ? 97.106 28.686 -10.786 1.00 21.46 33 ASN D N 1
ATOM 6123 C CA . ASN D 1 33 ? 98.554 28.610 -10.699 1.00 20.96 33 ASN D CA 1
ATOM 6124 C C . ASN D 1 33 ? 98.909 28.092 -9.311 1.00 22.19 33 ASN D C 1
ATOM 6125 O O . ASN D 1 33 ? 98.291 28.506 -8.325 1.00 24.42 33 ASN D O 1
ATOM 6130 N N . VAL D 1 34 ? 99.887 27.184 -9.254 1.00 22.71 34 VAL D N 1
ATOM 6131 C CA . VAL D 1 34 ? 100.268 26.555 -8.007 1.00 20.84 34 VAL D CA 1
ATOM 6132 C C . VAL D 1 34 ? 101.756 26.756 -7.769 1.00 20.25 34 VAL D C 1
ATOM 6133 O O . VAL D 1 34 ? 102.591 26.444 -8.633 1.00 21.01 34 VAL D O 1
ATOM 6137 N N . VAL D 1 35 ? 102.077 27.263 -6.578 1.00 20.92 35 VAL D N 1
ATOM 6138 C CA . VAL D 1 35 ? 103.454 27.325 -6.110 1.00 20.47 35 VAL D CA 1
ATOM 6139 C C . VAL D 1 35 ? 103.585 26.326 -4.953 1.00 19.45 35 VAL D C 1
ATOM 6140 O O . VAL D 1 35 ? 102.854 26.424 -3.978 1.00 19.57 35 VAL D O 1
ATOM 6144 N N . VAL D 1 36 ? 104.498 25.379 -5.090 1.00 21.03 36 VAL D N 1
ATOM 6145 C CA . VAL D 1 36 ? 104.768 24.411 -4.032 1.00 18.70 36 VAL D CA 1
ATOM 6146 C C . VAL D 1 36 ? 106.007 24.839 -3.272 1.00 19.17 36 VAL D C 1
ATOM 6147 O O . VAL D 1 36 ? 107.074 25.010 -3.854 1.00 20.87 36 VAL D O 1
ATOM 6151 N N . ALA D 1 37 ? 105.847 24.949 -1.952 1.00 19.19 37 ALA D N 1
ATOM 6152 C CA . ALA D 1 37 ? 106.935 25.231 -1.038 1.00 18.70 37 ALA D CA 1
ATOM 6153 C C . ALA D 1 37 ? 107.146 23.969 -0.220 1.00 20.26 37 ALA D C 1
ATOM 6154 O O . ALA D 1 37 ? 106.300 23.586 0.561 1.00 19.78 37 ALA D O 1
ATOM 6156 N N . ASP D 1 38 ? 108.281 23.307 -0.422 1.00 18.70 38 ASP D N 1
ATOM 6157 C CA . ASP D 1 38 ? 108.545 22.063 0.284 1.00 19.71 38 ASP D CA 1
ATOM 6158 C C . ASP D 1 38 ? 110.044 21.893 0.429 1.00 22.90 38 ASP D C 1
ATOM 6159 O O . ASP D 1 38 ? 110.834 22.556 -0.241 1.00 24.12 38 ASP D O 1
ATOM 6164 N N . ILE D 1 39 ? 110.425 21.016 1.341 1.00 23.05 39 ILE D N 1
ATOM 6165 C CA . ILE D 1 39 ? 111.809 21.002 1.831 1.00 25.05 39 ILE D CA 1
ATOM 6166 C C . ILE D 1 39 ? 112.780 20.167 1.007 1.00 25.83 39 ILE D C 1
ATOM 6167 O O . ILE D 1 39 ? 113.975 20.442 1.039 1.00 26.77 39 ILE D O 1
ATOM 6172 N N . ASP D 1 40 ? 112.284 19.183 0.255 1.00 25.17 40 ASP D N 1
ATOM 6173 C CA . ASP D 1 40 ? 113.173 18.263 -0.477 1.00 27.76 40 ASP D CA 1
ATOM 6174 C C . ASP D 1 40 ? 113.242 18.682 -1.951 1.00 25.73 40 ASP D C 1
ATOM 6175 O O . ASP D 1 40 ? 112.274 18.551 -2.687 1.00 27.92 40 ASP D O 1
ATOM 6180 N N . GLU D 1 41 ? 114.395 19.213 -2.352 1.00 28.02 41 GLU D N 1
ATOM 6181 C CA . GLU D 1 41 ? 114.578 19.766 -3.706 1.00 30.44 41 GLU D CA 1
ATOM 6182 C C . GLU D 1 41 ? 114.397 18.701 -4.792 1.00 28.24 41 GLU D C 1
ATOM 6183 O O . GLU D 1 41 ? 113.699 18.922 -5.776 1.00 32.45 41 GLU D O 1
ATOM 6189 N N . ALA D 1 42 ? 115.021 17.540 -4.613 1.00 31.69 42 ALA D N 1
ATOM 6190 C CA . ALA D 1 42 ? 114.896 16.458 -5.605 1.00 32.20 42 ALA D CA 1
ATOM 6191 C C . ALA D 1 42 ? 113.442 16.008 -5.773 1.00 29.70 42 ALA D C 1
ATOM 6192 O O . ALA D 1 42 ? 112.953 15.790 -6.877 1.00 29.07 42 ALA D O 1
ATOM 6194 N N . GLN D 1 43 ? 112.744 15.890 -4.654 1.00 28.26 43 GLN D N 1
ATOM 6195 C CA . GLN D 1 43 ? 111.342 15.521 -4.682 1.00 25.50 43 GLN D CA 1
ATOM 6196 C C . GLN D 1 43 ? 110.482 16.588 -5.407 1.00 27.43 43 GLN D C 1
ATOM 6197 O O . GLN D 1 43 ? 109.614 16.268 -6.235 1.00 25.27 43 GLN D O 1
ATOM 6203 N N . GLY D 1 44 ? 110.734 17.859 -5.123 1.00 25.29 44 GLY D N 1
ATOM 6204 C CA . GLY D 1 44 ? 110.023 18.944 -5.812 1.00 24.66 44 GLY D CA 1
ATOM 6205 C C . GLY D 1 44 ? 110.294 18.949 -7.314 1.00 27.88 44 GLY D C 1
ATOM 6206 O O . GLY D 1 44 ? 109.392 19.136 -8.130 1.00 27.70 44 GLY D O 1
ATOM 6207 N N . GLU D 1 45 ? 111.554 18.761 -7.673 1.00 27.12 45 GLU D N 1
ATOM 6208 C CA . GLU D 1 45 ? 111.934 18.769 -9.087 1.00 29.51 45 GLU D CA 1
ATOM 6209 C C . GLU D 1 45 ? 111.314 17.571 -9.815 1.00 26.33 45 GLU D C 1
ATOM 6210 O O . GLU D 1 45 ? 110.842 17.685 -10.947 1.00 30.58 45 GLU D O 1
ATOM 6216 N N . ALA D 1 46 ? 111.257 16.430 -9.147 1.00 28.74 46 ALA D N 1
ATOM 6217 C CA . ALA D 1 46 ? 110.579 15.265 -9.739 1.00 31.29 46 ALA D CA 1
ATOM 6218 C C . ALA D 1 46 ? 109.076 15.511 -9.945 1.00 29.24 46 ALA D C 1
ATOM 6219 O O . ALA D 1 46 ? 108.510 15.106 -10.971 1.00 33.68 46 ALA D O 1
ATOM 6221 N N . MET D 1 47 ? 108.442 16.189 -8.994 1.00 28.99 47 MET D N 1
ATOM 6222 C CA . MET D 1 47 ? 107.030 16.577 -9.139 1.00 26.90 47 MET D CA 1
ATOM 6223 C C . MET D 1 47 ? 106.862 17.474 -10.357 1.00 24.18 47 MET D C 1
ATOM 6224 O O . MET D 1 47 ? 105.950 17.289 -11.174 1.00 25.58 47 MET D O 1
ATOM 6229 N N . VAL D 1 48 ? 107.736 18.471 -10.497 1.00 24.77 48 VAL D N 1
ATOM 6230 C CA . VAL D 1 48 ? 107.632 19.406 -11.626 1.00 25.57 48 VAL D CA 1
ATOM 6231 C C . VAL D 1 48 ? 107.806 18.668 -12.953 1.00 27.56 48 VAL D C 1
ATOM 6232 O O . VAL D 1 48 ? 107.069 18.911 -13.914 1.00 26.14 48 VAL D O 1
ATOM 6236 N N . ARG D 1 49 ? 108.761 17.746 -13.016 1.00 28.69 49 ARG D N 1
ATOM 6237 C CA . ARG D 1 49 ? 108.975 17.003 -14.264 1.00 31.28 49 ARG D CA 1
ATOM 6238 C C . ARG D 1 49 ? 107.746 16.182 -14.626 1.00 32.06 49 ARG D C 1
ATOM 6239 O O . ARG D 1 49 ? 107.346 16.142 -15.780 1.00 38.60 49 ARG D O 1
ATOM 6247 N N . LYS D 1 50 ? 107.155 15.534 -13.629 1.00 31.82 50 LYS D N 1
ATOM 6248 C CA . LYS D 1 50 ? 105.982 14.675 -13.823 1.00 31.34 50 LYS D CA 1
ATOM 6249 C C . LYS D 1 50 ? 104.751 15.467 -14.246 1.00 30.98 50 LYS D C 1
ATOM 6250 O O . LYS D 1 50 ? 104.060 15.058 -15.189 1.00 36.40 50 LYS D O 1
ATOM 6256 N N . GLU D 1 51 ? 104.494 16.602 -13.582 1.00 28.04 51 GLU D N 1
ATOM 6257 C CA . GLU D 1 51 ? 103.288 17.387 -13.890 1.00 27.39 51 GLU D CA 1
ATOM 6258 C C . GLU D 1 51 ? 103.420 18.121 -15.237 1.00 24.69 51 GLU D C 1
ATOM 6259 O O . GLU D 1 51 ? 102.456 18.241 -16.007 1.00 29.50 51 GLU D O 1
ATOM 6265 N N . ASN D 1 52 ? 104.636 18.565 -15.540 1.00 23.45 52 ASN D N 1
ATOM 6266 C CA . ASN D 1 52 ? 104.954 19.181 -16.818 1.00 25.11 52 ASN D CA 1
ATOM 6267 C C . ASN D 1 52 ? 103.954 20.273 -17.223 1.00 24.41 52 ASN D C 1
ATOM 6268 O O . ASN D 1 52 ? 103.370 20.247 -18.311 1.00 23.39 52 ASN D O 1
ATOM 6273 N N . ASN D 1 53 ? 103.768 21.223 -16.320 1.00 25.48 53 ASN D N 1
ATOM 6274 C CA . ASN D 1 53 ? 102.687 22.187 -16.397 1.00 25.03 53 ASN D CA 1
ATOM 6275 C C . ASN D 1 53 ? 103.205 23.580 -16.093 1.00 23.45 53 ASN D C 1
ATOM 6276 O O . ASN D 1 53 ? 103.741 23.802 -15.010 1.00 24.47 53 ASN D O 1
ATOM 6281 N N . ASP D 1 54 ? 103.016 24.512 -17.016 1.00 22.83 54 ASP D N 1
ATOM 6282 C CA . ASP D 1 54 ? 103.507 25.877 -16.829 1.00 25.36 54 ASP D CA 1
ATOM 6283 C C . ASP D 1 54 ? 102.830 26.640 -15.702 1.00 27.89 54 ASP D C 1
ATOM 6284 O O . ASP D 1 54 ? 103.316 27.696 -15.291 1.00 25.40 54 ASP D O 1
ATOM 6289 N N . ARG D 1 55 ? 101.697 26.133 -15.238 1.00 24.93 55 ARG D N 1
ATOM 6290 C CA . ARG D 1 55 ? 101.014 26.725 -14.079 1.00 22.96 55 ARG D CA 1
ATOM 6291 C C . ARG D 1 55 ? 101.588 26.253 -12.737 1.00 25.84 55 ARG D C 1
ATOM 6292 O O . ARG D 1 55 ? 101.087 26.670 -11.703 1.00 24.22 55 ARG D O 1
ATOM 6300 N N . LEU D 1 56 ? 102.623 25.391 -12.750 1.00 26.00 56 LEU D N 1
ATOM 6301 C CA . LEU D 1 56 ? 103.254 24.878 -11.518 1.00 22.16 56 LEU D CA 1
ATOM 6302 C C . LEU D 1 56 ? 104.663 25.410 -11.352 1.00 23.34 56 LEU D C 1
ATOM 6303 O O . LEU D 1 56 ? 105.460 25.420 -12.284 1.00 24.44 56 LEU D O 1
ATOM 6308 N N . HIS D 1 57 ? 104.963 25.838 -10.128 1.00 22.22 57 HIS D N 1
ATOM 6309 C CA . HIS D 1 57 ? 106.296 26.284 -9.789 1.00 24.31 57 HIS D CA 1
ATOM 6310 C C . HIS D 1 57 ? 106.667 25.672 -8.428 1.00 24.67 57 HIS D C 1
ATOM 6311 O O . HIS D 1 57 ? 105.855 25.638 -7.531 1.00 26.46 57 HIS D O 1
ATOM 6318 N N . PHE D 1 58 ? 107.909 25.186 -8.330 1.00 26.59 58 PHE D N 1
ATOM 6319 C CA . PHE D 1 58 ? 108.416 24.656 -7.063 1.00 23.89 58 PHE D CA 1
ATOM 6320 C C . PHE D 1 58 ? 109.475 25.620 -6.519 1.00 24.66 58 PHE D C 1
ATOM 6321 O O . PHE D 1 58 ? 110.343 26.086 -7.260 1.00 28.88 58 PHE D O 1
ATOM 6329 N N . VAL D 1 59 ? 109.383 25.914 -5.226 1.00 22.48 59 VAL D N 1
ATOM 6330 C CA . VAL D 1 59 ? 110.410 26.693 -4.515 1.00 23.74 59 VAL D CA 1
ATOM 6331 C C . VAL D 1 59 ? 110.825 25.948 -3.239 1.00 23.54 59 VAL D C 1
ATOM 6332 O O . VAL D 1 59 ? 110.016 25.737 -2.336 1.00 22.88 59 VAL D O 1
ATOM 6336 N N . GLN D 1 60 ? 112.073 25.504 -3.194 1.00 25.39 60 GLN D N 1
ATOM 6337 C CA . GLN D 1 60 ? 112.540 24.797 -2.009 1.00 23.89 60 GLN D CA 1
ATOM 6338 C C . GLN D 1 60 ? 112.423 25.724 -0.812 1.00 24.24 60 GLN D C 1
ATOM 6339 O O . GLN D 1 60 ? 112.845 26.879 -0.877 1.00 25.89 60 GLN D O 1
ATOM 6345 N N . THR D 1 61 ? 111.821 25.224 0.262 1.00 21.13 61 THR D N 1
ATOM 6346 C CA . THR D 1 61 ? 111.477 26.041 1.404 1.00 20.67 61 THR D CA 1
ATOM 6347 C C . THR D 1 61 ? 111.508 25.210 2.667 1.00 20.11 61 THR D C 1
ATOM 6348 O O . THR D 1 61 ? 110.852 24.185 2.752 1.00 21.90 61 THR D O 1
ATOM 6352 N N . ASP D 1 62 ? 112.294 25.668 3.639 1.00 20.21 62 ASP D N 1
ATOM 6353 C CA . ASP D 1 62 ? 112.215 25.199 5.010 1.00 22.28 62 ASP D CA 1
ATOM 6354 C C . ASP D 1 62 ? 111.333 26.180 5.758 1.00 21.84 62 ASP D C 1
ATOM 6355 O O . ASP D 1 62 ? 111.766 27.277 6.086 1.00 21.30 62 ASP D O 1
ATOM 6360 N N . ILE D 1 63 ? 110.089 25.796 6.020 1.00 20.18 63 ILE D N 1
ATOM 6361 C CA . ILE D 1 63 ? 109.125 26.732 6.612 1.00 19.23 63 ILE D CA 1
ATOM 6362 C C . ILE D 1 63 ? 109.405 27.090 8.066 1.00 20.52 63 ILE D C 1
ATOM 6363 O O . ILE D 1 63 ? 108.773 27.972 8.608 1.00 20.54 63 ILE D O 1
ATOM 6368 N N . THR D 1 64 ? 110.373 26.436 8.681 1.00 20.80 64 THR D N 1
ATOM 6369 C CA . THR D 1 64 ? 110.789 26.826 10.024 1.00 21.92 64 THR D CA 1
ATOM 6370 C C . THR D 1 64 ? 111.731 28.028 10.015 1.00 19.85 64 THR D C 1
ATOM 6371 O O . THR D 1 64 ? 112.064 28.561 11.075 1.00 25.63 64 THR D O 1
ATOM 6375 N N . ASP D 1 65 ? 112.164 28.446 8.826 1.00 21.50 65 ASP D N 1
ATOM 6376 C CA . ASP D 1 65 ? 113.051 29.589 8.625 1.00 23.24 65 ASP D CA 1
ATOM 6377 C C . ASP D 1 65 ? 112.252 30.748 8.050 1.00 21.17 65 ASP D C 1
ATOM 6378 O O . ASP D 1 65 ? 111.653 30.634 6.973 1.00 20.98 65 ASP D O 1
ATOM 6383 N N . GLU D 1 66 ? 112.219 31.866 8.765 1.00 23.26 66 GLU D N 1
ATOM 6384 C CA . GLU D 1 66 ? 111.364 32.963 8.352 1.00 21.51 66 GLU D CA 1
ATOM 6385 C C . GLU D 1 66 ? 111.750 33.525 6.978 1.00 21.48 66 GLU D C 1
ATOM 6386 O O . GLU D 1 66 ? 110.880 33.829 6.154 1.00 21.42 66 GLU D O 1
ATOM 6392 N N . ALA D 1 67 ? 113.048 33.684 6.743 1.00 24.17 67 ALA D N 1
ATOM 6393 C CA . ALA D 1 67 ? 113.507 34.181 5.448 1.00 24.25 67 ALA D CA 1
ATOM 6394 C C . ALA D 1 67 ? 113.031 33.269 4.314 1.00 23.16 67 ALA D C 1
ATOM 6395 O O . ALA D 1 67 ? 112.638 33.748 3.247 1.00 26.51 67 ALA D O 1
ATOM 6397 N N . ALA D 1 68 ? 113.035 31.959 4.538 1.00 23.79 68 ALA D N 1
ATOM 6398 C CA . ALA D 1 68 ? 112.577 31.017 3.493 1.00 22.85 68 ALA D CA 1
ATOM 6399 C C . ALA D 1 68 ? 111.070 31.155 3.257 1.00 24.05 68 ALA D C 1
ATOM 6400 O O . ALA D 1 68 ? 110.610 31.067 2.127 1.00 22.48 68 ALA D O 1
ATOM 6402 N N . CYS D 1 69 ? 110.305 31.387 4.321 1.00 20.62 69 CYS D N 1
ATOM 6403 C CA . CYS D 1 69 ? 108.864 31.633 4.186 1.00 21.85 69 CYS D CA 1
ATOM 6404 C C . CYS D 1 69 ? 108.598 32.894 3.373 1.00 21.21 69 CYS D C 1
ATOM 6405 O O . CYS D 1 69 ? 107.757 32.903 2.470 1.00 20.53 69 CYS D O 1
ATOM 6408 N N . GLN D 1 70 ? 109.291 33.970 3.715 1.00 24.58 70 GLN D N 1
ATOM 6409 C CA . GLN D 1 70 ? 109.159 35.196 2.961 1.00 22.99 70 GLN D CA 1
ATOM 6410 C C . GLN D 1 70 ? 109.499 34.969 1.485 1.00 25.35 70 GLN D C 1
ATOM 6411 O O . GLN D 1 70 ? 108.787 35.431 0.577 1.00 24.68 70 GLN D O 1
ATOM 6417 N N . HIS D 1 71 ? 110.571 34.228 1.245 1.00 25.14 71 HIS D N 1
ATOM 6418 C CA . HIS D 1 71 ? 111.017 33.960 -0.125 1.00 23.96 71 HIS D CA 1
ATOM 6419 C C . HIS D 1 71 ? 109.990 33.138 -0.910 1.00 27.02 71 HIS D C 1
ATOM 6420 O O . HIS D 1 71 ? 109.764 33.363 -2.110 1.00 29.33 71 HIS D O 1
ATOM 6427 N N . ALA D 1 72 ? 109.321 32.214 -0.236 1.00 24.72 72 ALA D N 1
ATOM 6428 C CA . ALA D 1 72 ? 108.266 31.430 -0.900 1.00 23.42 72 ALA D CA 1
ATOM 6429 C C . ALA D 1 72 ? 107.091 32.314 -1.340 1.00 21.00 72 ALA D C 1
ATOM 6430 O O . ALA D 1 72 ? 106.570 32.173 -2.454 1.00 24.29 72 ALA D O 1
ATOM 6432 N N . VAL D 1 73 ? 106.659 33.206 -0.451 1.00 22.23 73 VAL D N 1
ATOM 6433 C CA . VAL D 1 73 ? 105.575 34.132 -0.781 1.00 24.36 73 VAL D CA 1
ATOM 6434 C C . VAL D 1 73 ? 105.994 35.034 -1.963 1.00 24.64 73 VAL D C 1
ATOM 6435 O O . VAL D 1 73 ? 105.240 35.208 -2.905 1.00 27.46 73 VAL D O 1
ATOM 6439 N N . GLU D 1 74 ? 107.202 35.577 -1.898 1.00 25.63 74 GLU D N 1
ATOM 6440 C CA . GLU D 1 74 ? 107.723 36.421 -2.952 1.00 32.62 74 GLU D CA 1
ATOM 6441 C C . GLU D 1 74 ? 107.800 35.681 -4.277 1.00 31.16 74 GLU D C 1
ATOM 6442 O O . GLU D 1 74 ? 107.514 36.257 -5.341 1.00 33.92 74 GLU D O 1
ATOM 6448 N N . SER D 1 75 ? 108.195 34.412 -4.223 1.00 27.94 75 SER D N 1
ATOM 6449 C CA . SER D 1 75 ? 108.286 33.591 -5.437 1.00 29.22 75 SER D CA 1
ATOM 6450 C C . SER D 1 75 ? 106.910 33.468 -6.097 1.00 29.15 75 SER D C 1
ATOM 6451 O O . SER D 1 75 ? 106.803 33.545 -7.310 1.00 29.30 75 SER D O 1
ATOM 6454 N N . ALA D 1 76 ? 105.851 33.283 -5.313 1.00 27.99 76 ALA D N 1
ATOM 6455 C CA . ALA D 1 76 ? 104.504 33.215 -5.880 1.00 25.36 76 ALA D CA 1
ATOM 6456 C C . ALA D 1 76 ? 104.139 34.527 -6.567 1.00 28.57 76 ALA D C 1
ATOM 6457 O O . ALA D 1 76 ? 103.669 34.531 -7.692 1.00 27.53 76 ALA D O 1
ATOM 6459 N N . VAL D 1 77 ? 104.381 35.644 -5.885 1.00 29.54 77 VAL D N 1
ATOM 6460 C CA . VAL D 1 77 ? 104.018 36.957 -6.411 1.00 29.98 77 VAL D CA 1
ATOM 6461 C C . VAL D 1 77 ? 104.841 37.271 -7.677 1.00 32.13 77 VAL D C 1
ATOM 6462 O O . VAL D 1 77 ? 104.305 37.749 -8.673 1.00 36.23 77 VAL D O 1
ATOM 6466 N N . HIS D 1 78 ? 106.136 36.978 -7.648 1.00 30.48 78 HIS D N 1
ATOM 6467 C CA . HIS D 1 78 ? 106.990 37.234 -8.801 1.00 38.08 78 HIS D CA 1
ATOM 6468 C C . HIS D 1 78 ? 106.692 36.306 -9.990 1.00 40.03 78 HIS D C 1
ATOM 6469 O O . HIS D 1 78 ? 106.718 36.745 -11.144 1.00 52.86 78 HIS D O 1
ATOM 6471 N N . THR D 1 79 ? 106.386 35.041 -9.724 1.00 39.67 79 THR D N 1
ATOM 6472 C CA . THR D 1 79 ? 106.201 34.049 -10.794 1.00 34.10 79 THR D CA 1
ATOM 6473 C C . THR D 1 79 ? 104.850 34.199 -11.482 1.00 32.07 79 THR D C 1
ATOM 6474 O O . THR D 1 79 ? 104.773 34.137 -12.708 1.00 35.33 79 THR D O 1
ATOM 6478 N N . PHE D 1 80 ? 103.793 34.401 -10.705 1.00 31.00 80 PHE D N 1
ATOM 6479 C CA . PHE D 1 80 ? 102.439 34.419 -11.247 1.00 32.24 80 PHE D CA 1
ATOM 6480 C C . PHE D 1 80 ? 101.700 35.737 -11.103 1.00 31.31 80 PHE D C 1
ATOM 6481 O O . PHE D 1 80 ? 100.599 35.868 -11.621 1.00 36.77 80 PHE D O 1
ATOM 6489 N N . GLY D 1 81 ? 102.281 36.698 -10.394 1.00 31.24 81 GLY D N 1
ATOM 6490 C CA . GLY D 1 81 ? 101.726 38.052 -10.339 1.00 33.05 81 GLY D CA 1
ATOM 6491 C C . GLY D 1 81 ? 100.990 38.425 -9.069 1.00 33.21 81 GLY D C 1
ATOM 6492 O O . GLY D 1 81 ? 100.719 39.589 -8.828 1.00 37.98 81 GLY D O 1
ATOM 6493 N N . GLY D 1 82 ? 100.710 37.444 -8.222 1.00 25.19 82 GLY D N 1
ATOM 6494 C CA . GLY D 1 82 ? 99.976 37.692 -6.991 1.00 28.09 82 GLY D CA 1
ATOM 6495 C C . GLY D 1 82 ? 99.898 36.414 -6.189 1.00 26.00 82 GLY D C 1
ATOM 6496 O O . GLY D 1 82 ? 100.579 35.433 -6.488 1.00 28.45 82 GLY D O 1
ATOM 6497 N N . LEU D 1 83 ? 99.089 36.453 -5.138 1.00 27.03 83 LEU D N 1
ATOM 6498 C CA . LEU D 1 83 ? 98.875 35.323 -4.247 1.00 23.73 83 LEU D CA 1
ATOM 6499 C C . LEU D 1 83 ? 97.465 35.428 -3.697 1.00 22.34 83 LEU D C 1
ATOM 6500 O O . LEU D 1 83 ? 97.159 36.308 -2.902 1.00 24.60 83 LEU D O 1
ATOM 6505 N N . ASP D 1 84 ? 96.611 34.517 -4.113 1.00 19.91 84 ASP D N 1
ATOM 6506 C CA . ASP D 1 84 ? 95.205 34.519 -3.702 1.00 18.91 84 ASP D CA 1
ATOM 6507 C C . ASP D 1 84 ? 94.907 33.583 -2.526 1.00 16.51 84 ASP D C 1
ATOM 6508 O O . ASP D 1 84 ? 94.033 33.873 -1.712 1.00 18.28 84 ASP D O 1
ATOM 6513 N N . VAL D 1 85 ? 95.589 32.437 -2.496 1.00 17.30 85 VAL D N 1
ATOM 6514 C CA . VAL D 1 85 ? 95.316 31.389 -1.509 1.00 15.87 85 VAL D CA 1
ATOM 6515 C C . VAL D 1 85 ? 96.639 30.842 -0.978 1.00 15.66 85 VAL D C 1
ATOM 6516 O O . VAL D 1 85 ? 97.526 30.484 -1.762 1.00 16.98 85 VAL D O 1
ATOM 6520 N N . LEU D 1 86 ? 96.743 30.753 0.341 1.00 15.09 86 LEU D N 1
ATOM 6521 C CA . LEU D 1 86 ? 97.834 30.013 1.018 1.00 15.20 86 LEU D CA 1
ATOM 6522 C C . LEU D 1 86 ? 97.229 28.782 1.627 1.00 13.93 86 LEU D C 1
ATOM 6523 O O . LEU D 1 86 ? 96.266 28.868 2.388 1.00 14.39 86 LEU D O 1
ATOM 6528 N N . ILE D 1 87 ? 97.815 27.627 1.304 1.00 14.63 87 ILE D N 1
ATOM 6529 C CA . ILE D 1 87 ? 97.452 26.367 1.941 1.00 14.37 87 ILE D CA 1
ATOM 6530 C C . ILE D 1 87 ? 98.634 25.878 2.768 1.00 14.14 87 ILE D C 1
ATOM 6531 O O . ILE D 1 87 ? 99.676 25.464 2.270 1.00 14.55 87 ILE D O 1
ATOM 6536 N N . ASN D 1 88 ? 98.471 26.006 4.082 1.00 13.52 88 ASN D N 1
ATOM 6537 C CA . ASN D 1 88 ? 99.466 25.533 5.055 1.00 13.50 88 ASN D CA 1
ATOM 6538 C C . ASN D 1 88 ? 99.213 24.065 5.319 1.00 13.89 88 ASN D C 1
ATOM 6539 O O . ASN D 1 88 ? 98.482 23.695 6.239 1.00 14.36 88 ASN D O 1
ATOM 6544 N N . ASN D 1 89 ? 99.816 23.226 4.499 1.00 13.87 89 ASN D N 1
ATOM 6545 C CA . ASN D 1 89 ? 99.631 21.809 4.610 1.00 13.88 89 ASN D CA 1
ATOM 6546 C C . ASN D 1 89 ? 100.794 21.038 5.242 1.00 15.56 89 ASN D C 1
ATOM 6547 O O . ASN D 1 89 ? 100.596 19.906 5.693 1.00 19.43 89 ASN D O 1
ATOM 6552 N N . ALA D 1 90 ? 101.988 21.616 5.260 1.00 14.68 90 ALA D N 1
ATOM 6553 C CA . ALA D 1 90 ? 103.143 20.931 5.819 1.00 16.99 90 ALA D CA 1
ATOM 6554 C C . ALA D 1 90 ? 102.903 20.463 7.248 1.00 18.40 90 ALA D C 1
ATOM 6555 O O . ALA D 1 90 ? 102.375 21.200 8.075 1.00 18.69 90 ALA D O 1
ATOM 6557 N N . GLY D 1 91 ? 103.375 19.256 7.540 1.00 18.50 91 GLY D N 1
ATOM 6558 C CA . GLY D 1 91 ? 103.322 18.724 8.871 1.00 17.56 91 GLY D CA 1
ATOM 6559 C C . GLY D 1 91 ? 104.139 17.465 8.978 1.00 18.56 91 GLY D C 1
ATOM 6560 O O . GLY D 1 91 ? 104.393 16.763 7.975 1.00 26.27 91 GLY D O 1
ATOM 6561 N N . ILE D 1 92 ? 104.541 17.180 10.209 1.00 16.02 92 ILE D N 1
ATOM 6562 C CA . ILE D 1 92 ? 105.240 15.949 10.542 1.00 16.26 92 ILE D CA 1
ATOM 6563 C C . ILE D 1 92 ? 104.639 15.284 11.767 1.00 16.31 92 ILE D C 1
ATOM 6564 O O . ILE D 1 92 ? 103.975 15.928 12.577 1.00 17.20 92 ILE D O 1
ATOM 6569 N N . GLU D 1 93 ? 104.882 13.974 11.856 1.00 19.68 93 GLU D N 1
ATOM 6570 C CA . GLU D 1 93 ? 104.445 13.154 12.984 1.00 19.00 93 GLU D CA 1
ATOM 6571 C C . GLU D 1 93 ? 105.664 12.477 13.606 1.00 21.71 93 GLU D C 1
ATOM 6572 O O . GLU D 1 93 ? 106.420 11.858 12.895 1.00 24.10 93 GLU D O 1
ATOM 6578 N N . ILE D 1 94 ? 105.853 12.659 14.911 1.00 20.34 94 ILE D N 1
ATOM 6579 C CA . ILE D 1 94 ? 106.831 11.875 15.656 1.00 20.40 94 ILE D CA 1
ATOM 6580 C C . ILE D 1 94 ? 106.040 11.192 16.769 1.00 22.44 94 ILE D C 1
ATOM 6581 O O . ILE D 1 94 ? 105.240 11.824 17.431 1.00 25.66 94 ILE D O 1
ATOM 6586 N N . VAL D 1 95 ? 106.278 9.880 16.924 1.00 20.71 95 VAL D N 1
ATOM 6587 C CA . VAL D 1 95 ? 105.539 9.060 17.881 1.00 17.97 95 VAL D CA 1
ATOM 6588 C C . VAL D 1 95 ? 106.387 8.912 19.147 1.00 16.03 95 VAL D C 1
ATOM 6589 O O . VAL D 1 95 ? 107.500 8.381 19.117 1.00 19.09 95 VAL D O 1
ATOM 6593 N N . ALA D 1 96 ? 105.882 9.445 20.261 1.00 14.85 96 ALA D N 1
ATOM 6594 C CA . ALA D 1 96 ? 106.570 9.346 21.541 1.00 14.35 96 ALA D CA 1
ATOM 6595 C C . ALA D 1 96 ? 105.604 9.726 22.641 1.00 14.46 96 ALA D C 1
ATOM 6596 O O . ALA D 1 96 ? 104.820 10.656 22.487 1.00 13.79 96 ALA D O 1
ATOM 6598 N N . PRO D 1 97 ? 105.680 9.048 23.785 1.00 14.97 97 PRO D N 1
ATOM 6599 C CA . PRO D 1 97 ? 104.845 9.474 24.915 1.00 14.04 97 PRO D CA 1
ATOM 6600 C C . PRO D 1 97 ? 105.420 10.707 25.588 1.00 12.42 97 PRO D C 1
ATOM 6601 O O . PRO D 1 97 ? 106.635 10.888 25.561 1.00 13.81 97 PRO D O 1
ATOM 6605 N N . ILE D 1 98 ? 104.575 11.523 26.217 1.00 12.26 98 ILE D N 1
ATOM 6606 C CA . ILE D 1 98 ? 105.058 12.740 26.876 1.00 12.28 98 ILE D CA 1
ATOM 6607 C C . ILE D 1 98 ? 106.177 12.436 27.875 1.00 11.44 98 ILE D C 1
ATOM 6608 O O . ILE D 1 98 ? 107.159 13.163 27.925 1.00 12.95 98 ILE D O 1
ATOM 6613 N N . HIS D 1 99 ? 106.027 11.399 28.669 1.00 11.70 99 HIS D N 1
ATOM 6614 C CA . HIS D 1 99 ? 106.988 11.164 29.745 1.00 11.75 99 HIS D CA 1
ATOM 6615 C C . HIS D 1 99 ? 108.365 10.735 29.231 1.00 12.67 99 HIS D C 1
ATOM 6616 O O . HIS D 1 99 ? 109.307 10.749 30.011 1.00 14.09 99 HIS D O 1
ATOM 6623 N N . GLU D 1 100 ? 108.474 10.382 27.948 1.00 13.35 100 GLU D N 1
ATOM 6624 C CA . GLU D 1 100 ? 109.752 10.008 27.354 1.00 16.48 100 GLU D CA 1
ATOM 6625 C C . GLU D 1 100 ? 110.234 10.939 26.271 1.00 16.66 100 GLU D C 1
ATOM 6626 O O . GLU D 1 100 ? 111.322 10.742 25.749 1.00 20.41 100 GLU D O 1
ATOM 6632 N N . MET D 1 101 ? 109.410 11.888 25.842 1.00 14.72 101 MET D N 1
ATOM 6633 C CA . MET D 1 101 ? 109.728 12.594 24.627 1.00 13.97 101 MET D CA 1
ATOM 6634 C C . MET D 1 101 ? 110.908 13.547 24.832 1.00 13.59 101 MET D C 1
ATOM 6635 O O . MET D 1 101 ? 110.935 14.330 25.795 1.00 14.96 101 MET D O 1
ATOM 6640 N N . GLU D 1 102 ? 111.826 13.537 23.873 1.00 15.09 102 GLU D N 1
ATOM 6641 C CA . GLU D 1 102 ? 112.921 14.484 23.849 1.00 15.93 102 GLU D CA 1
ATOM 6642 C C . GLU D 1 102 ? 112.414 15.880 23.510 1.00 15.23 102 GLU D C 1
ATOM 6643 O O . GLU D 1 102 ? 111.598 16.052 22.599 1.00 14.51 102 GLU D O 1
ATOM 6649 N N . LEU D 1 103 ? 112.893 16.881 24.230 1.00 14.86 103 LEU D N 1
ATOM 6650 C CA . LEU D 1 103 ? 112.536 18.262 23.904 1.00 15.25 103 LEU D CA 1
ATOM 6651 C C . LEU D 1 103 ? 112.842 18.584 22.437 1.00 15.25 103 LEU D C 1
ATOM 6652 O O . LEU D 1 103 ? 112.082 19.307 21.786 1.00 15.93 103 LEU D O 1
ATOM 6657 N N . SER D 1 104 ? 113.976 18.080 21.922 1.00 16.02 104 SER D N 1
ATOM 6658 C CA . SER D 1 104 ? 114.306 18.361 20.528 1.00 17.64 104 SER D CA 1
ATOM 6659 C C . SER D 1 104 ? 113.239 17.837 19.580 1.00 16.23 104 SER D C 1
ATOM 6660 O O . SER D 1 104 ? 112.947 18.468 18.558 1.00 18.54 104 SER D O 1
ATOM 6663 N N . ASP D 1 105 ? 112.641 16.699 19.915 1.00 15.60 105 ASP D N 1
ATOM 6664 C CA . ASP D 1 105 ? 111.577 16.141 19.071 1.00 15.95 105 ASP D CA 1
ATOM 6665 C C . ASP D 1 105 ? 110.261 16.899 19.216 1.00 14.70 105 ASP D C 1
ATOM 6666 O O . ASP D 1 105 ? 109.570 17.151 18.222 1.00 15.55 105 ASP D O 1
ATOM 6671 N N . TRP D 1 106 ? 109.912 17.252 20.450 1.00 13.39 106 TRP D N 1
ATOM 6672 C CA . TRP D 1 106 ? 108.768 18.137 20.687 1.00 13.91 106 TRP D CA 1
ATOM 6673 C C . TRP D 1 106 ? 108.903 19.389 19.824 1.00 13.99 106 TRP D C 1
ATOM 6674 O O . TRP D 1 106 ? 107.974 19.783 19.130 1.00 14.60 106 TRP D O 1
ATOM 6685 N N . ASN D 1 107 ? 110.067 20.027 19.896 1.00 14.00 107 ASN D N 1
ATOM 6686 C CA . ASN D 1 107 ? 110.288 21.261 19.170 1.00 15.41 107 ASN D CA 1
ATOM 6687 C C . ASN D 1 107 ? 110.177 21.066 17.664 1.00 16.40 107 ASN D C 1
ATOM 6688 O O . ASN D 1 107 ? 109.624 21.938 17.001 1.00 18.32 107 ASN D O 1
ATOM 6693 N N . LYS D 1 108 ? 110.706 19.958 17.135 1.00 16.31 108 LYS D N 1
ATOM 6694 C CA . LYS D 1 108 ? 110.615 19.679 15.682 1.00 18.65 108 LYS D CA 1
ATOM 6695 C C . LYS D 1 108 ? 109.150 19.636 15.250 1.00 17.40 108 LYS D C 1
ATOM 6696 O O . LYS D 1 108 ? 108.761 20.265 14.261 1.00 18.58 108 LYS D O 1
ATOM 6702 N N . VAL D 1 109 ? 108.324 18.928 16.014 1.00 15.02 109 VAL D N 1
ATOM 6703 C CA . VAL D 1 109 ? 106.901 18.812 15.660 1.00 15.10 109 VAL D CA 1
ATOM 6704 C C . VAL D 1 109 ? 106.236 20.187 15.680 1.00 12.94 109 VAL D C 1
ATOM 6705 O O . VAL D 1 109 ? 105.520 20.570 14.754 1.00 13.92 109 VAL D O 1
ATOM 6709 N N . LEU D 1 110 ? 106.445 20.919 16.754 1.00 13.97 110 LEU D N 1
ATOM 6710 C CA . LEU D 1 110 ? 105.792 22.220 16.885 1.00 13.07 110 LEU D CA 1
ATOM 6711 C C . LEU D 1 110 ? 106.315 23.223 15.843 1.00 13.22 110 LEU D C 1
ATOM 6712 O O . LEU D 1 110 ? 105.551 24.043 15.292 1.00 14.84 110 LEU D O 1
ATOM 6717 N N . GLN D 1 111 ? 107.615 23.171 15.571 1.00 13.47 111 GLN D N 1
ATOM 6718 C CA . GLN D 1 111 ? 108.207 24.095 14.610 1.00 14.67 111 GLN D CA 1
ATOM 6719 C C . GLN D 1 111 ? 107.662 23.922 13.212 1.00 14.54 111 GLN D C 1
ATOM 6720 O O . GLN D 1 111 ? 107.366 24.917 12.525 1.00 15.56 111 GLN D O 1
ATOM 6726 N N . VAL D 1 112 ? 107.555 22.681 12.757 1.00 14.66 112 VAL D N 1
ATOM 6727 C CA . VAL D 1 112 ? 107.047 22.463 11.432 1.00 14.51 112 VAL D CA 1
ATOM 6728 C C . VAL D 1 112 ? 105.538 22.724 11.416 1.00 13.06 112 VAL D C 1
ATOM 6729 O O . VAL D 1 112 ? 105.025 23.358 10.497 1.00 16.14 112 VAL D O 1
ATOM 6733 N N . ASN D 1 113 ? 104.827 22.134 12.362 1.00 13.47 113 ASN D N 1
ATOM 6734 C CA . ASN D 1 113 ? 103.390 22.034 12.241 1.00 13.34 113 ASN D CA 1
ATOM 6735 C C . ASN D 1 113 ? 102.677 23.318 12.594 1.00 12.21 113 ASN D C 1
ATOM 6736 O O . ASN D 1 113 ? 101.553 23.565 12.103 1.00 13.38 113 ASN D O 1
ATOM 6741 N N . LEU D 1 114 ? 103.293 24.104 13.464 1.00 12.06 114 LEU D N 1
ATOM 6742 C CA . LEU D 1 114 ? 102.640 25.295 13.982 1.00 11.85 114 LEU D CA 1
ATOM 6743 C C . LEU D 1 114 ? 103.469 26.562 13.737 1.00 12.31 114 LEU D C 1
ATOM 6744 O O . LEU D 1 114 ? 102.946 27.519 13.145 1.00 12.99 114 LEU D O 1
ATOM 6749 N N . THR D 1 115 ? 104.734 26.598 14.130 1.00 13.02 115 THR D N 1
ATOM 6750 C CA . THR D 1 115 ? 105.518 27.815 13.874 1.00 14.33 115 THR D CA 1
ATOM 6751 C C . THR D 1 115 ? 105.598 28.103 12.383 1.00 13.82 115 THR D C 1
ATOM 6752 O O . THR D 1 115 ? 105.495 29.251 11.969 1.00 14.88 115 THR D O 1
ATOM 6756 N N . GLY D 1 116 ? 105.819 27.073 11.570 1.00 14.41 116 GLY D N 1
ATOM 6757 C CA . GLY D 1 116 ? 105.937 27.277 10.111 1.00 15.05 116 GLY D CA 1
ATOM 6758 C C . GLY D 1 116 ? 104.649 27.815 9.537 1.00 13.85 116 GLY D C 1
ATOM 6759 O O . GLY D 1 116 ? 104.676 28.619 8.609 1.00 14.95 116 GLY D O 1
ATOM 6760 N N . MET D 1 117 ? 103.521 27.351 10.069 1.00 13.76 117 MET D N 1
ATOM 6761 C CA . MET D 1 117 ? 102.231 27.875 9.678 1.00 14.01 117 MET D CA 1
ATOM 6762 C C . MET D 1 117 ? 102.083 29.360 10.027 1.00 13.06 117 MET D C 1
ATOM 6763 O O . MET D 1 117 ? 101.590 30.157 9.215 1.00 14.88 117 MET D O 1
ATOM 6768 N N . PHE D 1 118 ? 102.528 29.725 11.219 1.00 12.86 118 PHE D N 1
ATOM 6769 C CA . PHE D 1 118 ? 102.584 31.141 11.601 1.00 12.66 118 PHE D CA 1
ATOM 6770 C C . PHE D 1 118 ? 103.441 31.972 10.629 1.00 12.34 118 PHE D C 1
ATOM 6771 O O . PHE D 1 118 ? 102.993 32.997 10.134 1.00 14.86 118 PHE D O 1
ATOM 6779 N N . LEU D 1 119 ? 104.663 31.513 10.372 1.00 13.63 119 LEU D N 1
ATOM 6780 C CA . LEU D 1 119 ? 105.582 32.311 9.567 1.00 14.65 119 LEU D CA 1
ATOM 6781 C C . LEU D 1 119 ? 105.123 32.441 8.119 1.00 15.68 119 LEU D C 1
ATOM 6782 O O . LEU D 1 119 ? 105.199 33.530 7.532 1.00 17.02 119 LEU D O 1
ATOM 6787 N N . MET D 1 120 ? 104.620 31.348 7.525 1.00 14.34 120 MET D N 1
ATOM 6788 C CA . MET D 1 120 ? 104.075 31.429 6.176 1.00 15.19 120 MET D CA 1
ATOM 6789 C C . MET D 1 120 ? 102.880 32.372 6.162 1.00 15.31 120 MET D C 1
ATOM 6790 O O . MET D 1 120 ? 102.714 33.187 5.235 1.00 15.57 120 MET D O 1
ATOM 6795 N N . SER D 1 121 ? 101.994 32.226 7.151 1.00 14.05 121 SER D N 1
ATOM 6796 C CA . SER D 1 121 ? 100.797 33.066 7.176 1.00 14.08 121 SER D CA 1
ATOM 6797 C C . SER D 1 121 ? 101.181 34.543 7.337 1.00 14.67 121 SER D C 1
ATOM 6798 O O . SER D 1 121 ? 100.553 35.420 6.726 1.00 15.45 121 SER D O 1
ATOM 6801 N N . LYS D 1 122 ? 102.158 34.822 8.201 1.00 14.57 122 LYS D N 1
ATOM 6802 C CA . LYS D 1 122 ? 102.583 36.194 8.431 1.00 15.55 122 LYS D CA 1
ATOM 6803 C C . LYS D 1 122 ? 102.928 36.873 7.112 1.00 16.57 122 LYS D C 1
ATOM 6804 O O . LYS D 1 122 ? 102.467 37.980 6.827 1.00 16.53 122 LYS D O 1
ATOM 6810 N N . HIS D 1 123 ? 103.742 36.203 6.306 1.00 18.38 123 HIS D N 1
ATOM 6811 C CA . HIS D 1 123 ? 104.211 36.834 5.072 1.00 19.27 123 HIS D CA 1
ATOM 6812 C C . HIS D 1 123 ? 103.156 36.832 3.981 1.00 18.63 123 HIS D C 1
ATOM 6813 O O . HIS D 1 123 ? 103.025 37.787 3.214 1.00 19.79 123 HIS D O 1
ATOM 6820 N N . ALA D 1 124 ? 102.332 35.784 3.953 1.00 16.40 124 ALA D N 1
ATOM 6821 C CA . ALA D 1 124 ? 101.181 35.815 3.042 1.00 16.73 124 ALA D CA 1
ATOM 6822 C C . ALA D 1 124 ? 100.209 36.937 3.373 1.00 16.99 124 ALA D C 1
ATOM 6823 O O . ALA D 1 124 ? 99.688 37.630 2.490 1.00 18.40 124 ALA D O 1
ATOM 6825 N N . LEU D 1 125 ? 99.965 37.123 4.657 1.00 16.54 125 LEU D N 1
ATOM 6826 C CA . LEU D 1 125 ? 99.025 38.173 5.091 1.00 17.28 125 LEU D CA 1
ATOM 6827 C C . LEU D 1 125 ? 99.515 39.570 4.721 1.00 18.65 125 LEU D C 1
ATOM 6828 O O . LEU D 1 125 ? 98.717 40.440 4.368 1.00 19.43 125 LEU D O 1
ATOM 6833 N N . LYS D 1 126 ? 100.821 39.801 4.801 1.00 18.24 126 LYS D N 1
ATOM 6834 C CA . LYS D 1 126 ? 101.341 41.102 4.418 1.00 21.25 126 LYS D CA 1
ATOM 6835 C C . LYS D 1 126 ? 100.924 41.392 2.977 1.00 20.45 126 LYS D C 1
ATOM 6836 O O . LYS D 1 126 ? 100.493 42.505 2.633 1.00 22.54 126 LYS D O 1
ATOM 6842 N N . HIS D 1 127 ? 101.052 40.394 2.113 1.00 21.37 127 HIS D N 1
ATOM 6843 C CA . HIS D 1 127 ? 100.650 40.561 0.731 1.00 21.01 127 HIS D CA 1
ATOM 6844 C C . HIS D 1 127 ? 99.131 40.719 0.573 1.00 21.16 127 HIS D C 1
ATOM 6845 O O . HIS D 1 127 ? 98.653 41.616 -0.143 1.00 23.82 127 HIS D O 1
ATOM 6852 N N . MET D 1 128 ? 98.376 39.869 1.247 1.00 19.79 128 MET D N 1
ATOM 6853 C CA . MET D 1 128 ? 96.925 39.881 1.119 1.00 18.90 128 MET D CA 1
ATOM 6854 C C . MET D 1 128 ? 96.282 41.139 1.647 1.00 19.74 128 MET D C 1
ATOM 6855 O O . MET D 1 128 ? 95.247 41.576 1.136 1.00 22.75 128 MET D O 1
ATOM 6860 N N . LEU D 1 129 ? 96.873 41.732 2.671 1.00 19.35 129 LEU D N 1
ATOM 6861 C CA . LEU D 1 129 ? 96.391 43.010 3.185 1.00 20.41 129 LEU D CA 1
ATOM 6862 C C . LEU D 1 129 ? 96.540 44.082 2.109 1.00 25.25 129 LEU D C 1
ATOM 6863 O O . LEU D 1 129 ? 95.620 44.827 1.856 1.00 26.29 129 LEU D O 1
ATOM 6868 N N . ALA D 1 130 ? 97.695 44.095 1.464 1.00 23.54 130 ALA D N 1
ATOM 6869 C CA . ALA D 1 130 ? 97.929 45.041 0.389 1.00 25.61 130 ALA D CA 1
ATOM 6870 C C . ALA D 1 130 ? 97.039 44.786 -0.847 1.00 27.03 130 ALA D C 1
ATOM 6871 O O . ALA D 1 130 ? 96.600 45.730 -1.513 1.00 31.54 130 ALA D O 1
ATOM 6873 N N . ALA D 1 131 ? 96.774 43.508 -1.130 1.00 27.09 131 ALA D N 1
ATOM 6874 C CA . ALA D 1 131 ? 95.918 43.136 -2.248 1.00 28.70 131 ALA D CA 1
ATOM 6875 C C . ALA D 1 131 ? 94.436 43.425 -1.971 1.00 26.17 131 ALA D C 1
ATOM 6876 O O . ALA D 1 131 ? 93.624 43.441 -2.908 1.00 31.19 131 ALA D O 1
ATOM 6878 N N . GLY D 1 132 ? 94.065 43.545 -0.698 1.00 24.88 132 GLY D N 1
ATOM 6879 C CA . GLY D 1 132 ? 92.670 43.803 -0.309 1.00 22.25 132 GLY D CA 1
ATOM 6880 C C . GLY D 1 132 ? 91.796 42.560 -0.115 1.00 23.69 132 GLY D C 1
ATOM 6881 O O . GLY D 1 132 ? 90.595 42.680 0.131 1.00 25.46 132 GLY D O 1
ATOM 6882 N N . LYS D 1 133 ? 92.370 41.366 -0.255 1.00 22.29 133 LYS D N 1
ATOM 6883 C CA . LYS D 1 133 ? 91.613 40.120 -0.108 1.00 22.85 133 LYS D CA 1
ATOM 6884 C C . LYS D 1 133 ? 92.571 38.943 -0.048 1.00 20.56 133 LYS D C 1
ATOM 6885 O O . LYS D 1 133 ? 93.732 39.073 -0.431 1.00 20.52 133 LYS D O 1
ATOM 6891 N N . GLY D 1 134 ? 92.072 37.789 0.407 1.00 17.81 134 GLY D N 1
ATOM 6892 C CA . GLY D 1 134 ? 92.867 36.596 0.422 1.00 18.44 134 GLY D CA 1
ATOM 6893 C C . GLY D 1 134 ? 92.104 35.447 1.040 1.00 15.05 134 GLY D C 1
ATOM 6894 O O . GLY D 1 134 ? 90.937 35.547 1.459 1.00 17.50 134 GLY D O 1
ATOM 6895 N N . ASN D 1 135 ? 92.793 34.319 1.118 1.00 15.39 135 ASN D N 1
ATOM 6896 C CA . ASN D 1 135 ? 92.221 33.070 1.628 1.00 14.25 135 ASN D CA 1
ATOM 6897 C C . ASN D 1 135 ? 93.375 32.242 2.166 1.00 13.91 135 ASN D C 1
ATOM 6898 O O . ASN D 1 135 ? 94.365 32.029 1.463 1.00 16.24 135 ASN D O 1
ATOM 6903 N N . ILE D 1 136 ? 93.219 31.753 3.394 1.00 13.47 136 ILE D N 1
ATOM 6904 C CA . ILE D 1 136 ? 94.203 30.847 3.994 1.00 13.71 136 ILE D CA 1
ATOM 6905 C C . ILE D 1 136 ? 93.463 29.578 4.417 1.00 13.64 136 ILE D C 1
ATOM 6906 O O . ILE D 1 136 ? 92.430 29.641 5.080 1.00 13.25 136 ILE D O 1
ATOM 6911 N N . ILE D 1 137 ? 93.998 28.433 3.992 1.00 13.13 137 ILE D N 1
ATOM 6912 C CA . ILE D 1 137 ? 93.460 27.126 4.337 1.00 12.38 137 ILE D CA 1
ATOM 6913 C C . ILE D 1 137 ? 94.555 26.375 5.072 1.00 12.56 137 ILE D C 1
ATOM 6914 O O . ILE D 1 137 ? 95.658 26.187 4.548 1.00 13.52 137 ILE D O 1
ATOM 6919 N N . ASN D 1 138 ? 94.253 25.911 6.282 1.00 11.53 138 ASN D N 1
ATOM 6920 C CA . ASN D 1 138 ? 95.211 25.168 7.054 1.00 11.53 138 ASN D CA 1
ATOM 6921 C C . ASN D 1 138 ? 94.814 23.689 7.133 1.00 11.11 138 ASN D C 1
ATOM 6922 O O . ASN D 1 138 ? 93.649 23.366 7.329 1.00 12.08 138 ASN D O 1
ATOM 6927 N N . THR D 1 139 ? 95.812 22.824 7.024 1.00 11.84 139 THR D N 1
ATOM 6928 C CA . THR D 1 139 ? 95.599 21.427 7.298 1.00 12.02 139 THR D CA 1
ATOM 6929 C C . THR D 1 139 ? 95.715 21.181 8.801 1.00 12.11 139 THR D C 1
ATOM 6930 O O . THR D 1 139 ? 96.797 21.278 9.369 1.00 13.16 139 THR D O 1
ATOM 6934 N N . CYS D 1 140 ? 94.569 20.914 9.412 1.00 12.24 140 CYS D N 1
ATOM 6935 C CA . CYS D 1 140 ? 94.475 20.550 10.794 1.00 11.48 140 CYS D CA 1
ATOM 6936 C C . CYS D 1 140 ? 94.508 19.021 10.835 1.00 11.56 140 CYS D C 1
ATOM 6937 O O . CYS D 1 140 ? 95.334 18.438 10.132 1.00 12.86 140 CYS D O 1
ATOM 6940 N N . SER D 1 141 ? 93.654 18.390 11.630 1.00 11.62 141 SER D N 1
ATOM 6941 C CA . SER D 1 141 ? 93.616 16.956 11.794 1.00 11.78 141 SER D CA 1
ATOM 6942 C C . SER D 1 141 ? 92.447 16.633 12.696 1.00 12.37 141 SER D C 1
ATOM 6943 O O . SER D 1 141 ? 92.075 17.445 13.534 1.00 11.92 141 SER D O 1
ATOM 6946 N N . VAL D 1 142 ? 91.956 15.392 12.617 1.00 12.16 142 VAL D N 1
ATOM 6947 C CA . VAL D 1 142 ? 91.163 14.855 13.723 1.00 11.98 142 VAL D CA 1
ATOM 6948 C C . VAL D 1 142 ? 91.855 15.073 15.076 1.00 11.62 142 VAL D C 1
ATOM 6949 O O . VAL D 1 142 ? 91.185 15.317 16.062 1.00 12.04 142 VAL D O 1
ATOM 6953 N N . GLY D 1 143 ? 93.184 14.971 15.085 1.00 11.73 143 GLY D N 1
ATOM 6954 C CA . GLY D 1 143 ? 93.973 15.172 16.287 1.00 11.25 143 GLY D CA 1
ATOM 6955 C C . GLY D 1 143 ? 93.907 16.588 16.861 1.00 12.31 143 GLY D C 1
ATOM 6956 O O . GLY D 1 143 ? 94.365 16.806 17.969 1.00 14.23 143 GLY D O 1
ATOM 6957 N N . GLY D 1 144 ? 93.383 17.569 16.101 1.00 12.28 144 GLY D N 1
ATOM 6958 C CA . GLY D 1 144 ? 93.091 18.865 16.659 1.00 12.29 144 GLY D CA 1
ATOM 6959 C C . GLY D 1 144 ? 91.795 18.951 17.420 1.00 11.06 144 GLY D C 1
ATOM 6960 O O . GLY D 1 144 ? 91.563 19.956 18.084 1.00 12.69 144 GLY D O 1
ATOM 6961 N N . LEU D 1 145 ? 90.960 17.924 17.271 1.00 10.78 145 LEU D N 1
ATOM 6962 C CA . LEU D 1 145 ? 89.607 17.854 17.828 1.00 12.05 145 LEU D CA 1
ATOM 6963 C C . LEU D 1 145 ? 89.508 16.850 18.977 1.00 11.59 145 LEU D C 1
ATOM 6964 O O . LEU D 1 145 ? 88.854 17.113 19.982 1.00 13.67 145 LEU D O 1
ATOM 6969 N N . VAL D 1 146 ? 90.103 15.680 18.780 1.00 11.51 146 VAL D N 1
ATOM 6970 C CA . VAL D 1 146 ? 90.175 14.661 19.805 1.00 11.52 146 VAL D CA 1
ATOM 6971 C C . VAL D 1 146 ? 91.613 14.158 19.797 1.00 11.60 146 VAL D C 1
ATOM 6972 O O . VAL D 1 146 ? 92.424 14.538 18.941 1.00 14.59 146 VAL D O 1
ATOM 6976 N N . ALA D 1 147 ? 91.984 13.350 20.783 1.00 11.75 147 ALA D N 1
ATOM 6977 C CA . ALA D 1 147 ? 93.351 12.874 20.828 1.00 12.95 147 ALA D CA 1
ATOM 6978 C C . ALA D 1 147 ? 93.503 11.540 20.123 1.00 13.39 147 ALA D C 1
ATOM 6979 O O . ALA D 1 147 ? 92.879 10.597 20.515 1.00 20.29 147 ALA D O 1
ATOM 6981 N N . TRP D 1 148 ? 94.310 11.508 19.074 1.00 13.59 148 TRP D N 1
ATOM 6982 C CA . TRP D 1 148 ? 94.807 10.245 18.568 1.00 13.81 148 TRP D CA 1
ATOM 6983 C C . TRP D 1 148 ? 95.764 9.654 19.633 1.00 12.96 148 TRP D C 1
ATOM 6984 O O . TRP D 1 148 ? 96.542 10.370 20.195 1.00 14.49 148 TRP D O 1
ATOM 6995 N N . PRO D 1 149 ? 95.697 8.337 19.900 1.00 16.12 149 PRO D N 1
ATOM 6996 C CA . PRO D 1 149 ? 96.591 7.747 20.897 1.00 15.77 149 PRO D CA 1
ATOM 6997 C C . PRO D 1 149 ? 98.060 7.856 20.453 1.00 15.80 149 PRO D C 1
ATOM 6998 O O . PRO D 1 149 ? 98.380 7.766 19.249 1.00 17.88 149 PRO D O 1
ATOM 7002 N N . ASP D 1 150 ? 98.939 8.065 21.423 1.00 14.17 150 ASP D N 1
ATOM 7003 C CA . ASP D 1 150 ? 100.397 7.895 21.256 1.00 16.03 150 ASP D CA 1
ATOM 7004 C C . ASP D 1 150 ? 101.139 8.984 20.473 1.00 14.87 150 ASP D C 1
ATOM 7005 O O . ASP D 1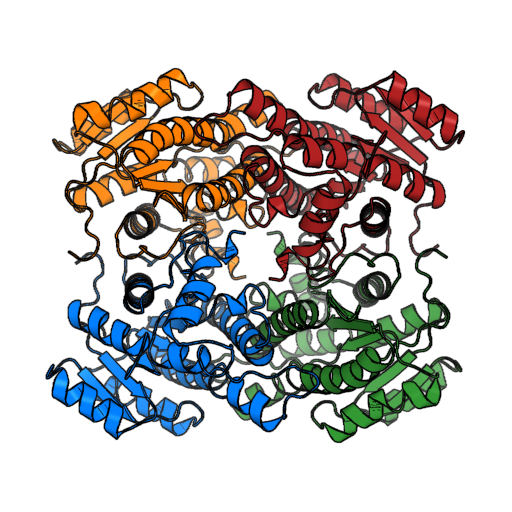 150 ? 102.339 8.875 20.281 1.00 15.66 150 ASP D O 1
ATOM 7010 N N . ILE D 1 151 ? 100.431 10.039 20.047 1.00 14.23 151 ILE D N 1
ATOM 7011 C CA . ILE D 1 151 ? 101.072 11.135 19.321 1.00 13.01 151 ILE D CA 1
ATOM 7012 C C . ILE D 1 151 ? 100.680 12.490 19.953 1.00 12.28 151 ILE D C 1
ATOM 7013 O O . ILE D 1 151 ? 100.140 13.398 19.294 1.00 12.36 151 ILE D O 1
ATOM 7018 N N . PRO D 1 152 ? 100.988 12.646 21.243 1.00 11.53 152 PRO D N 1
ATOM 7019 C CA . PRO D 1 152 ? 100.520 13.833 21.959 1.00 11.61 152 PRO D CA 1
ATOM 7020 C C . PRO D 1 152 ? 101.087 15.146 21.415 1.00 12.08 152 PRO D C 1
ATOM 7021 O O . PRO D 1 152 ? 100.353 16.140 21.380 1.00 11.98 152 PRO D O 1
ATOM 7025 N N . ALA D 1 153 ? 102.368 15.184 21.026 1.00 11.78 153 ALA D N 1
ATOM 7026 C CA . ALA D 1 153 ? 102.918 16.422 20.457 1.00 12.43 153 ALA D CA 1
ATOM 7027 C C . ALA D 1 153 ? 102.193 16.796 19.152 1.00 11.52 153 ALA D C 1
ATOM 7028 O O . ALA D 1 153 ? 101.901 17.953 18.909 1.00 12.31 153 ALA D O 1
ATOM 7030 N N . TYR D 1 154 ? 101.946 15.800 18.314 1.00 11.24 154 TYR D N 1
ATOM 7031 C CA . TYR D 1 154 ? 101.222 16.031 17.088 1.00 10.84 154 TYR D CA 1
ATOM 7032 C C . TYR D 1 154 ? 99.848 16.618 17.395 1.00 10.49 154 TYR D C 1
ATOM 7033 O O . TYR D 1 154 ? 99.440 17.626 16.795 1.00 10.59 154 TYR D O 1
ATOM 7042 N N . ASN D 1 155 ? 99.118 15.973 18.309 1.00 10.16 155 ASN D N 1
ATOM 7043 C CA . ASN D 1 155 ? 97.777 16.467 18.621 1.00 9.54 155 ASN D CA 1
ATOM 7044 C C . ASN D 1 155 ? 97.842 17.907 19.148 1.00 9.41 155 ASN D C 1
ATOM 7045 O O . ASN D 1 155 ? 97.036 18.776 18.760 1.00 10.51 155 ASN D O 1
ATOM 7050 N N . ALA D 1 156 ? 98.774 18.163 20.060 1.00 9.40 156 ALA D N 1
ATOM 7051 C CA . ALA D 1 156 ? 98.954 19.519 20.583 1.00 9.35 156 ALA D CA 1
ATOM 7052 C C . ALA D 1 156 ? 99.183 20.516 19.453 1.00 10.06 156 ALA D C 1
ATOM 7053 O O . ALA D 1 156 ? 98.553 21.567 19.398 1.00 10.21 156 ALA D O 1
ATOM 7055 N N . SER D 1 157 ? 100.069 20.152 18.531 1.00 10.17 157 SER D N 1
ATOM 7056 C CA . SER D 1 157 ? 100.330 21.067 17.416 1.00 10.47 157 SER D CA 1
ATOM 7057 C C . SER D 1 157 ? 99.087 21.355 16.590 1.00 9.37 157 SER D C 1
ATOM 7058 O O . SER D 1 157 ? 98.893 22.499 16.152 1.00 10.83 157 SER D O 1
ATOM 7061 N N . LYS D 1 158 ? 98.234 20.365 16.425 1.00 9.83 158 LYS D N 1
ATOM 7062 C CA . LYS D 1 158 ? 97.049 20.505 15.615 1.00 9.72 158 LYS D CA 1
ATOM 7063 C C . LYS D 1 158 ? 95.947 21.258 16.354 1.00 9.97 158 LYS D C 1
ATOM 7064 O O . LYS D 1 158 ? 95.133 21.935 15.698 1.00 9.90 158 LYS D O 1
ATOM 7070 N N . GLY D 1 159 ? 95.896 21.153 17.681 1.00 9.47 159 GLY D N 1
ATOM 7071 C CA . GLY D 1 159 ? 95.035 22.067 18.439 1.00 10.11 159 GLY D CA 1
ATOM 7072 C C . GLY D 1 159 ? 95.484 23.497 18.228 1.00 9.07 159 GLY D C 1
ATOM 7073 O O . GLY D 1 159 ? 94.670 24.433 18.124 1.00 9.97 159 GLY D O 1
ATOM 7074 N N . GLY D 1 160 ? 96.803 23.695 18.190 1.00 8.94 160 GLY D N 1
ATOM 7075 C CA . GLY D 1 160 ? 97.328 25.026 17.867 1.00 9.56 160 GLY D CA 1
ATOM 7076 C C . GLY D 1 160 ? 96.874 25.500 16.499 1.00 9.87 160 GLY D C 1
ATOM 7077 O O . GLY D 1 160 ? 96.498 26.643 16.315 1.00 10.46 160 GLY D O 1
ATOM 7078 N N . VAL D 1 161 ? 96.956 24.609 15.512 1.00 10.01 161 VAL D N 1
ATOM 7079 C CA . VAL D 1 161 ? 96.496 24.944 14.165 1.00 9.52 161 VAL D CA 1
ATOM 7080 C C . VAL D 1 161 ? 95.044 25.347 14.165 1.00 9.13 161 VAL D C 1
ATOM 7081 O O . VAL D 1 161 ? 94.654 26.308 13.497 1.00 11.05 161 VAL D O 1
ATOM 7085 N N . LEU D 1 162 ? 94.201 24.599 14.855 1.00 9.63 162 LEU D N 1
ATOM 7086 C CA . LEU D 1 162 ? 92.783 24.902 14.903 1.00 9.32 162 LEU D CA 1
ATOM 7087 C C . LEU D 1 162 ? 92.558 26.321 15.418 1.00 8.88 162 LEU D C 1
ATOM 7088 O O . LEU D 1 162 ? 91.794 27.104 14.829 1.00 10.08 162 LEU D O 1
ATOM 7093 N N . GLN D 1 163 ? 93.192 26.637 16.537 1.00 8.91 163 GLN D N 1
ATOM 7094 C CA . GLN D 1 163 ? 92.989 27.940 17.120 1.00 9.03 163 GLN D CA 1
ATOM 7095 C C . GLN D 1 163 ? 93.669 29.058 16.335 1.00 9.92 163 GLN D C 1
ATOM 7096 O O . GLN D 1 163 ? 93.158 30.186 16.313 1.00 10.44 163 GLN D O 1
ATOM 7102 N N . LEU D 1 164 ? 94.797 28.779 15.704 1.00 10.05 164 LEU D N 1
ATOM 7103 C CA . LEU D 1 164 ? 95.399 29.779 14.824 1.00 10.48 164 LEU D CA 1
ATOM 7104 C C . LEU D 1 164 ? 94.476 30.115 13.665 1.00 10.44 164 LEU D C 1
ATOM 7105 O O . LEU D 1 164 ? 94.364 31.274 13.258 1.00 11.43 164 LEU D O 1
ATOM 7110 N N . THR D 1 165 ? 93.837 29.071 13.136 1.00 9.94 165 THR D N 1
ATOM 7111 C CA . THR D 1 165 ? 92.855 29.245 12.063 1.00 10.27 165 THR D CA 1
ATOM 7112 C C . THR D 1 165 ? 91.732 30.178 12.503 1.00 10.63 165 THR D C 1
ATOM 7113 O O . THR D 1 165 ? 91.411 31.158 11.815 1.00 11.15 165 THR D O 1
ATOM 7117 N N . LYS D 1 166 ? 91.150 29.873 13.645 1.00 9.76 166 LYS D N 1
ATOM 7118 C CA . LYS D 1 166 ? 90.061 30.704 14.118 1.00 10.35 166 LYS D CA 1
ATOM 7119 C C . LYS D 1 166 ? 90.492 32.142 14.392 1.00 11.03 166 LYS D C 1
ATOM 7120 O O . LYS D 1 166 ? 89.758 33.100 14.153 1.00 11.44 166 LYS D O 1
ATOM 7126 N N . SER D 1 167 ? 91.693 32.269 14.942 1.00 9.94 167 SER D N 1
ATOM 7127 C CA . SER D 1 167 ? 92.208 33.576 15.274 1.00 10.34 167 SER D CA 1
ATOM 7128 C C . SER D 1 167 ? 92.435 34.434 14.049 1.00 10.56 167 SER D C 1
ATOM 7129 O O . SER D 1 167 ? 92.027 35.613 14.012 1.00 11.87 167 SER D O 1
ATOM 7132 N N . MET D 1 168 ? 93.085 33.882 13.042 1.00 10.92 168 MET D N 1
ATOM 7133 C CA . MET D 1 168 ? 93.291 34.669 11.822 1.00 11.74 168 MET D CA 1
ATOM 7134 C C . MET D 1 168 ? 91.964 34.972 11.146 1.00 11.33 168 MET D C 1
ATOM 7135 O O . MET D 1 168 ? 91.781 36.051 10.579 1.00 12.55 168 MET D O 1
ATOM 7140 N N . ALA D 1 169 ? 91.004 34.051 11.243 1.00 11.03 169 ALA D N 1
ATOM 7141 C CA . ALA D 1 169 ? 89.689 34.323 10.670 1.00 11.72 169 ALA D CA 1
ATOM 7142 C C . ALA D 1 169 ? 89.070 35.550 11.340 1.00 12.21 169 ALA D C 1
ATOM 7143 O O . ALA D 1 169 ? 88.548 36.440 10.659 1.00 12.45 169 ALA D O 1
ATOM 7145 N N . VAL D 1 170 ? 89.081 35.572 12.667 1.00 11.51 170 VAL D N 1
ATOM 7146 C CA . VAL D 1 170 ? 88.464 36.659 13.419 1.00 11.61 170 VAL D CA 1
ATOM 7147 C C . VAL D 1 170 ? 89.200 37.964 13.159 1.00 13.34 170 VAL D C 1
ATOM 7148 O O . VAL D 1 170 ? 88.550 38.987 12.947 1.00 15.45 170 VAL D O 1
ATOM 7152 N N . ASP D 1 171 ? 90.519 37.933 13.128 1.00 12.20 171 ASP D N 1
ATOM 7153 C CA . ASP D 1 171 ? 91.295 39.147 13.044 1.00 13.16 171 ASP D CA 1
ATOM 7154 C C . ASP D 1 171 ? 91.288 39.724 11.634 1.00 13.82 171 ASP D C 1
ATOM 7155 O O . ASP D 1 171 ? 91.407 40.923 11.488 1.00 15.39 171 ASP D O 1
ATOM 7160 N N . TYR D 1 172 ? 91.166 38.901 10.612 1.00 13.84 172 TYR D N 1
ATOM 7161 C CA . TYR D 1 172 ? 91.311 39.368 9.220 1.00 13.95 172 TYR D CA 1
ATOM 7162 C C . TYR D 1 172 ? 90.028 39.372 8.405 1.00 14.63 172 TYR D C 1
ATOM 7163 O O . TYR D 1 172 ? 90.050 39.763 7.235 1.00 15.54 172 TYR D O 1
ATOM 7172 N N . ALA D 1 173 ? 88.905 38.992 9.021 1.00 14.70 173 ALA D N 1
ATOM 7173 C CA . ALA D 1 173 ? 87.613 39.025 8.311 1.00 14.70 173 ALA D CA 1
ATOM 7174 C C . ALA D 1 173 ? 87.296 40.409 7.776 1.00 15.43 173 ALA D C 1
ATOM 7175 O O . ALA D 1 173 ? 86.784 40.529 6.657 1.00 17.57 173 ALA D O 1
ATOM 7177 N N . LYS D 1 174 ? 87.614 41.433 8.543 1.00 16.32 174 LYS D N 1
ATOM 7178 C CA . LYS D 1 174 ? 87.347 42.815 8.083 1.00 18.67 174 LYS D CA 1
ATOM 7179 C C . LYS D 1 174 ? 88.176 43.232 6.857 1.00 20.04 174 LYS D C 1
ATOM 7180 O O . LYS D 1 174 ? 87.853 44.223 6.196 1.00 24.58 174 LYS D O 1
ATOM 7186 N N . HIS D 1 175 ? 89.240 42.488 6.598 1.00 19.12 175 HIS D N 1
ATOM 7187 C CA . HIS D 1 175 ? 90.121 42.667 5.462 1.00 19.35 175 HIS D CA 1
ATOM 7188 C C . HIS D 1 175 ? 89.818 41.692 4.311 1.00 17.97 175 HIS D C 1
ATOM 7189 O O . HIS D 1 175 ? 90.591 41.583 3.367 1.00 20.73 175 HIS D O 1
ATOM 7196 N N . GLN D 1 176 ? 88.667 41.036 4.373 1.00 19.10 176 GLN D N 1
ATOM 7197 C CA . GLN D 1 176 ? 88.234 40.141 3.304 1.00 19.27 176 GLN D CA 1
ATOM 7198 C C . GLN D 1 176 ? 89.223 38.983 3.086 1.00 18.08 176 GLN D C 1
ATOM 7199 O O . GLN D 1 176 ? 89.432 38.532 1.957 1.00 19.01 176 GLN D O 1
ATOM 7205 N N . ILE D 1 177 ? 89.842 38.541 4.174 1.00 17.02 177 ILE D N 1
ATOM 7206 C CA . ILE D 1 177 ? 90.705 37.366 4.117 1.00 14.90 177 ILE D CA 1
ATOM 7207 C C . ILE D 1 177 ? 90.008 36.251 4.893 1.00 15.03 177 ILE D C 1
ATOM 7208 O O . ILE D 1 177 ? 89.942 36.302 6.110 1.00 15.58 177 ILE D O 1
ATOM 7213 N N . ARG D 1 178 ? 89.491 35.248 4.177 1.00 14.57 178 ARG D N 1
ATOM 7214 C CA . ARG D 1 178 ? 88.833 34.110 4.809 1.00 13.37 178 ARG D CA 1
ATOM 7215 C C . ARG D 1 178 ? 89.894 33.097 5.258 1.00 12.91 178 ARG D C 1
ATOM 7216 O O . ARG D 1 178 ? 90.901 32.915 4.569 1.00 13.85 178 ARG D O 1
ATOM 7224 N N . VAL D 1 179 ? 89.656 32.467 6.406 1.00 12.14 179 VAL D N 1
ATOM 7225 C CA . VAL D 1 179 ? 90.632 31.522 6.932 1.00 11.69 179 VAL D CA 1
ATOM 7226 C C . VAL D 1 179 ? 89.859 30.335 7.482 1.00 11.29 179 VAL D C 1
ATOM 7227 O O . VAL D 1 179 ? 89.042 30.489 8.375 1.00 11.69 179 VAL D O 1
ATOM 7231 N N . ASN D 1 180 ? 90.163 29.150 6.960 1.00 10.64 180 ASN D N 1
ATOM 7232 C CA . ASN D 1 180 ? 89.456 27.919 7.363 1.00 10.95 180 ASN D CA 1
ATOM 7233 C C . ASN D 1 180 ? 90.449 26.775 7.464 1.00 11.16 180 ASN D C 1
ATOM 7234 O O . ASN D 1 180 ? 91.598 26.902 7.048 1.00 11.93 180 ASN D O 1
ATOM 7239 N N . CYS D 1 181 ? 90.012 25.655 8.058 1.00 11.35 181 CYS D N 1
ATOM 7240 C CA . CYS D 1 181 ? 90.836 24.469 8.081 1.00 11.57 181 CYS D CA 1
ATOM 7241 C C . CYS D 1 181 ? 90.063 23.234 7.700 1.00 11.18 181 CYS D C 1
ATOM 7242 O O . CYS D 1 181 ? 88.849 23.166 7.842 1.00 12.44 181 CYS D O 1
ATOM 7245 N N . VAL D 1 182 ? 90.838 22.250 7.247 1.00 10.93 182 VAL D N 1
ATOM 7246 C CA . VAL D 1 182 ? 90.325 20.899 7.066 1.00 11.40 182 VAL D CA 1
ATOM 7247 C C . VAL D 1 182 ? 90.956 19.985 8.136 1.00 11.08 182 VAL D C 1
ATOM 7248 O O . VAL D 1 182 ? 92.120 20.127 8.462 1.00 12.54 182 VAL D O 1
ATOM 7252 N N . CYS D 1 183 ? 90.124 19.098 8.669 1.00 10.70 183 CYS D N 1
ATOM 7253 C CA . CYS D 1 183 ? 90.534 18.140 9.717 1.00 11.27 183 CYS D CA 1
ATOM 7254 C C . CYS D 1 183 ? 90.460 16.714 9.141 1.00 11.88 183 CYS D C 1
ATOM 7255 O O . CYS D 1 183 ? 89.428 16.070 9.277 1.00 12.48 183 CYS D O 1
ATOM 7258 N N . PRO D 1 184 ? 91.532 16.275 8.480 1.00 11.49 184 PRO D N 1
ATOM 7259 C CA . PRO D 1 184 ? 91.480 14.922 7.943 1.00 12.82 184 PRO D CA 1
ATOM 7260 C C . PRO D 1 184 ? 91.569 13.858 9.023 1.00 12.60 184 PRO D C 1
ATOM 7261 O O . PRO D 1 184 ? 92.225 14.026 10.059 1.00 13.05 184 PRO D O 1
ATOM 7265 N N . GLY D 1 185 ? 90.901 12.749 8.746 1.00 12.86 185 GLY D N 1
ATOM 7266 C CA . GLY D 1 185 ? 91.108 11.494 9.482 1.00 13.68 185 GLY D CA 1
ATOM 7267 C C . GLY D 1 185 ? 92.339 10.777 9.003 1.00 15.11 185 GLY D C 1
ATOM 7268 O O . GLY D 1 185 ? 93.362 11.389 8.742 1.00 19.27 185 GLY D O 1
ATOM 7269 N N . ILE D 1 186 ? 92.232 9.455 8.917 1.00 14.65 186 ILE D N 1
ATOM 7270 C CA . ILE D 1 186 ? 93.374 8.627 8.541 1.00 18.06 186 ILE D CA 1
ATOM 7271 C C . ILE D 1 186 ? 93.365 8.517 7.023 1.00 16.68 186 ILE D C 1
ATOM 7272 O O . ILE D 1 186 ? 92.428 7.960 6.448 1.00 20.30 186 ILE D O 1
ATOM 7277 N N . ILE D 1 187 ? 94.432 9.026 6.400 1.00 16.66 187 ILE D N 1
ATOM 7278 C CA . ILE D 1 187 ? 94.547 9.115 4.952 1.00 15.65 187 ILE D CA 1
ATOM 7279 C C . ILE D 1 187 ? 95.656 8.177 4.443 1.00 18.16 187 ILE D C 1
ATOM 7280 O O . ILE D 1 187 ? 96.753 8.112 5.003 1.00 20.70 187 ILE D O 1
ATOM 7285 N N . ASP D 1 188 ? 95.343 7.458 3.371 1.00 20.64 188 ASP D N 1
ATOM 7286 C CA . ASP D 1 188 ? 96.253 6.484 2.817 1.00 23.11 188 ASP D CA 1
ATOM 7287 C C . ASP D 1 188 ? 97.254 7.177 1.883 1.00 24.29 188 ASP D C 1
ATOM 7288 O O . ASP D 1 188 ? 96.934 7.512 0.735 1.00 28.43 188 ASP D O 1
ATOM 7293 N N . THR D 1 189 ? 98.448 7.423 2.400 1.00 23.72 189 THR D N 1
ATOM 7294 C CA . THR D 1 189 ? 99.557 8.015 1.640 1.00 26.96 189 THR D CA 1
ATOM 7295 C C . THR D 1 189 ? 100.776 7.125 1.867 1.00 30.88 189 THR D C 1
ATOM 7296 O O . THR D 1 189 ? 100.860 6.451 2.902 1.00 28.74 189 THR D O 1
ATOM 7300 N N . PRO D 1 190 ? 101.746 7.139 0.935 1.00 30.35 190 PRO D N 1
ATOM 7301 C CA . PRO D 1 190 ? 102.990 6.408 1.196 1.00 28.81 190 PRO D CA 1
ATOM 7302 C C . PRO D 1 190 ? 103.673 6.759 2.529 1.00 29.41 190 PRO D C 1
ATOM 7303 O O . PRO D 1 190 ? 104.166 5.882 3.240 1.00 31.27 190 PRO D O 1
ATOM 7307 N N . LEU D 1 191 ? 103.660 8.018 2.907 1.00 32.73 191 LEU D N 1
ATOM 7308 C CA . LEU D 1 191 ? 104.245 8.408 4.184 1.00 33.08 191 LEU D CA 1
ATOM 7309 C C . LEU D 1 191 ? 103.520 7.777 5.405 1.00 32.42 191 LEU D C 1
ATOM 7310 O O . LEU D 1 191 ? 104.151 7.321 6.397 1.00 36.34 191 LEU D O 1
ATOM 7315 N N . ASN D 1 192 ? 102.193 7.733 5.341 1.00 30.57 192 ASN D N 1
ATOM 7316 C CA . ASN D 1 192 ? 101.423 7.089 6.407 1.00 32.30 192 ASN D CA 1
ATOM 7317 C C . ASN D 1 192 ? 101.656 5.587 6.418 1.00 31.43 192 ASN D C 1
ATOM 7318 O O . ASN D 1 192 ? 101.656 4.975 7.476 1.00 35.88 192 ASN D O 1
ATOM 7323 N N . GLU D 1 193 ? 101.827 4.992 5.247 1.00 29.52 193 GLU D N 1
ATOM 7324 C CA . GLU D 1 193 ? 102.113 3.569 5.184 1.00 31.77 193 GLU D CA 1
ATOM 7325 C C . GLU D 1 193 ? 103.423 3.243 5.936 1.00 30.16 193 GLU D C 1
ATOM 7326 O O . GLU D 1 193 ? 103.512 2.235 6.650 1.00 38.13 193 GLU D O 1
ATOM 7332 N N . LYS D 1 194 ? 104.417 4.119 5.801 1.00 36.16 194 LYS D N 1
ATOM 7333 C CA . LYS D 1 194 ? 105.667 3.951 6.550 1.00 36.83 194 LYS D CA 1
ATOM 7334 C C . LYS D 1 194 ? 105.423 4.025 8.067 1.00 36.05 194 LYS D C 1
ATOM 7335 O O . LYS D 1 194 ? 105.925 3.184 8.833 1.00 36.67 194 LYS D O 1
ATOM 7337 N N . SER D 1 195 ? 104.629 5.003 8.490 1.00 37.83 195 SER D N 1
ATOM 7338 C CA . SER D 1 195 ? 104.278 5.101 9.911 1.00 32.90 195 SER D CA 1
ATOM 7339 C C . SER D 1 195 ? 103.490 3.887 10.406 1.00 33.09 195 SER D C 1
ATOM 7340 O O . SER D 1 195 ? 103.690 3.405 11.525 1.00 33.83 195 SER D O 1
ATOM 7343 N N . PHE D 1 196 ? 102.562 3.416 9.588 1.00 31.37 196 PHE D N 1
ATOM 7344 C CA . PHE D 1 196 ? 101.790 2.217 9.936 1.00 32.19 196 PHE D CA 1
ATOM 7345 C C . PHE D 1 196 ? 102.729 1.062 10.266 1.00 35.95 196 PHE D C 1
ATOM 7346 O O . PHE D 1 196 ? 102.577 0.378 11.276 1.00 37.40 196 PHE D O 1
ATOM 7354 N N . LEU D 1 197 ? 103.684 0.826 9.381 1.00 36.90 197 LEU D N 1
ATOM 7355 C CA . LEU D 1 197 ? 104.583 -0.312 9.546 1.00 37.15 197 LEU D CA 1
ATOM 7356 C C . LEU D 1 197 ? 105.502 -0.130 10.753 1.00 44.09 197 LEU D C 1
ATOM 7357 O O . LEU D 1 197 ? 105.778 -1.095 11.474 1.00 41.31 197 LEU D O 1
ATOM 7362 N N . GLU D 1 198 ? 105.965 1.109 10.951 1.00 42.93 198 GLU D N 1
ATOM 7363 C CA . GLU D 1 198 ? 106.896 1.428 12.053 1.00 41.05 198 GLU D CA 1
ATOM 7364 C C . GLU D 1 198 ? 106.274 1.233 13.425 1.00 40.51 198 GLU D C 1
ATOM 7365 O O . GLU D 1 198 ? 106.970 0.882 14.376 1.00 55.45 198 GLU D O 1
ATOM 7368 N N . ASN D 1 199 ? 104.970 1.450 13.518 1.00 40.05 199 ASN D N 1
ATOM 7369 C CA . ASN D 1 199 ? 104.305 1.557 14.810 1.00 40.80 199 ASN D CA 1
ATOM 7370 C C . ASN D 1 199 ? 103.279 0.484 15.138 1.00 44.72 199 ASN D C 1
ATOM 7371 O O . ASN D 1 199 ? 102.591 0.579 16.153 1.00 47.21 199 ASN D O 1
ATOM 7376 N N . ASN D 1 200 ? 103.198 -0.543 14.296 1.00 51.37 200 ASN D N 1
ATOM 7377 C CA . ASN D 1 200 ? 102.255 -1.648 14.497 1.00 55.50 200 ASN D CA 1
ATOM 7378 C C . ASN D 1 200 ? 102.848 -2.962 14.031 1.00 69.46 200 ASN D C 1
ATOM 7379 O O . ASN D 1 200 ? 103.663 -2.984 13.112 1.00 78.04 200 ASN D O 1
ATOM 7384 N N . GLU D 1 201 ? 102.446 -4.052 14.679 1.00 70.11 201 GLU D N 1
ATOM 7385 C CA . GLU D 1 201 ? 102.796 -5.389 14.213 1.00 51.92 201 GLU D CA 1
ATOM 7386 C C . GLU D 1 201 ? 101.923 -5.751 13.020 1.00 44.17 201 GLU D C 1
ATOM 7387 O O . GLU D 1 201 ? 100.777 -5.292 12.920 1.00 77.11 201 GLU D O 1
ATOM 7389 N N . GLY D 1 202 ? 102.471 -6.579 12.158 1.00 53.52 202 GLY D N 1
ATOM 7390 C CA . GLY D 1 202 ? 101.751 -7.086 11.001 1.00 61.64 202 GLY D CA 1
ATOM 7391 C C . GLY D 1 202 ? 102.269 -6.588 9.674 1.00 64.02 202 GLY D C 1
ATOM 7392 O O . GLY D 1 202 ? 103.155 -5.723 9.602 1.00 60.92 202 GLY D O 1
ATOM 7393 N N . THR D 1 203 ? 101.711 -7.151 8.608 1.00 53.39 203 THR D N 1
ATOM 7394 C CA . THR D 1 203 ? 102.003 -6.664 7.263 1.00 47.91 203 THR D CA 1
ATOM 7395 C C . THR D 1 203 ? 101.311 -5.340 7.022 1.00 52.40 203 THR D C 1
ATOM 7396 O O . THR D 1 203 ? 100.361 -4.984 7.722 1.00 48.08 203 THR D O 1
ATOM 7399 N N . LEU D 1 204 ? 101.757 -4.645 5.986 1.00 70.38 204 LEU D N 1
ATOM 7400 C CA . LEU D 1 204 ? 101.120 -3.384 5.632 1.00 49.03 204 LEU D CA 1
ATOM 7401 C C . LEU D 1 204 ? 99.609 -3.561 5.439 1.00 38.42 204 LEU D C 1
ATOM 7402 O O . LEU D 1 204 ? 98.815 -2.812 5.919 1.00 51.77 204 LEU D O 1
ATOM 7406 N N . GLU D 1 205 ? 99.281 -4.620 4.686 0.50 36.54 205 GLU D N 1
ATOM 7407 C CA . GLU D 1 205 ? 97.874 -4.835 4.374 0.50 34.81 205 GLU D CA 1
ATOM 7408 C C . GLU D 1 205 ? 97.041 -5.118 5.618 0.50 35.54 205 GLU D C 1
ATOM 7409 O O . GLU D 1 205 ? 95.918 -4.652 5.741 0.50 38.95 205 GLU D O 1
ATOM 7411 N N . GLU D 1 206 ? 97.588 -5.900 6.537 1.00 44.81 206 GLU D N 1
ATOM 7412 C CA . GLU D 1 206 ? 96.899 -6.176 7.800 1.00 43.17 206 GLU D CA 1
ATOM 7413 C C . GLU D 1 206 ? 96.689 -4.886 8.584 1.00 43.08 206 GLU D C 1
ATOM 7414 O O . GLU D 1 206 ? 95.627 -4.681 9.143 1.00 48.94 206 GLU D O 1
ATOM 7416 N N . ILE D 1 207 ? 97.716 -4.044 8.636 1.00 49.28 207 ILE D N 1
ATOM 7417 C CA . ILE D 1 207 ? 97.643 -2.834 9.447 1.00 37.65 207 ILE D CA 1
ATOM 7418 C C . ILE D 1 207 ? 96.642 -1.862 8.825 1.00 33.90 207 ILE D C 1
ATOM 7419 O O . ILE D 1 207 ? 95.857 -1.253 9.538 1.00 32.50 207 ILE D O 1
ATOM 7424 N N . LYS D 1 208 ? 96.678 -1.775 7.484 1.00 39.55 208 LYS D N 1
ATOM 7425 C CA . LYS D 1 208 ? 95.679 -0.896 6.829 1.00 37.93 208 LYS D CA 1
ATOM 7426 C C . LYS D 1 208 ? 94.245 -1.340 7.128 1.00 35.90 208 LYS D C 1
ATOM 7427 O O . LYS D 1 208 ? 93.355 -0.500 7.330 1.00 32.51 208 LYS D O 1
ATOM 7433 N N . LYS D 1 209 ? 94.025 -2.657 7.154 1.00 31.70 209 LYS D N 1
ATOM 7434 C CA . LYS D 1 209 ? 92.718 -3.219 7.498 1.00 32.56 209 LYS D CA 1
ATOM 7435 C C . LYS D 1 209 ? 92.296 -2.820 8.916 1.00 30.45 209 LYS D C 1
ATOM 7436 O O . LYS D 1 209 ? 91.157 -2.401 9.150 1.00 36.10 209 LYS D O 1
ATOM 7438 N N . GLU D 1 210 ? 93.225 -2.905 9.858 1.00 34.76 210 GLU D N 1
ATOM 7439 C CA . GLU D 1 210 ? 92.947 -2.464 11.224 1.00 32.62 210 GLU D CA 1
ATOM 7440 C C . GLU D 1 210 ? 92.630 -0.977 11.326 1.00 33.62 210 GLU D C 1
ATOM 7441 O O . GLU D 1 210 ? 91.725 -0.605 12.055 1.00 35.44 210 GLU D O 1
ATOM 7443 N N . LYS D 1 211 ? 93.394 -0.150 10.616 1.00 28.83 211 LYS D N 1
ATOM 7444 C CA . LYS D 1 211 ? 93.181 1.300 10.665 1.00 29.66 211 LYS D CA 1
ATOM 7445 C C . LYS D 1 211 ? 91.852 1.675 10.005 1.00 28.13 211 LYS D C 1
ATOM 7446 O O . LYS D 1 211 ? 91.207 2.638 10.400 1.00 31.86 211 LYS D O 1
ATOM 7449 N N . ALA D 1 212 ? 91.464 0.922 8.972 1.00 28.01 212 ALA D N 1
ATOM 7450 C CA . ALA D 1 212 ? 90.201 1.241 8.280 1.00 29.15 212 ALA D CA 1
ATOM 7451 C C . ALA D 1 212 ? 88.998 1.052 9.194 1.00 26.97 212 ALA D C 1
ATOM 7452 O O . ALA D 1 212 ? 88.026 1.791 9.103 1.00 30.80 212 ALA D O 1
ATOM 7454 N N . LYS D 1 213 ? 89.080 0.073 10.088 0.75 24.99 213 LYS D N 1
ATOM 7455 C CA . LYS D 1 213 ? 87.939 -0.351 10.907 0.75 25.37 213 LYS D CA 1
ATOM 7456 C C . LYS D 1 213 ? 87.548 0.626 11.994 0.75 21.46 213 LYS D C 1
ATOM 7457 O O . LYS D 1 213 ? 86.460 0.528 12.532 0.75 24.88 213 LYS D O 1
ATOM 7463 N N . VAL D 1 214 ? 88.423 1.567 12.316 1.00 23.45 214 VAL D N 1
ATOM 7464 C CA . VAL D 1 214 ? 88.112 2.511 13.399 1.00 25.73 214 VAL D CA 1
ATOM 7465 C C . VAL D 1 214 ? 87.198 3.647 12.943 1.00 22.75 214 VAL D C 1
ATOM 7466 O O . VAL D 1 214 ? 86.771 4.446 13.760 1.00 24.42 214 VAL D O 1
ATOM 7470 N N . ASN D 1 215 ? 86.919 3.706 11.641 1.00 19.32 215 ASN D N 1
ATOM 7471 C CA . ASN D 1 215 ? 86.080 4.729 11.055 1.00 19.49 215 ASN D CA 1
ATOM 7472 C C . ASN D 1 215 ? 84.747 4.158 10.696 1.00 18.05 215 ASN D C 1
ATOM 7473 O O . ASN D 1 215 ? 84.687 3.072 10.123 1.00 17.75 215 ASN D O 1
ATOM 7478 N N . PRO D 1 216 ? 83.668 4.872 10.975 1.00 16.69 216 PRO D N 1
ATOM 7479 C CA . PRO D 1 216 ? 82.360 4.402 10.521 1.00 15.49 216 PRO D CA 1
ATOM 7480 C C . PRO D 1 216 ? 82.274 3.989 9.036 1.00 14.30 216 PRO D C 1
ATOM 7481 O O . PRO D 1 216 ? 81.636 2.982 8.731 1.00 16.77 216 PRO D O 1
ATOM 7485 N N . LEU D 1 217 ? 82.922 4.725 8.127 1.00 14.77 217 LEU D N 1
ATOM 7486 C CA . LEU D 1 217 ? 82.885 4.378 6.686 1.00 16.12 217 LEU D CA 1
ATOM 7487 C C . LEU D 1 217 ? 83.672 3.116 6.378 1.00 18.15 217 LEU D C 1
ATOM 7488 O O . LEU D 1 217 ? 83.570 2.616 5.262 1.00 21.47 217 LEU D O 1
ATOM 7493 N N . LEU D 1 218 ? 84.482 2.635 7.337 1.00 18.85 218 LEU D N 1
ATOM 7494 C CA . LEU D 1 218 ? 85.198 1.356 7.231 1.00 20.30 218 LEU D CA 1
ATOM 7495 C C . LEU D 1 218 ? 86.271 1.343 6.128 1.00 21.16 218 LEU D C 1
ATOM 7496 O O . LEU D 1 218 ? 86.631 0.288 5.606 1.00 22.49 218 LEU D O 1
ATOM 7501 N N . ARG D 1 219 ? 86.794 2.506 5.802 1.00 19.67 219 ARG D N 1
ATOM 7502 C CA . ARG D 1 219 ? 87.913 2.624 4.882 1.00 20.86 219 ARG D CA 1
ATOM 7503 C C . ARG D 1 219 ? 88.747 3.841 5.269 1.00 18.94 219 ARG D C 1
ATOM 7504 O O . ARG D 1 219 ? 88.277 4.750 5.956 1.00 18.70 219 ARG D O 1
ATOM 7512 N N . LEU D 1 220 ? 89.991 3.835 4.821 1.00 20.77 220 LEU D N 1
ATOM 7513 C CA . LEU D 1 220 ? 90.844 5.020 4.905 1.00 19.21 220 LEU D CA 1
ATOM 7514 C C . LEU D 1 220 ? 90.442 6.022 3.843 1.00 17.53 220 LEU D C 1
ATOM 7515 O O . LEU D 1 220 ? 89.863 5.679 2.808 1.00 20.94 220 LEU D O 1
ATOM 7520 N N . GLY D 1 221 ? 90.773 7.280 4.090 1.00 16.03 221 GLY D N 1
ATOM 7521 C CA . GLY D 1 221 ? 90.562 8.316 3.079 1.00 18.38 221 GLY D CA 1
ATOM 7522 C C . GLY D 1 221 ? 91.662 8.305 2.032 1.00 17.86 221 GLY D C 1
ATOM 7523 O O . GLY D 1 221 ? 92.785 7.872 2.284 1.00 21.84 221 GLY D O 1
ATOM 7524 N N . LYS D 1 222 ? 91.328 8.821 0.861 1.00 19.92 222 LYS D N 1
ATOM 7525 C CA . LYS D 1 222 ? 92.312 9.044 -0.189 1.00 20.53 222 LYS D CA 1
ATOM 7526 C C . LYS D 1 222 ? 92.761 10.501 -0.162 1.00 18.60 222 LYS D C 1
ATOM 7527 O O . LYS D 1 222 ? 91.974 11.381 0.172 1.00 17.86 222 LYS D O 1
ATOM 7533 N N . PRO D 1 223 ? 94.000 10.774 -0.545 1.00 17.58 223 PRO D N 1
ATOM 7534 C CA . PRO D 1 223 ? 94.467 12.164 -0.484 1.00 18.54 223 PRO D CA 1
ATOM 7535 C C . PRO D 1 223 ? 93.617 13.114 -1.336 1.00 17.23 223 PRO D C 1
ATOM 7536 O O . PRO D 1 223 ? 93.417 14.256 -0.946 1.00 17.50 223 PRO D O 1
ATOM 7540 N N . GLU D 1 224 ? 93.104 12.650 -2.475 1.00 17.68 224 GLU D N 1
ATOM 7541 C CA . GLU D 1 224 ? 92.228 13.477 -3.295 1.00 19.62 224 GLU D CA 1
ATOM 7542 C C . GLU D 1 224 ? 90.967 13.918 -2.571 1.00 16.49 224 GLU D C 1
ATOM 7543 O O . GLU D 1 224 ? 90.432 14.978 -2.879 1.00 17.21 224 GLU D O 1
ATOM 7549 N N . GLU D 1 225 ? 90.517 13.134 -1.601 1.00 16.24 225 GLU D N 1
ATOM 7550 C CA . GLU D 1 225 ? 89.310 13.459 -0.882 1.00 16.03 225 GLU D CA 1
ATOM 7551 C C . GLU D 1 225 ? 89.528 14.635 0.079 1.00 15.96 225 GLU D C 1
ATOM 7552 O O . GLU D 1 225 ? 88.594 15.335 0.428 1.00 17.28 225 GLU D O 1
ATOM 7558 N N . ILE D 1 226 ? 90.774 14.833 0.507 1.00 14.83 226 ILE D N 1
ATOM 7559 C CA . ILE D 1 226 ? 91.142 16.036 1.250 1.00 14.96 226 ILE D CA 1
ATOM 7560 C C . ILE D 1 226 ? 91.410 17.216 0.319 1.00 14.44 226 ILE D C 1
ATOM 7561 O O . ILE D 1 226 ? 90.952 18.330 0.579 1.00 14.77 226 ILE D O 1
ATOM 7566 N N . ALA D 1 227 ? 92.087 16.975 -0.808 1.00 14.33 227 ALA D N 1
ATOM 7567 C CA . ALA D 1 227 ? 92.281 18.001 -1.809 1.00 15.61 227 ALA D CA 1
ATOM 7568 C C . ALA D 1 227 ? 90.947 18.625 -2.246 1.00 13.11 227 ALA D C 1
ATOM 7569 O O . ALA D 1 227 ? 90.860 19.821 -2.465 1.00 15.08 227 ALA D O 1
ATOM 7571 N N . ASN D 1 228 ? 89.922 17.789 -2.355 1.00 15.61 228 ASN D N 1
ATOM 7572 C CA . ASN D 1 228 ? 88.615 18.264 -2.808 1.00 16.11 228 ASN D CA 1
ATOM 7573 C C . ASN D 1 228 ? 87.945 19.200 -1.800 1.00 14.80 228 ASN D C 1
ATOM 7574 O O . ASN D 1 228 ? 87.264 20.165 -2.182 1.00 16.55 228 ASN D O 1
ATOM 7579 N N . VAL D 1 229 ? 88.197 18.965 -0.510 1.00 14.86 229 VAL D N 1
ATOM 7580 C CA . VAL D 1 229 ? 87.749 19.893 0.523 1.00 14.10 229 VAL D CA 1
ATOM 7581 C C . VAL D 1 229 ? 88.500 21.214 0.392 1.00 14.36 229 VAL D C 1
ATOM 7582 O O . VAL D 1 229 ? 87.924 22.290 0.544 1.00 14.69 229 VAL D O 1
ATOM 7586 N N . MET D 1 230 ? 89.792 21.135 0.112 1.00 14.48 230 MET D N 1
ATOM 7587 C CA . MET D 1 230 ? 90.590 22.349 -0.079 1.00 14.85 230 MET D CA 1
ATOM 7588 C C . MET D 1 230 ? 90.084 23.170 -1.275 1.00 13.53 230 MET D C 1
ATOM 7589 O O . MET D 1 230 ? 90.027 24.374 -1.209 1.00 14.57 230 MET D O 1
ATOM 7594 N N . LEU D 1 231 ? 89.730 22.505 -2.378 1.00 15.39 231 LEU D N 1
ATOM 7595 C CA . LEU D 1 231 ? 89.127 23.200 -3.521 1.00 15.52 231 LEU D CA 1
ATOM 7596 C C . LEU D 1 231 ? 87.907 23.987 -3.075 1.00 16.71 231 LEU D C 1
ATOM 7597 O O . LEU D 1 231 ? 87.776 25.173 -3.402 1.00 18.36 231 LEU D O 1
ATOM 7602 N N . PHE D 1 232 ? 87.039 23.334 -2.311 1.00 15.45 232 PHE D N 1
ATOM 7603 C CA . PHE D 1 232 ? 85.823 23.962 -1.840 1.00 14.80 232 PHE D CA 1
ATOM 7604 C C . PHE D 1 232 ? 86.136 25.202 -0.990 1.00 14.99 232 PHE D C 1
ATOM 7605 O O . PHE D 1 232 ? 85.585 26.278 -1.191 1.00 14.71 232 PHE D O 1
ATOM 7613 N N . LEU D 1 233 ? 87.047 25.057 -0.031 1.00 13.79 233 LEU D N 1
ATOM 7614 C CA . LEU D 1 233 ? 87.426 26.176 0.833 1.00 13.90 233 LEU D CA 1
ATOM 7615 C C . LEU D 1 233 ? 88.089 27.344 0.113 1.00 14.10 233 LEU D C 1
ATOM 7616 O O . LEU D 1 233 ? 87.940 28.488 0.528 1.00 15.53 233 LEU D O 1
ATOM 7621 N N . ALA D 1 234 ? 88.827 27.070 -0.955 1.00 14.54 234 ALA D N 1
ATOM 7622 C CA . ALA D 1 234 ? 89.472 28.115 -1.746 1.00 16.03 234 ALA D CA 1
ATOM 7623 C C . ALA D 1 234 ? 88.472 28.816 -2.676 1.00 17.37 234 ALA D C 1
ATOM 7624 O O . ALA D 1 234 ? 88.637 29.985 -3.030 1.00 19.05 234 ALA D O 1
ATOM 7626 N N . SER D 1 235 ? 87.462 28.066 -3.094 1.00 16.73 235 SER D N 1
ATOM 7627 C CA . SER D 1 235 ? 86.498 28.497 -4.071 1.00 17.72 235 SER D CA 1
ATOM 7628 C C . SER D 1 235 ? 85.466 29.451 -3.531 1.00 17.71 235 SER D C 1
ATOM 7629 O O . SER D 1 235 ? 85.244 29.549 -2.328 1.00 17.13 235 SER D O 1
ATOM 7632 N N . ASP D 1 236 ? 84.751 30.077 -4.454 1.00 19.55 236 ASP D N 1
ATOM 7633 C CA . ASP D 1 236 ? 83.692 30.968 -4.082 1.00 19.95 236 ASP D CA 1
ATOM 7634 C C . ASP D 1 236 ? 82.493 30.257 -3.491 1.00 19.33 236 ASP D C 1
ATOM 7635 O O . ASP D 1 236 ? 81.631 30.907 -2.904 1.00 20.62 236 ASP D O 1
ATOM 7640 N N . LEU D 1 237 ? 82.410 28.935 -3.641 1.00 18.43 237 LEU D N 1
ATOM 7641 C CA . LEU D 1 237 ? 81.312 28.183 -3.000 1.00 19.07 237 LEU D CA 1
ATOM 7642 C C . LEU D 1 237 ? 81.279 28.371 -1.497 1.00 16.67 237 LEU D C 1
ATOM 7643 O O . LEU D 1 237 ? 80.215 28.326 -0.892 1.00 18.97 237 LEU D O 1
ATOM 7648 N N . SER D 1 238 ? 82.441 28.605 -0.891 1.00 13.68 238 SER D N 1
ATOM 7649 C CA . SER D 1 238 ? 82.546 28.770 0.550 1.00 13.41 238 SER D CA 1
ATOM 7650 C C . SER D 1 238 ? 82.600 30.224 0.982 1.00 12.07 238 SER D C 1
ATOM 7651 O O . SER D 1 238 ? 83.089 30.502 2.072 1.00 13.78 238 SER D O 1
ATOM 7654 N N . SER D 1 239 ? 82.025 31.136 0.192 1.00 13.92 239 SER D N 1
ATOM 7655 C CA . SER D 1 239 ? 82.156 32.564 0.444 1.00 14.39 239 SER D CA 1
ATOM 7656 C C . SER D 1 239 ? 81.657 33.060 1.811 1.00 13.40 239 SER D C 1
ATOM 7657 O O . SER D 1 239 ? 82.129 34.095 2.276 1.00 14.65 239 SER D O 1
ATOM 7660 N N . TYR D 1 240 ? 80.703 32.381 2.444 1.00 13.07 240 TYR D N 1
ATOM 7661 C CA . TYR D 1 240 ? 80.253 32.814 3.782 1.00 12.38 240 TYR D CA 1
ATOM 7662 C C . TYR D 1 240 ? 80.912 32.033 4.925 1.00 13.01 240 TYR D C 1
ATOM 7663 O O . TYR D 1 240 ? 80.510 32.152 6.083 1.00 14.36 240 TYR D O 1
ATOM 7672 N N . MET D 1 241 ? 81.948 31.286 4.595 1.00 11.67 241 MET D N 1
ATOM 7673 C CA . MET D 1 241 ? 82.655 30.490 5.595 1.00 11.57 241 MET D CA 1
ATOM 7674 C C . MET D 1 241 ? 83.996 31.105 5.948 1.00 10.98 241 MET D C 1
ATOM 7675 O O . MET D 1 241 ? 84.891 31.291 5.112 1.00 11.91 241 MET D O 1
ATOM 7680 N N . THR D 1 242 ? 84.136 31.415 7.237 1.00 11.36 242 THR D N 1
ATOM 7681 C CA . THR D 1 242 ? 85.446 31.739 7.792 1.00 10.94 242 THR D CA 1
ATOM 7682 C C . THR D 1 242 ? 85.480 31.287 9.232 1.00 10.84 242 THR D C 1
ATOM 7683 O O . THR D 1 242 ? 84.466 31.275 9.919 1.00 11.20 242 THR D O 1
ATOM 7687 N N . GLY D 1 243 ? 86.672 30.898 9.656 1.00 10.91 243 GLY D N 1
ATOM 7688 C CA . GLY D 1 243 ? 86.877 30.346 10.991 1.00 11.90 243 GLY D CA 1
ATOM 7689 C C . GLY D 1 243 ? 86.291 28.970 11.188 1.00 13.41 243 GLY D C 1
ATOM 7690 O O . GLY D 1 243 ? 86.061 28.565 12.336 1.00 16.51 243 GLY D O 1
ATOM 7691 N N A SER D 1 244 ? 86.053 28.249 10.129 0.42 12.43 244 SER D N 1
ATOM 7692 N N B SER D 1 244 ? 86.006 28.279 10.068 0.58 12.78 244 SER D N 1
ATOM 7693 C CA A SER D 1 244 ? 85.469 26.975 10.369 0.42 12.20 244 SER D CA 1
ATOM 7694 C CA B SER D 1 244 ? 85.373 26.951 10.040 0.58 12.87 244 SER D CA 1
ATOM 7695 C C A SER D 1 244 ? 86.424 25.842 10.088 0.42 11.40 244 SER D C 1
ATOM 7696 C C B SER D 1 244 ? 86.421 25.843 10.061 0.58 11.94 244 SER D C 1
ATOM 7697 O O A SER D 1 244 ? 87.427 25.974 9.384 0.42 14.14 244 SER D O 1
ATOM 7698 O O B SER D 1 244 ? 87.500 26.000 9.504 0.58 13.34 244 SER D O 1
ATOM 7703 N N . ALA D 1 245 ? 86.065 24.720 10.678 1.00 10.71 245 ALA D N 1
ATOM 7704 C CA . ALA D 1 245 ? 86.795 23.476 10.547 1.00 12.22 245 ALA D CA 1
ATOM 7705 C C . ALA D 1 245 ? 85.892 22.498 9.818 1.00 14.96 245 ALA D C 1
ATOM 7706 O O . ALA D 1 245 ? 84.789 22.234 10.282 1.00 20.37 245 ALA D O 1
ATOM 7708 N N . ILE D 1 246 ? 86.398 21.942 8.726 1.00 13.45 246 ILE D N 1
ATOM 7709 C CA . ILE D 1 246 ? 85.660 20.909 7.978 1.00 13.93 246 ILE D CA 1
ATOM 7710 C C . ILE D 1 246 ? 86.326 19.554 8.267 1.00 12.99 246 ILE D C 1
ATOM 7711 O O . ILE D 1 246 ? 87.471 19.333 7.916 1.00 13.23 246 ILE D O 1
ATOM 7716 N N A THR D 1 247 ? 85.618 18.670 8.990 0.57 12.58 247 THR D N 1
ATOM 7717 N N B THR D 1 247 ? 85.590 18.662 8.874 0.43 12.71 247 THR D N 1
ATOM 7718 C CA A THR D 1 247 ? 86.103 17.284 9.237 0.57 13.11 247 THR D CA 1
ATOM 7719 C CA B THR D 1 247 ? 86.119 17.365 9.162 0.43 11.51 247 THR D CA 1
ATOM 7720 C C A THR D 1 247 ? 85.890 16.441 7.996 0.57 12.33 247 THR D C 1
ATOM 7721 C C B THR D 1 247 ? 85.858 16.408 8.017 0.43 12.35 247 THR D C 1
ATOM 7722 O O A THR D 1 247 ? 84.828 16.473 7.400 0.57 12.64 247 THR D O 1
ATOM 7723 O O B THR D 1 247 ? 84.740 16.361 7.487 0.43 15.03 247 THR D O 1
ATOM 7730 N N . ALA D 1 248 ? 86.907 15.679 7.620 1.00 12.28 248 ALA D N 1
ATOM 7731 C CA . ALA D 1 248 ? 86.825 14.725 6.495 1.00 12.93 248 ALA D CA 1
ATOM 7732 C C . ALA D 1 248 ? 87.545 13.478 7.010 1.00 12.78 248 ALA D C 1
ATOM 7733 O O . ALA D 1 248 ? 88.749 13.283 6.829 1.00 13.27 248 ALA D O 1
ATOM 7735 N N . ASP D 1 249 ? 86.768 12.670 7.722 1.00 12.21 249 ASP D N 1
ATOM 7736 C CA . ASP D 1 249 ? 87.314 11.602 8.576 1.00 12.69 249 ASP D CA 1
ATOM 7737 C C . ASP D 1 249 ? 86.524 10.309 8.561 1.00 13.30 249 ASP D C 1
ATOM 7738 O O . ASP D 1 249 ? 86.683 9.467 9.452 1.00 14.20 249 ASP D O 1
ATOM 7743 N N . GLY D 1 250 ? 85.674 10.127 7.568 1.00 12.79 250 GLY D N 1
ATOM 7744 C CA . GLY D 1 250 ? 84.896 8.901 7.500 1.00 15.54 250 GLY D CA 1
ATOM 7745 C C . GLY D 1 250 ? 84.024 8.655 8.707 1.00 13.28 250 GLY D C 1
ATOM 7746 O O . GLY D 1 250 ? 83.608 7.511 8.946 1.00 14.32 250 GLY D O 1
ATOM 7747 N N . GLY D 1 251 ? 83.691 9.710 9.430 1.00 11.96 251 GLY D N 1
ATOM 7748 C CA . GLY D 1 251 ? 82.854 9.597 10.621 1.00 13.05 251 GLY D CA 1
ATOM 7749 C C . GLY D 1 251 ? 83.552 9.443 11.964 1.00 11.86 251 GLY D C 1
ATOM 7750 O O . GLY D 1 251 ? 82.892 9.364 13.002 1.00 12.93 251 GLY D O 1
ATOM 7751 N N . TYR D 1 252 ? 84.883 9.432 11.954 1.00 12.13 252 TYR D N 1
ATOM 7752 C CA . TYR D 1 252 ? 85.637 9.117 13.179 1.00 12.63 252 TYR D CA 1
ATOM 7753 C C . TYR D 1 252 ? 85.203 9.962 14.372 1.00 12.21 252 TYR D C 1
ATOM 7754 O O . TYR D 1 252 ? 84.990 9.441 15.450 1.00 14.35 252 TYR D O 1
ATOM 7763 N N . THR D 1 253 ? 85.110 11.276 14.184 1.00 12.18 253 THR D N 1
ATOM 7764 C CA . THR D 1 253 ? 84.815 12.190 15.282 1.00 13.31 253 THR D CA 1
ATOM 7765 C C . THR D 1 253 ? 83.320 12.298 15.639 1.00 12.69 253 THR D C 1
ATOM 7766 O O . THR D 1 253 ? 82.964 12.981 16.618 1.00 14.63 253 THR D O 1
ATOM 7770 N N . ALA D 1 254 ? 82.455 11.669 14.846 1.00 12.43 254 ALA D N 1
ATOM 7771 C CA . ALA D 1 254 ? 81.036 11.629 15.146 1.00 12.72 254 ALA D CA 1
ATOM 7772 C C . ALA D 1 254 ? 80.661 10.618 16.245 1.00 13.76 254 ALA D C 1
ATOM 7773 O O . ALA D 1 254 ? 79.535 10.636 16.710 1.00 15.48 254 ALA D O 1
ATOM 7775 N N . GLN D 1 255 ? 81.602 9.745 16.605 1.00 15.83 255 GLN D N 1
ATOM 7776 C CA . GLN D 1 255 ? 81.408 8.722 17.648 1.00 18.17 255 GLN D CA 1
ATOM 7777 C C . GLN D 1 255 ? 82.393 8.939 18.874 1.00 21.02 255 GLN D C 1
ATOM 7778 O O . GLN D 1 255 ? 83.344 9.690 18.634 1.00 22.50 255 GLN D O 1
#

Organism: Bacillus subtilis (strain 168) (NCBI:txid224308)

Solvent-accessible surface area: 34222 Å² total; per-residue (Å²): 145,74,2,61,2,55,90,53,3,0,0,0,1,13,0,9,53,25,27,0,47,11,0,0,88,16,0,15,60,19,95,0,14,0,0,0,0,20,104,67,95,73,73,0,78,45,16,48,166,170,46,131,52,145,65,13,60,25,14,71,3,52,16,30,69,45,73,23,0,78,101,0,9,69,13,0,45,150,61,50,64,15,6,36,4,0,0,3,20,19,31,62,71,43,58,16,44,0,39,106,2,106,48,64,40,0,67,103,0,15,76,32,0,1,14,0,3,0,0,0,0,14,19,0,0,90,47,0,43,93,54,45,115,10,9,0,0,0,11,1,3,0,0,1,46,16,0,28,74,84,16,0,0,36,0,0,0,6,1,0,0,15,1,0,0,27,0,0,0,17,17,6,0,122,78,83,0,25,0,0,0,0,0,9,11,21,5,43,12,88,128,40,41,139,24,9,99,144,68,56,174,40,80,50,97,98,4,33,131,97,57,16,126,67,4,14,5,98,75,19,0,88,32,95,2,0,1,16,0,0,0,0,0,9,0,64,0,0,31,1,0,1,2,2,24,0,15,0,1,0,0,37,30,1,65,135,68,0,70,1,69,96,47,4,0,0,0,1,12,0,10,45,22,26,0,48,11,0,0,86,20,0,9,57,24,92,0,14,0,0,0,0,20,104,66,107,77,68,0,59,62,9,58,77,94,41,133,55,146,57,15,60,32,12,71,2,51,14,44,68,45,72,23,0,78,100,0,8,68,12,0,43,149,61,48,64,17,6,38,3,0,0,4,18,19,33,60,68,42,59,17,44,0,37,106,1,107,47,64,40,0,49,108,0,15,81,32,0,1,14,0,3,0,0,0,0,15,20,0,0,90,50,0,41,93,57,45,123,11,9,0,0,0,10,1,4,0,0,1,45,17,0,29,73,85,15,1,1,36,0,0,0,5,1,0,0,17,0,0,1,28,0,0,0,21,25,6,0,137,68,86,0,26,0,0,0,0,0,8,11,18,5,44,14,103,128,37,44,116,17,10,87,114,67,55,177,43,81,46,104,94,3,33,131,96,56,14,122,66,1,15,5,93,68,19,0,108,32,101,10,0,1,22,1,0,2,0,0,6,0,59,0,0,30,1,1,1,5,4,26,0,17,0,1,0,0,32,28,1,63,149,70,1,77,1,75,94,40,4,0,0,0,1,14,0,10,57,27,28,0,40,11,0,0,85,19,0,8,56,18,90,0,15,0,0,0,1,20,105,66,99,77,71,0,50,62,14,53,209,154,46,133,52,148,57,13,61,24,12,73,2,50,16,29,67,47,74,22,0,77,103,0,8,88,14,0,45,90,63,49,65,18,5,30,1,0,0,3,19,19,40,63,72,44,59,17,44,0,37,106,2,106,49,64,40,0,69,106,0,16,80,32,0,1,14,0,4,0,0,0,0,15,18,0,0,91,43,0,46,95,53,46,101,8,10,0,0,0,10,1,4,0,0,1,56,19,0,27,72,84,16,1,1,36,0,0,0,5,1,0,0,11,0,0,0,34,0,0,0,23,24,6,0,136,71,85,0,28,0,0,0,0,0,8,10,20,7,30,13,104,101,39,56,141,25,11,90,102,67,61,173,40,75,40,137,94,8,50,132,98,64,16,108,68,2,15,8,98,79,14,0,104,24,96,14,0,0,22,0,0,0,0,0,3,0,64,3,0,35,2,0,2,6,4,26,0,13,0,1,0,0,30,30,2,68,140,68,2,64,3,54,92,58,3,0,0,0,1,12,0,10,49,25,27,0,34,12,0,0,81,20,0,15,59,11,98,0,13,0,0,0,1,20,104,66,77,76,70,0,90,63,10,52,207,147,42,132,55,146,67,15,60,24,12,75,3,50,15,43,67,46,69,22,0,76,102,0,7,93,14,0,48,90,62,51,65,17,5,38,4,0,0,3,18,18,35,63,72,42,60,16,44,0,38,106,2,107,46,62,40,0,49,107,0,16,79,32,0,2,14,0,4,0,0,0,0,15,16,0,0,91,45,0,46,94,57,46,122,12,10,0,0,0,10,1,4,0,0,1,54,17,0,30,73,83,15,0,0,36,0,0,0,6,1,0,0,13,0,0,0,33,0,0,0,20,21,5,0,141,71,98,0,28,0,0,0,0,0,7,10,23,6,44,14,107,136,40,42,54,25,15,87,109,72,74,104,50,68,49,74,54,7,49,57,57,24,15,153,68,2,15,4,94,70,19,0,110,31,99,9,0,0,30,0,0,3,0,0,10,0,67,1,0,34,2,0,2,6,7,28,0,17,0,1,0,0,29,26,2,67

Radius of gyration: 27.74 Å; Cα contacts (8 Å, |Δi|>4): 2648; chains: 4; bounding box: 66×67×74 Å

B-factor: mean 19.49, std 11.51, range [5.34, 131.06]

Nearest PDB structures (foldseek):
  5itv-assembly1_A  TM=1.002E+00  e=1.362E-50  Bacillus subtilis subsp. subtilis str. 168
  5itv-assembly3_D  TM=9.942E-01  e=3.590E-43  Bacillus subtilis subsp. subtilis str. 168
  2q2v-assembly1_B  TM=9.133E-01  e=8.904E-24  Pseudomonas putida
  2ew8-assembly1_D  TM=9.202E-01  e=1.336E-23  Aromatoleum aromaticum EbN1
  2q2q-assembly1_B  TM=8.764E-01  e=1.918E-22  Pseudomonas putida

CATH classification: 3.40.50.720

Foldseek 3Di:
DQQPQALAEEEEEVLLFFLNVLLVVVSVVVNHQYEYEYADPVSQVVSCVVVVDLSYHYDHADLLDLVRLLVSQVCRCVSRNAHAEYELEWFDFDFADPVPDDPVVLCVRLSGLPVSLVSNCVNNVVRLLVVLAHEYEYEAAVLLVPNDPRGVSNSVSSVNVLVVQLVCLVVCVVSHYAGEYEHEAAEDTPVVLVVQPVPDDDDSVVSQQVSQCLALQSHHHYSNQVSVVVSCRSGCVCSVDHSYYHYHYNCNVVD/DQQPQALAEEEFEPLLFFLNVLLVVVSVVVNHQYEYEYADDVSQVVSCVVVVDLSYHYDHADLLDLVRLLVSLVCRCVSRNAHAEYELEWFDFDFADPVPDDPVVLCVRLSGLPVSLVSNCVNNVVRLLVVLAHEYEYEAAVLLVPNDPRGVSNSVSRVNVLVVQLVCLVVCVVSHYAGEYEHEAAEDTPNSLVVQPVPDDDDSVVSQQVSLVLALQSHHHYSNQVSVVVSCRSGCVCSVDHSYYHYHYNHNVVD/DQQPQALAEEEFEVLLFFLNVLLVVVSVVVNYQYEYEYADPVSQVVSCVVVVDLSYHYDHADLLDLVRLLVSLVCSCVSSPAHAEYEAEWFDFDFADPVPDDPVRLCVRLSGLPVSLVSNCVNNVVRLLVVLAHEYEYEAAVLLVPNDPRGVSNSVSSVNVLVVQLVCLVVCVVSHYAGEYEHEAAEDTPVVLVVQPVPDDDDSVVSQQVSQCLALQSHHHYSNQRSVVVSCRSGPVCSVDHSYYHYHYNHNVVD/DQQPQALAEEEFEVLLFFLNVLLVVVSVVVNHQYEYEYADPVSQVVSCVVVVDLSYHYDHADLLDLVRLLVSLVCSCVSRNAHAEYELEWFDFDFADPVPDDPVVLCVRLSGLPVSLVSNVVNNVVRLLVVLAHEYEYEAAVLLVPNDPRGVSNSVSSVNVLVVQLVCCVVCVVSHYAGEYEHEAAEDTPVVLVVQPVPDDDDSVVSQQVSQCLALQSHHHYSNQVSVVVSCRSGCVCSVDHSYYHYHYNHNVVD

InterPro domains:
  IPR002347 Short-chain dehydrogenase/reductase SDR [PF13561] (14-251)
  IPR002347 Short-chain dehydrogenase/reductase SDR [PR00080] (79-90)
  IPR002347 Short-chain dehydrogenase/reductase SDR [PR00080] (132-140)
  IPR002347 Short-chain dehydrogenase/reductase SDR [PR00080] (152-171)
  IPR002347 Short-chain dehydrogenase/reductase SDR [PR00081] (7-24)
  IPR002347 Short-chain dehydrogenase/reductase SDR [PR00081] (79-90)
  IPR002347 Short-chain dehydrogenase/reductase SDR [PR00081] (126-142)
  IPR002347 Short-chain dehydrogenase/reductase SDR [PR00081] (152-171)
  IPR002347 Short-chain dehydrogenase/reductase SDR [PR00081] (173-190)
  IPR002347 Short-chain dehydrogenase/reductase SDR [PR00081] (214-234)
  IPR020904 Short-chain dehydrogenase/reductase, conserved site [PS00061] (139-167)
  IPR036291 NAD(P)-binding domain superfamily [SSF51735] (5-252)

Sequence (1020 aa):
MIMMNLTDKTVLLITGGASGIGYAAVQAFLGQQANVVVADIDEAQGEAMVRKENNDRLHFVQTDITDEAACQHAVESSAVHTFGGLDVLINNAGIEIVAPIHEMELSDWNKVLQQVNLTGMFLMSKHALKHMLAAGKGNIINTCSSVGGLVAWPPDIPAYNASKGGVLQLTKKSMAVDYAKHQIRVNCVCPGIIDTPLNEKSFLLENNEGTLEEIKKEKAKVNNPLLLRLGKPEEIANVMLFLASDLSSYMTGSAIITTADGGYTAQMIMNLTDKTVLLITGGASGIGYAAVQAFLGQQANVVVADIDEAQGEAMVRKENNDRLHFVQTDITDEAACQHAVESSAVHTFGGLDVLINNAGIEIVAPIHEMELSDWNKVLQVNLTGMFLMSKHALKHMLAAGKGNIINTCSVGGLVAWPDIPAYNASKGGVLQLTKKSMAVDYAKHQIRVNCVCPGIIDTPPLNNEKSFLENNEGTLEEEIKKEKAKVNPLLLRLGKPEEIANVMLFLASDLSSYMTGSAIITTADGGYTAQMIMNLTDKTVLLITGGASGIGYAAVQAFLGQQANVVVADIDEAQGEAMVRKENNDRLHFVQTDITDEAACQHAVESSAVHTFGGLDVLINNAGIEIVAPIHEMELSDWNKVLLQQVNLTGMFLMSKHALKHMLAAGKGNIINTCSVGGLVAWPDIPAYNASKGGVLQLTKSMAVDYAKHQIRVNCVCPGIIDTPLNEKSFLENNEGTLEEIKKEKAKVNPLLRLGKPEEIANVMLFLASDLSSYMTGSSAITTADGGYTAQMIMNLTDKTVLITGGASGIGYAAVQAFLGQQANVVVADIDEAQGEAMVRKENNDRLHFVQTDITDEAACQHAVESAVHTFGGLDVLINNAGIEIVAPIHEMELSDWNKVLQVNLTGMFLMSKHALKHMLAAGKGNIINTCSVGGLVAWPDIPAYNASKGGVLQLTKSMAVDYAKHQIRVNCVCPGIIDTPLNEKSFLENNEGTLEEIKKEKAKVNPLLRLGKPEEIANVMLFLASDLSSYMTGSSAITTADGGYTAQ